Protein AF-0000000078789884 (afdb_homodimer)

pLDDT: mean 83.49, std 13.38, range [38.88, 98.5]

Structure (mmCIF, N/CA/C/O backbone):
data_AF-0000000078789884-model_v1
#
loop_
_entity.id
_entity.type
_entity.pdbx_description
1 polymer 'MutS domain V protein'
#
loop_
_atom_site.group_PDB
_atom_site.id
_atom_site.type_symbol
_atom_site.label_atom_id
_atom_site.label_alt_id
_atom_site.label_comp_id
_atom_site.label_asym_id
_atom_site.label_entity_id
_atom_site.label_seq_id
_atom_site.pdbx_PDB_ins_code
_atom_site.Cartn_x
_atom_site.Cartn_y
_atom_site.Cartn_z
_atom_site.occupancy
_atom_site.B_iso_or_equiv
_atom_site.auth_seq_id
_atom_site.auth_comp_id
_atom_site.auth_asym_id
_atom_site.auth_atom_id
_atom_site.pdbx_PDB_model_num
ATOM 1 N N . MET A 1 1 ? 71.875 -7.598 -0.68 1 41.53 1 MET A N 1
ATOM 2 C CA . MET A 1 1 ? 70.75 -7.723 -1.583 1 41.53 1 MET A CA 1
ATOM 3 C C . MET A 1 1 ? 70.438 -6.395 -2.271 1 41.53 1 MET A C 1
ATOM 5 O O . MET A 1 1 ? 70.312 -5.363 -1.61 1 41.53 1 MET A O 1
ATOM 9 N N . THR A 1 2 ? 70.688 -6.242 -3.562 1 53.31 2 THR A N 1
ATOM 10 C CA . THR A 1 2 ? 70.562 -5.004 -4.328 1 53.31 2 THR A CA 1
ATOM 11 C C . THR A 1 2 ? 69.188 -4.453 -4.301 1 53.31 2 THR A C 1
ATOM 13 O O . THR A 1 2 ? 68.188 -5.191 -4.035 1 53.31 2 THR A O 1
ATOM 16 N N . GLN A 1 3 ? 69 -3.162 -4.34 1 56.56 3 GLN A N 1
ATOM 17 C CA . GLN A 1 3 ? 67.812 -2.361 -4.281 1 56.56 3 GLN A CA 1
ATOM 18 C C . GLN A 1 3 ? 66.688 -2.953 -5.168 1 56.56 3 GLN A C 1
ATOM 20 O O . GLN A 1 3 ? 65.562 -3.074 -4.746 1 56.56 3 GLN A O 1
ATOM 25 N N . PRO A 1 4 ? 67.062 -3.336 -6.367 1 55.53 4 PRO A N 1
ATOM 26 C CA . PRO A 1 4 ? 66 -3.91 -7.191 1 55.53 4 PRO A CA 1
ATOM 27 C C . PRO A 1 4 ? 65.5 -5.234 -6.641 1 55.53 4 PRO A C 1
ATOM 29 O O . PRO A 1 4 ? 64.312 -5.512 -6.73 1 55.53 4 PRO A O 1
ATOM 32 N N . VAL A 1 5 ? 66.312 -5.926 -6.023 1 55.69 5 VAL A N 1
ATOM 33 C CA . VAL A 1 5 ? 65.938 -7.219 -5.48 1 55.69 5 VAL A CA 1
ATOM 34 C C . VAL A 1 5 ? 65 -7.012 -4.285 1 55.69 5 VAL A C 1
ATOM 36 O O . VAL A 1 5 ? 64 -7.746 -4.121 1 55.69 5 VAL A O 1
ATOM 39 N N . MET A 1 6 ? 65.25 -5.914 -3.57 1 57.28 6 MET A N 1
ATOM 40 C CA . MET A 1 6 ? 64.375 -5.633 -2.406 1 57.28 6 MET A CA 1
ATOM 41 C C . MET A 1 6 ? 63 -5.188 -2.832 1 57.28 6 MET A C 1
ATOM 43 O O . MET A 1 6 ? 62 -5.551 -2.199 1 57.28 6 MET A O 1
ATOM 47 N N . ILE A 1 7 ? 62.938 -4.504 -3.891 1 53.75 7 ILE A N 1
ATOM 48 C CA . ILE A 1 7 ? 61.656 -4.062 -4.426 1 53.75 7 ILE A CA 1
ATOM 49 C C . ILE A 1 7 ? 60.875 -5.262 -4.973 1 53.75 7 ILE A C 1
ATOM 51 O O . ILE A 1 7 ? 59.688 -5.391 -4.734 1 53.75 7 ILE A O 1
ATOM 55 N N . LEU A 1 8 ? 61.625 -6.047 -5.613 1 55.09 8 LEU A N 1
ATOM 56 C CA . LEU A 1 8 ? 61 -7.234 -6.176 1 55.09 8 LEU A CA 1
ATOM 57 C C . LEU A 1 8 ? 60.5 -8.164 -5.074 1 55.09 8 LEU A C 1
ATOM 59 O O . LEU A 1 8 ? 59.406 -8.719 -5.18 1 55.09 8 LEU A O 1
ATOM 63 N N . LEU A 1 9 ? 61.25 -8.273 -4.043 1 62.16 9 LEU A N 1
ATOM 64 C CA . LEU A 1 9 ? 60.812 -9.102 -2.914 1 62.16 9 LEU A CA 1
ATOM 65 C C . LEU A 1 9 ? 59.656 -8.469 -2.172 1 62.16 9 LEU A C 1
ATOM 67 O O . LEU A 1 9 ? 58.75 -9.172 -1.706 1 62.16 9 LEU A O 1
ATOM 71 N N . GLY A 1 10 ? 59.719 -7.227 -2.117 1 57.19 10 GLY A N 1
ATOM 72 C CA . GLY A 1 10 ? 58.625 -6.516 -1.476 1 57.19 10 GLY A CA 1
ATOM 73 C C . GLY A 1 10 ? 57.312 -6.605 -2.248 1 57.19 10 GLY A C 1
ATOM 74 O O . GLY A 1 10 ? 56.25 -6.898 -1.672 1 57.19 10 GLY A O 1
ATOM 75 N N . VAL A 1 11 ? 57.438 -6.375 -3.525 1 54.88 11 VAL A N 1
ATOM 76 C CA . VAL A 1 11 ? 56.25 -6.465 -4.371 1 54.88 11 VAL A CA 1
ATOM 77 C C . VAL A 1 11 ? 55.781 -7.914 -4.438 1 54.88 11 VAL A C 1
ATOM 79 O O . VAL A 1 11 ? 54.562 -8.18 -4.348 1 54.88 11 VAL A O 1
ATOM 82 N N . GLY A 1 12 ? 56.781 -8.719 -4.609 1 58.88 12 GLY A N 1
ATOM 83 C CA . GLY A 1 12 ? 56.438 -10.133 -4.621 1 58.88 12 GLY A CA 1
ATOM 84 C C . GLY A 1 12 ? 55.812 -10.602 -3.316 1 58.88 12 GLY A C 1
ATOM 85 O O . GLY A 1 12 ? 54.812 -11.336 -3.324 1 58.88 12 GLY A O 1
ATOM 86 N N . GLY A 1 13 ? 56.438 -10.188 -2.287 1 62.44 13 GLY A N 1
ATOM 87 C CA . GLY A 1 13 ? 55.844 -10.508 -0.987 1 62.44 13 GLY A CA 1
ATOM 88 C C . GLY A 1 13 ? 54.469 -9.938 -0.783 1 62.44 13 GLY A C 1
ATOM 89 O O . GLY A 1 13 ? 53.594 -10.602 -0.234 1 62.44 13 GLY A O 1
ATOM 90 N N . PHE A 1 14 ? 54.25 -8.805 -1.27 1 62.06 14 PHE A N 1
ATOM 91 C CA . PHE A 1 14 ? 52.969 -8.156 -1.167 1 62.06 14 PHE A CA 1
ATOM 92 C C . PHE A 1 14 ? 51.906 -8.914 -1.99 1 62.06 14 PHE A C 1
ATOM 94 O O . PHE A 1 14 ? 50.812 -9.148 -1.525 1 62.06 14 PHE A O 1
ATOM 101 N N . VAL A 1 15 ? 52.281 -9.258 -3.15 1 58.16 15 VAL A N 1
ATOM 102 C CA . VAL A 1 15 ? 51.375 -10.008 -4.012 1 58.16 15 VAL A CA 1
ATOM 103 C C . VAL A 1 15 ? 51.031 -11.344 -3.361 1 58.16 15 VAL A C 1
ATOM 105 O O . VAL A 1 15 ? 49.875 -11.75 -3.342 1 58.16 15 VAL A O 1
ATOM 108 N N . VAL A 1 16 ? 52.062 -11.953 -2.852 1 67.81 16 VAL A N 1
ATOM 109 C CA . VAL A 1 16 ? 51.844 -13.234 -2.199 1 67.81 16 VAL A CA 1
ATOM 110 C C . VAL A 1 16 ? 50.938 -13.039 -0.976 1 67.81 16 VAL A C 1
ATOM 112 O O . VAL A 1 16 ? 50.031 -13.836 -0.727 1 67.81 16 VAL A O 1
ATOM 115 N N . ALA A 1 17 ? 51.219 -12.031 -0.276 1 67.06 17 ALA A N 1
ATOM 116 C CA . ALA A 1 17 ? 50.406 -11.742 0.902 1 67.06 17 ALA A CA 1
ATOM 117 C C . ALA A 1 17 ? 48.938 -11.469 0.513 1 67.06 17 ALA A C 1
ATOM 119 O O . ALA A 1 17 ? 48.031 -11.922 1.186 1 67.06 17 ALA A O 1
ATOM 120 N N . VAL A 1 18 ? 48.719 -10.812 -0.501 1 61.5 18 VAL A N 1
ATOM 121 C CA . VAL A 1 18 ? 47.375 -10.5 -0.965 1 61.5 18 VAL A CA 1
ATOM 122 C C . VAL A 1 18 ? 46.656 -11.781 -1.422 1 61.5 18 VAL A C 1
ATOM 124 O O . VAL A 1 18 ? 45.5 -11.992 -1.126 1 61.5 18 VAL A O 1
ATOM 127 N N . VAL A 1 19 ? 47.438 -12.523 -2.076 1 65 19 VAL A N 1
ATOM 128 C CA . VAL A 1 19 ? 46.875 -13.781 -2.559 1 65 19 VAL A CA 1
ATOM 129 C C . VAL A 1 19 ? 46.531 -14.68 -1.372 1 65 19 VAL A C 1
ATOM 131 O O . VAL A 1 19 ? 45.469 -15.289 -1.343 1 65 19 VAL A O 1
ATOM 134 N N . LEU A 1 20 ? 47.469 -14.727 -0.455 1 72.62 20 LEU A N 1
ATOM 135 C CA . LEU A 1 20 ? 47.219 -15.539 0.725 1 72.62 20 LEU A CA 1
ATOM 136 C C . LEU A 1 20 ? 46.031 -15 1.509 1 72.62 20 LEU A C 1
ATOM 138 O O . LEU A 1 20 ? 45.188 -15.773 1.991 1 72.62 20 LEU A O 1
ATOM 142 N N . LEU A 1 21 ? 46 -13.812 1.631 1 70.69 21 LEU A N 1
ATOM 143 C CA . LEU A 1 21 ? 44.875 -13.195 2.322 1 70.69 21 LEU A CA 1
ATOM 144 C C . LEU A 1 21 ? 43.562 -13.492 1.602 1 70.69 21 LEU A C 1
ATOM 146 O O . LEU A 1 21 ? 42.531 -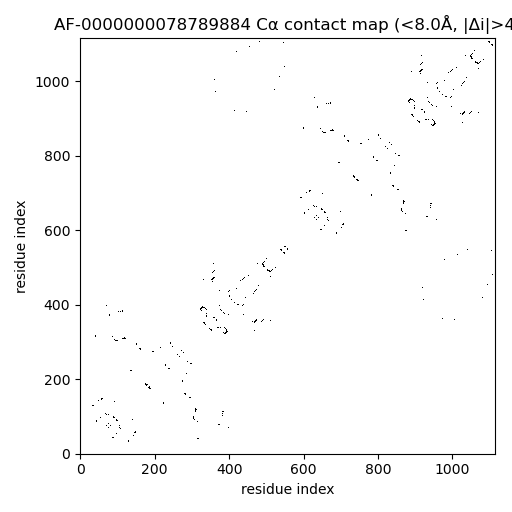13.773 2.242 1 70.69 21 LEU A O 1
ATOM 150 N N . ASN A 1 22 ? 43.562 -13.438 0.356 1 66.19 22 ASN A N 1
ATOM 151 C CA . ASN A 1 22 ? 42.344 -13.758 -0.411 1 66.19 22 ASN A CA 1
ATOM 152 C C . ASN A 1 22 ? 41.938 -15.219 -0.239 1 66.19 22 ASN A C 1
ATOM 154 O O . ASN A 1 22 ? 40.75 -15.531 -0.156 1 66.19 22 ASN A O 1
ATOM 158 N N . LEU A 1 23 ? 42.969 -15.969 -0.217 1 73.69 23 LEU A N 1
ATOM 159 C CA . LEU A 1 23 ? 42.688 -17.391 -0.029 1 73.69 23 LEU A CA 1
ATOM 160 C C . LEU A 1 23 ? 42.094 -17.656 1.349 1 73.69 23 LEU A C 1
ATOM 162 O O . LEU A 1 23 ? 41.156 -18.453 1.486 1 73.69 23 LEU A O 1
ATOM 166 N N . ILE A 1 24 ? 42.625 -16.953 2.246 1 75.94 24 ILE A N 1
ATOM 167 C CA . ILE A 1 24 ? 42.094 -17.109 3.602 1 75.94 24 ILE A CA 1
ATOM 168 C C . ILE A 1 24 ? 40.656 -16.578 3.672 1 75.94 24 ILE A C 1
ATOM 170 O O . ILE A 1 24 ? 39.781 -17.219 4.242 1 75.94 24 ILE A O 1
ATOM 174 N N . LEU A 1 25 ? 40.438 -15.547 3.049 1 74.19 25 LEU A N 1
ATOM 175 C CA . LEU A 1 25 ? 39.125 -14.938 3.07 1 74.19 25 LEU A CA 1
ATOM 176 C C . LEU A 1 25 ? 38.094 -15.805 2.326 1 74.19 25 LEU A C 1
ATOM 178 O O . LEU A 1 25 ? 36.969 -15.945 2.764 1 74.19 25 LEU A O 1
ATOM 182 N N . THR A 1 26 ? 38.562 -16.312 1.238 1 75.31 26 THR A N 1
ATOM 183 C CA . THR A 1 26 ? 37.688 -17.219 0.475 1 75.31 26 THR A CA 1
ATOM 184 C C . THR A 1 26 ? 37.375 -18.469 1.274 1 75.31 26 THR A C 1
ATOM 186 O O . THR A 1 26 ? 36.25 -18.953 1.259 1 75.31 26 THR A O 1
ATOM 189 N N . GLY A 1 27 ? 38.406 -18.906 1.925 1 79.25 27 GLY A N 1
ATOM 190 C CA . GLY A 1 27 ? 38.188 -20.062 2.781 1 79.25 27 GLY A CA 1
ATOM 191 C C . GLY A 1 27 ? 37.219 -19.781 3.916 1 79.25 27 GLY A C 1
ATOM 192 O O . GLY A 1 27 ? 36.344 -20.594 4.188 1 79.25 27 GLY A O 1
ATOM 193 N N . GLN A 1 28 ? 37.375 -18.734 4.453 1 83.94 28 GLN A N 1
ATOM 194 C CA . GLN A 1 28 ? 36.469 -18.344 5.539 1 83.94 28 GLN A CA 1
ATOM 195 C C . GLN A 1 28 ? 35.062 -18.156 5.023 1 83.94 28 GLN A C 1
ATOM 197 O O . GLN A 1 28 ? 34.094 -18.531 5.691 1 83.94 28 GLN A O 1
ATOM 202 N N . ARG A 1 29 ? 34.938 -17.609 3.934 1 81.56 29 ARG A N 1
ATOM 203 C CA . ARG A 1 29 ? 33.625 -17.406 3.336 1 81.56 29 ARG A CA 1
ATOM 204 C C . ARG A 1 29 ? 32.938 -18.734 3.035 1 81.56 29 ARG A C 1
ATOM 206 O O . ARG A 1 29 ? 31.734 -18.891 3.262 1 81.56 29 ARG A O 1
ATOM 213 N N . GLN A 1 30 ? 33.75 -19.609 2.539 1 85.81 30 GLN A N 1
ATOM 214 C CA . GLN A 1 30 ? 33.188 -20.938 2.229 1 85.81 30 GLN A CA 1
ATOM 215 C C . GLN A 1 30 ? 32.75 -21.656 3.494 1 85.81 30 GLN A C 1
ATOM 217 O O . GLN A 1 30 ? 31.719 -22.328 3.494 1 85.81 30 GLN A O 1
ATOM 222 N N . LEU A 1 31 ? 33.5 -21.453 4.492 1 88.38 31 LEU A N 1
ATOM 223 C CA . LEU A 1 31 ? 33.156 -22.094 5.754 1 88.38 31 LEU A CA 1
ATOM 224 C C . LEU A 1 31 ? 31.875 -21.469 6.332 1 88.38 31 LEU A C 1
ATOM 226 O O . LEU A 1 31 ? 31.016 -22.172 6.859 1 88.38 31 LEU A O 1
ATOM 230 N N . ARG A 1 32 ? 31.828 -20.281 6.238 1 89.88 32 ARG A N 1
ATOM 231 C CA . ARG A 1 32 ? 30.641 -19.594 6.711 1 89.88 32 ARG A CA 1
ATOM 232 C C . ARG A 1 32 ? 29.406 -20.031 5.91 1 89.88 32 ARG A C 1
ATOM 234 O O . ARG A 1 32 ? 28.328 -20.25 6.477 1 89.88 32 ARG A O 1
ATOM 241 N N . LEU A 1 33 ? 29.594 -20.156 4.68 1 89.94 33 LEU A N 1
ATOM 242 C CA . LEU A 1 33 ? 28.5 -20.578 3.812 1 89.94 33 LEU A CA 1
ATOM 243 C C . LEU A 1 33 ? 28.047 -21.984 4.172 1 89.94 33 LEU A C 1
ATOM 245 O O . LEU A 1 33 ? 26.844 -22.25 4.234 1 89.94 33 LEU A O 1
ATOM 249 N N . LYS A 1 34 ? 29 -22.781 4.387 1 92.75 34 LYS A N 1
ATOM 250 C CA . LYS A 1 34 ? 28.672 -24.156 4.785 1 92.75 34 LYS A CA 1
ATOM 251 C C . LYS A 1 34 ? 27.891 -24.172 6.09 1 92.75 34 LYS A C 1
ATOM 253 O O . LYS A 1 34 ? 26.875 -24.875 6.195 1 92.75 34 LYS A O 1
ATOM 258 N N . ARG A 1 35 ? 28.281 -23.406 6.969 1 93.19 35 ARG A N 1
ATOM 259 C CA . ARG A 1 35 ? 27.594 -23.328 8.258 1 93.19 35 ARG A CA 1
ATOM 260 C C . ARG A 1 35 ? 26.188 -22.781 8.102 1 93.19 35 ARG A C 1
ATOM 262 O O . ARG A 1 35 ? 25.25 -23.281 8.734 1 93.19 35 ARG A O 1
ATOM 269 N N . ASP A 1 36 ? 26.062 -21.859 7.324 1 92.94 36 ASP A N 1
ATOM 270 C CA . ASP A 1 36 ? 24.766 -21.25 7.102 1 92.94 36 ASP A CA 1
ATOM 271 C C . ASP A 1 36 ? 23.797 -22.234 6.445 1 92.94 36 ASP A C 1
ATOM 273 O O . ASP A 1 36 ? 22.625 -22.297 6.824 1 92.94 36 ASP A O 1
ATOM 277 N N . LEU A 1 37 ? 24.266 -22.953 5.48 1 94.19 37 LEU A N 1
ATOM 278 C CA . LEU A 1 37 ? 23.438 -23.922 4.777 1 94.19 37 LEU A CA 1
ATOM 279 C C . LEU A 1 37 ? 22.953 -25.016 5.715 1 94.19 37 LEU A C 1
ATOM 281 O O . LEU A 1 37 ? 21.797 -25.453 5.648 1 94.19 37 LEU A O 1
ATOM 285 N N . ILE A 1 38 ? 23.844 -25.406 6.559 1 94.75 38 ILE A N 1
ATOM 286 C CA . ILE A 1 38 ? 23.484 -26.438 7.527 1 94.75 38 ILE A CA 1
ATOM 287 C C . ILE A 1 38 ? 22.484 -25.875 8.531 1 94.75 38 ILE A C 1
ATOM 289 O O . ILE A 1 38 ? 21.469 -26.516 8.828 1 94.75 38 ILE A O 1
ATOM 293 N N . ALA A 1 39 ? 22.672 -24.719 8.93 1 93.75 39 ALA A N 1
ATOM 294 C CA . ALA A 1 39 ? 21.828 -24.094 9.945 1 93.75 39 ALA A CA 1
ATOM 295 C C . ALA A 1 39 ? 20.438 -23.781 9.383 1 93.75 39 ALA A C 1
ATOM 297 O O . ALA A 1 39 ? 19.453 -23.797 10.109 1 93.75 39 ALA A O 1
ATOM 298 N N . ASN A 1 40 ? 20.391 -23.547 8.164 1 93.88 40 ASN A N 1
ATOM 299 C CA . ASN A 1 40 ? 19.141 -23.062 7.574 1 93.88 40 ASN A CA 1
ATOM 300 C C . ASN A 1 40 ? 18.344 -24.203 6.961 1 93.88 40 ASN A C 1
ATOM 302 O O . ASN A 1 40 ? 17.219 -23.984 6.473 1 93.88 40 ASN A O 1
ATOM 306 N N . TRP A 1 41 ? 18.891 -25.375 6.965 1 94.5 41 TRP A N 1
ATOM 307 C CA . TRP A 1 41 ? 18.125 -26.516 6.445 1 94.5 41 TRP A CA 1
ATOM 308 C C . TRP A 1 41 ? 16.875 -26.766 7.293 1 94.5 41 TRP A C 1
ATOM 310 O O . TRP A 1 41 ? 16.953 -26.797 8.523 1 94.5 41 TRP A O 1
ATOM 320 N N . GLY A 1 42 ? 15.703 -26.906 6.656 1 94.06 42 GLY A N 1
ATOM 321 C CA . GLY A 1 42 ? 14.453 -27.141 7.359 1 94.06 42 GLY A CA 1
ATOM 322 C C . GLY A 1 42 ? 13.797 -25.859 7.848 1 94.06 42 GLY A C 1
ATOM 323 O O . GLY A 1 42 ? 12.875 -25.906 8.656 1 94.06 42 GLY A O 1
ATOM 324 N N . LYS A 1 43 ? 14.367 -24.859 7.453 1 94.5 43 LYS A N 1
ATOM 325 C CA . LYS A 1 43 ? 13.766 -23.562 7.742 1 94.5 43 LYS A CA 1
ATOM 326 C C . LYS A 1 43 ? 13.328 -22.859 6.457 1 94.5 43 LYS A C 1
ATOM 328 O O . LYS A 1 43 ? 13.922 -23.062 5.398 1 94.5 43 LYS A O 1
ATOM 333 N N . LEU A 1 44 ? 12.266 -22.109 6.539 1 92.88 44 LEU A N 1
ATOM 334 C CA . LEU A 1 44 ? 11.805 -21.359 5.379 1 92.88 44 LEU A CA 1
ATOM 335 C C . LEU A 1 44 ? 12.75 -20.203 5.066 1 92.88 44 LEU A C 1
ATOM 337 O O . LEU A 1 44 ? 13.164 -19.469 5.969 1 92.88 44 LEU A O 1
ATOM 341 N N . PRO A 1 45 ? 13.109 -20.094 3.859 1 90.56 45 PRO A N 1
ATOM 342 C CA . PRO A 1 45 ? 14.07 -19.047 3.494 1 90.56 45 PRO A CA 1
ATOM 343 C C . PRO A 1 45 ? 13.5 -17.641 3.682 1 90.56 45 PRO A C 1
ATOM 345 O O . PRO A 1 45 ? 12.305 -17.422 3.479 1 90.56 45 PRO A O 1
ATOM 348 N N . VAL A 1 46 ? 14.336 -16.75 4.234 1 80.75 46 VAL A N 1
ATOM 349 C CA . VAL A 1 46 ? 13.984 -15.344 4.359 1 80.75 46 VAL A CA 1
ATOM 350 C C . VAL A 1 46 ? 14.797 -14.523 3.355 1 80.75 46 VAL A C 1
ATOM 352 O O . VAL A 1 46 ? 15.938 -14.148 3.631 1 80.75 46 VAL A O 1
ATOM 355 N N . LYS A 1 47 ? 14.68 -14.672 2.176 1 66.69 47 LYS A N 1
ATOM 356 C CA . LYS A 1 47 ? 15.469 -13.945 1.186 1 66.69 47 LYS A CA 1
ATOM 357 C C . LYS A 1 47 ? 14.93 -12.539 0.968 1 66.69 47 LYS A C 1
ATOM 359 O O . LYS A 1 47 ? 13.719 -12.344 0.845 1 66.69 47 LYS A O 1
ATOM 364 N N . ARG A 1 48 ? 15.891 -11.672 1.344 1 54.84 48 ARG A N 1
ATOM 365 C CA . ARG A 1 48 ? 15.609 -10.258 1.122 1 54.84 48 ARG A CA 1
ATOM 366 C C . ARG A 1 48 ? 15.859 -9.867 -0.332 1 54.84 48 ARG A C 1
ATOM 368 O O . ARG A 1 48 ? 16.875 -10.258 -0.917 1 54.84 48 ARG A O 1
ATOM 375 N N . GLY A 1 49 ? 14.773 -9.656 -1.151 1 58.59 49 GLY A N 1
ATOM 376 C CA . GLY A 1 49 ? 15.07 -9.102 -2.463 1 58.59 49 GLY A CA 1
ATOM 377 C C . GLY A 1 49 ? 14.703 -10.039 -3.602 1 58.59 49 GLY A C 1
ATOM 378 O O . GLY A 1 49 ? 14.094 -11.086 -3.381 1 58.59 49 GLY A O 1
ATOM 379 N N . GLY A 1 50 ? 14.562 -9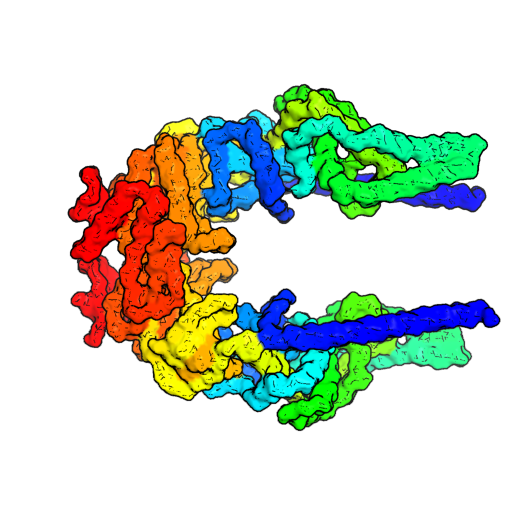.688 -4.773 1 62.59 50 GLY A N 1
ATOM 380 C CA . GLY A 1 50 ? 14.422 -10.297 -6.086 1 62.59 50 GLY A CA 1
ATOM 381 C C . GLY A 1 50 ? 13.266 -9.727 -6.887 1 62.59 50 GLY A C 1
ATOM 382 O O . GLY A 1 50 ? 12.234 -9.359 -6.32 1 62.59 50 GLY A O 1
ATOM 383 N N . SER A 1 51 ? 13.727 -9.305 -7.863 1 76.25 51 SER A N 1
ATOM 384 C CA . SER A 1 51 ? 12.703 -8.758 -8.75 1 76.25 51 SER A CA 1
ATOM 385 C C . SER A 1 51 ? 11.969 -9.875 -9.492 1 76.25 51 SER A C 1
ATOM 387 O O . SER A 1 51 ? 12.594 -10.727 -10.125 1 76.25 51 SER A O 1
ATOM 389 N N . GLU A 1 52 ? 10.734 -10.07 -9.164 1 90.75 52 GLU A N 1
ATOM 390 C CA . GLU A 1 52 ? 9.906 -11.047 -9.867 1 90.75 52 GLU A CA 1
ATOM 391 C C . GLU A 1 52 ? 9.969 -10.844 -11.383 1 90.75 52 GLU A C 1
ATOM 393 O O . GLU A 1 52 ? 9.703 -11.766 -12.148 1 90.75 52 GLU A O 1
ATOM 398 N N . ARG A 1 53 ? 10.43 -9.695 -11.703 1 88 53 ARG A N 1
ATOM 399 C CA . ARG A 1 53 ? 10.43 -9.336 -13.117 1 88 53 ARG A CA 1
ATOM 400 C C . ARG A 1 53 ? 11.367 -10.242 -13.914 1 88 53 ARG A C 1
ATOM 402 O O . ARG A 1 53 ? 11 -10.734 -14.984 1 88 53 ARG A O 1
ATOM 409 N N . TYR A 1 54 ? 12.531 -10.555 -13.453 1 86.38 54 TYR A N 1
ATOM 410 C CA . TYR A 1 54 ? 13.508 -11.375 -14.156 1 86.38 54 TYR A CA 1
ATOM 411 C C . TYR A 1 54 ? 13.078 -12.836 -14.188 1 86.38 54 TYR A C 1
ATOM 413 O O . TYR A 1 54 ? 13.258 -13.523 -15.203 1 86.38 54 TYR A O 1
ATOM 421 N N . LEU A 1 55 ? 12.531 -13.32 -13.141 1 92.44 55 LEU A N 1
ATOM 422 C CA . LEU A 1 55 ? 12.039 -14.695 -13.086 1 92.44 55 LEU A CA 1
ATOM 423 C C . LEU A 1 55 ? 10.891 -14.906 -14.062 1 92.44 55 LEU A C 1
ATOM 425 O O . LEU A 1 55 ? 10.836 -15.93 -14.75 1 92.44 55 LEU A O 1
ATOM 429 N N . LYS A 1 56 ? 10.008 -13.898 -14.086 1 93.56 56 LYS A N 1
ATOM 430 C CA . LYS A 1 56 ? 8.875 -13.977 -15.008 1 93.56 56 LYS A CA 1
ATOM 431 C C . LYS A 1 56 ? 9.352 -13.984 -16.469 1 93.56 56 LYS A C 1
ATOM 433 O O . LYS A 1 56 ? 8.82 -14.727 -17.281 1 93.56 56 LYS A O 1
ATOM 438 N N . ALA A 1 57 ? 10.344 -13.164 -16.766 1 89.69 57 ALA A N 1
ATOM 439 C CA . ALA A 1 57 ? 10.891 -13.133 -18.125 1 89.69 57 ALA A CA 1
ATOM 440 C C . ALA A 1 57 ? 11.461 -14.492 -18.516 1 89.69 57 ALA A C 1
ATOM 442 O O . ALA A 1 57 ? 11.227 -14.984 -19.625 1 89.69 57 ALA A O 1
ATOM 443 N N . ALA A 1 58 ? 12.203 -15 -17.641 1 89.25 58 ALA A N 1
ATOM 444 C CA . ALA A 1 58 ? 12.773 -16.328 -17.891 1 89.25 58 ALA A CA 1
ATOM 445 C C . ALA A 1 58 ? 11.68 -17.375 -18.062 1 89.25 58 ALA A C 1
ATOM 447 O O . ALA A 1 58 ? 11.797 -18.25 -18.922 1 89.25 58 ALA A O 1
ATOM 448 N N . TYR A 1 59 ? 10.633 -17.328 -17.281 1 92.12 59 TYR A N 1
ATOM 449 C CA . TYR A 1 59 ? 9.492 -18.234 -17.375 1 92.12 59 TYR A CA 1
ATOM 450 C C . TYR A 1 59 ? 8.812 -18.125 -18.734 1 92.12 59 TYR A C 1
ATOM 452 O O . TYR A 1 59 ? 8.484 -19.125 -19.359 1 92.12 59 TYR A O 1
ATOM 460 N N . LEU A 1 60 ? 8.617 -16.938 -19.156 1 90.69 60 LEU A N 1
ATOM 461 C CA . LEU A 1 60 ? 7.941 -16.734 -20.438 1 90.69 60 LEU A CA 1
ATOM 462 C C . LEU A 1 60 ? 8.766 -17.297 -21.578 1 90.69 60 LEU A C 1
ATOM 464 O O . LEU A 1 60 ? 8.211 -17.859 -22.531 1 90.69 60 LEU A O 1
ATOM 468 N N . ASP A 1 61 ? 10.031 -17.188 -21.469 1 86.31 61 ASP A N 1
ATOM 469 C CA . ASP A 1 61 ? 10.914 -17.797 -22.469 1 86.31 61 ASP A CA 1
ATOM 470 C C . ASP A 1 61 ? 10.789 -19.312 -22.453 1 86.31 61 ASP A C 1
ATOM 472 O O . ASP A 1 61 ? 10.773 -19.953 -23.516 1 86.31 61 ASP A O 1
ATOM 476 N N . HIS A 1 62 ? 10.758 -19.828 -21.312 1 86.38 62 HIS A N 1
ATOM 477 C CA . HIS A 1 62 ? 10.617 -21.266 -21.141 1 86.38 62 HIS A CA 1
ATOM 478 C C . HIS A 1 62 ? 9.281 -21.766 -21.672 1 86.38 62 HIS A C 1
ATOM 480 O O . HIS A 1 62 ? 9.219 -22.766 -22.391 1 86.38 62 HIS A O 1
ATOM 486 N N . GLU A 1 63 ? 8.203 -21.062 -21.344 1 87.88 63 GLU A N 1
ATOM 487 C CA . GLU A 1 63 ? 6.852 -21.484 -21.703 1 87.88 63 GLU A CA 1
ATOM 488 C C . GLU A 1 63 ? 6.621 -21.359 -23.203 1 87.88 63 GLU A C 1
ATOM 490 O O . GLU A 1 63 ? 5.777 -22.062 -23.766 1 87.88 63 GLU A O 1
ATOM 495 N N . ALA A 1 64 ? 7.355 -20.578 -23.844 1 84.81 64 ALA A N 1
ATOM 496 C CA . ALA A 1 64 ? 7.258 -20.438 -25.297 1 84.81 64 ALA A CA 1
ATOM 497 C C . ALA A 1 64 ? 7.684 -21.734 -26 1 84.81 64 ALA A C 1
ATOM 499 O O . ALA A 1 64 ? 7.242 -22.016 -27.109 1 84.81 64 ALA A O 1
ATOM 500 N N . GLN A 1 65 ? 8.406 -22.516 -25.312 1 81.44 65 GLN A N 1
ATOM 501 C CA . GLN A 1 65 ? 8.938 -23.719 -25.938 1 81.44 65 GLN A CA 1
ATOM 502 C C . GLN A 1 65 ? 8.258 -24.984 -25.391 1 81.44 65 GLN A C 1
ATOM 504 O O . GLN A 1 65 ? 8.266 -26.031 -26.031 1 81.44 65 GLN A O 1
ATOM 509 N N . VAL A 1 66 ? 7.77 -24.812 -24.188 1 82.19 66 VAL A N 1
ATOM 510 C CA . VAL A 1 66 ? 7.133 -25.953 -23.531 1 82.19 66 VAL A CA 1
ATOM 511 C C . VAL A 1 66 ? 5.637 -25.688 -23.391 1 82.19 66 VAL A C 1
ATOM 513 O O . VAL A 1 66 ? 5.227 -24.594 -23 1 82.19 66 VAL A O 1
ATOM 516 N N . ASN A 1 67 ? 4.805 -26.562 -23.859 1 83.31 67 ASN A N 1
ATOM 517 C CA . ASN A 1 67 ? 3.359 -26.391 -23.781 1 83.31 67 ASN A CA 1
ATOM 518 C C . ASN A 1 67 ? 2.779 -27.172 -22.594 1 83.31 67 ASN A C 1
ATOM 520 O O . ASN A 1 67 ? 2.756 -28.406 -22.609 1 83.31 67 ASN A O 1
ATOM 524 N N . HIS A 1 68 ? 2.352 -26.469 -21.609 1 91.5 68 HIS A N 1
ATOM 525 C CA . HIS A 1 68 ? 1.703 -27.062 -20.453 1 91.5 68 HIS A CA 1
ATOM 526 C C . HIS A 1 68 ? 0.185 -27.031 -20.578 1 91.5 68 HIS A C 1
ATOM 528 O O . HIS A 1 68 ? -0.359 -26.203 -21.312 1 91.5 68 HIS A O 1
ATOM 534 N N . ASP A 1 69 ? -0.493 -27.969 -19.891 1 92 69 ASP A N 1
ATOM 535 C CA . ASP A 1 69 ? -1.951 -28.016 -19.906 1 92 69 ASP A CA 1
ATOM 536 C C . ASP A 1 69 ? -2.551 -26.781 -19.25 1 92 69 ASP A C 1
ATOM 538 O O . ASP A 1 69 ? -3.551 -26.234 -19.719 1 92 69 ASP A O 1
ATOM 542 N N . CYS A 1 70 ? -1.881 -26.391 -18.156 1 94.81 70 CYS A N 1
ATOM 543 C CA . CYS A 1 70 ? -2.424 -25.281 -17.375 1 94.81 70 CYS A CA 1
ATOM 544 C C . CYS A 1 70 ? -1.336 -24.266 -17.047 1 94.81 70 CYS A C 1
ATOM 546 O O . CYS A 1 70 ? -0.204 -24.656 -16.734 1 94.81 70 CYS A O 1
ATOM 548 N N . GLN A 1 71 ? -1.724 -23.047 -17.125 1 95.38 71 GLN A N 1
ATOM 549 C CA . GLN A 1 71 ? -0.882 -21.922 -16.703 1 95.38 71 GLN A CA 1
ATOM 550 C C . GLN A 1 71 ? -1.592 -21.062 -15.672 1 95.38 71 GLN A C 1
ATOM 552 O O . GLN A 1 71 ? -2.795 -20.812 -15.773 1 95.38 71 GLN A O 1
ATOM 557 N N . ILE A 1 72 ? -0.886 -20.703 -14.68 1 96.75 72 ILE A N 1
ATOM 558 C CA . ILE A 1 72 ? -1.436 -19.781 -13.695 1 96.75 72 ILE A CA 1
ATOM 559 C C . ILE A 1 72 ? -1.308 -18.344 -14.211 1 96.75 72 ILE A C 1
ATOM 561 O O . ILE A 1 72 ? -0.2 -17.828 -14.328 1 96.75 72 ILE A O 1
ATOM 565 N N . ASP A 1 73 ? -2.396 -17.75 -14.492 1 94.88 73 ASP A N 1
ATOM 566 C CA . ASP A 1 73 ? -2.354 -16.406 -15.062 1 94.88 73 ASP A CA 1
ATOM 567 C C . ASP A 1 73 ? -1.933 -15.375 -14.008 1 94.88 73 ASP A C 1
ATOM 569 O O . ASP A 1 73 ? -1.927 -15.672 -12.812 1 94.88 73 ASP A O 1
ATOM 573 N N . ASP A 1 74 ? -1.602 -14.203 -14.414 1 93.81 74 ASP A N 1
ATOM 574 C CA . ASP A 1 74 ? -1.024 -13.172 -13.555 1 93.81 74 ASP A CA 1
ATOM 575 C C . ASP A 1 74 ? -2.01 -12.742 -12.469 1 93.81 74 ASP A C 1
ATOM 577 O O . ASP A 1 74 ? -1.614 -12.484 -11.336 1 93.81 74 ASP A O 1
ATOM 581 N N . LEU A 1 75 ? -3.258 -12.633 -12.805 1 92.88 75 LEU A N 1
ATOM 582 C CA . LEU A 1 75 ? -4.246 -12.195 -11.828 1 92.88 75 LEU A CA 1
ATOM 583 C C . LEU A 1 75 ? -4.375 -13.203 -10.695 1 92.88 75 LEU A C 1
ATOM 585 O O . LEU A 1 75 ? -4.371 -12.82 -9.516 1 92.88 75 LEU A O 1
ATOM 589 N N . THR A 1 76 ? -4.484 -14.461 -11.055 1 96.19 76 THR A N 1
ATOM 590 C CA . THR A 1 76 ? -4.559 -15.516 -10.047 1 96.19 76 THR A CA 1
ATOM 591 C C . THR A 1 76 ? -3.281 -15.555 -9.211 1 96.19 76 THR A C 1
ATOM 593 O O . THR A 1 76 ? -3.34 -15.695 -7.984 1 96.19 76 THR A O 1
ATOM 596 N N . TRP A 1 77 ? -2.119 -15.406 -9.906 1 96.75 77 TRP A N 1
ATOM 597 C CA . TRP A 1 77 ? -0.815 -15.398 -9.258 1 96.75 77 TRP A CA 1
ATOM 598 C C . TRP A 1 77 ? -0.729 -14.273 -8.227 1 96.75 77 TRP A C 1
ATOM 600 O O . TRP A 1 77 ? -0.271 -14.492 -7.098 1 96.75 77 TRP A O 1
ATOM 610 N N . GLN A 1 78 ? -1.285 -13.148 -8.523 1 92.88 78 GLN A N 1
ATOM 611 C CA . GLN A 1 78 ? -1.247 -11.984 -7.645 1 92.88 78 GLN A CA 1
ATOM 612 C C . GLN A 1 78 ? -2.275 -12.109 -6.523 1 92.88 78 GLN A C 1
ATOM 614 O O . GLN A 1 78 ? -1.969 -11.836 -5.363 1 92.88 78 GLN A O 1
ATOM 619 N N . ASP A 1 79 ? -3.428 -12.523 -6.875 1 92.88 79 ASP A N 1
ATOM 620 C CA . ASP A 1 79 ? -4.5 -12.664 -5.895 1 92.88 79 ASP A CA 1
ATOM 621 C C . ASP A 1 79 ? -4.078 -13.586 -4.75 1 92.88 79 ASP A C 1
ATOM 623 O O . ASP A 1 79 ? -4.418 -13.344 -3.592 1 92.88 79 ASP A O 1
ATOM 627 N N . LEU A 1 80 ? -3.311 -14.594 -5.074 1 95.44 80 LEU A N 1
ATOM 628 C CA . LEU A 1 80 ? -2.963 -15.633 -4.105 1 95.44 80 LEU A CA 1
ATOM 629 C C . LEU A 1 80 ? -1.604 -15.352 -3.477 1 95.44 80 LEU A C 1
ATOM 631 O O . LEU A 1 80 ? -1.083 -16.172 -2.723 1 95.44 80 LEU A O 1
ATOM 635 N N . ASP A 1 81 ? -0.977 -14.227 -3.836 1 93.81 81 ASP A N 1
ATOM 636 C CA . ASP A 1 81 ? 0.361 -13.898 -3.355 1 93.81 81 ASP A CA 1
ATOM 637 C C . ASP A 1 81 ? 1.335 -15.047 -3.605 1 93.81 81 ASP A C 1
ATOM 639 O O . ASP A 1 81 ? 2.076 -15.445 -2.705 1 93.81 81 ASP A O 1
ATOM 643 N N . MET A 1 82 ? 1.287 -15.508 -4.762 1 96.69 82 MET A N 1
ATOM 644 C CA . MET A 1 82 ? 2.074 -16.703 -5.086 1 96.69 82 MET A CA 1
ATOM 645 C C . MET A 1 82 ? 3.566 -16.375 -5.086 1 96.69 82 MET A C 1
ATOM 647 O O . MET A 1 82 ? 4.398 -17.266 -4.922 1 96.69 82 MET A O 1
ATOM 651 N N . PHE A 1 83 ? 3.932 -15.141 -5.289 1 95.5 83 PHE A N 1
ATOM 652 C CA . PHE A 1 83 ? 5.348 -14.797 -5.227 1 95.5 83 PHE A CA 1
ATOM 653 C C . PHE A 1 83 ? 5.887 -14.977 -3.812 1 95.5 83 PHE A C 1
ATOM 655 O O . PHE A 1 83 ? 7.043 -15.367 -3.627 1 95.5 83 PHE A O 1
ATOM 662 N N . ASP A 1 84 ? 5.113 -14.648 -2.855 1 94.12 84 ASP A N 1
ATOM 663 C CA . ASP A 1 84 ? 5.527 -14.898 -1.478 1 94.12 84 ASP A CA 1
ATOM 664 C C . ASP A 1 84 ? 5.648 -16.391 -1.202 1 94.12 84 ASP A C 1
ATOM 666 O O . ASP A 1 84 ? 6.52 -16.828 -0.445 1 94.12 84 ASP A O 1
ATOM 670 N N . VAL A 1 85 ? 4.75 -17.172 -1.78 1 95.69 85 VAL A N 1
ATOM 671 C CA . VAL A 1 85 ? 4.848 -18.625 -1.674 1 95.69 85 VAL A CA 1
ATOM 672 C C . VAL A 1 85 ? 6.137 -19.109 -2.332 1 95.69 85 VAL A C 1
ATOM 674 O O . VAL A 1 85 ? 6.84 -19.953 -1.782 1 95.69 85 VAL A O 1
ATOM 677 N N . PHE A 1 86 ? 6.422 -18.547 -3.502 1 96.56 86 PHE A N 1
ATOM 678 C CA . PHE A 1 86 ? 7.668 -18.828 -4.199 1 96.56 86 PHE A CA 1
ATOM 679 C C . PHE A 1 86 ? 8.867 -18.547 -3.305 1 96.56 86 PHE A C 1
ATOM 681 O O . PHE A 1 86 ? 9.797 -19.359 -3.221 1 96.56 86 PHE A O 1
ATOM 688 N N . LYS A 1 87 ? 8.875 -17.438 -2.664 1 95.19 87 LYS A N 1
ATOM 689 C CA . LYS A 1 87 ? 9.992 -17.062 -1.812 1 95.19 87 LYS A CA 1
ATOM 690 C C . LYS A 1 87 ? 10.203 -18.062 -0.686 1 95.19 87 LYS A C 1
ATOM 692 O O . LYS A 1 87 ? 11.336 -18.344 -0.293 1 95.19 87 LYS A O 1
ATOM 697 N N . GLN A 1 88 ? 9.148 -18.609 -0.213 1 94.38 88 GLN A N 1
ATOM 698 C CA . GLN A 1 88 ? 9.234 -19.609 0.855 1 94.38 88 GLN A CA 1
ATOM 699 C C . GLN A 1 88 ? 9.766 -20.938 0.331 1 94.38 88 GLN A C 1
ATOM 701 O O . GLN A 1 88 ? 10.438 -21.672 1.059 1 94.38 88 GLN A O 1
ATOM 706 N N . LEU A 1 89 ? 9.445 -21.156 -0.841 1 95.62 89 LEU A N 1
ATOM 707 C CA . LEU A 1 89 ? 9.875 -22.406 -1.46 1 95.62 89 LEU A CA 1
ATOM 708 C C . LEU A 1 89 ? 11.297 -22.297 -1.996 1 95.62 89 LEU A C 1
ATOM 710 O O . LEU A 1 89 ? 12.023 -23.297 -2.057 1 95.62 89 LEU A O 1
ATOM 714 N N . ASN A 1 90 ? 11.695 -21.156 -2.342 1 94.81 90 ASN A N 1
ATOM 715 C CA . ASN A 1 90 ? 12.93 -20.922 -3.08 1 94.81 90 ASN A CA 1
ATOM 716 C C . ASN A 1 90 ? 14.148 -21.016 -2.172 1 94.81 90 ASN A C 1
ATOM 718 O O . ASN A 1 90 ? 14.836 -20.016 -1.938 1 94.81 90 ASN A O 1
ATOM 722 N N . ALA A 1 91 ? 14.492 -22.156 -1.802 1 94.31 91 ALA A N 1
ATOM 723 C CA . ALA A 1 91 ? 15.703 -22.406 -1.033 1 94.31 91 ALA A CA 1
ATOM 724 C C . ALA A 1 91 ? 16.891 -22.641 -1.955 1 94.31 91 ALA A C 1
ATOM 726 O O . ALA A 1 91 ? 17.906 -23.219 -1.541 1 94.31 91 ALA A O 1
ATOM 727 N N . THR A 1 92 ? 16.766 -22.266 -3.137 1 94.62 92 THR A N 1
ATOM 728 C CA . THR A 1 92 ? 17.828 -22.453 -4.117 1 94.62 92 THR A CA 1
ATOM 729 C C . THR A 1 92 ? 18.969 -21.469 -3.873 1 94.62 92 THR A C 1
ATOM 731 O O . THR A 1 92 ? 18.797 -20.484 -3.146 1 94.62 92 THR A O 1
ATOM 734 N N . GLN A 1 93 ? 20.125 -21.812 -4.461 1 93.38 93 GLN A N 1
ATOM 735 C CA . GLN A 1 93 ? 21.312 -20.984 -4.27 1 93.38 93 GLN A CA 1
ATOM 736 C C . GLN A 1 93 ? 21.734 -20.312 -5.57 1 93.38 93 GLN A C 1
ATOM 738 O O . GLN A 1 93 ? 22.641 -19.469 -5.578 1 93.38 93 GLN A O 1
ATOM 743 N N . SER A 1 94 ? 21.094 -20.656 -6.605 1 93.06 94 SER A N 1
ATOM 744 C CA . SER A 1 94 ? 21.484 -20.125 -7.906 1 93.06 94 SER A CA 1
ATOM 745 C C . SER A 1 94 ? 20.281 -19.578 -8.664 1 93.06 94 SER A C 1
ATOM 747 O O . SER A 1 94 ? 19.141 -19.859 -8.305 1 93.06 94 SER A O 1
ATOM 749 N N . SER A 1 95 ? 20.578 -18.844 -9.766 1 92.19 95 SER A N 1
ATOM 750 C CA . SER A 1 95 ? 19.516 -18.328 -10.617 1 92.19 95 SER A CA 1
ATOM 751 C C . SER A 1 95 ? 18.859 -19.453 -11.422 1 92.19 95 SER A C 1
ATOM 753 O O . SER A 1 95 ? 17.672 -19.391 -11.719 1 92.19 95 SER A O 1
ATOM 755 N N . VAL A 1 96 ? 19.656 -20.438 -11.68 1 93.38 96 VAL A N 1
ATOM 756 C CA . VAL A 1 96 ? 19.141 -21.578 -12.43 1 93.38 96 VAL A CA 1
ATOM 757 C C . VAL A 1 96 ? 18.031 -22.266 -11.625 1 93.38 96 VAL A C 1
ATOM 759 O O . VAL A 1 96 ? 16.969 -22.547 -12.156 1 93.38 96 VAL A O 1
ATOM 762 N N . GLY A 1 97 ? 18.344 -22.406 -10.422 1 95.19 97 GLY A N 1
ATOM 763 C CA . GLY A 1 97 ? 17.359 -23.047 -9.547 1 95.19 97 GLY A CA 1
ATOM 764 C C . GLY A 1 97 ? 16.125 -22.172 -9.312 1 95.19 97 GLY A C 1
ATOM 765 O O . GLY A 1 97 ? 15 -22.672 -9.359 1 95.19 97 GLY A O 1
ATOM 766 N N . ALA A 1 98 ? 16.375 -20.969 -9.062 1 94.56 98 ALA A N 1
ATOM 767 C CA . ALA A 1 98 ? 15.273 -20.047 -8.789 1 94.56 98 ALA A CA 1
ATOM 768 C C . ALA A 1 98 ? 14.32 -19.969 -9.977 1 94.56 98 ALA A C 1
ATOM 770 O O . ALA A 1 98 ? 13.094 -19.969 -9.805 1 94.56 98 ALA A O 1
ATOM 771 N N . GLU A 1 99 ? 14.891 -19.875 -11.164 1 94 99 GLU A N 1
ATOM 772 C CA . GLU A 1 99 ? 14.078 -19.828 -12.375 1 94 99 GLU A CA 1
ATOM 773 C C . GLU A 1 99 ? 13.266 -21.094 -12.547 1 94 99 GLU A C 1
ATOM 775 O O . GLU A 1 99 ? 12.102 -21.047 -12.961 1 94 99 GLU A O 1
ATOM 780 N N . ARG A 1 100 ? 13.836 -22.156 -12.18 1 95.25 100 ARG A N 1
ATOM 781 C CA . ARG A 1 100 ? 13.156 -23.438 -12.305 1 95.25 100 ARG A CA 1
ATOM 782 C C . ARG A 1 100 ? 11.992 -23.547 -11.32 1 95.25 100 ARG A C 1
ATOM 784 O O . ARG A 1 100 ? 10.922 -24.031 -11.672 1 95.25 100 ARG A O 1
ATOM 791 N N . VAL A 1 101 ? 12.227 -23.172 -10.117 1 96.56 101 VAL A N 1
ATOM 792 C CA . VAL A 1 101 ? 11.188 -23.203 -9.094 1 96.56 101 VAL A CA 1
ATOM 793 C C . VAL A 1 101 ? 10.031 -22.297 -9.508 1 96.56 101 VAL A C 1
ATOM 795 O O . VAL A 1 101 ? 8.867 -22.688 -9.398 1 96.56 101 VAL A O 1
ATOM 798 N N . TYR A 1 102 ? 10.352 -21.094 -9.992 1 96.31 102 TYR A N 1
ATOM 799 C CA . TYR A 1 102 ? 9.328 -20.141 -10.414 1 96.31 102 TYR A CA 1
ATOM 800 C C . TYR A 1 102 ? 8.492 -20.719 -11.555 1 96.31 102 TYR A C 1
ATOM 802 O O . TYR A 1 102 ? 7.258 -20.672 -11.508 1 96.31 102 TYR A O 1
ATOM 810 N N . ALA A 1 103 ? 9.164 -21.297 -12.5 1 95 103 ALA A N 1
ATOM 811 C CA . ALA A 1 103 ? 8.477 -21.875 -13.648 1 95 103 ALA A CA 1
ATOM 812 C C . ALA A 1 103 ? 7.59 -23.047 -13.219 1 95 103 ALA A C 1
ATOM 814 O O . ALA A 1 103 ? 6.492 -23.234 -13.75 1 95 103 ALA A O 1
ATOM 815 N N . GLN A 1 104 ? 8.07 -23.781 -12.273 1 96.38 104 GLN A N 1
ATOM 816 C CA . GLN A 1 104 ? 7.344 -24.953 -11.789 1 96.38 104 GLN A CA 1
ATOM 817 C C . GLN A 1 104 ? 6.012 -24.547 -11.156 1 96.38 104 GLN A C 1
ATOM 819 O O . GLN A 1 104 ? 5.023 -25.281 -11.266 1 96.38 104 GLN A O 1
ATOM 824 N N . LEU A 1 105 ? 5.969 -23.453 -10.531 1 97.25 105 LEU A N 1
ATOM 825 C CA . LEU A 1 105 ? 4.777 -23 -9.82 1 97.25 105 LEU A CA 1
ATOM 826 C C . LEU A 1 105 ? 3.811 -22.312 -10.781 1 97.25 105 LEU A C 1
ATOM 828 O O . LEU A 1 105 ? 2.633 -22.141 -10.461 1 97.25 105 LEU A O 1
ATOM 832 N N . ARG A 1 106 ? 4.309 -21.891 -11.977 1 96.88 106 ARG A N 1
ATOM 833 C CA . ARG A 1 106 ? 3.527 -21.047 -12.875 1 96.88 106 ARG A CA 1
ATOM 834 C C . ARG A 1 106 ? 2.754 -21.891 -13.883 1 96.88 106 ARG A C 1
ATOM 836 O O . ARG A 1 106 ? 1.778 -21.422 -14.469 1 96.88 106 ARG A O 1
ATOM 843 N N . ALA A 1 107 ? 3.199 -23.141 -14.086 1 96.06 107 ALA A N 1
ATOM 844 C CA . ALA A 1 107 ? 2.557 -24 -15.078 1 96.06 107 ALA A CA 1
ATOM 845 C C . ALA A 1 107 ? 2.688 -25.469 -14.695 1 96.06 107 ALA A C 1
ATOM 847 O O . ALA A 1 107 ? 3.646 -25.859 -14.023 1 96.06 107 ALA A O 1
ATOM 848 N N . TYR A 1 108 ? 1.688 -26.234 -15.109 1 95.88 108 TYR A N 1
ATOM 849 C CA . TYR A 1 108 ? 1.722 -27.656 -14.766 1 95.88 108 TYR A CA 1
ATOM 850 C C . TYR A 1 108 ? 0.865 -28.469 -15.727 1 95.88 108 TYR A C 1
ATOM 852 O O . TYR A 1 108 ? 0.043 -27.906 -16.453 1 95.88 108 TYR A O 1
ATOM 860 N N . ASN A 1 109 ? 1.165 -29.703 -15.75 1 94.69 109 ASN A N 1
ATOM 861 C CA . ASN A 1 109 ? 0.363 -30.672 -16.484 1 94.69 109 ASN A CA 1
ATOM 862 C C . ASN A 1 109 ? -0.621 -31.391 -15.555 1 94.69 109 ASN A C 1
ATOM 864 O O . ASN A 1 109 ? -0.279 -31.734 -14.422 1 94.69 109 ASN A O 1
ATOM 868 N N . LEU A 1 110 ? -1.809 -31.562 -16.031 1 93.56 110 LEU A N 1
ATOM 869 C CA . LEU A 1 110 ? -2.898 -32.094 -15.211 1 93.56 110 LEU A CA 1
ATOM 870 C C . LEU A 1 110 ? -2.602 -33.5 -14.75 1 93.56 110 LEU A C 1
ATOM 872 O O . LEU A 1 110 ? -2.383 -34.406 -15.57 1 93.56 110 LEU A O 1
ATOM 876 N N . GLY A 1 111 ? -2.58 -33.688 -13.484 1 87.75 111 GLY A N 1
ATOM 877 C CA . GLY A 1 111 ? -2.479 -35 -12.875 1 87.75 111 GLY A CA 1
ATOM 878 C C . GLY A 1 111 ? -1.067 -35.562 -12.883 1 87.75 111 GLY A C 1
ATOM 879 O O . GLY A 1 111 ? -0.836 -36.688 -12.445 1 87.75 111 GLY A O 1
ATOM 880 N N . LYS A 1 112 ? -0.159 -34.75 -13.328 1 89.38 112 LYS A N 1
ATOM 881 C CA . LYS A 1 112 ? 1.22 -35.219 -13.422 1 89.38 112 LYS A CA 1
ATOM 882 C C . LYS A 1 112 ? 2.203 -34.125 -13.016 1 89.38 112 LYS A C 1
ATOM 884 O O . LYS A 1 112 ? 2.844 -33.5 -13.867 1 89.38 112 LYS A O 1
ATOM 889 N N . PRO A 1 113 ? 2.344 -34 -11.727 1 88.25 113 PRO A N 1
ATOM 890 C CA . PRO A 1 113 ? 3.365 -33.031 -11.344 1 88.25 113 PRO A CA 1
ATOM 891 C C . PRO A 1 113 ? 4.766 -33.406 -11.805 1 88.25 113 PRO A C 1
ATOM 893 O O . PRO A 1 113 ? 5.164 -34.594 -11.664 1 88.25 113 PRO A O 1
ATOM 896 N N . ASP A 1 114 ? 5.453 -32.5 -12.391 1 89.62 114 ASP A N 1
ATOM 897 C CA . ASP A 1 114 ? 6.77 -32.75 -12.969 1 89.62 114 ASP A CA 1
ATOM 898 C C . ASP A 1 114 ? 7.867 -32.625 -11.914 1 89.62 114 ASP A C 1
ATOM 900 O O . ASP A 1 114 ? 8.672 -31.672 -11.977 1 89.62 114 ASP A O 1
ATOM 904 N N . VAL A 1 115 ? 7.82 -33.469 -11 1 94.62 115 VAL A N 1
ATOM 905 C CA . VAL A 1 115 ? 8.844 -33.469 -9.961 1 94.62 115 VAL A CA 1
ATOM 906 C C . VAL A 1 115 ? 9.43 -34.875 -9.812 1 94.62 115 VAL A C 1
ATOM 908 O O . VAL A 1 115 ? 8.75 -35.875 -10.094 1 94.62 115 VAL A O 1
ATOM 911 N N . ASN A 1 116 ? 10.664 -34.969 -9.461 1 96.19 116 ASN A N 1
ATOM 912 C CA . ASN A 1 116 ? 11.375 -36.219 -9.234 1 96.19 116 ASN A CA 1
ATOM 913 C C . ASN A 1 116 ? 11.344 -36.625 -7.766 1 96.19 116 ASN A C 1
ATOM 915 O O . ASN A 1 116 ? 12.211 -36.219 -6.992 1 96.19 116 ASN A O 1
ATOM 919 N N . GLU A 1 117 ? 10.414 -37.531 -7.457 1 96.62 117 GLU A N 1
ATOM 920 C CA . GLU A 1 117 ? 10.211 -37.906 -6.062 1 96.62 117 GLU A CA 1
ATOM 921 C C . GLU A 1 117 ? 11.414 -38.656 -5.516 1 96.62 117 GLU A C 1
ATOM 923 O O . GLU A 1 117 ? 11.75 -38.531 -4.332 1 96.62 117 GLU A O 1
ATOM 928 N N . ALA A 1 118 ? 12.07 -39.406 -6.344 1 96.31 118 ALA A N 1
ATOM 929 C CA . ALA A 1 118 ? 13.266 -40.125 -5.918 1 96.31 118 ALA A CA 1
ATOM 930 C C . ALA A 1 118 ? 14.383 -39.188 -5.531 1 96.31 118 ALA A C 1
ATOM 932 O O . ALA A 1 118 ? 15.062 -39.375 -4.516 1 96.31 118 ALA A O 1
ATOM 933 N N . LEU A 1 119 ? 14.555 -38.25 -6.309 1 96.88 119 LEU A N 1
ATOM 934 C CA . LEU A 1 119 ? 15.586 -37.25 -6.062 1 96.88 119 LEU A CA 1
ATOM 935 C C . LEU A 1 119 ? 15.273 -36.438 -4.809 1 96.88 119 LEU A C 1
ATOM 937 O O . LEU A 1 119 ? 16.156 -36.156 -4.008 1 96.88 119 LEU A O 1
ATOM 941 N N . ILE A 1 120 ? 14.016 -36.031 -4.625 1 97.5 120 ILE A N 1
ATOM 942 C CA . ILE A 1 120 ? 13.586 -35.281 -3.455 1 97.5 120 ILE A CA 1
ATOM 943 C C . ILE A 1 120 ? 13.852 -36.094 -2.191 1 97.5 120 ILE A C 1
ATOM 945 O O . ILE A 1 120 ? 14.438 -35.594 -1.231 1 97.5 120 ILE A O 1
ATOM 949 N N . SER A 1 121 ? 13.469 -37.344 -2.205 1 96.69 121 SER A N 1
ATOM 950 C CA . SER A 1 121 ? 13.68 -38.25 -1.068 1 96.69 121 SER A CA 1
ATOM 951 C C . SER A 1 121 ? 15.164 -38.406 -0.775 1 96.69 121 SER A C 1
ATOM 953 O O . SER A 1 121 ? 15.578 -38.469 0.387 1 96.69 121 SER A O 1
ATOM 955 N N . PHE A 1 122 ? 15.922 -38.5 -1.803 1 97.38 122 PHE A N 1
ATOM 956 C CA . PHE A 1 122 ? 17.359 -38.625 -1.66 1 97.38 122 PHE A CA 1
ATOM 957 C C . PHE A 1 122 ? 17.938 -37.469 -0.893 1 97.38 122 PHE A C 1
ATOM 959 O O . PHE A 1 122 ? 18.703 -37.625 0.057 1 97.38 122 PHE A O 1
ATOM 966 N N . PHE A 1 123 ? 17.578 -36.281 -1.217 1 97.25 123 PHE A N 1
ATOM 967 C CA . PHE A 1 123 ? 18.156 -35.094 -0.608 1 97.25 123 PHE A CA 1
ATOM 968 C C . PHE A 1 123 ? 17.625 -34.906 0.811 1 97.25 123 PHE A C 1
ATOM 970 O O . PHE A 1 123 ? 18.234 -34.188 1.609 1 97.25 123 PHE A O 1
ATOM 977 N N . GLN A 1 124 ? 16.516 -35.469 1.077 1 95.62 124 GLN A N 1
ATOM 978 C CA . GLN A 1 124 ? 16 -35.406 2.443 1 95.62 124 GLN A CA 1
ATOM 979 C C . GLN A 1 124 ? 16.781 -36.375 3.354 1 95.62 124 GLN A C 1
ATOM 981 O O . GLN A 1 124 ? 16.938 -36.094 4.547 1 95.62 124 GLN A O 1
ATOM 986 N N . THR A 1 125 ? 17.312 -37.438 2.789 1 95.31 125 THR A N 1
ATOM 987 C CA . THR A 1 125 ? 17.906 -38.5 3.604 1 95.31 125 THR A CA 1
ATOM 988 C C . THR A 1 125 ? 19.438 -38.438 3.551 1 95.31 125 THR A C 1
ATOM 990 O O . THR A 1 125 ? 20.109 -38.906 4.457 1 95.31 125 THR A O 1
ATOM 993 N N . HIS A 1 126 ? 20.016 -37.875 2.512 1 96.69 126 HIS A N 1
ATOM 994 C CA . HIS A 1 126 ? 21.453 -37.812 2.336 1 96.69 126 HIS A CA 1
ATOM 995 C C . HIS A 1 126 ? 21.969 -36.406 2.525 1 96.69 126 HIS A C 1
ATOM 997 O O . HIS A 1 126 ? 22.266 -35.688 1.549 1 96.69 126 HIS A O 1
ATOM 1003 N N . ALA A 1 127 ? 22.25 -36.031 3.707 1 96.12 127 ALA A N 1
ATOM 1004 C CA . ALA A 1 127 ? 22.562 -34.688 4.09 1 96.12 127 ALA A CA 1
ATOM 1005 C C . ALA A 1 127 ? 23.922 -34.25 3.547 1 96.12 127 ALA A C 1
ATOM 1007 O O . ALA A 1 127 ? 24.125 -33.094 3.152 1 96.12 127 ALA A O 1
ATOM 1008 N N . GLU A 1 128 ? 24.844 -35.125 3.5 1 96 128 GLU A N 1
ATOM 1009 C CA . GLU A 1 128 ? 26.188 -34.781 3.055 1 96 128 GLU A CA 1
ATOM 1010 C C . GLU A 1 128 ? 26.219 -34.469 1.562 1 96 128 GLU A C 1
ATOM 1012 O O . GLU A 1 128 ? 26.781 -33.438 1.147 1 96 128 GLU A O 1
ATOM 1017 N N . GLU A 1 129 ? 25.625 -35.375 0.823 1 96.5 129 GLU A N 1
ATOM 1018 C CA . GLU A 1 129 ? 25.562 -35.156 -0.618 1 96.5 129 GLU A CA 1
ATOM 1019 C C . GLU A 1 129 ? 24.75 -33.906 -0.945 1 96.5 129 GLU A C 1
ATOM 1021 O O . GLU A 1 129 ? 25.109 -33.156 -1.846 1 96.5 129 GLU A O 1
ATOM 1026 N N . ARG A 1 130 ? 23.672 -33.75 -0.245 1 97.12 130 ARG A N 1
ATOM 1027 C CA . ARG A 1 130 ? 22.859 -32.562 -0.428 1 97.12 130 ARG A CA 1
ATOM 1028 C C . ARG A 1 130 ? 23.688 -31.297 -0.202 1 97.12 130 ARG A C 1
ATOM 1030 O O . ARG A 1 130 ? 23.625 -30.359 -1.004 1 97.12 130 ARG A O 1
ATOM 1037 N N . LEU A 1 131 ? 24.469 -31.297 0.875 1 96.44 131 LEU A N 1
ATOM 1038 C CA . LEU A 1 131 ? 25.281 -30.141 1.221 1 96.44 131 LEU A CA 1
ATOM 1039 C C . LEU A 1 131 ? 26.312 -29.859 0.126 1 96.44 131 LEU A C 1
ATOM 1041 O O . LEU A 1 131 ? 26.547 -28.703 -0.22 1 96.44 131 LEU A O 1
ATOM 1045 N N . LYS A 1 132 ? 26.906 -30.875 -0.404 1 95.81 132 LYS A N 1
ATOM 1046 C CA . LYS A 1 132 ? 27.891 -30.719 -1.48 1 95.81 132 LYS A CA 1
ATOM 1047 C C . LYS A 1 132 ? 27.234 -30.062 -2.705 1 95.81 132 LYS A C 1
ATOM 1049 O O . LYS A 1 132 ? 27.828 -29.188 -3.328 1 95.81 132 LYS A O 1
ATOM 1054 N N . VAL A 1 133 ? 26.062 -30.562 -3.018 1 96.88 133 VAL A N 1
ATOM 1055 C CA . VAL A 1 133 ? 25.344 -30.016 -4.164 1 96.88 133 VAL A CA 1
ATOM 1056 C C . VAL A 1 133 ? 24.984 -28.562 -3.906 1 96.88 133 VAL A C 1
ATOM 1058 O O . VAL A 1 133 ? 25.172 -27.703 -4.773 1 96.88 133 VAL A O 1
ATOM 1061 N N . GLN A 1 134 ? 24.531 -28.234 -2.703 1 96.88 134 GLN A N 1
ATOM 1062 C CA . GLN A 1 134 ? 24.156 -26.875 -2.342 1 96.88 134 GLN A CA 1
ATOM 1063 C C . GLN A 1 134 ? 25.359 -25.938 -2.41 1 96.88 134 GLN A C 1
ATOM 1065 O O . GLN A 1 134 ? 25.234 -24.797 -2.881 1 96.88 134 GLN A O 1
ATOM 1070 N N . LEU A 1 135 ? 26.469 -26.406 -1.957 1 94.69 135 LEU A N 1
ATOM 1071 C CA . LEU A 1 135 ? 27.688 -25.609 -1.979 1 94.69 135 LEU A CA 1
ATOM 1072 C C . LEU A 1 135 ? 28.109 -25.312 -3.412 1 94.69 135 LEU A C 1
ATOM 1074 O O . LEU A 1 135 ? 28.578 -24.219 -3.711 1 94.69 135 LEU A O 1
ATOM 1078 N N . ALA A 1 136 ? 27.984 -26.312 -4.23 1 93.31 136 ALA A N 1
ATOM 1079 C CA . ALA A 1 136 ? 28.328 -26.125 -5.637 1 93.31 136 ALA A CA 1
ATOM 1080 C C . ALA A 1 136 ? 27.469 -25.016 -6.262 1 93.31 136 ALA A C 1
ATOM 1082 O O . ALA A 1 136 ? 28 -24.125 -6.934 1 93.31 136 ALA A O 1
ATOM 1083 N N . PHE A 1 137 ? 26.188 -25.078 -6.008 1 95.06 137 PHE A N 1
ATOM 1084 C CA . PHE A 1 137 ? 25.297 -24.078 -6.57 1 95.06 137 PHE A CA 1
ATOM 1085 C C . PHE A 1 137 ? 25.516 -22.719 -5.902 1 95.06 137 PHE A C 1
ATOM 1087 O O . PHE A 1 137 ? 25.375 -21.688 -6.543 1 95.06 137 PHE A O 1
ATOM 1094 N N . ALA A 1 138 ? 25.844 -22.75 -4.617 1 92.31 138 ALA A N 1
ATOM 1095 C CA . ALA A 1 138 ? 26.125 -21.5 -3.914 1 92.31 138 ALA A CA 1
ATOM 1096 C C . ALA A 1 138 ? 27.312 -20.781 -4.539 1 92.31 138 ALA A C 1
ATOM 1098 O O . ALA A 1 138 ? 27.375 -19.547 -4.539 1 92.31 138 ALA A O 1
ATOM 1099 N N . GLY A 1 139 ? 28.234 -21.5 -5.016 1 86.69 139 GLY A N 1
ATOM 1100 C CA . GLY A 1 139 ? 29.344 -20.922 -5.742 1 86.69 139 GLY A CA 1
ATOM 1101 C C . GLY A 1 139 ? 28.922 -20.203 -7.016 1 86.69 139 GLY A C 1
ATOM 1102 O O . GLY A 1 139 ? 29.516 -19.188 -7.395 1 86.69 139 GLY A O 1
ATOM 1103 N N . LEU A 1 140 ? 27.953 -20.797 -7.625 1 86.88 140 LEU A N 1
ATOM 1104 C CA . LEU A 1 140 ? 27.391 -20.156 -8.812 1 86.88 140 LEU A CA 1
ATOM 1105 C C . LEU A 1 140 ? 26.672 -18.875 -8.445 1 86.88 140 LEU A C 1
ATOM 1107 O O . LEU A 1 140 ? 26.859 -17.844 -9.094 1 86.88 140 LEU A O 1
ATOM 1111 N N . GLY A 1 141 ? 25.875 -18.922 -7.457 1 88.06 141 GLY A N 1
ATOM 1112 C CA . GLY A 1 141 ? 25.219 -17.75 -6.914 1 88.06 141 GLY A CA 1
ATOM 1113 C C . GLY A 1 141 ? 24.047 -17.281 -7.762 1 88.06 141 GLY A C 1
ATOM 1114 O O . GLY A 1 141 ? 23.75 -17.875 -8.805 1 88.06 141 GLY A O 1
ATOM 1115 N N . GLU A 1 142 ? 23.359 -16.266 -7.301 1 86.62 142 GLU A N 1
ATOM 1116 C CA . GLU A 1 142 ? 22.219 -15.672 -7.996 1 86.62 142 GLU A CA 1
ATOM 1117 C C . GLU A 1 142 ? 22.609 -14.344 -8.656 1 86.62 142 GLU A C 1
ATOM 1119 O O . GLU A 1 142 ? 23.312 -13.531 -8.062 1 86.62 142 GLU A O 1
ATOM 1124 N N . ASP A 1 143 ? 22.25 -14.258 -9.844 1 80.38 143 ASP A N 1
ATOM 1125 C CA . ASP A 1 143 ? 22.422 -13.016 -10.594 1 80.38 143 ASP A CA 1
ATOM 1126 C C . ASP A 1 143 ? 21.125 -12.594 -11.281 1 80.38 143 ASP A C 1
ATOM 1128 O O . ASP A 1 143 ? 20.703 -13.211 -12.266 1 80.38 143 ASP A O 1
ATOM 1132 N N . VAL A 1 144 ? 20.453 -11.57 -10.781 1 72.5 144 VAL A N 1
ATOM 1133 C CA . VAL A 1 144 ? 19.125 -11.156 -11.188 1 72.5 144 VAL A CA 1
ATOM 1134 C C . VAL A 1 144 ? 19.125 -10.789 -12.672 1 72.5 144 VAL A C 1
ATOM 1136 O O . VAL A 1 144 ? 18.141 -11.031 -13.375 1 72.5 144 VAL A O 1
ATOM 1139 N N . ALA A 1 145 ? 20.141 -10.258 -13.258 1 68.12 145 ALA A N 1
ATOM 1140 C CA . ALA A 1 145 ? 20.125 -9.828 -14.656 1 68.12 145 ALA A CA 1
ATOM 1141 C C . ALA A 1 145 ? 21 -10.734 -15.516 1 68.12 145 ALA A C 1
ATOM 1143 O O . ALA A 1 145 ? 21.562 -10.289 -16.516 1 68.12 145 ALA A O 1
ATOM 1144 N N . ASN A 1 146 ? 21.047 -12.047 -15.164 1 73.62 146 ASN A N 1
ATOM 1145 C CA . ASN A 1 146 ? 21.922 -12.922 -15.93 1 73.62 146 ASN A CA 1
ATOM 1146 C C . ASN A 1 146 ? 21.375 -13.172 -17.344 1 73.62 146 ASN A C 1
ATOM 1148 O O . ASN A 1 146 ? 22.141 -13.242 -18.297 1 73.62 146 ASN A O 1
ATOM 1152 N N . ASN A 1 147 ? 20.125 -13.266 -17.547 1 76.38 147 ASN A N 1
ATOM 1153 C CA . ASN A 1 147 ? 19.438 -13.492 -18.828 1 76.38 147 ASN A CA 1
ATOM 1154 C C . ASN A 1 147 ? 20.062 -14.664 -19.578 1 76.38 147 ASN A C 1
ATOM 1156 O O . ASN A 1 147 ? 20.094 -14.656 -20.812 1 76.38 147 ASN A O 1
ATOM 1160 N N . SER A 1 148 ? 20.688 -15.586 -18.859 1 81.81 148 SER A N 1
ATOM 1161 C CA . SER A 1 148 ? 21.391 -16.703 -19.484 1 81.81 148 SER A CA 1
ATOM 1162 C C . SER A 1 148 ? 20.422 -17.625 -20.219 1 81.81 148 SER A C 1
ATOM 1164 O O . SER A 1 148 ? 20.719 -18.094 -21.328 1 81.81 148 SER A O 1
ATOM 1166 N N . GLN A 1 149 ? 19.328 -17.844 -19.641 1 81.88 149 GLN A N 1
ATOM 1167 C CA . GLN A 1 149 ? 18.359 -18.719 -20.281 1 81.88 149 GLN A CA 1
ATOM 1168 C C . GLN A 1 149 ? 17.844 -18.109 -21.594 1 81.88 149 GLN A C 1
ATOM 1170 O O . GLN A 1 149 ? 17.672 -18.828 -22.594 1 81.88 149 GLN A O 1
ATOM 1175 N N . HIS A 1 150 ? 17.625 -16.891 -21.484 1 80.31 150 HIS A N 1
ATOM 1176 C CA . HIS A 1 150 ? 17.203 -16.188 -22.703 1 80.31 150 HIS A CA 1
ATOM 1177 C C . HIS A 1 150 ? 18.266 -16.297 -23.797 1 80.31 150 HIS A C 1
ATOM 1179 O O . HIS A 1 150 ? 17.938 -16.547 -24.953 1 80.31 150 HIS A O 1
ATOM 1185 N N . TYR A 1 151 ? 19.406 -16.109 -23.344 1 77.25 151 TYR A N 1
ATOM 1186 C CA . TYR A 1 151 ? 20.516 -16.203 -24.281 1 77.25 151 TYR A CA 1
ATOM 1187 C C . TYR A 1 151 ? 20.625 -17.594 -24.875 1 77.25 151 TYR A C 1
ATOM 1189 O O . TYR A 1 151 ? 20.828 -17.75 -26.078 1 77.25 151 TYR A O 1
ATOM 1197 N N . LEU A 1 152 ? 20.453 -18.547 -24.109 1 79.75 152 LEU A N 1
ATOM 1198 C CA . LEU A 1 152 ? 20.531 -19.938 -24.547 1 79.75 152 LEU A CA 1
ATOM 1199 C C . LEU A 1 152 ? 19.422 -20.266 -25.531 1 79.75 152 LEU A C 1
ATOM 1201 O O . LEU A 1 152 ? 19.641 -21 -26.484 1 79.75 152 LEU A O 1
ATOM 1205 N N . ARG A 1 153 ? 18.344 -19.688 -25.344 1 78.31 153 ARG A N 1
ATOM 1206 C CA . ARG A 1 153 ? 17.172 -20.047 -26.156 1 78.31 153 ARG A CA 1
ATOM 1207 C C . ARG A 1 153 ? 17.125 -19.219 -27.438 1 78.31 153 ARG A C 1
ATOM 1209 O O . ARG A 1 153 ? 16.578 -19.672 -28.453 1 78.31 153 ARG A O 1
ATOM 1216 N N . THR A 1 154 ? 17.703 -18.047 -27.391 1 72.56 154 THR A N 1
ATOM 1217 C CA . THR A 1 154 ? 17.562 -17.156 -28.531 1 72.56 154 THR A CA 1
ATOM 1218 C C . THR A 1 154 ? 18.844 -17.156 -29.375 1 72.56 154 THR A C 1
ATOM 1220 O O . THR A 1 154 ? 18.859 -16.672 -30.5 1 72.56 154 THR A O 1
ATOM 1223 N N . THR A 1 155 ? 19.891 -17.453 -28.75 1 67.56 155 THR A N 1
ATOM 1224 C CA . THR A 1 155 ? 21.156 -17.344 -29.469 1 67.56 155 THR A CA 1
ATOM 1225 C C . THR A 1 155 ? 21.172 -18.281 -30.672 1 67.56 155 THR A C 1
ATOM 1227 O O . THR A 1 155 ? 21.172 -19.5 -30.516 1 67.56 155 THR A O 1
ATOM 1230 N N . THR A 1 156 ? 20.75 -17.656 -31.75 1 62.84 156 THR A N 1
ATOM 1231 C CA . THR A 1 156 ? 20.828 -18.406 -33 1 62.84 156 THR A CA 1
ATOM 1232 C C . THR A 1 156 ? 22.094 -18.047 -33.781 1 62.84 156 THR A C 1
ATOM 1234 O O . THR A 1 156 ? 22.391 -18.656 -34.781 1 62.84 156 THR A O 1
ATOM 1237 N N . GLN A 1 157 ? 22.891 -17.125 -33.125 1 63.31 157 GLN A N 1
ATOM 1238 C CA . GLN A 1 157 ? 24.047 -16.719 -33.938 1 63.31 157 GLN A CA 1
ATOM 1239 C C . GLN A 1 157 ? 25.281 -17.547 -33.562 1 63.31 157 GLN A C 1
ATOM 1241 O O . GLN A 1 157 ? 25.5 -17.859 -32.406 1 63.31 157 GLN A O 1
ATOM 1246 N N . SER A 1 158 ? 25.984 -17.969 -34.469 1 61.91 158 SER A N 1
ATOM 1247 C CA . SER A 1 158 ? 27.109 -18.891 -34.344 1 61.91 158 SER A CA 1
ATOM 1248 C C . SER A 1 158 ? 28.375 -18.172 -33.875 1 61.91 158 SER A C 1
ATOM 1250 O O . SER A 1 158 ? 29.234 -18.75 -33.219 1 61.91 158 SER A O 1
ATOM 1252 N N . ALA A 1 159 ? 28.594 -16.906 -34.281 1 62.44 159 ALA A N 1
ATOM 1253 C CA . ALA A 1 159 ? 29.844 -16.234 -33.938 1 62.44 159 ALA A CA 1
ATOM 1254 C C . ALA A 1 159 ? 29.688 -14.711 -33.969 1 62.44 159 ALA A C 1
ATOM 1256 O O . ALA A 1 159 ? 28.766 -14.195 -34.625 1 62.44 159 ALA A O 1
ATOM 1257 N N . LEU A 1 160 ? 30.484 -13.945 -33.094 1 65.12 160 LEU A N 1
ATOM 1258 C CA . LEU A 1 160 ? 30.578 -12.492 -33.219 1 65.12 160 LEU A CA 1
ATOM 1259 C C . LEU A 1 160 ? 31.094 -12.078 -34.562 1 65.12 160 LEU A C 1
ATOM 1261 O O . LEU A 1 160 ? 31.969 -12.75 -35.156 1 65.12 160 LEU A O 1
ATOM 1265 N N . PRO A 1 161 ? 30.422 -11.07 -35.094 1 63.84 161 PRO A N 1
ATOM 1266 C CA . PRO A 1 161 ? 30.984 -10.602 -36.375 1 63.84 161 PRO A CA 1
ATOM 1267 C C . PRO A 1 161 ? 32.469 -10.203 -36.25 1 63.84 161 PRO A C 1
ATOM 1269 O O . PRO A 1 161 ? 32.844 -9.539 -35.281 1 63.84 161 PRO A O 1
ATOM 1272 N N . HIS A 1 162 ? 33.375 -10.727 -37.062 1 66.75 162 HIS A N 1
ATOM 1273 C CA . HIS A 1 162 ? 34.781 -10.422 -37.156 1 66.75 162 HIS A CA 1
ATOM 1274 C C . HIS A 1 162 ? 35.562 -10.93 -35.938 1 66.75 162 HIS A C 1
ATOM 1276 O O . HIS A 1 162 ? 36.375 -10.211 -35.375 1 66.75 162 HIS A O 1
ATOM 1282 N N . ALA A 1 163 ? 35.281 -12.094 -35.438 1 69.5 163 ALA A N 1
ATOM 1283 C CA . ALA A 1 163 ? 35.906 -12.711 -34.25 1 69.5 163 ALA A CA 1
ATOM 1284 C C . ALA A 1 163 ? 37.438 -12.82 -34.438 1 69.5 163 ALA A C 1
ATOM 1286 O O . ALA A 1 163 ? 38.156 -12.805 -33.469 1 69.5 163 ALA A O 1
ATOM 1287 N N . TRP A 1 164 ? 37.812 -12.797 -35.688 1 74.69 164 TRP A N 1
ATOM 1288 C CA . TRP A 1 164 ? 39.25 -12.93 -35.969 1 74.69 164 TRP A CA 1
ATOM 1289 C C . TRP A 1 164 ? 40 -11.695 -35.5 1 74.69 164 TRP A C 1
ATOM 1291 O O . TRP A 1 164 ? 41.188 -11.781 -35.125 1 74.69 164 TRP A O 1
ATOM 1301 N N . ARG A 1 165 ? 39.312 -10.594 -35.344 1 75.38 165 ARG A N 1
ATOM 1302 C CA . ARG A 1 165 ? 39.969 -9.352 -34.938 1 75.38 165 ARG A CA 1
ATOM 1303 C C . ARG A 1 165 ? 40.375 -9.43 -33.469 1 75.38 165 ARG A C 1
ATOM 1305 O O . ARG A 1 165 ? 41.438 -8.93 -33.094 1 75.38 165 ARG A O 1
ATOM 1312 N N . PHE A 1 166 ? 39.656 -10.227 -32.812 1 76.25 166 PHE A N 1
ATOM 1313 C CA . PHE A 1 166 ? 39.969 -10.281 -31.391 1 76.25 166 PHE A CA 1
ATOM 1314 C C . PHE A 1 166 ? 41.156 -11.18 -31.125 1 76.25 166 PHE A C 1
ATOM 1316 O O . PHE A 1 166 ? 41.969 -10.891 -30.25 1 76.25 166 PHE A O 1
ATOM 1323 N N . LYS A 1 167 ? 41.25 -12.117 -31.859 1 78 167 LYS A N 1
ATOM 1324 C CA . LYS A 1 167 ? 42.406 -12.984 -31.719 1 78 167 LYS A CA 1
ATOM 1325 C C . LYS A 1 167 ? 43.688 -12.266 -32.125 1 78 167 LYS A C 1
ATOM 1327 O O . LYS A 1 167 ? 44.75 -12.414 -31.469 1 78 167 LYS A O 1
ATOM 1332 N N . VAL A 1 168 ? 43.562 -11.453 -33.125 1 78.81 168 VAL A N 1
ATOM 1333 C CA . VAL A 1 168 ? 44.719 -10.727 -33.625 1 78.81 168 VAL A CA 1
ATOM 1334 C C . VAL A 1 168 ? 45.125 -9.633 -32.625 1 78.81 168 VAL A C 1
ATOM 1336 O O . VAL A 1 168 ? 46.281 -9.516 -32.25 1 78.81 168 VAL A O 1
ATOM 1339 N N . LEU A 1 169 ? 44.156 -8.984 -32.156 1 77.88 169 LEU A N 1
ATOM 1340 C CA . LEU A 1 169 ? 44.406 -7.879 -31.25 1 77.88 169 LEU A CA 1
ATOM 1341 C C . LEU A 1 169 ? 44.938 -8.398 -29.906 1 77.88 169 LEU A C 1
ATOM 1343 O O . LEU A 1 169 ? 45.781 -7.77 -29.281 1 77.88 169 LEU A O 1
ATOM 1347 N N . GLY A 1 170 ? 44.406 -9.547 -29.531 1 75.19 170 GLY A N 1
ATOM 1348 C CA . GLY A 1 170 ? 44.812 -10.117 -28.25 1 75.19 170 GLY A CA 1
ATOM 1349 C C . GLY A 1 170 ? 46.219 -10.703 -28.297 1 75.19 170 GLY A C 1
ATOM 1350 O O . GLY A 1 170 ? 46.906 -10.75 -27.281 1 75.19 170 GLY A O 1
ATOM 1351 N N . SER A 1 171 ? 46.656 -11.023 -29.5 1 79.06 171 SER A N 1
ATOM 1352 C CA . SER A 1 171 ? 47.969 -11.664 -29.641 1 79.06 171 SER A CA 1
ATOM 1353 C C . SER A 1 171 ? 49.062 -10.625 -29.844 1 79.06 171 SER A C 1
ATOM 1355 O O . SER A 1 171 ? 50.25 -10.914 -29.641 1 79.06 171 SER A O 1
ATOM 1357 N N . LEU A 1 172 ? 48.656 -9.453 -30.094 1 77.25 172 LEU A N 1
ATOM 1358 C CA . LEU A 1 172 ? 49.625 -8.422 -30.453 1 77.25 172 LEU A CA 1
ATOM 1359 C C . LEU A 1 172 ? 50.531 -8.102 -29.281 1 77.25 172 LEU A C 1
ATOM 1361 O O . LEU A 1 172 ? 51.75 -7.969 -29.453 1 77.25 172 LEU A O 1
ATOM 1365 N N . PRO A 1 173 ? 50 -8.023 -28.094 1 76.69 173 PRO A N 1
ATOM 1366 C CA . PRO A 1 173 ? 50.906 -7.777 -26.969 1 76.69 173 PRO A CA 1
ATOM 1367 C C . PRO A 1 173 ? 51.906 -8.914 -26.781 1 76.69 173 PRO A C 1
ATOM 1369 O O . PRO A 1 173 ? 53.062 -8.664 -26.391 1 76.69 173 PRO A O 1
ATOM 1372 N N . LEU A 1 174 ? 51.594 -10.07 -27.109 1 77.25 174 LEU A N 1
ATOM 1373 C CA . LEU A 1 174 ? 52.5 -11.219 -26.969 1 77.25 174 LEU A CA 1
ATOM 1374 C C . LEU A 1 174 ? 53.594 -11.188 -28.047 1 77.25 174 LEU A C 1
ATOM 1376 O O . LEU A 1 174 ? 54.75 -11.516 -27.766 1 77.25 174 LEU A O 1
ATOM 1380 N N . VAL A 1 175 ? 53.156 -10.797 -29.172 1 78.44 175 VAL A N 1
ATOM 1381 C CA . VAL A 1 175 ? 54.125 -10.641 -30.25 1 78.44 175 VAL A CA 1
ATOM 1382 C C . VAL A 1 175 ? 55.094 -9.531 -29.891 1 78.44 175 VAL A C 1
ATOM 1384 O O . VAL A 1 175 ? 56.312 -9.664 -30.141 1 78.44 175 VAL A O 1
ATOM 1387 N N . GLY A 1 176 ? 54.594 -8.578 -29.266 1 72.38 176 GLY A N 1
ATOM 1388 C CA . GLY A 1 176 ? 55.469 -7.508 -28.812 1 72.38 176 GLY A CA 1
ATOM 1389 C C . GLY A 1 176 ? 56.469 -7.965 -27.766 1 72.38 176 GLY A C 1
ATOM 1390 O O . GLY A 1 176 ? 57.625 -7.547 -27.797 1 72.38 176 GLY A O 1
ATOM 1391 N N . LEU A 1 177 ? 56.062 -8.867 -26.969 1 76.5 177 LEU A N 1
ATOM 1392 C CA . LEU A 1 177 ? 56.938 -9.398 -25.938 1 76.5 177 LEU A CA 1
ATOM 1393 C C . LEU A 1 177 ? 58.094 -10.195 -26.547 1 76.5 177 LEU A C 1
ATOM 1395 O O . LEU A 1 177 ? 59.219 -10.094 -26.109 1 76.5 177 LEU A O 1
ATOM 1399 N N . VAL A 1 178 ? 57.75 -10.906 -27.578 1 79.5 178 VAL A N 1
ATOM 1400 C CA . VAL A 1 178 ? 58.75 -11.695 -28.266 1 79.5 178 VAL A CA 1
ATOM 1401 C C . VAL A 1 178 ? 59.719 -10.773 -29.031 1 79.5 178 VAL A C 1
ATOM 1403 O O . VAL A 1 178 ? 60.938 -10.953 -28.984 1 79.5 178 VAL A O 1
ATOM 1406 N N . LEU A 1 179 ? 59.125 -9.789 -29.562 1 74 179 LEU A N 1
ATOM 1407 C CA . LEU A 1 179 ? 59.938 -8.852 -30.328 1 74 179 LEU A CA 1
ATOM 1408 C C . LEU A 1 179 ? 60.812 -7.992 -29.422 1 74 179 LEU A C 1
ATOM 1410 O O . LEU A 1 179 ? 61.875 -7.539 -29.828 1 74 179 LEU A O 1
ATOM 1414 N N . ALA A 1 180 ? 60.312 -7.844 -28.25 1 74.88 180 ALA A N 1
ATOM 1415 C CA . ALA A 1 180 ? 61.062 -7.027 -27.297 1 74.88 180 ALA A CA 1
ATOM 1416 C C . ALA A 1 180 ? 62.406 -7.691 -26.922 1 74.88 180 ALA A C 1
ATOM 1418 O O . ALA A 1 180 ? 63.375 -7.012 -26.562 1 74.88 180 ALA A O 1
ATOM 1419 N N . LEU A 1 181 ? 62.438 -8.953 -27.078 1 74.88 181 LEU A N 1
ATOM 1420 C CA . LEU A 1 181 ? 63.656 -9.688 -26.781 1 74.88 181 LEU A CA 1
ATOM 1421 C C . LEU A 1 181 ? 64.688 -9.461 -27.859 1 74.88 181 LEU A C 1
ATOM 1423 O O . LEU A 1 181 ? 65.875 -9.5 -27.594 1 74.88 181 LEU A O 1
ATOM 1427 N N . VAL A 1 182 ? 64.25 -9.148 -29.078 1 77.31 182 VAL A N 1
ATOM 1428 C CA . VAL A 1 182 ? 65.188 -8.977 -30.203 1 77.31 182 VAL A CA 1
ATOM 1429 C C . VAL A 1 182 ? 65.375 -7.492 -30.484 1 77.31 182 VAL A C 1
ATOM 1431 O O . VAL A 1 182 ? 66.562 -7.035 -30.656 1 77.31 182 VAL A O 1
ATOM 1434 N N . LEU A 1 183 ? 64.25 -6.797 -30.516 1 76.81 183 LEU A N 1
ATOM 1435 C CA . LEU A 1 183 ? 64.25 -5.352 -30.734 1 76.81 183 LEU A CA 1
ATOM 1436 C C . LEU A 1 183 ? 63.469 -4.637 -29.641 1 76.81 183 LEU A C 1
ATOM 1438 O O . LEU A 1 183 ? 62.25 -4.348 -29.797 1 76.81 183 LEU A O 1
ATOM 1442 N N . PRO A 1 184 ? 64.062 -4.367 -28.547 1 72.19 184 PRO A N 1
ATOM 1443 C CA . PRO A 1 184 ? 63.406 -3.908 -27.328 1 72.19 184 PRO A CA 1
ATOM 1444 C C . PRO A 1 184 ? 62.531 -2.668 -27.562 1 72.19 184 PRO A C 1
ATOM 1446 O O . PRO A 1 184 ? 61.406 -2.592 -27.062 1 72.19 184 PRO A O 1
ATOM 1449 N N . ALA A 1 185 ? 63.062 -1.752 -28.328 1 71 185 ALA A N 1
ATOM 1450 C CA . ALA A 1 185 ? 62.312 -0.507 -28.516 1 71 185 ALA A CA 1
ATOM 1451 C C . ALA A 1 185 ? 61.031 -0.743 -29.312 1 71 185 ALA A C 1
ATOM 1453 O O . ALA A 1 185 ? 59.969 -0.237 -28.938 1 71 185 ALA A O 1
ATOM 1454 N N . VAL A 1 186 ? 61.156 -1.481 -30.312 1 71.06 186 VAL A N 1
ATOM 1455 C CA . VAL A 1 186 ? 60 -1.75 -31.156 1 71.06 186 VAL A CA 1
ATOM 1456 C C . VAL A 1 186 ? 59.031 -2.668 -30.438 1 71.06 186 VAL A C 1
ATOM 1458 O O . VAL A 1 186 ? 57.812 -2.463 -30.5 1 71.06 186 VAL A O 1
ATOM 1461 N N . GLY A 1 187 ? 59.531 -3.572 -29.688 1 70.19 187 GLY A N 1
ATOM 1462 C CA . GLY A 1 187 ? 58.688 -4.504 -28.953 1 70.19 187 GLY A CA 1
ATOM 1463 C C . GLY A 1 187 ? 57.875 -3.836 -27.859 1 70.19 187 GLY A C 1
ATOM 1464 O O . GLY A 1 187 ? 56.656 -4.066 -27.734 1 70.19 187 GLY A O 1
ATOM 1465 N N . VAL A 1 188 ? 58.5 -2.984 -27.203 1 72.75 188 VAL A N 1
ATOM 1466 C CA . VAL A 1 188 ? 57.844 -2.295 -26.109 1 72.75 188 VAL A CA 1
ATOM 1467 C C . VAL A 1 188 ? 56.781 -1.343 -26.672 1 72.75 188 VAL A C 1
ATOM 1469 O O . VAL A 1 188 ? 55.688 -1.215 -26.109 1 72.75 188 VAL A O 1
ATOM 1472 N N . SER A 1 189 ? 57.125 -0.746 -27.719 1 73.81 189 SER A N 1
ATOM 1473 C CA . SER A 1 189 ? 56.156 0.151 -28.359 1 73.81 189 SER A CA 1
ATOM 1474 C C . SER A 1 189 ? 54.938 -0.609 -28.828 1 73.81 189 SER A C 1
ATOM 1476 O O . SER A 1 189 ? 53.812 -0.13 -28.688 1 73.81 189 SER A O 1
ATOM 1478 N N . ILE A 1 190 ? 55.188 -1.733 -29.25 1 74.5 190 ILE A N 1
ATOM 1479 C CA . ILE A 1 190 ? 54.062 -2.551 -29.734 1 74.5 190 ILE A CA 1
ATOM 1480 C C . ILE A 1 190 ? 53.25 -3.035 -28.562 1 74.5 190 ILE A C 1
ATOM 1482 O O . ILE A 1 190 ? 52 -3.066 -28.641 1 74.5 190 ILE A O 1
ATOM 1486 N N . ILE A 1 191 ? 53.844 -3.326 -27.531 1 75.31 191 ILE A N 1
ATOM 1487 C CA . ILE A 1 191 ? 53.156 -3.768 -26.344 1 75.31 191 ILE A CA 1
ATOM 1488 C C . ILE A 1 191 ? 52.25 -2.639 -25.828 1 75.31 191 ILE A C 1
ATOM 1490 O O . ILE A 1 191 ? 51.062 -2.836 -25.609 1 75.31 191 ILE A O 1
ATOM 1494 N N . VAL A 1 192 ? 52.781 -1.479 -25.766 1 72.12 192 VAL A N 1
ATOM 1495 C CA . VAL A 1 192 ? 52.062 -0.347 -25.188 1 72.12 192 VAL A CA 1
ATOM 1496 C C . VAL A 1 192 ? 50.938 0.075 -26.125 1 72.12 192 VAL A C 1
ATOM 1498 O O . VAL A 1 192 ? 49.812 0.275 -25.688 1 72.12 192 VAL A O 1
ATOM 1501 N N . LEU A 1 193 ? 51.281 0.102 -27.328 1 72.62 193 LEU A N 1
ATOM 1502 C CA . LEU A 1 193 ? 50.281 0.52 -28.297 1 72.62 193 LEU A CA 1
ATOM 1503 C C . LEU A 1 193 ? 49.125 -0.501 -28.375 1 72.62 193 LEU A C 1
ATOM 1505 O O . LEU A 1 193 ? 47.969 -0.131 -28.453 1 72.62 193 LEU A O 1
ATOM 1509 N N . SER A 1 194 ? 49.562 -1.683 -28.391 1 77.62 194 SER A N 1
ATOM 1510 C CA . SER A 1 194 ? 48.562 -2.734 -28.484 1 77.62 194 SER A CA 1
ATOM 1511 C C . SER A 1 194 ? 47.688 -2.775 -27.234 1 77.62 194 SER A C 1
ATOM 1513 O O . SER A 1 194 ? 46.469 -2.951 -27.328 1 77.62 194 SER A O 1
ATOM 1515 N N . LEU A 1 195 ? 48.219 -2.568 -26.125 1 75.75 195 LEU A N 1
ATOM 1516 C CA . LEU A 1 195 ? 47.438 -2.574 -24.875 1 75.75 195 LEU A CA 1
ATOM 1517 C C . LEU A 1 195 ? 46.5 -1.384 -24.812 1 75.75 195 LEU A C 1
ATOM 1519 O O . LEU A 1 195 ? 45.344 -1.518 -24.359 1 75.75 195 LEU A O 1
ATOM 1523 N N . MET A 1 196 ? 46.906 -0.344 -25.328 1 69.38 196 MET A N 1
ATOM 1524 C CA . MET A 1 196 ? 46.062 0.856 -25.344 1 69.38 196 MET A CA 1
ATOM 1525 C C . MET A 1 196 ? 44.906 0.693 -26.312 1 69.38 196 MET A C 1
ATOM 1527 O O . MET A 1 196 ? 43.75 1.047 -25.984 1 69.38 196 MET A O 1
ATOM 1531 N N . VAL A 1 197 ? 45.25 0.125 -27.375 1 74.25 197 VAL A N 1
ATOM 1532 C CA . VAL A 1 197 ? 44.188 -0.08 -28.375 1 74.25 197 VAL A CA 1
ATOM 1533 C C . VAL A 1 197 ? 43.188 -1.091 -27.859 1 74.25 197 VAL A C 1
ATOM 1535 O O . VAL A 1 197 ? 41.969 -0.898 -28.016 1 74.25 197 VAL A O 1
ATOM 1538 N N . ASN A 1 198 ? 43.719 -2.119 -27.266 1 75.94 198 ASN A N 1
ATOM 1539 C CA . ASN A 1 198 ? 42.844 -3.141 -26.719 1 75.94 198 ASN A CA 1
ATOM 1540 C C . ASN A 1 198 ? 41.938 -2.582 -25.594 1 75.94 198 ASN A C 1
ATOM 1542 O O . ASN A 1 198 ? 40.75 -2.895 -25.516 1 75.94 198 ASN A O 1
ATOM 1546 N N . LEU A 1 199 ? 42.531 -1.745 -24.844 1 69.62 199 LEU A N 1
ATOM 1547 C CA . LEU A 1 199 ? 41.781 -1.129 -23.75 1 69.62 199 LEU A CA 1
ATOM 1548 C C . LEU A 1 199 ? 40.719 -0.166 -24.297 1 69.62 199 LEU A C 1
ATOM 1550 O O . LEU A 1 199 ? 39.594 -0.136 -23.812 1 69.62 199 LEU A O 1
ATOM 1554 N N . PHE A 1 200 ? 41.125 0.522 -25.219 1 67.75 200 PHE A N 1
ATOM 1555 C CA . PHE A 1 200 ? 40.188 1.473 -25.844 1 67.75 200 PHE A CA 1
ATOM 1556 C C . PHE A 1 200 ? 39.031 0.748 -26.516 1 67.75 200 PHE A C 1
ATOM 1558 O O . PHE A 1 200 ? 37.875 1.154 -26.375 1 67.75 200 PHE A O 1
ATOM 1565 N N . TYR A 1 201 ? 39.375 -0.278 -27.125 1 70.5 201 TYR A N 1
ATOM 1566 C CA . TYR A 1 201 ? 38.344 -1.08 -27.781 1 70.5 201 TYR A CA 1
ATOM 1567 C C . TYR A 1 201 ? 37.375 -1.688 -26.766 1 70.5 201 TYR A C 1
ATOM 1569 O O . TYR A 1 201 ? 36.188 -1.706 -26.984 1 70.5 201 TYR A O 1
ATOM 1577 N N . TYR A 1 202 ? 37.969 -2.17 -25.766 1 67.69 202 TYR A N 1
ATOM 1578 C CA . TYR A 1 202 ? 37.156 -2.754 -24.688 1 67.69 202 TYR A CA 1
ATOM 1579 C C . TYR A 1 202 ? 36.188 -1.73 -24.109 1 67.69 202 TYR A C 1
ATOM 1581 O O . TYR A 1 202 ? 35 -2.027 -23.906 1 67.69 202 TYR A O 1
ATOM 1589 N N . VAL A 1 203 ? 36.688 -0.553 -23.938 1 62.84 203 VAL A N 1
ATOM 1590 C CA . VAL A 1 203 ? 35.844 0.485 -23.328 1 62.84 203 VAL A CA 1
ATOM 1591 C C . VAL A 1 203 ? 34.719 0.883 -24.297 1 62.84 203 VAL A C 1
ATOM 1593 O O . VAL A 1 203 ? 33.594 1.133 -23.875 1 62.84 203 VAL A O 1
ATOM 1596 N N . LEU A 1 204 ? 35 0.87 -25.5 1 63.97 204 LEU A N 1
ATOM 1597 C CA . LEU A 1 204 ? 34 1.277 -26.5 1 63.97 204 LEU A CA 1
ATOM 1598 C C . LEU A 1 204 ? 32.906 0.223 -26.641 1 63.97 204 LEU A C 1
ATOM 1600 O O . LEU A 1 204 ? 31.734 0.558 -26.812 1 63.97 204 LEU A O 1
ATOM 1604 N N . LYS A 1 205 ? 33.312 -1.013 -26.531 1 64.44 205 LYS A N 1
ATOM 1605 C CA . LYS A 1 205 ? 32.375 -2.076 -26.828 1 64.44 205 LYS A CA 1
ATOM 1606 C C . LYS A 1 205 ? 31.734 -2.623 -25.547 1 64.44 205 LYS A C 1
ATOM 1608 O O . LYS A 1 205 ? 30.75 -3.363 -25.594 1 64.44 205 LYS A O 1
ATOM 1613 N N . ARG A 1 206 ? 32.344 -2.188 -24.5 1 62.66 206 ARG A N 1
ATOM 1614 C CA . ARG A 1 206 ? 31.922 -2.723 -23.219 1 62.66 206 ARG A CA 1
ATOM 1615 C C . ARG A 1 206 ? 30.453 -2.428 -22.969 1 62.66 206 ARG A C 1
ATOM 1617 O O . ARG A 1 206 ? 29.703 -3.297 -22.5 1 62.66 206 ARG A O 1
ATOM 1624 N N . GLU A 1 207 ? 30.062 -1.307 -23.281 1 62 207 GLU A N 1
ATOM 1625 C CA . GLU A 1 207 ? 28.688 -0.942 -22.969 1 62 207 GLU A CA 1
ATOM 1626 C C . GLU A 1 207 ? 27.703 -1.779 -23.781 1 62 207 GLU A C 1
ATOM 1628 O O . GLU A 1 207 ? 26.672 -2.207 -23.25 1 62 207 GLU A O 1
ATOM 1633 N N . ALA A 1 208 ? 28.047 -2.01 -25.016 1 58.34 208 ALA A N 1
ATOM 1634 C CA . ALA A 1 208 ? 27.141 -2.746 -25.891 1 58.34 208 ALA A CA 1
ATOM 1635 C C . ALA A 1 208 ? 27.141 -4.238 -25.562 1 58.34 208 ALA A C 1
ATOM 1637 O O . ALA A 1 208 ? 26.125 -4.914 -25.688 1 58.34 208 ALA A O 1
ATOM 1638 N N . LEU A 1 209 ? 28.219 -4.656 -25.094 1 61.75 209 LEU A N 1
ATOM 1639 C CA . LEU A 1 209 ? 28.375 -6.102 -24.969 1 61.75 209 LEU A CA 1
ATOM 1640 C C . LEU A 1 209 ? 28.25 -6.535 -23.5 1 61.75 209 LEU A C 1
ATOM 1642 O O . LEU A 1 209 ? 28.203 -7.73 -23.219 1 61.75 209 LEU A O 1
ATOM 1646 N N . ASP A 1 210 ? 28.109 -5.574 -22.703 1 65.38 210 ASP A N 1
ATOM 1647 C CA . ASP A 1 210 ? 28.141 -5.859 -21.266 1 65.38 210 ASP A CA 1
ATOM 1648 C C . ASP A 1 210 ? 27.031 -6.836 -20.875 1 65.38 210 ASP A C 1
ATOM 1650 O O . ASP A 1 210 ? 27.266 -7.777 -20.125 1 65.38 210 ASP A O 1
ATOM 1654 N N . ALA A 1 211 ? 25.859 -6.648 -21.484 1 66.19 211 ALA A N 1
ATOM 1655 C CA . ALA A 1 211 ? 24.75 -7.531 -21.125 1 66.19 211 ALA A CA 1
ATOM 1656 C C . ALA A 1 211 ? 25 -8.953 -21.625 1 66.19 211 ALA A C 1
ATOM 1658 O O . ALA A 1 211 ? 24.734 -9.922 -20.906 1 66.19 211 ALA A O 1
ATOM 1659 N N . GLU A 1 212 ? 25.578 -9.039 -22.766 1 70.12 212 GLU A N 1
ATOM 1660 C CA . GLU A 1 212 ? 25.844 -10.344 -23.375 1 70.12 212 GLU A CA 1
ATOM 1661 C C . GLU A 1 212 ? 27 -11.055 -22.672 1 70.12 212 GLU A C 1
ATOM 1663 O O . GLU A 1 212 ? 26.969 -12.266 -22.469 1 70.12 212 GLU A O 1
ATOM 1668 N N . VAL A 1 213 ? 27.875 -10.266 -22.266 1 68.31 213 VAL A N 1
ATOM 1669 C CA . VAL A 1 213 ? 29.031 -10.844 -21.609 1 68.31 213 VAL A CA 1
ATOM 1670 C C . VAL A 1 213 ? 28.641 -11.352 -20.219 1 68.31 213 VAL A C 1
ATOM 1672 O O . VAL A 1 213 ? 29.109 -12.414 -19.797 1 68.31 213 VAL A O 1
ATOM 1675 N N . THR A 1 214 ? 27.797 -10.656 -19.656 1 71 214 THR A N 1
ATOM 1676 C CA . THR A 1 214 ? 27.344 -11.086 -18.328 1 71 214 THR A CA 1
ATOM 1677 C C . THR A 1 214 ? 26.531 -12.375 -18.438 1 71 214 THR A C 1
ATOM 1679 O O . THR A 1 214 ? 26.719 -13.297 -17.641 1 71 214 THR A O 1
ATOM 1682 N N . ALA A 1 215 ? 25.672 -12.383 -19.422 1 76.19 215 ALA A N 1
ATOM 1683 C CA . ALA A 1 215 ? 24.875 -13.586 -19.625 1 76.19 215 ALA A CA 1
ATOM 1684 C C . ALA A 1 215 ? 25.75 -14.789 -19.938 1 76.19 215 ALA A C 1
ATOM 1686 O O . ALA A 1 215 ? 25.531 -15.883 -19.406 1 76.19 215 ALA A O 1
ATOM 1687 N N . MET A 1 216 ? 26.734 -14.555 -20.688 1 77.69 216 MET A N 1
ATOM 1688 C CA . MET A 1 216 ? 27.625 -15.633 -21.062 1 77.69 216 MET A CA 1
ATOM 1689 C C . MET A 1 216 ? 28.5 -16.062 -19.891 1 77.69 216 MET A C 1
ATOM 1691 O O . MET A 1 216 ? 28.766 -17.266 -19.719 1 77.69 216 MET A O 1
ATOM 1695 N N . GLY A 1 217 ? 28.859 -15.102 -19.141 1 78.5 217 GLY A N 1
ATOM 1696 C CA . GLY A 1 217 ? 29.656 -15.43 -17.969 1 78.5 217 GLY A CA 1
ATOM 1697 C C . GLY A 1 217 ? 28.938 -16.359 -17 1 78.5 217 GLY A C 1
ATOM 1698 O O . GLY A 1 217 ? 29.516 -17.344 -16.531 1 78.5 217 GLY A O 1
ATOM 1699 N N . TYR A 1 218 ? 27.734 -16.094 -16.812 1 85.38 218 TYR A N 1
ATOM 1700 C CA . TYR A 1 218 ? 26.969 -16.938 -15.906 1 85.38 218 TYR A CA 1
ATOM 1701 C C . TYR A 1 218 ? 26.734 -18.328 -16.516 1 85.38 218 TYR A C 1
ATOM 1703 O O . TYR A 1 218 ? 26.75 -19.328 -15.805 1 85.38 218 TYR A O 1
ATOM 1711 N N . LEU A 1 219 ? 26.531 -18.344 -17.75 1 85.12 219 LEU A N 1
ATOM 1712 C CA . LEU A 1 219 ? 26.328 -19.609 -18.422 1 85.12 219 LEU A CA 1
ATOM 1713 C C . LEU A 1 219 ? 27.562 -20.5 -18.312 1 85.12 219 LEU A C 1
ATOM 1715 O O . LEU A 1 219 ? 27.453 -21.688 -18.031 1 85.12 219 LEU A O 1
ATOM 1719 N N . VAL A 1 220 ? 28.656 -19.906 -18.531 1 83.5 220 VAL A N 1
ATOM 1720 C CA . VAL A 1 220 ? 29.906 -20.656 -18.438 1 83.5 220 VAL A CA 1
ATOM 1721 C C . VAL A 1 220 ? 30.109 -21.156 -17.016 1 83.5 220 VAL A C 1
ATOM 1723 O O . VAL A 1 220 ? 30.484 -22.312 -16.812 1 83.5 220 VAL A O 1
ATOM 1726 N N . ARG A 1 221 ? 29.859 -20.328 -16.125 1 86.25 221 ARG A N 1
ATOM 1727 C CA . ARG A 1 221 ? 29.984 -20.734 -14.727 1 86.25 221 ARG A CA 1
ATOM 1728 C C . ARG A 1 221 ? 29.016 -21.859 -14.398 1 86.25 221 ARG A C 1
ATOM 1730 O O . ARG A 1 221 ? 29.328 -22.734 -13.594 1 86.25 221 ARG A O 1
ATOM 1737 N N . THR A 1 222 ? 27.891 -21.828 -15.016 1 90.31 222 THR A N 1
ATOM 1738 C CA . THR A 1 222 ? 26.891 -22.875 -14.82 1 90.31 222 THR A CA 1
ATOM 1739 C C . THR A 1 222 ? 27.422 -24.219 -15.336 1 90.31 222 THR A C 1
ATOM 1741 O O . THR A 1 222 ? 27.234 -25.25 -14.688 1 90.31 222 THR A O 1
ATOM 1744 N N . ILE A 1 223 ? 28.062 -24.172 -16.406 1 88.25 223 ILE A N 1
ATOM 1745 C CA . ILE A 1 223 ? 28.609 -25.391 -17 1 88.25 223 ILE A CA 1
ATOM 1746 C C . ILE A 1 223 ? 29.75 -25.922 -16.125 1 88.25 223 ILE A C 1
ATOM 1748 O O . ILE A 1 223 ? 29.859 -27.125 -15.93 1 88.25 223 ILE A O 1
ATOM 1752 N N . VAL A 1 224 ? 30.531 -25.016 -15.609 1 87.12 224 VAL A N 1
ATOM 1753 C CA . VAL A 1 224 ? 31.594 -25.422 -14.711 1 87.12 224 VAL A CA 1
ATOM 1754 C C . VAL A 1 224 ? 31.016 -26.078 -13.461 1 87.12 224 VAL A C 1
ATOM 1756 O O . VAL A 1 224 ? 31.516 -27.094 -12.992 1 87.12 224 VAL A O 1
ATOM 1759 N N . THR A 1 225 ? 30 -25.516 -13.008 1 91.69 225 THR A N 1
ATOM 1760 C CA . THR A 1 225 ? 29.328 -26.062 -11.844 1 91.69 225 THR A CA 1
ATOM 1761 C C . THR A 1 225 ? 28.781 -27.453 -12.148 1 91.69 225 THR A C 1
ATOM 1763 O O . THR A 1 225 ? 28.844 -28.359 -11.305 1 91.69 225 THR A O 1
ATOM 1766 N N . ALA A 1 226 ? 28.297 -27.609 -13.336 1 93.5 226 ALA A N 1
ATOM 1767 C CA . ALA A 1 226 ? 27.781 -28.922 -13.75 1 93.5 226 ALA A CA 1
ATOM 1768 C C . ALA A 1 226 ? 28.875 -29.984 -13.719 1 93.5 226 ALA A C 1
ATOM 1770 O O . ALA A 1 226 ? 28.625 -31.125 -13.32 1 93.5 226 ALA A O 1
ATOM 1771 N N . GLU A 1 227 ? 30.031 -29.594 -14.055 1 90.25 227 GLU A N 1
ATOM 1772 C CA . GLU A 1 227 ? 31.156 -30.516 -14.047 1 90.25 227 GLU A CA 1
ATOM 1773 C C . GLU A 1 227 ? 31.5 -30.969 -12.625 1 90.25 227 GLU A C 1
ATOM 1775 O O . GLU A 1 227 ? 31.922 -32.094 -12.406 1 90.25 227 GLU A O 1
ATOM 1780 N N . HIS A 1 228 ? 31.328 -30.062 -11.773 1 91.38 228 HIS A N 1
ATOM 1781 C CA . HIS A 1 228 ? 31.547 -30.406 -10.375 1 91.38 228 HIS A CA 1
ATOM 1782 C C . HIS A 1 228 ? 30.453 -31.312 -9.844 1 91.38 228 HIS A C 1
ATOM 1784 O O . HIS A 1 228 ? 30.719 -32.25 -9.086 1 91.38 228 HIS A O 1
ATOM 1790 N N . LEU A 1 229 ? 29.25 -31.109 -10.266 1 95.25 229 LEU A N 1
ATOM 1791 C CA . LEU A 1 229 ? 28.094 -31.828 -9.75 1 95.25 229 LEU A CA 1
ATOM 1792 C C . LEU A 1 229 ? 28.062 -33.281 -10.234 1 95.25 229 LEU A C 1
ATOM 1794 O O . LEU A 1 229 ? 27.547 -34.156 -9.555 1 95.25 229 LEU A O 1
ATOM 1798 N N . VAL A 1 230 ? 28.656 -33.469 -11.367 1 93.56 230 VAL A N 1
ATOM 1799 C CA . VAL A 1 230 ? 28.688 -34.812 -11.938 1 93.56 230 VAL A CA 1
ATOM 1800 C C . VAL A 1 230 ? 29.5 -35.719 -11.039 1 93.56 230 VAL A C 1
ATOM 1802 O O . VAL A 1 230 ? 29.312 -36.938 -11.055 1 93.56 230 VAL A O 1
ATOM 1805 N N . LYS A 1 231 ? 30.328 -35.188 -10.172 1 93.5 231 LYS A N 1
ATOM 1806 C CA . LYS A 1 231 ? 31.203 -35.969 -9.312 1 93.5 231 LYS A CA 1
ATOM 1807 C C . LYS A 1 231 ? 30.5 -36.375 -8.016 1 93.5 231 LYS A C 1
ATOM 1809 O O . LYS A 1 231 ? 31 -37.219 -7.262 1 93.5 231 LYS A O 1
ATOM 1814 N N . ILE A 1 232 ? 29.391 -35.812 -7.836 1 95 232 ILE A N 1
ATOM 1815 C CA . ILE A 1 232 ? 28.641 -36.094 -6.617 1 95 232 ILE A CA 1
ATOM 1816 C C . ILE A 1 232 ? 27.641 -37.219 -6.871 1 95 232 ILE A C 1
ATOM 1818 O O . ILE A 1 232 ? 26.875 -37.156 -7.84 1 95 232 ILE A O 1
ATOM 1822 N N . GLN A 1 233 ? 27.578 -38.125 -5.988 1 93.5 233 GLN A N 1
ATOM 1823 C CA . GLN A 1 233 ? 26.688 -39.281 -6.152 1 93.5 233 GLN A CA 1
ATOM 1824 C C . GLN A 1 233 ? 25.234 -38.906 -5.84 1 93.5 233 GLN A C 1
ATOM 1826 O O . GLN A 1 233 ? 24.938 -38.469 -4.723 1 93.5 233 GLN A O 1
ATOM 1831 N N . GLN A 1 234 ? 24.406 -39.062 -6.836 1 92.19 234 GLN A N 1
ATOM 1832 C CA . GLN A 1 234 ? 22.969 -38.812 -6.707 1 92.19 234 GLN A CA 1
ATOM 1833 C C . GLN A 1 234 ? 22.188 -39.531 -7.816 1 92.19 234 GLN A C 1
ATOM 1835 O O . GLN A 1 234 ? 22.781 -40.031 -8.781 1 92.19 234 GLN A O 1
ATOM 1840 N N . PRO A 1 235 ? 20.922 -39.656 -7.688 1 93.44 235 PRO A N 1
ATOM 1841 C CA . PRO A 1 235 ? 20.109 -40.531 -8.562 1 93.44 235 PRO A CA 1
ATOM 1842 C C . PRO A 1 235 ? 20.188 -40.125 -10.031 1 93.44 235 PRO A C 1
ATOM 1844 O O . PRO A 1 235 ? 20.109 -40.969 -10.922 1 93.44 235 PRO A O 1
ATOM 1847 N N . THR A 1 236 ? 20.391 -38.844 -10.328 1 94 236 THR A N 1
ATOM 1848 C CA . THR A 1 236 ? 20.375 -38.375 -11.719 1 94 236 THR A CA 1
ATOM 1849 C C . THR A 1 236 ? 21.797 -38.125 -12.211 1 94 236 THR A C 1
ATOM 1851 O O . THR A 1 236 ? 21.984 -37.406 -13.195 1 94 236 THR A O 1
ATOM 1854 N N . GLN A 1 237 ? 22.734 -38.625 -11.617 1 94.25 237 GLN A N 1
ATOM 1855 C CA . GLN A 1 237 ? 24.125 -38.375 -11.914 1 94.25 237 GLN A CA 1
ATOM 1856 C C . GLN A 1 237 ? 24.469 -38.781 -13.344 1 94.25 237 GLN A C 1
ATOM 1858 O O . GLN A 1 237 ? 25.156 -38.062 -14.062 1 94.25 237 GLN A O 1
ATOM 1863 N N . ASP A 1 238 ? 24 -39.906 -13.789 1 92.75 238 ASP A N 1
ATOM 1864 C CA . ASP A 1 238 ? 24.312 -40.438 -15.117 1 92.75 238 ASP A CA 1
ATOM 1865 C C . ASP A 1 238 ? 23.719 -39.531 -16.203 1 92.75 238 ASP A C 1
ATOM 1867 O O . ASP A 1 238 ? 24.391 -39.25 -17.203 1 92.75 238 ASP A O 1
ATOM 1871 N N . ALA A 1 239 ? 22.547 -39.188 -15.93 1 91.06 239 ALA A N 1
ATOM 1872 C CA . ALA A 1 239 ? 21.906 -38.281 -16.891 1 91.06 239 ALA A CA 1
ATOM 1873 C C . ALA A 1 239 ? 22.641 -36.969 -16.969 1 91.06 239 ALA A C 1
ATOM 1875 O O . ALA A 1 239 ? 22.812 -36.406 -18.047 1 91.06 239 ALA A O 1
ATOM 1876 N N . LEU A 1 240 ? 23.094 -36.5 -15.867 1 92.69 240 LEU A N 1
ATOM 1877 C CA . LEU A 1 240 ? 23.844 -35.25 -15.812 1 92.69 240 LEU A CA 1
ATOM 1878 C C . LEU A 1 240 ? 25.188 -35.375 -16.531 1 92.69 240 LEU A C 1
ATOM 1880 O O . LEU A 1 240 ? 25.594 -34.469 -17.266 1 92.69 240 LEU A O 1
ATOM 1884 N N . ARG A 1 241 ? 25.781 -36.469 -16.375 1 92.31 241 ARG A N 1
ATOM 1885 C CA . ARG A 1 241 ? 27.047 -36.719 -17.031 1 92.31 241 ARG A CA 1
ATOM 1886 C C . ARG A 1 241 ? 26.891 -36.75 -18.547 1 92.31 241 ARG A C 1
ATOM 1888 O O . ARG A 1 241 ? 27.734 -36.188 -19.266 1 92.31 241 ARG A O 1
ATOM 1895 N N . ALA A 1 242 ? 25.891 -37.312 -18.953 1 91.06 242 ALA A N 1
ATOM 1896 C CA . ALA A 1 242 ? 25.609 -37.375 -20.391 1 91.06 242 ALA A CA 1
ATOM 1897 C C . ALA A 1 242 ? 25.344 -36 -20.969 1 91.06 242 ALA A C 1
ATOM 1899 O O . ALA A 1 242 ? 25.75 -35.688 -22.094 1 91.06 242 ALA A O 1
ATOM 1900 N N . ALA A 1 243 ? 24.797 -35.156 -20.219 1 88.88 243 ALA A N 1
ATOM 1901 C CA . ALA A 1 243 ? 24.438 -33.812 -20.688 1 88.88 243 ALA A CA 1
ATOM 1902 C C . ALA A 1 243 ? 25.641 -32.906 -20.688 1 88.88 243 ALA A C 1
ATOM 1904 O O . ALA A 1 243 ? 25.719 -31.969 -21.5 1 88.88 243 ALA A O 1
ATOM 1905 N N . VAL A 1 244 ? 26.594 -33.125 -19.812 1 90.44 244 VAL A N 1
ATOM 1906 C CA . VAL A 1 244 ? 27.75 -32.219 -19.641 1 90.44 244 VAL A CA 1
ATOM 1907 C C . VAL A 1 244 ? 28.828 -32.562 -20.656 1 90.44 244 VAL A C 1
ATOM 1909 O O . VAL A 1 244 ? 29.609 -31.719 -21.047 1 90.44 244 VAL A O 1
ATOM 1912 N N . ARG A 1 245 ? 28.891 -33.719 -21.172 1 88.44 245 ARG A N 1
ATOM 1913 C CA . ARG A 1 245 ? 29.969 -34.25 -22 1 88.44 245 ARG A CA 1
ATOM 1914 C C . ARG A 1 245 ? 30.188 -33.375 -23.234 1 88.44 245 ARG A C 1
ATOM 1916 O O . ARG A 1 245 ? 31.328 -32.969 -23.531 1 88.44 245 ARG A O 1
ATOM 1923 N N . PRO A 1 246 ? 29.141 -32.969 -23.844 1 85.44 246 PRO A N 1
ATOM 1924 C CA . PRO A 1 246 ? 29.359 -32.156 -25.047 1 85.44 246 PRO A CA 1
ATOM 1925 C C . PRO A 1 246 ? 29.859 -30.75 -24.719 1 85.44 246 PRO A C 1
ATOM 1927 O O . PRO A 1 246 ? 30.375 -30.062 -25.609 1 85.44 246 PRO A O 1
ATOM 1930 N N . MET A 1 247 ? 29.797 -30.359 -23.5 1 84.19 247 MET A N 1
ATOM 1931 C CA . MET A 1 247 ? 30.109 -28.984 -23.125 1 84.19 247 MET A CA 1
ATOM 1932 C C . MET A 1 247 ? 31.516 -28.891 -22.516 1 84.19 247 MET A C 1
ATOM 1934 O O . MET A 1 247 ? 31.953 -27.797 -22.141 1 84.19 247 MET A O 1
ATOM 1938 N N . ARG A 1 248 ? 32.25 -29.797 -22.344 1 80.69 248 ARG A N 1
ATOM 1939 C CA . ARG A 1 248 ? 33.531 -29.828 -21.641 1 80.69 248 ARG A CA 1
ATOM 1940 C C . ARG A 1 248 ? 34.531 -28.875 -22.281 1 80.69 248 ARG A C 1
ATOM 1942 O O . ARG A 1 248 ? 35.406 -28.312 -21.594 1 80.69 248 ARG A O 1
ATOM 1949 N N . GLY A 1 249 ? 34.438 -28.625 -23.5 1 75.25 249 GLY A N 1
ATOM 1950 C CA . GLY A 1 249 ? 35.375 -27.734 -24.188 1 75.25 249 GLY A CA 1
ATOM 1951 C C . GLY A 1 249 ? 35.219 -26.281 -23.734 1 75.25 249 GLY A C 1
ATOM 1952 O O . GLY A 1 249 ? 36.188 -25.5 -23.828 1 75.25 249 GLY A O 1
ATOM 1953 N N . ILE A 1 250 ? 34.125 -25.922 -23.141 1 77.25 250 ILE A N 1
ATOM 1954 C CA . ILE A 1 250 ? 33.812 -24.547 -22.75 1 77.25 250 ILE A CA 1
ATOM 1955 C C . ILE A 1 250 ? 34.531 -24.234 -21.438 1 77.25 250 ILE A C 1
ATOM 1957 O O . ILE A 1 250 ? 34.906 -23.078 -21.188 1 77.25 250 ILE A O 1
ATOM 1961 N N . THR A 1 251 ? 34.906 -25.109 -20.609 1 74.12 251 THR A N 1
ATOM 1962 C CA . THR A 1 251 ? 35.438 -24.891 -19.266 1 74.12 251 THR A CA 1
ATOM 1963 C C . THR A 1 251 ? 36.906 -24.469 -19.297 1 74.12 251 THR A C 1
ATOM 1965 O O . THR A 1 251 ? 37.406 -23.875 -18.344 1 74.12 251 THR A O 1
ATOM 1968 N N . ARG A 1 252 ? 37.531 -24.609 -20.344 1 69.44 252 ARG A N 1
ATOM 1969 C CA . ARG A 1 252 ? 38.938 -24.25 -20.453 1 69.44 252 ARG A CA 1
ATOM 1970 C C . ARG A 1 252 ? 39.125 -22.734 -20.406 1 69.44 252 ARG A C 1
ATOM 1972 O O . ARG A 1 252 ? 40.188 -22.266 -19.984 1 69.44 252 ARG A O 1
ATOM 1979 N N . LEU A 1 253 ? 38.156 -22.031 -20.766 1 64.62 253 LEU A N 1
ATOM 1980 C CA . LEU A 1 253 ? 38.25 -20.578 -20.781 1 64.62 253 LEU A CA 1
ATOM 1981 C C . LEU A 1 253 ? 37.406 -19.953 -19.672 1 64.62 253 LEU A C 1
ATOM 1983 O O . LEU A 1 253 ? 37.156 -18.75 -19.688 1 64.62 253 LEU A O 1
ATOM 1987 N N . ALA A 1 254 ? 37 -20.75 -18.734 1 65.94 254 ALA A N 1
ATOM 1988 C CA . ALA A 1 254 ? 36.062 -20.328 -17.688 1 65.94 254 ALA A CA 1
ATOM 1989 C C . ALA A 1 254 ? 36.719 -19.281 -16.781 1 65.94 254 ALA A C 1
ATOM 1991 O O . ALA A 1 254 ? 36 -18.438 -16.203 1 65.94 254 ALA A O 1
ATOM 1992 N N . PHE A 1 255 ? 38.031 -19.297 -16.672 1 64.31 255 PHE A N 1
ATOM 1993 C CA . PHE A 1 255 ? 38.719 -18.406 -15.766 1 64.31 255 PHE A CA 1
ATOM 1994 C C . PHE A 1 255 ? 38.531 -16.953 -16.172 1 64.31 255 PHE A C 1
ATOM 1996 O O . PHE A 1 255 ? 38.625 -16.047 -15.32 1 64.31 255 PHE A O 1
ATOM 2003 N N . VAL A 1 256 ? 38.188 -16.812 -17.391 1 63.66 256 VAL A N 1
ATOM 2004 C CA . VAL A 1 256 ? 38 -15.461 -17.906 1 63.66 256 VAL A CA 1
ATOM 2005 C C . VAL A 1 256 ? 36.688 -14.875 -17.375 1 63.66 256 VAL A C 1
ATOM 2007 O O . VAL A 1 256 ? 36.562 -13.656 -17.234 1 63.66 256 VAL A O 1
ATOM 2010 N N . PHE A 1 257 ? 35.844 -15.758 -17.109 1 61.91 257 PHE A N 1
ATOM 2011 C CA . PHE A 1 257 ? 34.531 -15.305 -16.719 1 61.91 257 PHE A CA 1
ATOM 2012 C C . PHE A 1 257 ? 34.344 -15.352 -15.211 1 61.91 257 PHE A C 1
ATOM 2014 O O . PHE A 1 257 ? 33.219 -15.273 -14.711 1 61.91 257 PHE A O 1
ATOM 2021 N N . ARG A 1 258 ? 35.375 -15.508 -14.453 1 55.44 258 ARG A N 1
ATOM 2022 C CA . ARG A 1 258 ? 35.281 -15.625 -13 1 55.44 258 ARG A CA 1
ATOM 2023 C C . ARG A 1 258 ? 34.469 -14.477 -12.414 1 55.44 258 ARG A C 1
ATOM 2025 O O . ARG A 1 258 ? 34.5 -13.359 -12.938 1 55.44 258 ARG A O 1
ATOM 2032 N N . SER A 1 259 ? 33.812 -14.711 -11.305 1 52.91 259 SER A N 1
ATOM 2033 C CA . SER A 1 259 ? 32.719 -14.07 -10.594 1 52.91 259 SER A CA 1
ATOM 2034 C C . SER A 1 259 ? 33.031 -12.609 -10.289 1 52.91 259 SER A C 1
ATOM 2036 O O . SER A 1 259 ? 34.156 -12.266 -9.953 1 52.91 259 SER A O 1
ATOM 2038 N N . ARG A 1 260 ? 32.25 -11.789 -10.852 1 49.59 260 ARG A N 1
ATOM 2039 C CA . ARG A 1 260 ? 32.156 -10.375 -10.508 1 49.59 260 ARG A CA 1
ATOM 2040 C C . ARG A 1 260 ? 31.688 -10.195 -9.07 1 49.59 260 ARG A C 1
ATOM 2042 O O . ARG A 1 260 ? 30.484 -10.164 -8.797 1 49.59 260 ARG A O 1
ATOM 2049 N N . ASP A 1 261 ? 32.469 -10.75 -8.156 1 45.34 261 ASP A N 1
ATOM 2050 C CA . ASP A 1 261 ? 32.062 -10.109 -6.906 1 45.34 261 ASP A CA 1
ATOM 2051 C C . ASP A 1 261 ? 32.469 -8.648 -6.871 1 45.34 261 ASP A C 1
ATOM 2053 O O . ASP A 1 261 ? 33.5 -8.273 -7.465 1 45.34 261 ASP A O 1
ATOM 2057 N N . ASN A 1 262 ? 31.734 -7.801 -7.023 1 44.53 262 ASN A N 1
ATOM 2058 C CA . ASN A 1 262 ? 32 -6.367 -6.926 1 44.53 262 ASN A CA 1
ATOM 2059 C C . ASN A 1 262 ? 33.25 -6.086 -6.086 1 44.53 262 ASN A C 1
ATOM 2061 O O . ASN A 1 262 ? 33.375 -5.016 -5.492 1 44.53 262 ASN A O 1
ATOM 2065 N N . SER A 1 263 ? 34.125 -7.062 -6.07 1 45.62 263 SER A N 1
ATOM 2066 C CA . SER A 1 263 ? 35.344 -6.812 -5.305 1 45.62 263 SER A CA 1
ATOM 2067 C C . SER A 1 263 ? 36.438 -6.195 -6.18 1 45.62 263 SER A C 1
ATOM 2069 O O . SER A 1 263 ? 36.375 -6.266 -7.406 1 45.62 263 SER A O 1
ATOM 2071 N N . SER A 1 264 ? 37.219 -5.406 -5.637 1 48.41 264 SER A N 1
ATOM 2072 C CA . SER A 1 264 ? 38.375 -4.742 -6.242 1 48.41 264 SER A CA 1
ATOM 2073 C C . SER A 1 264 ? 39.219 -5.727 -7.043 1 48.41 264 SER A C 1
ATOM 2075 O O . SER A 1 264 ? 39.781 -5.375 -8.086 1 48.41 264 SER A O 1
ATOM 2077 N N . SER A 1 265 ? 39.281 -6.867 -6.703 1 51.03 265 SER A N 1
ATOM 2078 C CA . SER A 1 265 ? 40.062 -7.875 -7.398 1 51.03 265 SER A CA 1
ATOM 2079 C C . SER A 1 265 ? 39.438 -8.219 -8.758 1 51.03 265 SER A C 1
ATOM 2081 O O . SER A 1 265 ? 40.156 -8.477 -9.719 1 51.03 265 SER A O 1
ATOM 2083 N N . ASP A 1 266 ? 38.188 -8.055 -8.859 1 58.16 266 ASP A N 1
ATOM 2084 C CA . ASP A 1 266 ? 37.5 -8.367 -10.102 1 58.16 266 ASP A CA 1
ATOM 2085 C C . ASP A 1 266 ? 37.781 -7.324 -11.172 1 58.16 266 ASP A C 1
ATOM 2087 O O . ASP A 1 266 ? 37.906 -7.66 -12.352 1 58.16 266 ASP A O 1
ATOM 2091 N N . MET A 1 267 ? 38.031 -6.281 -10.602 1 55.88 267 MET A N 1
ATOM 2092 C CA . MET A 1 267 ? 38.344 -5.211 -11.547 1 55.88 267 MET A CA 1
ATOM 2093 C C . MET A 1 267 ? 39.688 -5.426 -12.195 1 55.88 267 MET A C 1
ATOM 2095 O O . MET A 1 267 ? 39.875 -5.195 -13.391 1 55.88 267 MET A O 1
ATOM 2099 N N . ILE A 1 268 ? 40.625 -5.898 -11.438 1 54.78 268 ILE A N 1
ATOM 2100 C CA . ILE A 1 268 ? 41.969 -6.121 -11.938 1 54.78 268 ILE A CA 1
ATOM 2101 C C . ILE A 1 268 ? 41.969 -7.227 -12.992 1 54.78 268 ILE A C 1
ATOM 2103 O O . ILE A 1 268 ? 42.562 -7.09 -14.055 1 54.78 268 ILE A O 1
ATOM 2107 N N . THR A 1 269 ? 41.25 -8.156 -12.75 1 60.34 269 THR A N 1
ATOM 2108 C CA . THR A 1 269 ? 41.219 -9.281 -13.68 1 60.34 269 THR A CA 1
ATOM 2109 C C . THR A 1 269 ? 40.5 -8.883 -14.969 1 60.34 269 THR A C 1
ATOM 2111 O O . THR A 1 269 ? 40.906 -9.305 -16.062 1 60.34 269 THR A O 1
ATOM 2114 N N . GLU A 1 270 ? 39.562 -8.086 -14.75 1 63.38 270 GLU A N 1
ATOM 2115 C CA . GLU A 1 270 ? 38.812 -7.613 -15.922 1 63.38 270 GLU A CA 1
ATOM 2116 C C . GLU A 1 270 ? 39.719 -6.809 -16.844 1 63.38 270 GLU A C 1
ATOM 2118 O O . GLU A 1 270 ? 39.719 -6.992 -18.062 1 63.38 270 GLU A O 1
ATOM 2123 N N . TYR A 1 271 ? 40.5 -6 -16.203 1 60.28 271 TYR A N 1
ATOM 2124 C CA . TYR A 1 271 ? 41.375 -5.164 -17 1 60.28 271 TYR A CA 1
ATOM 2125 C C . TYR A 1 271 ? 42.469 -5.988 -17.641 1 60.28 271 TYR A C 1
ATOM 2127 O O . TYR A 1 271 ? 42.844 -5.766 -18.797 1 60.28 271 TYR A O 1
ATOM 2135 N N . PHE A 1 272 ? 42.938 -6.969 -16.938 1 62.47 272 PHE A N 1
ATOM 2136 C CA . PHE A 1 272 ? 43.938 -7.859 -17.484 1 62.47 272 PHE A CA 1
ATOM 2137 C C . PHE A 1 272 ? 43.406 -8.641 -18.672 1 62.47 272 PHE A C 1
ATOM 2139 O O . PHE A 1 272 ? 44.062 -8.742 -19.703 1 62.47 272 PHE A O 1
ATOM 2146 N N . SER A 1 273 ? 42.219 -9.07 -18.531 1 67.12 273 SER A N 1
ATOM 2147 C CA . SER A 1 273 ? 41.594 -9.852 -19.594 1 67.12 273 SER A CA 1
ATOM 2148 C C . SER A 1 273 ? 41.312 -8.977 -20.812 1 67.12 273 SER A C 1
ATOM 2150 O O . SER A 1 273 ? 41.438 -9.422 -21.953 1 67.12 273 SER A O 1
ATOM 2152 N N . SER A 1 274 ? 40.969 -7.789 -20.469 1 68.69 274 SER A N 1
ATOM 2153 C CA . SER A 1 274 ? 40.656 -6.875 -21.547 1 68.69 274 SER A CA 1
ATOM 2154 C C . SER A 1 274 ? 41.875 -6.512 -22.359 1 68.69 274 SER A C 1
ATOM 2156 O O . SER A 1 274 ? 41.781 -6.281 -23.578 1 68.69 274 SER A O 1
ATOM 2158 N N . MET A 1 275 ? 43.031 -6.551 -21.703 1 67.31 275 MET A N 1
ATOM 2159 C CA . MET A 1 275 ? 44.281 -6.207 -22.375 1 67.31 275 MET A CA 1
ATOM 2160 C C . MET A 1 275 ? 44.625 -7.258 -23.406 1 67.31 275 MET A C 1
ATOM 2162 O O . MET A 1 275 ? 45.281 -6.941 -24.422 1 67.31 275 MET A O 1
ATOM 2166 N N . PHE A 1 276 ? 44.125 -8.477 -23.219 1 72.94 276 PHE A N 1
ATOM 2167 C CA . PHE A 1 276 ? 44.406 -9.562 -24.141 1 72.94 276 PHE A CA 1
ATOM 2168 C C . PHE A 1 276 ? 43.156 -10.023 -24.859 1 72.94 276 PHE A C 1
ATOM 2170 O O . PHE A 1 276 ? 43.156 -11.062 -25.531 1 72.94 276 PHE A O 1
ATOM 2177 N N . MET A 1 277 ? 42.156 -9.281 -24.781 1 72.5 277 MET A N 1
ATOM 2178 C CA . MET A 1 277 ? 40.875 -9.555 -25.422 1 72.5 277 MET A CA 1
ATOM 2179 C C . MET A 1 277 ? 40.406 -10.961 -25.062 1 72.5 277 MET A C 1
ATOM 2181 O O . MET A 1 277 ? 39.75 -11.617 -25.891 1 72.5 277 MET A O 1
ATOM 2185 N N . LEU A 1 278 ? 40.812 -11.43 -23.984 1 71.94 278 LEU A N 1
ATOM 2186 C CA . LEU A 1 278 ? 40.469 -12.797 -23.594 1 71.94 278 LEU A CA 1
ATOM 2187 C C . LEU A 1 278 ? 38.969 -12.953 -23.422 1 71.94 278 LEU A C 1
ATOM 2189 O O . LEU A 1 278 ? 38.406 -13.992 -23.75 1 71.94 278 LEU A O 1
ATOM 2193 N N . GLY A 1 279 ? 38.375 -11.914 -22.984 1 69.56 279 GLY A N 1
ATOM 2194 C CA . GLY A 1 279 ? 36.938 -11.953 -22.797 1 69.56 279 GLY A CA 1
ATOM 2195 C C . GLY A 1 279 ? 36.188 -12.18 -24.094 1 69.56 279 GLY A C 1
ATOM 2196 O O . GLY A 1 279 ? 35.25 -12.992 -24.141 1 69.56 279 GLY A O 1
ATOM 2197 N N . PHE A 1 280 ? 36.719 -11.617 -25.141 1 71.44 280 PHE A N 1
ATOM 2198 C CA . PHE A 1 280 ? 36.031 -11.719 -26.438 1 71.44 280 PHE A CA 1
ATOM 2199 C C . PHE A 1 280 ? 36.344 -13.055 -27.094 1 71.44 280 PHE A C 1
ATOM 2201 O O . PHE A 1 280 ? 35.469 -13.648 -27.734 1 71.44 280 PHE A O 1
ATOM 2208 N N . ILE A 1 281 ? 37.531 -13.461 -26.906 1 73.31 281 ILE A N 1
ATOM 2209 C CA . ILE A 1 281 ? 37.906 -14.742 -27.469 1 73.31 281 ILE A CA 1
ATOM 2210 C C . ILE A 1 281 ? 37.125 -15.867 -26.781 1 73.31 281 ILE A C 1
ATOM 2212 O O . ILE A 1 281 ? 36.562 -16.75 -27.453 1 73.31 281 ILE A O 1
ATOM 2216 N N . ALA A 1 282 ? 37.188 -15.711 -25.531 1 73.81 282 ALA A N 1
ATOM 2217 C CA . ALA A 1 282 ? 36.438 -16.703 -24.75 1 73.81 282 ALA A CA 1
ATOM 2218 C C . ALA A 1 282 ? 34.938 -16.672 -25.109 1 73.81 282 ALA A C 1
ATOM 2220 O O . ALA A 1 282 ? 34.312 -17.734 -25.25 1 73.81 282 ALA A O 1
ATOM 2221 N N . TYR A 1 283 ? 34.469 -15.57 -25.344 1 74.75 283 TYR A N 1
ATOM 2222 C CA . TYR A 1 283 ? 33.062 -15.383 -25.703 1 74.75 283 TYR A CA 1
ATOM 2223 C C . TYR A 1 283 ? 32.75 -16.094 -27.016 1 74.75 283 TYR A C 1
ATOM 2225 O O . TYR A 1 283 ? 31.75 -16.812 -27.109 1 74.75 283 TYR A O 1
ATOM 2233 N N . ASN A 1 284 ? 33.562 -15.867 -27.906 1 74.75 284 ASN A N 1
ATOM 2234 C CA . ASN A 1 284 ? 33.344 -16.469 -29.219 1 74.75 284 ASN A CA 1
ATOM 2235 C C . ASN A 1 284 ? 33.438 -18 -29.156 1 74.75 284 ASN A C 1
ATOM 2237 O O . ASN A 1 284 ? 32.688 -18.688 -29.828 1 74.75 284 ASN A O 1
ATOM 2241 N N . ASN A 1 285 ? 34.344 -18.453 -28.453 1 76.31 285 ASN A N 1
ATOM 2242 C CA . ASN A 1 285 ? 34.5 -19.891 -28.297 1 76.31 285 ASN A CA 1
ATOM 2243 C C . ASN A 1 285 ? 33.25 -20.516 -27.656 1 76.31 285 ASN A C 1
ATOM 2245 O O . ASN A 1 285 ? 32.781 -21.562 -28.109 1 76.31 285 ASN A O 1
ATOM 2249 N N . VAL A 1 286 ? 32.781 -19.906 -26.688 1 78.31 286 VAL A N 1
ATOM 2250 C CA . VAL A 1 286 ? 31.609 -20.406 -25.984 1 78.31 286 VAL A CA 1
ATOM 2251 C C . VAL A 1 286 ? 30.391 -20.328 -26.906 1 78.31 286 VAL A C 1
ATOM 2253 O O . VAL A 1 286 ? 29.594 -21.281 -26.984 1 78.31 286 VAL A O 1
ATOM 2256 N N . LEU A 1 287 ? 30.312 -19.297 -27.641 1 77.94 287 LEU A N 1
ATOM 2257 C CA . LEU A 1 287 ? 29.188 -19.094 -28.547 1 77.94 287 LEU A CA 1
ATOM 2258 C C . LEU A 1 287 ? 29.141 -20.188 -29.609 1 77.94 287 LEU A C 1
ATOM 2260 O O . LEU A 1 287 ? 28.062 -20.719 -29.922 1 77.94 287 LEU A O 1
ATOM 2264 N N . THR A 1 288 ? 30.234 -20.453 -30.141 1 77.75 288 THR A N 1
ATOM 2265 C CA . THR A 1 288 ? 30.312 -21.469 -31.203 1 77.75 288 THR A CA 1
ATOM 2266 C C . THR A 1 288 ? 29.922 -22.844 -30.672 1 77.75 288 THR A C 1
ATOM 2268 O O . THR A 1 288 ? 29.188 -23.578 -31.312 1 77.75 288 THR A O 1
ATOM 2271 N N . ARG A 1 289 ? 30.344 -23.109 -29.578 1 79 289 ARG A N 1
ATOM 2272 C CA . ARG A 1 289 ? 30.062 -24.406 -28.984 1 79 289 ARG A CA 1
ATOM 2273 C C . ARG A 1 289 ? 28.578 -24.516 -28.594 1 79 289 ARG A C 1
ATOM 2275 O O . ARG A 1 289 ? 27.969 -25.578 -28.75 1 79 289 ARG A O 1
ATOM 2282 N N . LEU A 1 290 ? 28.047 -23.516 -28.094 1 79.62 290 LEU A N 1
ATOM 2283 C CA . LEU A 1 290 ? 26.641 -23.5 -27.734 1 79.62 290 LEU A CA 1
ATOM 2284 C C . LEU A 1 290 ? 25.75 -23.656 -28.953 1 79.62 290 LEU A C 1
ATOM 2286 O O . LEU A 1 290 ? 24.703 -24.312 -28.906 1 79.62 290 LEU A O 1
ATOM 2290 N N . TYR A 1 291 ? 26.25 -23.047 -29.938 1 78.12 291 TYR A N 1
ATOM 2291 C CA . TYR A 1 291 ? 25.5 -23.141 -31.188 1 78.12 291 TYR A CA 1
ATOM 2292 C C . TYR A 1 291 ? 25.438 -24.578 -31.688 1 78.12 291 TYR A C 1
ATOM 2294 O O . TYR A 1 291 ? 24.375 -25.031 -32.125 1 78.12 291 TYR A O 1
ATOM 2302 N N . HIS A 1 292 ? 26.453 -25.297 -31.562 1 81.81 292 HIS A N 1
ATOM 2303 C CA . HIS A 1 292 ? 26.516 -26.656 -32.094 1 81.81 292 HIS A CA 1
ATOM 2304 C C . HIS A 1 292 ? 25.875 -27.641 -31.125 1 81.81 292 HIS A C 1
ATOM 2306 O O . HIS A 1 292 ? 25.484 -28.734 -31.516 1 81.81 292 HIS A O 1
ATOM 2312 N N . ASN A 1 293 ? 25.766 -27.328 -29.875 1 85.38 293 ASN A N 1
ATOM 2313 C CA . ASN A 1 293 ? 25.203 -28.203 -28.844 1 85.38 293 ASN A CA 1
ATOM 2314 C C . ASN A 1 293 ? 24.062 -27.516 -28.094 1 85.38 293 ASN A C 1
ATOM 2316 O O . ASN A 1 293 ? 24.016 -27.562 -26.859 1 85.38 293 ASN A O 1
ATOM 2320 N N . HIS A 1 294 ? 23.25 -26.984 -28.859 1 84.62 294 HIS A N 1
ATOM 2321 C CA . HIS A 1 294 ? 22.203 -26.172 -28.281 1 84.62 294 HIS A CA 1
ATOM 2322 C C . HIS A 1 294 ? 21.25 -27 -27.438 1 84.62 294 HIS A C 1
ATOM 2324 O O . HIS A 1 294 ? 20.953 -26.656 -26.297 1 84.62 294 HIS A O 1
ATOM 2330 N N . ASP A 1 295 ? 20.766 -28.031 -27.953 1 85.12 295 ASP A N 1
ATOM 2331 C CA . ASP A 1 295 ? 19.797 -28.891 -27.266 1 85.12 295 ASP A CA 1
ATOM 2332 C C . ASP A 1 295 ? 20.391 -29.469 -25.984 1 85.12 295 ASP A C 1
ATOM 2334 O O . ASP A 1 295 ? 19.719 -29.562 -24.953 1 85.12 295 ASP A O 1
ATOM 2338 N N . GLU A 1 296 ? 21.594 -29.812 -26.125 1 86.62 296 GLU A N 1
ATOM 2339 C CA . GLU A 1 296 ? 22.281 -30.375 -24.969 1 86.62 296 GLU A CA 1
ATOM 2340 C C . GLU A 1 296 ? 22.469 -29.328 -23.875 1 86.62 296 GLU A C 1
ATOM 2342 O O . GLU A 1 296 ? 22.359 -29.641 -22.688 1 86.62 296 GLU A O 1
ATOM 2347 N N . ALA A 1 297 ? 22.688 -28.188 -24.297 1 87.31 297 ALA A N 1
ATOM 2348 C CA . ALA A 1 297 ? 22.859 -27.109 -23.328 1 87.31 297 ALA A CA 1
ATOM 2349 C C . ALA A 1 297 ? 21.547 -26.828 -22.594 1 87.31 297 ALA A C 1
ATOM 2351 O O . ALA A 1 297 ? 21.562 -26.594 -21.375 1 87.31 297 ALA A O 1
ATOM 2352 N N . LEU A 1 298 ? 20.531 -26.906 -23.328 1 87.69 298 LEU A N 1
ATOM 2353 C CA . LEU A 1 298 ? 19.219 -26.672 -22.719 1 87.69 298 LEU A CA 1
ATOM 2354 C C . LEU A 1 298 ? 18.875 -27.797 -21.75 1 87.69 298 LEU A C 1
ATOM 2356 O O . LEU A 1 298 ? 18.328 -27.547 -20.672 1 87.69 298 LEU A O 1
ATOM 2360 N N . THR A 1 299 ? 19.141 -28.938 -22.141 1 89.69 299 THR A N 1
ATOM 2361 C CA . THR A 1 299 ? 18.906 -30.094 -21.281 1 89.69 299 THR A CA 1
ATOM 2362 C C . THR A 1 299 ? 19.719 -29.984 -20 1 89.69 299 THR A C 1
ATOM 2364 O O . THR A 1 299 ? 19.219 -30.312 -18.922 1 89.69 299 THR A O 1
ATOM 2367 N N . LEU A 1 300 ? 20.906 -29.578 -20.188 1 91.44 300 LEU A N 1
ATOM 2368 C CA . LEU A 1 300 ? 21.766 -29.406 -19.031 1 91.44 300 LEU A CA 1
ATOM 2369 C C . LEU A 1 300 ? 21.188 -28.359 -18.078 1 91.44 300 LEU A C 1
ATOM 2371 O O . LEU A 1 300 ? 21.156 -28.562 -16.859 1 91.44 300 LEU A O 1
ATOM 2375 N N . TRP A 1 301 ? 20.797 -27.297 -18.672 1 91.56 301 TRP A N 1
ATOM 2376 C CA . TRP A 1 301 ? 20.203 -26.219 -17.891 1 91.56 301 TRP A CA 1
ATOM 2377 C C . TRP A 1 301 ? 19.016 -26.734 -17.094 1 91.56 301 TRP A C 1
ATOM 2379 O O . TRP A 1 301 ? 18.891 -26.469 -15.891 1 91.56 301 TRP A O 1
ATOM 2389 N N . GLN A 1 302 ? 18.203 -27.438 -17.688 1 92.19 302 GLN A N 1
ATOM 2390 C CA . GLN A 1 302 ? 17.016 -28 -17.047 1 92.19 302 GLN A CA 1
ATOM 2391 C C . GLN A 1 302 ? 17.391 -29 -15.953 1 92.19 302 GLN A C 1
ATOM 2393 O O . GLN A 1 302 ? 16.812 -28.984 -14.875 1 92.19 302 GLN A O 1
ATOM 2398 N N . ALA A 1 303 ? 18.328 -29.797 -16.25 1 94.5 303 ALA A N 1
ATOM 2399 C CA . ALA A 1 303 ? 18.781 -30.797 -15.297 1 94.5 303 ALA A CA 1
ATOM 2400 C C . ALA A 1 303 ? 19.312 -30.141 -14.023 1 94.5 303 ALA A C 1
ATOM 2402 O O . ALA A 1 303 ? 19.031 -30.609 -12.914 1 94.5 303 ALA A O 1
ATOM 2403 N N . LEU A 1 304 ? 20.047 -29.125 -14.227 1 96.12 304 LEU A N 1
ATOM 2404 C CA . LEU A 1 304 ? 20.578 -28.406 -13.078 1 96.12 304 LEU A CA 1
ATOM 2405 C C . LEU A 1 304 ? 19.469 -27.75 -12.273 1 96.12 304 LEU A C 1
ATOM 2407 O O . LEU A 1 304 ? 19.484 -27.797 -11.039 1 96.12 304 LEU A O 1
ATOM 2411 N N . GLY A 1 305 ? 18.578 -27.188 -12.992 1 96.12 305 GLY A N 1
ATOM 2412 C CA . GLY A 1 305 ? 17.406 -26.625 -12.328 1 96.12 305 GLY A CA 1
ATOM 2413 C C . GLY A 1 305 ? 16.625 -27.656 -11.539 1 96.12 305 GLY A C 1
ATOM 2414 O O . GLY A 1 305 ? 16.156 -27.375 -10.43 1 96.12 305 GLY A O 1
ATOM 2415 N N . ASP A 1 306 ? 16.547 -28.812 -12.094 1 96.81 306 ASP A N 1
ATOM 2416 C CA . ASP A 1 306 ? 15.805 -29.875 -11.453 1 96.81 306 ASP A CA 1
ATOM 2417 C C . ASP A 1 306 ? 16.469 -30.312 -10.148 1 96.81 306 ASP A C 1
ATOM 2419 O O . ASP A 1 306 ? 15.789 -30.688 -9.188 1 96.81 306 ASP A O 1
ATOM 2423 N N . LEU A 1 307 ? 17.719 -30.312 -10.125 1 97.19 307 LEU A N 1
ATOM 2424 C CA . LEU A 1 307 ? 18.453 -30.641 -8.898 1 97.19 307 LEU A CA 1
ATOM 2425 C C . LEU A 1 307 ? 18.094 -29.672 -7.773 1 97.19 307 LEU A C 1
ATOM 2427 O O . LEU A 1 307 ? 17.734 -30.109 -6.672 1 97.19 307 LEU A O 1
ATOM 2431 N N . GLU A 1 308 ? 18.094 -28.469 -8.094 1 97.62 308 GLU A N 1
ATOM 2432 C CA . GLU A 1 308 ? 17.812 -27.469 -7.062 1 97.62 308 GLU A CA 1
ATOM 2433 C C . GLU A 1 308 ? 16.328 -27.469 -6.715 1 97.62 308 GLU A C 1
ATOM 2435 O O . GLU A 1 308 ? 15.945 -27.203 -5.57 1 97.62 308 GLU A O 1
ATOM 2440 N N . LEU A 1 309 ? 15.531 -27.703 -7.711 1 97.94 309 LEU A N 1
ATOM 2441 C CA . LEU A 1 309 ? 14.109 -27.812 -7.426 1 97.94 309 LEU A CA 1
ATOM 2442 C C . LEU A 1 309 ? 13.844 -28.922 -6.41 1 97.94 309 LEU A C 1
ATOM 2444 O O . LEU A 1 309 ? 13.078 -28.734 -5.461 1 97.94 309 LEU A O 1
ATOM 2448 N N . ALA A 1 310 ? 14.469 -30.031 -6.617 1 98.31 310 ALA A N 1
ATOM 2449 C CA . ALA A 1 310 ? 14.305 -31.156 -5.699 1 98.31 310 ALA A CA 1
ATOM 2450 C C . ALA A 1 310 ? 14.742 -30.781 -4.285 1 98.31 310 ALA A C 1
ATOM 2452 O O . ALA A 1 310 ? 14.078 -31.141 -3.309 1 98.31 310 ALA A O 1
ATOM 2453 N N . ILE A 1 311 ? 15.805 -30.109 -4.195 1 98.12 311 ILE A N 1
ATOM 2454 C CA . ILE A 1 311 ? 16.297 -29.672 -2.895 1 98.12 311 ILE A CA 1
ATOM 2455 C C . ILE A 1 311 ? 15.328 -28.688 -2.268 1 98.12 311 ILE A C 1
ATOM 2457 O O . ILE A 1 311 ? 15.062 -28.75 -1.065 1 98.12 311 ILE A O 1
ATOM 2461 N N . ALA A 1 312 ? 14.852 -27.781 -3.078 1 97.81 312 ALA A N 1
ATOM 2462 C CA . ALA A 1 312 ? 13.898 -26.781 -2.602 1 97.81 312 ALA A CA 1
ATOM 2463 C C . ALA A 1 312 ? 12.641 -27.438 -2.041 1 97.81 312 ALA A C 1
ATOM 2465 O O . ALA A 1 312 ? 12.172 -27.078 -0.962 1 97.81 312 ALA A O 1
ATOM 2466 N N . ILE A 1 313 ? 12.086 -28.406 -2.789 1 98.19 313 ILE A N 1
ATOM 2467 C CA . ILE A 1 313 ? 10.891 -29.109 -2.346 1 98.19 313 ILE A CA 1
ATOM 2468 C C . ILE A 1 313 ? 11.203 -29.891 -1.071 1 98.19 313 ILE A C 1
ATOM 2470 O O . ILE A 1 313 ? 10.398 -29.906 -0.132 1 98.19 313 ILE A O 1
ATOM 2474 N N . ALA A 1 314 ? 12.352 -30.547 -1.046 1 97.81 314 ALA A N 1
ATOM 2475 C CA . ALA A 1 314 ? 12.766 -31.281 0.14 1 97.81 314 ALA A CA 1
ATOM 2476 C C . ALA A 1 314 ? 12.828 -30.375 1.364 1 97.81 314 ALA A C 1
ATOM 2478 O O . ALA A 1 314 ? 12.352 -30.75 2.441 1 97.81 314 ALA A O 1
ATOM 2479 N N . ASN A 1 315 ? 13.414 -29.281 1.178 1 97.69 315 ASN A N 1
ATOM 2480 C CA . ASN A 1 315 ? 13.5 -28.312 2.273 1 97.69 315 ASN A CA 1
ATOM 2481 C C . ASN A 1 315 ? 12.117 -27.844 2.719 1 97.69 315 ASN A C 1
ATOM 2483 O O . ASN A 1 315 ? 11.859 -27.719 3.916 1 97.69 315 ASN A O 1
ATOM 2487 N N . PHE A 1 316 ? 11.281 -27.562 1.758 1 97.12 316 PHE A N 1
ATOM 2488 C CA . PHE A 1 316 ? 9.922 -27.109 2.029 1 97.12 316 PHE A CA 1
ATOM 2489 C C . PHE A 1 316 ? 9.164 -28.156 2.854 1 97.12 316 PHE A C 1
ATOM 2491 O O . PHE A 1 316 ? 8.508 -27.797 3.838 1 97.12 316 PHE A O 1
ATOM 2498 N N . ARG A 1 317 ? 9.289 -29.391 2.439 1 96.88 317 ARG A N 1
ATOM 2499 C CA . ARG A 1 317 ? 8.648 -30.5 3.15 1 96.88 317 ARG A CA 1
ATOM 2500 C C . ARG A 1 317 ? 9.188 -30.625 4.57 1 96.88 317 ARG A C 1
ATOM 2502 O O . ARG A 1 317 ? 8.438 -30.891 5.508 1 96.88 317 ARG A O 1
ATOM 2509 N N . THR A 1 318 ? 10.43 -30.391 4.695 1 95.56 318 THR A N 1
ATOM 2510 C CA . THR A 1 318 ? 11.086 -30.516 5.992 1 95.56 318 THR A CA 1
ATOM 2511 C C . THR A 1 318 ? 10.719 -29.344 6.895 1 95.56 318 THR A C 1
ATOM 2513 O O . THR A 1 318 ? 10.57 -29.516 8.109 1 95.56 318 THR A O 1
ATOM 2516 N N . ALA A 1 319 ? 10.602 -28.219 6.34 1 94.94 319 ALA A N 1
ATOM 2517 C CA . ALA A 1 319 ? 10.336 -26.984 7.09 1 94.94 319 ALA A CA 1
ATOM 2518 C C . ALA A 1 319 ? 8.922 -26.984 7.66 1 94.94 319 ALA A C 1
ATOM 2520 O O . ALA A 1 319 ? 8.656 -26.359 8.68 1 94.94 319 ALA A O 1
ATOM 2521 N N . HIS A 1 320 ? 8.031 -27.594 6.953 1 93.25 320 HIS A N 1
ATOM 2522 C CA . HIS A 1 320 ? 6.652 -27.656 7.418 1 93.25 320 HIS A CA 1
ATOM 2523 C C . HIS A 1 320 ? 6.383 -28.938 8.188 1 93.25 320 HIS A C 1
ATOM 2525 O O . HIS A 1 320 ? 6.73 -30.031 7.727 1 93.25 320 HIS A O 1
ATOM 2531 N N . SER A 1 321 ? 5.855 -28.812 9.359 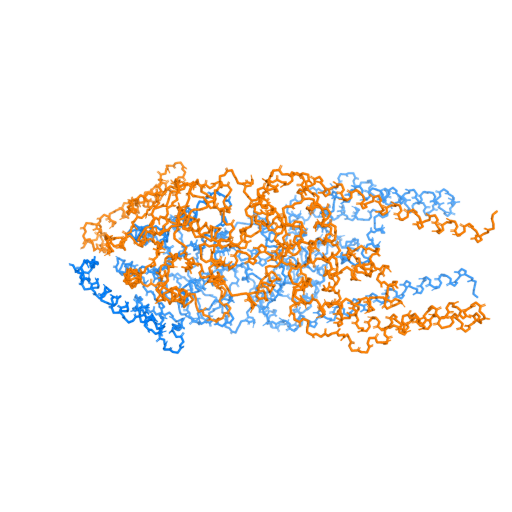1 83.56 321 SER A N 1
ATOM 2532 C CA . SER A 1 321 ? 5.598 -29.969 10.219 1 83.56 321 SER A CA 1
ATOM 2533 C C . SER A 1 321 ? 4.543 -30.875 9.617 1 83.56 321 SER A C 1
ATOM 2535 O O . SER A 1 321 ? 4.578 -32.094 9.82 1 83.56 321 SER A O 1
ATOM 2537 N N . GLN A 1 322 ? 3.648 -30.219 8.938 1 89.31 322 GLN A N 1
ATOM 2538 C CA . GLN A 1 322 ? 2.58 -31 8.336 1 89.31 322 GLN A CA 1
ATOM 2539 C C . GLN A 1 322 ? 2.537 -30.812 6.82 1 89.31 322 GLN A C 1
ATOM 2541 O O . GLN A 1 322 ? 2.045 -29.797 6.336 1 89.31 322 GLN A O 1
ATOM 2546 N N . SER A 1 323 ? 3.102 -31.703 6.078 1 95.12 323 SER A N 1
ATOM 2547 C CA . SER A 1 323 ? 3.053 -31.75 4.621 1 95.12 323 SER A CA 1
ATOM 2548 C C . SER A 1 323 ? 2.805 -33.188 4.129 1 95.12 323 SER A C 1
ATOM 2550 O O . SER A 1 323 ? 3.143 -34.156 4.812 1 95.12 323 SER A O 1
ATOM 2552 N N . SER A 1 324 ? 2.141 -33.281 3.035 1 97.44 324 SER A N 1
ATOM 2553 C CA . SER A 1 324 ? 1.863 -34.594 2.451 1 97.44 324 SER A CA 1
ATOM 2554 C C . SER A 1 324 ? 1.818 -34.5 0.929 1 97.44 324 SER A C 1
ATOM 2556 O O . SER A 1 324 ? 1.819 -33.438 0.353 1 97.44 324 SER A O 1
ATOM 2558 N N . GLN A 1 325 ? 1.92 -35.625 0.312 1 97.44 325 GLN A N 1
ATOM 2559 C CA . GLN A 1 325 ? 1.729 -35.719 -1.132 1 97.44 325 GLN A CA 1
ATOM 2560 C C . GLN A 1 325 ? 0.253 -35.875 -1.481 1 97.44 325 GLN A C 1
ATOM 2562 O O . GLN A 1 325 ? -0.458 -36.656 -0.84 1 97.44 325 GLN A O 1
ATOM 2567 N N . PRO A 1 326 ? -0.226 -35.188 -2.402 1 97.88 326 PRO A N 1
ATOM 2568 C CA . PRO A 1 326 ? -1.639 -35.281 -2.779 1 97.88 326 PRO A CA 1
ATOM 2569 C C . PRO A 1 326 ? -1.965 -36.562 -3.535 1 97.88 326 PRO A C 1
ATOM 2571 O O . PRO A 1 326 ? -1.065 -37.219 -4.078 1 97.88 326 PRO A O 1
ATOM 2574 N N . ALA A 1 327 ? -3.186 -36.906 -3.492 1 97.5 327 ALA A N 1
ATOM 2575 C CA . ALA A 1 327 ? -3.734 -37.969 -4.355 1 97.5 327 ALA A CA 1
ATOM 2576 C C . ALA A 1 327 ? -4.652 -37.375 -5.422 1 97.5 327 ALA A C 1
ATOM 2578 O O . ALA A 1 327 ? -5.414 -36.438 -5.141 1 97.5 327 ALA A O 1
ATOM 2579 N N . PHE A 1 328 ? -4.547 -37.875 -6.652 1 97.38 328 PHE A N 1
ATOM 2580 C CA . PHE A 1 328 ? -5.387 -37.375 -7.73 1 97.38 328 PHE A CA 1
ATOM 2581 C C . PHE A 1 328 ? -6.473 -38.375 -8.086 1 97.38 328 PHE A C 1
ATOM 2583 O O . PHE A 1 328 ? -6.184 -39.562 -8.32 1 97.38 328 PHE A O 1
ATOM 2590 N N . ALA A 1 329 ? -7.621 -37.906 -7.965 1 95.88 329 ALA A N 1
ATOM 2591 C CA . ALA A 1 329 ? -8.781 -38.719 -8.273 1 95.88 329 ALA A CA 1
ATOM 2592 C C . ALA A 1 329 ? -9.945 -37.875 -8.773 1 95.88 329 ALA A C 1
ATOM 2594 O O . ALA A 1 329 ? -9.945 -36.656 -8.594 1 95.88 329 ALA A O 1
ATOM 2595 N N . ALA A 1 330 ? -10.93 -38.5 -9.344 1 93.31 330 ALA A N 1
ATOM 2596 C CA . ALA A 1 330 ? -12.102 -37.781 -9.836 1 93.31 330 ALA A CA 1
ATOM 2597 C C . ALA A 1 330 ? -13.016 -37.375 -8.688 1 93.31 330 ALA A C 1
ATOM 2599 O O . ALA A 1 330 ? -13.008 -38 -7.625 1 93.31 330 ALA A O 1
ATOM 2600 N N . GLY A 1 331 ? -13.891 -36.25 -8.828 1 90.31 331 GLY A N 1
ATOM 2601 C CA . GLY A 1 331 ? -14.945 -35.969 -7.871 1 90.31 331 GLY A CA 1
ATOM 2602 C C . GLY A 1 331 ? -14.766 -34.656 -7.164 1 90.31 331 GLY A C 1
ATOM 2603 O O . GLY A 1 331 ? -15.516 -34.344 -6.234 1 90.31 331 GLY A O 1
ATOM 2604 N N . GLY A 1 332 ? -13.781 -33.969 -7.34 1 95.06 332 GLY A N 1
ATOM 2605 C CA . GLY A 1 332 ? -13.609 -32.688 -6.691 1 95.06 332 GLY A CA 1
ATOM 2606 C C . GLY A 1 332 ? -12.367 -32.625 -5.816 1 95.06 332 GLY A C 1
ATOM 2607 O O . GLY A 1 332 ? -11.273 -33 -6.25 1 95.06 332 GLY A O 1
ATOM 2608 N N . MET A 1 333 ? -12.609 -32.062 -4.52 1 97.31 333 MET A N 1
ATOM 2609 C CA . MET A 1 333 ? -11.469 -31.906 -3.623 1 97.31 333 MET A CA 1
ATOM 2610 C C . MET A 1 333 ? -11.859 -32.219 -2.184 1 97.31 333 MET A C 1
ATOM 2612 O O . MET A 1 333 ? -12.898 -31.766 -1.703 1 97.31 333 MET A O 1
ATOM 2616 N N . THR A 1 334 ? -11.102 -33.031 -1.545 1 97.69 334 THR A N 1
ATOM 2617 C CA . THR A 1 334 ? -11.242 -33.312 -0.121 1 97.69 334 THR A CA 1
ATOM 2618 C C . THR A 1 334 ? -9.898 -33.156 0.59 1 97.69 334 THR A C 1
ATOM 2620 O O . THR A 1 334 ? -8.852 -33.531 0.053 1 97.69 334 THR A O 1
ATOM 2623 N N . ALA A 1 335 ? -9.898 -32.531 1.712 1 97.5 335 ALA A N 1
ATOM 2624 C CA . ALA A 1 335 ? -8.664 -32.344 2.482 1 97.5 335 ALA A CA 1
ATOM 2625 C C . ALA A 1 335 ? -8.953 -32.344 3.98 1 97.5 335 ALA A C 1
ATOM 2627 O O . ALA A 1 335 ? -10.031 -31.938 4.414 1 97.5 335 ALA A O 1
ATOM 2628 N N . THR A 1 336 ? -8.016 -32.875 4.68 1 97.12 336 THR A N 1
ATOM 2629 C CA . THR A 1 336 ? -8.055 -32.844 6.137 1 97.12 336 THR A CA 1
ATOM 2630 C C . THR A 1 336 ? -6.961 -31.922 6.676 1 97.12 336 THR A C 1
ATOM 2632 O O . THR A 1 336 ? -5.793 -32.062 6.316 1 97.12 336 THR A O 1
ATOM 2635 N N . LYS A 1 337 ? -7.277 -30.969 7.473 1 96.31 337 LYS A N 1
ATOM 2636 C CA . LYS A 1 337 ? -6.375 -30.062 8.172 1 96.31 337 LYS A CA 1
ATOM 2637 C C . LYS A 1 337 ? -5.512 -29.281 7.184 1 96.31 337 LYS A C 1
ATOM 2639 O O . LYS A 1 337 ? -4.285 -29.25 7.309 1 96.31 337 LYS A O 1
ATOM 2644 N N . ILE A 1 338 ? -6.152 -28.594 6.277 1 96.56 338 ILE A N 1
ATOM 2645 C CA . ILE A 1 338 ? -5.438 -27.781 5.309 1 96.56 338 ILE A CA 1
ATOM 2646 C C . ILE A 1 338 ? -5.023 -26.453 5.957 1 96.56 338 ILE A C 1
ATOM 2648 O O . ILE A 1 338 ? -5.773 -25.891 6.754 1 96.56 338 ILE A O 1
ATOM 2652 N N . VAL A 1 339 ? -3.871 -26 5.691 1 95.56 339 VAL A N 1
ATOM 2653 C CA . VAL A 1 339 ? -3.402 -24.734 6.258 1 95.56 339 VAL A CA 1
ATOM 2654 C C . VAL A 1 339 ? -2.83 -23.859 5.152 1 95.56 339 VAL A C 1
ATOM 2656 O O . VAL A 1 339 ? -2.459 -24.344 4.086 1 95.56 339 VAL A O 1
ATOM 2659 N N . HIS A 1 340 ? -2.848 -22.562 5.359 1 94.31 340 HIS A N 1
ATOM 2660 C CA . HIS A 1 340 ? -2.254 -21.609 4.434 1 94.31 340 HIS A CA 1
ATOM 2661 C C . HIS A 1 340 ? -0.75 -21.484 4.652 1 94.31 340 HIS A C 1
ATOM 2663 O O . HIS A 1 340 ? -0.302 -21.234 5.773 1 94.31 340 HIS A O 1
ATOM 2669 N N . PRO A 1 341 ? 0.06 -21.578 3.66 1 93.38 341 PRO A N 1
ATOM 2670 C CA . PRO A 1 341 ? 1.514 -21.625 3.834 1 93.38 341 PRO A CA 1
ATOM 2671 C C . PRO A 1 341 ? 2.094 -20.312 4.332 1 93.38 341 PRO A C 1
ATOM 2673 O O . PRO A 1 341 ? 3.143 -20.297 4.984 1 93.38 341 PRO A O 1
ATOM 2676 N N . LEU A 1 342 ? 1.486 -19.203 4.062 1 92.31 342 LEU A N 1
ATOM 2677 C CA . LEU A 1 342 ? 2.072 -17.906 4.355 1 92.31 342 LEU A CA 1
ATOM 2678 C C . LEU A 1 342 ? 1.729 -17.453 5.773 1 92.31 342 LEU A C 1
ATOM 2680 O O . LEU A 1 342 ? 2.191 -16.406 6.227 1 92.31 342 LEU A O 1
ATOM 2684 N N . LEU A 1 343 ? 0.92 -18.219 6.477 1 89.44 343 LEU A N 1
ATOM 2685 C CA . LEU A 1 343 ? 0.553 -17.844 7.84 1 89.44 343 LEU A CA 1
ATOM 2686 C C . LEU A 1 343 ? 1.507 -18.469 8.852 1 89.44 343 LEU A C 1
ATOM 2688 O O . LEU A 1 343 ? 1.871 -19.641 8.727 1 89.44 343 LEU A O 1
ATOM 2692 N N . LYS A 1 344 ? 1.984 -17.766 9.844 1 84.69 344 LYS A N 1
ATOM 2693 C CA . LYS A 1 344 ? 2.889 -18.25 10.883 1 84.69 344 LYS A CA 1
ATOM 2694 C C . LYS A 1 344 ? 2.18 -19.234 11.812 1 84.69 344 LYS A C 1
ATOM 2696 O O . LYS A 1 344 ? 2.744 -20.266 12.18 1 84.69 344 LYS A O 1
ATOM 2701 N N . HIS A 1 345 ? 0.915 -18.891 12.164 1 86.06 345 HIS A N 1
ATOM 2702 C CA . HIS A 1 345 ? 0.103 -19.734 13.023 1 86.06 345 HIS A CA 1
ATOM 2703 C C . HIS A 1 345 ? -1.241 -20.047 12.375 1 86.06 345 HIS A C 1
ATOM 2705 O O . HIS A 1 345 ? -2.287 -19.609 12.859 1 86.06 345 HIS A O 1
ATOM 2711 N N . PRO A 1 346 ? -1.129 -20.859 11.414 1 88.25 346 PRO A N 1
ATOM 2712 C CA . PRO A 1 346 ? -2.363 -21.141 10.68 1 88.25 346 PRO A CA 1
ATOM 2713 C C . PRO A 1 346 ? -3.299 -22.078 11.43 1 88.25 346 PRO A C 1
ATOM 2715 O O . PRO A 1 346 ? -2.838 -22.984 12.133 1 88.25 346 PRO A O 1
ATOM 2718 N N . VAL A 1 347 ? -4.578 -21.828 11.352 1 90.19 347 VAL A N 1
ATOM 2719 C CA . VAL A 1 347 ? -5.605 -22.734 11.859 1 90.19 347 VAL A CA 1
ATOM 2720 C C . VAL A 1 347 ? -6.016 -23.719 10.773 1 90.19 347 VAL A C 1
ATOM 2722 O O . VAL A 1 347 ? -6.336 -23.312 9.648 1 90.19 347 VAL A O 1
ATOM 2725 N N . ALA A 1 348 ? -5.941 -25.016 11.078 1 94.56 348 ALA A N 1
ATOM 2726 C CA . ALA A 1 348 ? -6.242 -26.062 10.109 1 94.56 348 ALA A CA 1
ATOM 2727 C C . ALA A 1 348 ? -7.746 -26.234 9.938 1 94.56 348 ALA A C 1
ATOM 2729 O O . ALA A 1 348 ? -8.5 -26.172 10.906 1 94.56 348 ALA A O 1
ATOM 2730 N N . ASN A 1 349 ? -8.211 -26.344 8.711 1 96.12 349 ASN A N 1
ATOM 2731 C CA . ASN A 1 349 ? -9.625 -26.562 8.398 1 96.12 349 ASN A CA 1
ATOM 2732 C C . ASN A 1 349 ? -9.812 -27.688 7.387 1 96.12 349 ASN A C 1
ATOM 2734 O O . ASN A 1 349 ? -8.898 -27.984 6.617 1 96.12 349 ASN A O 1
ATOM 2738 N N . PRO A 1 350 ? -10.914 -28.344 7.34 1 96.44 350 PRO A N 1
ATOM 2739 C CA . PRO A 1 350 ? -11.203 -29.391 6.355 1 96.44 350 PRO A CA 1
ATOM 2740 C C . PRO A 1 350 ? -11.75 -28.828 5.043 1 96.44 350 PRO A C 1
ATOM 2742 O O . PRO A 1 350 ? -12.102 -27.641 4.969 1 96.44 350 PRO A O 1
ATOM 2745 N N . VAL A 1 351 ? -11.727 -29.594 4.07 1 96.38 351 VAL A N 1
ATOM 2746 C CA . VAL A 1 351 ? -12.336 -29.266 2.787 1 96.38 351 VAL A CA 1
ATOM 2747 C C . VAL A 1 351 ? -13.156 -30.453 2.289 1 96.38 351 VAL A C 1
ATOM 2749 O O . VAL A 1 351 ? -12.664 -31.578 2.236 1 96.38 351 VAL A O 1
ATOM 2752 N N . ALA A 1 352 ? -14.336 -30.312 2.072 1 94.81 352 ALA A N 1
ATOM 2753 C CA . ALA A 1 352 ? -15.234 -31.219 1.365 1 94.81 352 ALA A CA 1
ATOM 2754 C C . ALA A 1 352 ? -15.992 -30.5 0.261 1 94.81 352 ALA A C 1
ATOM 2756 O O . ALA A 1 352 ? -17.062 -29.922 0.505 1 94.81 352 ALA A O 1
ATOM 2757 N N . TRP A 1 353 ? -15.469 -30.531 -0.935 1 95 353 TRP A N 1
ATOM 2758 C CA . TRP A 1 353 ? -15.891 -29.656 -2.021 1 95 353 TRP A CA 1
ATOM 2759 C C . TRP A 1 353 ? -16.25 -30.453 -3.264 1 95 353 TRP A C 1
ATOM 2761 O O . TRP A 1 353 ? -15.375 -30.859 -4.027 1 95 353 TRP A O 1
ATOM 2771 N N . ASN A 1 354 ? -17.516 -30.703 -3.506 1 93.06 354 ASN A N 1
ATOM 2772 C CA . ASN A 1 354 ? -17.938 -31.5 -4.648 1 93.06 354 ASN A CA 1
ATOM 2773 C C . ASN A 1 354 ? -18.969 -30.75 -5.492 1 93.06 354 ASN A C 1
ATOM 2775 O O . ASN A 1 354 ? -19.406 -31.25 -6.535 1 93.06 354 ASN A O 1
ATOM 2779 N N . LYS A 1 355 ? -19.453 -29.641 -5.02 1 93.06 355 LYS A N 1
ATOM 2780 C CA . LYS A 1 355 ? -20.281 -28.703 -5.762 1 93.06 355 LYS A CA 1
ATOM 2781 C C . LYS A 1 355 ? -19.938 -27.266 -5.422 1 93.06 355 LYS A C 1
ATOM 2783 O O . LYS A 1 355 ? -19.156 -27.016 -4.504 1 93.06 355 LYS A O 1
ATOM 2788 N N . ASN A 1 356 ? -20.469 -26.359 -6.191 1 95.31 356 ASN A N 1
ATOM 2789 C CA . ASN A 1 356 ? -20.188 -24.953 -5.895 1 95.31 356 ASN A CA 1
ATOM 2790 C C . ASN A 1 356 ? -20.5 -24.609 -4.445 1 95.31 356 ASN A C 1
ATOM 2792 O O . ASN A 1 356 ? -21.438 -25.156 -3.863 1 95.31 356 ASN A O 1
ATOM 2796 N N . ALA A 1 357 ? -19.719 -23.766 -3.895 1 95.62 357 ALA A N 1
ATOM 2797 C CA . ALA A 1 357 ? -19.844 -23.484 -2.469 1 95.62 357 ALA A CA 1
ATOM 2798 C C . ALA A 1 357 ? -19.969 -21.984 -2.223 1 95.62 357 ALA A C 1
ATOM 2800 O O . ALA A 1 357 ? -19.422 -21.172 -2.979 1 95.62 357 ALA A O 1
ATOM 2801 N N . LEU A 1 358 ? -20.75 -21.672 -1.198 1 95 358 LEU A N 1
ATOM 2802 C CA . LEU A 1 358 ? -20.844 -20.312 -0.668 1 95 358 LEU A CA 1
ATOM 2803 C C . LEU A 1 358 ? -20.25 -20.234 0.729 1 95 358 LEU A C 1
ATOM 2805 O O . LEU A 1 358 ? -20.547 -21.062 1.589 1 95 358 LEU A O 1
ATOM 2809 N N . ILE A 1 359 ? -19.359 -19.328 0.852 1 92.88 359 ILE A N 1
ATOM 2810 C CA . ILE A 1 359 ? -18.766 -19.109 2.164 1 92.88 359 ILE A CA 1
ATOM 2811 C C . ILE A 1 359 ? -19.188 -17.75 2.705 1 92.88 359 ILE A C 1
ATOM 2813 O O . ILE A 1 359 ? -18.969 -16.719 2.062 1 92.88 359 ILE A O 1
ATOM 2817 N N . THR A 1 360 ? -19.844 -17.75 3.871 1 88.19 360 THR A N 1
ATOM 2818 C CA . THR A 1 360 ? -20.344 -16.516 4.48 1 88.19 360 THR A CA 1
ATOM 2819 C C . THR A 1 360 ? -19.641 -16.266 5.816 1 88.19 360 THR A C 1
ATOM 2821 O O . THR A 1 360 ? -19 -17.156 6.375 1 88.19 360 THR A O 1
ATOM 2824 N N . GLY A 1 361 ? -19.719 -15.07 6.246 1 79.38 361 GLY A N 1
ATOM 2825 C CA . GLY A 1 361 ? -19.078 -14.648 7.484 1 79.38 361 GLY A CA 1
ATOM 2826 C C . GLY A 1 361 ? -18.656 -13.195 7.473 1 79.38 361 GLY A C 1
ATOM 2827 O O . GLY A 1 361 ? -18.672 -12.547 6.426 1 79.38 361 GLY A O 1
ATOM 2828 N N . ALA A 1 362 ? -18.266 -12.789 8.648 1 73.81 362 ALA A N 1
ATOM 2829 C CA . ALA A 1 362 ? -17.844 -11.398 8.805 1 73.81 362 ALA A CA 1
ATOM 2830 C C . ALA A 1 362 ? -16.469 -11.172 8.188 1 73.81 362 ALA A C 1
ATOM 2832 O O . ALA A 1 362 ? -15.758 -12.125 7.863 1 73.81 362 ALA A O 1
ATOM 2833 N N . ASN A 1 363 ? -16.125 -9.883 7.984 1 68.81 363 ASN A N 1
ATOM 2834 C CA . ASN A 1 363 ? -14.781 -9.562 7.527 1 68.81 363 ASN A CA 1
ATOM 2835 C C . ASN A 1 363 ? -13.727 -9.945 8.562 1 68.81 363 ASN A C 1
ATOM 2837 O O . ASN A 1 363 ? -13.977 -9.844 9.766 1 68.81 363 ASN A O 1
ATOM 2841 N N . ALA A 1 364 ? -12.641 -10.398 8.172 1 69.44 364 ALA A N 1
ATOM 2842 C CA . ALA A 1 364 ? -11.492 -10.773 8.992 1 69.44 364 ALA A CA 1
ATOM 2843 C C . ALA A 1 364 ? -11.758 -12.062 9.758 1 69.44 364 ALA A C 1
ATOM 2845 O O . ALA A 1 364 ? -11.016 -12.414 10.672 1 69.44 364 ALA A O 1
ATOM 2846 N N . SER A 1 365 ? -12.867 -12.68 9.406 1 76.31 365 SER A N 1
ATOM 2847 C CA . SER A 1 365 ? -13.203 -13.922 10.094 1 76.31 365 SER A CA 1
ATOM 2848 C C . SER A 1 365 ? -12.312 -15.07 9.625 1 76.31 365 SER A C 1
ATOM 2850 O O . SER A 1 365 ? -12.266 -16.125 10.258 1 76.31 365 SER A O 1
ATOM 2852 N N . GLY A 1 366 ? -11.617 -14.852 8.508 1 80.25 366 GLY A N 1
ATOM 2853 C CA . GLY A 1 366 ? -10.758 -15.883 7.973 1 80.25 366 GLY A CA 1
ATOM 2854 C C . GLY A 1 366 ? -11.25 -16.453 6.652 1 80.25 366 GLY A C 1
ATOM 2855 O O . GLY A 1 366 ? -10.625 -17.344 6.074 1 80.25 366 GLY A O 1
ATOM 2856 N N . LYS A 1 367 ? -12.336 -15.883 6.129 1 85.38 367 LYS A N 1
ATOM 2857 C CA . LYS A 1 367 ? -12.93 -16.375 4.887 1 85.38 367 LYS A CA 1
ATOM 2858 C C . LYS A 1 367 ? -11.914 -16.344 3.746 1 85.38 367 LYS A C 1
ATOM 2860 O O . LYS A 1 367 ? -11.688 -17.359 3.086 1 85.38 367 LYS A O 1
ATOM 2865 N N . SER A 1 368 ? -11.352 -15.219 3.559 1 85.25 368 SER A N 1
ATOM 2866 C CA . SER A 1 368 ? -10.414 -15.055 2.453 1 85.25 368 SER A CA 1
ATOM 2867 C C . SER A 1 368 ? -9.172 -15.93 2.641 1 85.25 368 SER A C 1
ATOM 2869 O O . SER A 1 368 ? -8.664 -16.5 1.681 1 85.25 368 SER A O 1
ATOM 2871 N N . THR A 1 369 ? -8.672 -16.062 3.848 1 88.25 369 THR A N 1
ATOM 2872 C CA . THR A 1 369 ? -7.504 -16.875 4.145 1 88.25 369 THR A CA 1
ATOM 2873 C C . THR A 1 369 ? -7.793 -18.344 3.844 1 88.25 369 THR A C 1
ATOM 2875 O O . THR A 1 369 ? -6.949 -19.047 3.275 1 88.25 369 THR A O 1
ATOM 2878 N N . TYR A 1 370 ? -8.977 -18.781 4.25 1 92.25 370 TYR A N 1
ATOM 2879 C CA . TYR A 1 370 ? -9.359 -20.172 4.012 1 92.25 370 TYR A CA 1
ATOM 2880 C C . TYR A 1 370 ? -9.469 -20.453 2.52 1 92.25 370 TYR A C 1
ATOM 2882 O O . TYR A 1 370 ? -8.922 -21.453 2.029 1 92.25 370 TYR A O 1
ATOM 2890 N N . VAL A 1 371 ? -10.156 -19.609 1.847 1 94 371 VAL A N 1
ATOM 2891 C CA . VAL A 1 371 ? -10.328 -19.781 0.408 1 94 371 VAL A CA 1
ATOM 2892 C C . VAL A 1 371 ? -8.969 -19.797 -0.281 1 94 371 VAL A C 1
ATOM 2894 O O . VAL A 1 371 ? -8.711 -20.641 -1.14 1 94 371 VAL A O 1
ATOM 2897 N N . LYS A 1 372 ? -8.102 -18.922 0.099 1 95.44 372 LYS A N 1
ATOM 2898 C CA . LYS A 1 372 ? -6.762 -18.875 -0.477 1 95.44 372 LYS A CA 1
ATOM 2899 C C . LYS A 1 372 ? -5.969 -20.141 -0.14 1 95.44 372 LYS A C 1
ATOM 2901 O O . LYS A 1 372 ? -5.164 -20.609 -0.948 1 95.44 372 LYS A O 1
ATOM 2906 N N . SER A 1 373 ? -6.164 -20.625 1.074 1 96.56 373 SER A N 1
ATOM 2907 C CA . SER A 1 373 ? -5.465 -21.859 1.458 1 96.56 373 SER A CA 1
ATOM 2908 C C . SER A 1 373 ? -5.824 -23.016 0.532 1 96.56 373 SER A C 1
ATOM 2910 O O . SER A 1 373 ? -4.957 -23.812 0.159 1 96.56 373 SER A O 1
ATOM 2912 N N . ILE A 1 374 ? -7.094 -23.094 0.174 1 97.62 374 ILE A N 1
ATOM 2913 C CA . ILE A 1 374 ? -7.531 -24.141 -0.741 1 97.62 374 ILE A CA 1
ATOM 2914 C C . ILE A 1 374 ? -6.895 -23.922 -2.113 1 97.62 374 ILE A C 1
ATOM 2916 O O . ILE A 1 374 ? -6.348 -24.859 -2.703 1 97.62 374 ILE A O 1
ATOM 2920 N N . ALA A 1 375 ? -6.953 -22.719 -2.578 1 98.06 375 ALA A N 1
ATOM 2921 C CA . ALA A 1 375 ? -6.445 -22.375 -3.906 1 98.06 375 ALA A CA 1
ATOM 2922 C C . ALA A 1 375 ? -4.945 -22.656 -4.004 1 98.06 375 ALA A C 1
ATOM 2924 O O . ALA A 1 375 ? -4.492 -23.312 -4.945 1 98.06 375 ALA A O 1
ATOM 2925 N N . VAL A 1 376 ? -4.176 -22.172 -3.047 1 98.25 376 VAL A N 1
ATOM 2926 C CA . VAL A 1 376 ? -2.725 -22.312 -3.057 1 98.25 376 VAL A CA 1
ATOM 2927 C C . VAL A 1 376 ? -2.348 -23.797 -2.982 1 98.25 376 VAL A C 1
ATOM 2929 O O . VAL A 1 376 ? -1.48 -24.266 -3.727 1 98.25 376 VAL A O 1
ATOM 2932 N N . ASN A 1 377 ? -2.975 -24.562 -2.143 1 98.44 377 ASN A N 1
ATOM 2933 C CA . ASN A 1 377 ? -2.662 -25.984 -2.023 1 98.44 377 ASN A CA 1
ATOM 2934 C C . ASN A 1 377 ? -3.068 -26.75 -3.279 1 98.44 377 ASN A C 1
ATOM 2936 O O . ASN A 1 377 ? -2.426 -27.734 -3.643 1 98.44 377 ASN A O 1
ATOM 2940 N N . ALA A 1 378 ? -4.152 -26.297 -3.883 1 98.31 378 ALA A N 1
ATOM 2941 C CA . ALA A 1 378 ? -4.508 -26.906 -5.164 1 98.31 378 ALA A CA 1
ATOM 2942 C C . ALA A 1 378 ? -3.391 -26.734 -6.184 1 98.31 378 ALA A C 1
ATOM 2944 O O . ALA A 1 378 ? -3.082 -27.656 -6.945 1 98.31 378 ALA A O 1
ATOM 2945 N N . ILE A 1 379 ? -2.797 -25.547 -6.199 1 98.44 379 ILE A N 1
ATOM 2946 C CA . ILE A 1 379 ? -1.688 -25.266 -7.105 1 98.44 379 ILE A CA 1
ATOM 2947 C C . ILE A 1 379 ? -0.468 -26.094 -6.695 1 98.44 379 ILE A C 1
ATOM 2949 O O . ILE A 1 379 ? 0.152 -26.75 -7.535 1 98.44 379 ILE A O 1
ATOM 2953 N N . LEU A 1 380 ? -0.13 -26.078 -5.43 1 98.44 380 LEU A N 1
ATOM 2954 C CA . LEU A 1 380 ? 1.021 -26.812 -4.934 1 98.44 380 LEU A CA 1
ATOM 2955 C C . LEU A 1 380 ? 0.886 -28.312 -5.242 1 98.44 380 LEU A C 1
ATOM 2957 O O . LEU A 1 380 ? 1.86 -28.953 -5.629 1 98.44 380 LEU A O 1
ATOM 2961 N N . ALA A 1 381 ? -0.293 -28.875 -5.078 1 98.38 381 ALA A N 1
ATOM 2962 C CA . ALA A 1 381 ? -0.553 -30.281 -5.367 1 98.38 381 ALA A CA 1
ATOM 2963 C C . ALA A 1 381 ? -0.172 -30.625 -6.801 1 98.38 381 ALA A C 1
ATOM 2965 O O . ALA A 1 381 ? 0.452 -31.656 -7.051 1 98.38 381 ALA A O 1
ATOM 2966 N N . GLN A 1 382 ? -0.521 -29.734 -7.641 1 98 382 GLN A N 1
ATOM 2967 C CA . GLN A 1 382 ? -0.409 -30.047 -9.062 1 98 382 GLN A CA 1
ATOM 2968 C C . GLN A 1 382 ? 0.935 -29.594 -9.625 1 98 382 GLN A C 1
ATOM 2970 O O . GLN A 1 382 ? 1.277 -29.906 -10.766 1 98 382 GLN A O 1
ATOM 2975 N N . THR A 1 383 ? 1.753 -28.844 -8.844 1 97.94 383 THR A N 1
ATOM 2976 C CA . THR A 1 383 ? 3.023 -28.328 -9.336 1 97.94 383 THR A CA 1
ATOM 2977 C C . THR A 1 383 ? 4.195 -29.031 -8.664 1 97.94 383 THR A C 1
ATOM 2979 O O . THR A 1 383 ? 5.035 -29.625 -9.336 1 97.94 383 THR A O 1
ATOM 2982 N N . ILE A 1 384 ? 4.195 -29.062 -7.32 1 98.06 384 ILE A N 1
ATOM 2983 C CA . ILE A 1 384 ? 5.371 -29.594 -6.648 1 98.06 384 ILE A CA 1
ATOM 2984 C C . ILE A 1 384 ? 5 -30.875 -5.91 1 98.06 384 ILE A C 1
ATOM 2986 O O . ILE A 1 384 ? 5.793 -31.406 -5.129 1 98.06 384 ILE A O 1
ATOM 2990 N N . ASN A 1 385 ? 3.797 -31.375 -6.086 1 98 385 ASN A N 1
ATOM 2991 C CA . ASN A 1 385 ? 3.332 -32.625 -5.52 1 98 385 ASN A CA 1
ATOM 2992 C C . ASN A 1 385 ? 3.455 -32.656 -3.998 1 98 385 ASN A C 1
ATOM 2994 O O . ASN A 1 385 ? 3.895 -33.625 -3.412 1 98 385 ASN A O 1
ATOM 2998 N N . THR A 1 386 ? 3.219 -31.578 -3.418 1 98.25 386 THR A N 1
ATOM 2999 C CA . THR A 1 386 ? 3.285 -31.391 -1.976 1 98.25 386 THR A CA 1
ATOM 3000 C C . THR A 1 386 ? 2.211 -30.406 -1.516 1 98.25 386 THR A C 1
ATOM 3002 O O . THR A 1 386 ? 2.014 -29.359 -2.135 1 98.25 386 THR A O 1
ATOM 3005 N N . VAL A 1 387 ? 1.457 -30.781 -0.533 1 98.19 387 VAL A N 1
ATOM 3006 C CA . VAL A 1 387 ? 0.429 -29.906 0.011 1 98.19 387 VAL A CA 1
ATOM 3007 C C . VAL A 1 387 ? 0.622 -29.75 1.519 1 98.19 387 VAL A C 1
ATOM 3009 O O . VAL A 1 387 ? 1.271 -30.594 2.154 1 98.19 387 VAL A O 1
ATOM 3012 N N . LEU A 1 388 ? 0.209 -28.703 2.031 1 97.88 388 LEU A N 1
ATOM 3013 C CA . LEU A 1 388 ? 0.211 -28.469 3.473 1 97.88 388 LEU A CA 1
ATOM 3014 C C . LEU A 1 388 ? -1.131 -28.859 4.086 1 97.88 388 LEU A C 1
ATOM 3016 O O . LEU A 1 388 ? -1.921 -27.984 4.461 1 97.88 388 LEU A O 1
ATOM 3020 N N . ALA A 1 389 ? -1.373 -30.062 4.172 1 97.88 389 ALA A N 1
ATOM 3021 C CA . ALA A 1 389 ? -2.535 -30.734 4.738 1 97.88 389 ALA A CA 1
ATOM 3022 C C . ALA A 1 389 ? -2.17 -32.125 5.215 1 97.88 389 ALA A C 1
ATOM 3024 O O . ALA A 1 389 ? -1.128 -32.688 4.836 1 97.88 389 ALA A O 1
ATOM 3025 N N . GLU A 1 390 ? -2.918 -32.625 6.117 1 97.5 390 GLU A N 1
ATOM 3026 C CA . GLU A 1 390 ? -2.713 -34.031 6.516 1 97.5 390 GLU A CA 1
ATOM 3027 C C . GLU A 1 390 ? -2.975 -34.969 5.352 1 97.5 390 GLU A C 1
ATOM 3029 O O . GLU A 1 390 ? -2.213 -35.906 5.129 1 97.5 390 GLU A O 1
ATOM 3034 N N . LYS A 1 391 ? -4 -34.688 4.707 1 97.62 391 LYS A N 1
ATOM 3035 C CA . LYS A 1 391 ? -4.371 -35.406 3.494 1 97.62 391 LYS A CA 1
ATOM 3036 C C . LYS A 1 391 ? -5.133 -34.531 2.525 1 97.62 391 LYS A C 1
ATOM 3038 O O . LYS A 1 391 ? -5.953 -33.688 2.945 1 97.62 391 LYS A O 1
ATOM 3043 N N . LEU A 1 392 ? -4.906 -34.719 1.218 1 98.19 392 LEU A N 1
ATOM 3044 C CA . LEU A 1 392 ? -5.633 -33.969 0.195 1 98.19 392 LEU A CA 1
ATOM 3045 C C . LEU A 1 392 ? -5.828 -34.812 -1.059 1 98.19 392 LEU A C 1
ATOM 3047 O O . LEU A 1 392 ? -4.875 -35.406 -1.566 1 98.19 392 LEU A O 1
ATOM 3051 N N . THR A 1 393 ? -6.984 -35.031 -1.467 1 98.38 393 THR A N 1
ATOM 3052 C CA . THR A 1 393 ? -7.348 -35.688 -2.721 1 98.38 393 THR A CA 1
ATOM 3053 C C . THR A 1 393 ? -8.102 -34.719 -3.629 1 98.38 393 THR A C 1
ATOM 3055 O O . THR A 1 393 ? -9.031 -34.031 -3.186 1 98.38 393 THR A O 1
ATOM 3058 N N . MET A 1 394 ? -7.719 -34.625 -4.832 1 97.81 394 MET A N 1
ATOM 3059 C CA . MET A 1 394 ? -8.406 -33.688 -5.723 1 97.81 394 MET A CA 1
ATOM 3060 C C . MET A 1 394 ? -8.383 -34.188 -7.16 1 97.81 394 MET A C 1
ATOM 3062 O O . MET A 1 394 ? -7.496 -34.969 -7.539 1 97.81 394 MET A O 1
ATOM 3066 N N . GLN A 1 395 ? -9.328 -33.844 -7.934 1 97.75 395 GLN A N 1
ATOM 3067 C CA . GLN A 1 395 ? -9.273 -33.969 -9.383 1 97.75 395 GLN A CA 1
ATOM 3068 C C . GLN A 1 395 ? -8.43 -32.875 -10.008 1 97.75 395 GLN A C 1
ATOM 3070 O O . GLN A 1 395 ? -8.609 -31.688 -9.688 1 97.75 395 GLN A O 1
ATOM 3075 N N . PRO A 1 396 ? -7.5 -33.188 -10.859 1 97.38 396 PRO A N 1
ATOM 3076 C CA . PRO A 1 396 ? -6.684 -32.156 -11.469 1 97.38 396 PRO A CA 1
ATOM 3077 C C . PRO A 1 396 ? -7.516 -31.141 -12.258 1 97.38 396 PRO A C 1
ATOM 3079 O O . PRO A 1 396 ? -8.5 -31.516 -12.898 1 97.38 396 PRO A O 1
ATOM 3082 N N . GLY A 1 397 ? -7.215 -29.906 -12.18 1 97 397 GLY A N 1
ATOM 3083 C CA . GLY A 1 397 ? -7.934 -28.859 -12.875 1 97 397 GLY A CA 1
ATOM 3084 C C . GLY A 1 397 ? -7.215 -27.516 -12.836 1 97 397 GLY A C 1
ATOM 3085 O O . GLY A 1 397 ? -6.16 -27.391 -12.211 1 97 397 GLY A O 1
ATOM 3086 N N . LEU A 1 398 ? -7.789 -26.609 -13.547 1 97.19 398 LEU A N 1
ATOM 3087 C CA . LEU A 1 398 ? -7.246 -25.266 -13.594 1 97.19 398 LEU A CA 1
ATOM 3088 C C . LEU A 1 398 ? -7.699 -24.453 -12.383 1 97.19 398 LEU A C 1
ATOM 3090 O O . LEU A 1 398 ? -8.859 -24.516 -11.984 1 97.19 398 LEU A O 1
ATOM 3094 N N . VAL A 1 399 ? -6.82 -23.766 -11.75 1 98 399 VAL A N 1
ATOM 3095 C CA . VAL A 1 399 ? -7.137 -22.906 -10.617 1 98 399 VAL A CA 1
ATOM 3096 C C . VAL A 1 399 ? -7.207 -21.453 -11.07 1 98 399 VAL A C 1
ATOM 3098 O O . VAL A 1 399 ? -6.277 -20.938 -11.703 1 98 399 VAL A O 1
ATOM 3101 N N . MET A 1 400 ? -8.297 -20.797 -10.82 1 97.38 400 MET A N 1
ATOM 3102 C CA . MET A 1 400 ? -8.492 -19.406 -11.227 1 97.38 400 MET A CA 1
ATOM 3103 C C . MET A 1 400 ? -9.18 -18.609 -10.125 1 97.38 400 MET A C 1
ATOM 3105 O O . MET A 1 400 ? -10.023 -19.141 -9.398 1 97.38 400 MET A O 1
ATOM 3109 N N . THR A 1 401 ? -8.812 -17.344 -10.016 1 96.19 401 THR A N 1
ATOM 3110 C CA . THR A 1 401 ? -9.375 -16.5 -8.961 1 96.19 401 THR A CA 1
ATOM 3111 C C . THR A 1 401 ? -9.977 -15.227 -9.547 1 96.19 401 THR A C 1
ATOM 3113 O O . THR A 1 401 ? -9.641 -14.836 -10.664 1 96.19 401 THR A O 1
ATOM 3116 N N . ALA A 1 402 ? -10.922 -14.633 -8.906 1 93.25 402 ALA A N 1
ATOM 3117 C CA . ALA A 1 402 ? -11.461 -13.289 -9.078 1 93.25 402 ALA A CA 1
ATOM 3118 C C . ALA A 1 402 ? -11.664 -12.594 -7.738 1 93.25 402 ALA A C 1
ATOM 3120 O O . ALA A 1 402 ? -12.781 -12.539 -7.223 1 93.25 402 ALA A O 1
ATOM 3121 N N . MET A 1 403 ? -10.609 -12.125 -7.043 1 86.06 403 MET A N 1
ATOM 3122 C CA . MET A 1 403 ? -10.656 -11.609 -5.68 1 86.06 403 MET A CA 1
ATOM 3123 C C . MET A 1 403 ? -10.258 -10.141 -5.641 1 86.06 403 MET A C 1
ATOM 3125 O O . MET A 1 403 ? -11 -9.297 -5.133 1 86.06 403 MET A O 1
ATOM 3129 N N . ALA A 1 404 ? -8.891 -9.797 -5.613 1 62.5 404 ALA A N 1
ATOM 3130 C CA . ALA A 1 404 ? -8.375 -8.445 -5.375 1 62.5 404 ALA A CA 1
ATOM 3131 C C . ALA A 1 404 ? -8.242 -7.676 -6.688 1 62.5 404 ALA A C 1
ATOM 3133 O O . ALA A 1 404 ? -7.707 -8.203 -7.668 1 62.5 404 ALA A O 1
ATOM 3134 N N . VAL A 1 405 ? -9.227 -6.871 -6.977 1 54.25 405 VAL A N 1
ATOM 3135 C CA . VAL A 1 405 ? -8.891 -6.039 -8.125 1 54.25 405 VAL A CA 1
ATOM 3136 C C . VAL A 1 405 ? -8.156 -4.781 -7.656 1 54.25 405 VAL A C 1
ATOM 3138 O O . VAL A 1 405 ? -8.68 -4.023 -6.832 1 54.25 405 VAL A O 1
ATOM 3141 N N . ARG A 1 406 ? -6.789 -4.941 -7.316 1 48.78 406 ARG A N 1
ATOM 3142 C CA . ARG A 1 406 ? -5.977 -3.787 -6.938 1 48.78 406 ARG A CA 1
ATOM 3143 C C . ARG A 1 406 ? -6.09 -2.674 -7.977 1 48.78 406 ARG A C 1
ATOM 3145 O O . ARG A 1 406 ? -6.344 -2.938 -9.148 1 48.78 406 ARG A O 1
ATOM 3152 N N . ASP A 1 407 ? -6.32 -1.565 -7.57 1 45.69 407 ASP A N 1
ATOM 3153 C CA . ASP A 1 407 ? -6.352 -0.313 -8.32 1 45.69 407 ASP A CA 1
ATOM 3154 C C . ASP A 1 407 ? -5.203 -0.245 -9.32 1 45.69 407 ASP A C 1
ATOM 3156 O O . ASP A 1 407 ? -4.824 0.84 -9.766 1 45.69 407 ASP A O 1
ATOM 3160 N N . ASP A 1 408 ? -4.363 -1.238 -9.445 1 43.16 408 ASP A N 1
ATOM 3161 C CA . ASP A 1 408 ? -3.408 -0.827 -10.469 1 43.16 408 ASP A CA 1
ATOM 3162 C C . ASP A 1 408 ? -4.125 -0.279 -11.703 1 43.16 408 ASP A C 1
ATOM 3164 O O . ASP A 1 408 ? -4.355 -1.009 -12.664 1 43.16 408 ASP A O 1
ATOM 3168 N N . LEU A 1 409 ? -4.973 0.58 -11.398 1 43.19 409 LEU A N 1
ATOM 3169 C CA . LEU A 1 409 ? -5.699 1.317 -12.43 1 43.19 409 LEU A CA 1
ATOM 3170 C C . LEU A 1 409 ? -4.742 1.88 -13.477 1 43.19 409 LEU A C 1
ATOM 3172 O O . LEU A 1 409 ? -4.582 3.098 -13.586 1 43.19 409 LEU A O 1
ATOM 3176 N N . SER A 1 410 ? -3.664 1.235 -13.562 1 39.25 410 SER A N 1
ATOM 3177 C CA . SER A 1 410 ? -2.857 1.811 -14.633 1 39.25 410 SER A CA 1
ATOM 3178 C C . SER A 1 410 ? -3.643 1.881 -15.938 1 39.25 410 SER A C 1
ATOM 3180 O O . SER A 1 410 ? -3.432 2.787 -16.75 1 39.25 410 SER A O 1
ATOM 3182 N N . GLU A 1 411 ? -4.25 0.712 -16.344 1 44.84 411 GLU A N 1
ATOM 3183 C CA . GLU A 1 411 ? -4.75 0.69 -17.703 1 44.84 411 GLU A CA 1
ATOM 3184 C C . GLU A 1 411 ? -6.082 1.43 -17.828 1 44.84 411 GLU A C 1
ATOM 3186 O O . GLU A 1 411 ? -6.852 1.189 -18.75 1 44.84 411 GLU A O 1
ATOM 3191 N N . GLY A 1 412 ? -6.316 2.246 -17.062 1 52.91 412 GLY A N 1
ATOM 3192 C CA . GLY A 1 412 ? -7.445 3.113 -17.359 1 52.91 412 GLY A CA 1
ATOM 3193 C C . GLY A 1 412 ? -8.766 2.555 -16.875 1 52.91 412 GLY A C 1
ATOM 3194 O O . GLY A 1 412 ? -9.781 3.258 -16.875 1 52.91 412 GLY A O 1
ATOM 3195 N N . ASP A 1 413 ? -8.828 1.166 -16.625 1 59.22 413 ASP A N 1
ATOM 3196 C CA . ASP A 1 413 ? -10.141 0.667 -16.219 1 59.22 413 ASP A CA 1
ATOM 3197 C C . ASP A 1 413 ? -10.477 1.076 -14.789 1 59.22 413 ASP A C 1
ATOM 3199 O O . ASP A 1 413 ? -9.586 1.181 -13.945 1 59.22 413 ASP A O 1
ATOM 3203 N N . SER A 1 414 ? -11.734 1.374 -14.688 1 63.5 414 SER A N 1
ATOM 3204 C CA . SER A 1 414 ? -12.227 1.583 -13.328 1 63.5 414 SER A CA 1
ATOM 3205 C C . SER A 1 414 ? -12.195 0.289 -12.523 1 63.5 414 SER A C 1
ATOM 3207 O O . SER A 1 414 ? -12.062 -0.798 -13.086 1 63.5 414 SER A O 1
ATOM 3209 N N . TYR A 1 415 ? -12.109 0.274 -11.25 1 66.19 415 TYR A N 1
ATOM 3210 C CA . TYR A 1 415 ? -12.148 -0.863 -10.336 1 66.19 415 TYR A CA 1
ATOM 3211 C C . TYR A 1 415 ? -13.32 -1.781 -10.656 1 66.19 415 TYR A C 1
ATOM 3213 O O . TYR A 1 415 ? -13.172 -3.006 -10.672 1 66.19 415 TYR A O 1
ATOM 3221 N N . PHE A 1 416 ? -14.383 -1.288 -10.984 1 71 416 PHE A N 1
ATOM 3222 C CA . PHE A 1 416 ? -15.602 -2.051 -11.242 1 71 416 PHE A CA 1
ATOM 3223 C C . PHE A 1 416 ? -15.477 -2.859 -12.523 1 71 416 PHE A C 1
ATOM 3225 O O . PHE A 1 416 ? -15.812 -4.043 -12.555 1 71 416 PHE A O 1
ATOM 3232 N N . VAL A 1 417 ? -14.961 -2.219 -13.508 1 75.19 417 VAL A N 1
ATOM 3233 C CA . VAL A 1 417 ? -14.797 -2.904 -14.789 1 75.19 417 VAL A CA 1
ATOM 3234 C C . VAL A 1 417 ? -13.773 -4.027 -14.641 1 75.19 417 VAL A C 1
ATOM 3236 O O . VAL A 1 417 ? -13.938 -5.109 -15.211 1 75.19 417 VAL A O 1
ATOM 3239 N N . ALA A 1 418 ? -12.742 -3.703 -13.898 1 80.12 418 ALA A N 1
ATOM 3240 C CA . ALA A 1 418 ? -11.711 -4.719 -13.672 1 80.12 418 ALA A CA 1
ATOM 3241 C C . ALA A 1 418 ? -12.289 -5.938 -12.969 1 80.12 418 ALA A C 1
ATOM 3243 O O . ALA A 1 418 ? -11.938 -7.074 -13.289 1 80.12 418 ALA A O 1
ATOM 3244 N N . GLU A 1 419 ? -13.164 -5.715 -12.055 1 83.31 419 GLU A N 1
ATOM 3245 C CA . GLU A 1 419 ? -13.812 -6.805 -11.336 1 83.31 419 GLU A CA 1
ATOM 3246 C C . GLU A 1 419 ? -14.672 -7.648 -12.273 1 83.31 419 GLU A C 1
ATOM 3248 O O . GLU A 1 419 ? -14.617 -8.875 -12.234 1 83.31 419 GLU A O 1
ATOM 3253 N N . ILE A 1 420 ? -15.398 -6.98 -13.117 1 85.56 420 ILE A N 1
ATOM 3254 C CA . ILE A 1 420 ? -16.297 -7.656 -14.047 1 85.56 420 ILE A CA 1
ATOM 3255 C C . ILE A 1 420 ? -15.477 -8.469 -15.047 1 85.56 420 ILE A C 1
ATOM 3257 O O . ILE A 1 420 ? -15.844 -9.602 -15.383 1 85.56 420 ILE A O 1
ATOM 3261 N N . LYS A 1 421 ? -14.43 -7.855 -15.422 1 87.5 421 LYS A N 1
ATOM 3262 C CA . LYS A 1 421 ? -13.555 -8.562 -16.359 1 87.5 421 LYS A CA 1
ATOM 3263 C C . LYS A 1 421 ? -12.945 -9.797 -15.711 1 87.5 421 LYS A C 1
ATOM 3265 O O . LYS A 1 421 ? -12.773 -10.828 -16.375 1 87.5 421 LYS A O 1
ATOM 3270 N N . ALA A 1 422 ? -12.555 -9.68 -14.469 1 91.19 422 ALA A N 1
ATOM 3271 C CA . ALA A 1 422 ? -11.977 -10.812 -13.75 1 91.19 422 ALA A CA 1
ATOM 3272 C C . ALA A 1 422 ? -12.969 -11.977 -13.672 1 91.19 422 ALA A C 1
ATOM 3274 O O . ALA A 1 422 ? -12.594 -13.125 -13.906 1 91.19 422 ALA A O 1
ATOM 3275 N N . ILE A 1 423 ? -14.18 -11.711 -13.391 1 93 423 ILE A N 1
ATOM 3276 C CA . ILE A 1 423 ? -15.203 -12.742 -13.305 1 93 423 ILE A CA 1
ATOM 3277 C C . ILE A 1 423 ? -15.492 -13.305 -14.688 1 93 423 ILE A C 1
ATOM 3279 O O . ILE A 1 423 ? -15.648 -14.523 -14.852 1 93 423 ILE A O 1
ATOM 3283 N N . HIS A 1 424 ? -15.562 -12.438 -15.68 1 93.25 424 HIS A N 1
ATOM 3284 C CA . HIS A 1 424 ? -15.797 -12.867 -17.047 1 93.25 424 HIS A CA 1
ATOM 3285 C C . HIS A 1 424 ? -14.719 -13.844 -17.516 1 93.25 424 HIS A C 1
ATOM 3287 O O . HIS A 1 424 ? -15.016 -14.836 -18.188 1 93.25 424 HIS A O 1
ATOM 3293 N N . ARG A 1 425 ? -13.523 -13.5 -17.172 1 93.69 425 ARG A N 1
ATOM 3294 C CA . ARG A 1 425 ? -12.398 -14.375 -17.484 1 93.69 425 ARG A CA 1
ATOM 3295 C C . ARG A 1 425 ? -12.609 -15.773 -16.906 1 93.69 425 ARG A C 1
ATOM 3297 O O . ARG A 1 425 ? -12.336 -16.766 -17.578 1 93.69 425 ARG A O 1
ATOM 3304 N N . LEU A 1 426 ? -13.031 -15.859 -15.734 1 95 426 LEU A N 1
ATOM 3305 C CA . LEU A 1 426 ? -13.312 -17.141 -15.086 1 95 426 LEU A CA 1
ATOM 3306 C C . LEU A 1 426 ? -14.445 -17.875 -15.789 1 95 426 LEU A C 1
ATOM 3308 O O . LEU A 1 426 ? -14.352 -19.078 -16.031 1 95 426 LEU A O 1
ATOM 3312 N N . LEU A 1 427 ? -15.516 -17.141 -16.156 1 95.81 427 LEU A N 1
ATOM 3313 C CA . LEU A 1 427 ? -16.656 -17.75 -16.844 1 95.81 427 LEU A CA 1
ATOM 3314 C C . LEU A 1 427 ? -16.234 -18.328 -18.188 1 95.81 427 LEU A C 1
ATOM 3316 O O . LEU A 1 427 ? -16.688 -19.406 -18.578 1 95.81 427 LEU A O 1
ATOM 3320 N N . ARG A 1 428 ? -15.391 -17.625 -18.828 1 94.94 428 ARG A N 1
ATOM 3321 C CA . ARG A 1 428 ? -14.906 -18.094 -20.125 1 94.94 428 ARG A CA 1
ATOM 3322 C C . ARG A 1 428 ? -14.125 -19.406 -19.969 1 94.94 428 ARG A C 1
ATOM 3324 O O . ARG A 1 428 ? -14.266 -20.312 -20.781 1 94.94 428 ARG A O 1
ATOM 3331 N N . ALA A 1 429 ? -13.32 -19.453 -18.984 1 95.5 429 ALA A N 1
ATOM 3332 C CA . ALA A 1 429 ? -12.555 -20.672 -18.734 1 95.5 429 ALA A CA 1
ATOM 3333 C C . ALA A 1 429 ? -13.477 -21.844 -18.406 1 95.5 429 ALA A C 1
ATOM 3335 O O . ALA A 1 429 ? -13.273 -22.953 -18.906 1 95.5 429 ALA A O 1
ATOM 3336 N N . VAL A 1 430 ? -14.445 -21.625 -17.625 1 95.56 430 VAL A N 1
ATOM 3337 C CA . VAL A 1 430 ? -15.391 -22.656 -17.219 1 95.56 430 VAL A CA 1
ATOM 3338 C C . VAL A 1 430 ? -16.172 -23.141 -18.438 1 95.56 430 VAL A C 1
ATOM 3340 O O . VAL A 1 430 ? -16.453 -24.344 -18.547 1 95.56 430 VAL A O 1
ATOM 3343 N N . ALA A 1 431 ? -16.469 -22.234 -19.312 1 94.69 431 ALA A N 1
ATOM 3344 C CA . ALA A 1 431 ? -17.25 -22.547 -20.5 1 94.69 431 ALA A CA 1
ATOM 3345 C C . ALA A 1 431 ? -16.516 -23.547 -21.406 1 94.69 431 ALA A C 1
ATOM 3347 O O . ALA A 1 431 ? -17.125 -24.188 -22.266 1 94.69 431 ALA A O 1
ATOM 3348 N N . SER A 1 432 ? -15.25 -23.703 -21.219 1 92.5 432 SER A N 1
ATOM 3349 C CA . SER A 1 432 ? -14.477 -24.656 -22.016 1 92.5 432 SER A CA 1
ATOM 3350 C C . SER A 1 432 ? -14.766 -26.094 -21.594 1 92.5 432 SER A C 1
ATOM 3352 O O . SER A 1 432 ? -14.305 -27.031 -22.234 1 92.5 432 SER A O 1
ATOM 3354 N N . ASN A 1 433 ? -15.484 -26.312 -20.484 1 92 433 ASN A N 1
ATOM 3355 C CA . ASN A 1 433 ? -15.961 -27.594 -20 1 92 433 ASN A CA 1
ATOM 3356 C C . ASN A 1 433 ? -14.82 -28.422 -19.391 1 92 433 ASN A C 1
ATOM 3358 O O . ASN A 1 433 ? -14.883 -29.656 -19.375 1 92 433 ASN A O 1
ATOM 3362 N N . LYS A 1 434 ? -13.766 -27.734 -19.016 1 90.94 434 LYS A N 1
ATOM 3363 C CA . LYS A 1 434 ? -12.688 -28.344 -18.25 1 90.94 434 LYS A CA 1
ATOM 3364 C C . LYS A 1 434 ? -12.875 -28.109 -16.75 1 90.94 434 LYS A C 1
ATOM 3366 O O . LYS A 1 434 ? -13.656 -27.25 -16.344 1 90.94 434 LYS A O 1
ATOM 3371 N N . ARG A 1 435 ? -12.242 -29.016 -15.961 1 94.5 435 ARG A N 1
ATOM 3372 C CA . ARG A 1 435 ? -12.312 -28.812 -14.516 1 94.5 435 ARG A CA 1
ATOM 3373 C C . ARG A 1 435 ? -11.594 -27.531 -14.102 1 94.5 435 ARG A C 1
ATOM 3375 O O . ARG A 1 435 ? -10.383 -27.406 -14.305 1 94.5 435 ARG A O 1
ATOM 3382 N N . VAL A 1 436 ? -12.406 -26.641 -13.617 1 96.94 436 VAL A N 1
ATOM 3383 C CA . VAL A 1 436 ? -11.867 -25.375 -13.148 1 96.94 436 VAL A CA 1
ATOM 3384 C C . VAL A 1 436 ? -12.203 -25.172 -11.672 1 96.94 436 VAL A C 1
ATOM 3386 O O . VAL A 1 436 ? -13.352 -25.359 -11.258 1 96.94 436 VAL A O 1
ATOM 3389 N N . TYR A 1 437 ? -11.227 -25 -10.891 1 98.06 437 TYR A N 1
ATOM 3390 C CA . TYR A 1 437 ? -11.406 -24.562 -9.516 1 98.06 437 TYR A CA 1
ATOM 3391 C C . TYR A 1 437 ? -11.391 -23.031 -9.43 1 98.06 437 TYR A C 1
ATOM 3393 O O . TYR A 1 437 ? -10.344 -22.406 -9.594 1 98.06 437 TYR A O 1
ATOM 3401 N N . GLY A 1 438 ? -12.586 -22.484 -9.211 1 97.38 438 GLY A N 1
ATOM 3402 C CA . GLY A 1 438 ? -12.719 -21.031 -9.18 1 97.38 438 GLY A CA 1
ATOM 3403 C C . GLY A 1 438 ? -12.914 -20.484 -7.781 1 97.38 438 GLY A C 1
ATOM 3404 O O . GLY A 1 438 ? -13.602 -21.094 -6.957 1 97.38 438 GLY A O 1
ATOM 3405 N N . PHE A 1 439 ? -12.336 -19.391 -7.566 1 97.31 439 PHE A N 1
ATOM 3406 C CA . PHE A 1 439 ? -12.453 -18.703 -6.285 1 97.31 439 PHE A CA 1
ATOM 3407 C C . PHE A 1 439 ? -12.836 -17.234 -6.492 1 97.31 439 PHE A C 1
ATOM 3409 O O . PHE A 1 439 ? -12.086 -16.469 -7.105 1 97.31 439 PHE A O 1
ATOM 3416 N N . ILE A 1 440 ? -13.984 -16.828 -6.016 1 94.88 440 ILE A N 1
ATOM 3417 C CA . ILE A 1 440 ? -14.477 -15.469 -6.18 1 94.88 440 ILE A CA 1
ATOM 3418 C C . ILE A 1 440 ? -14.68 -14.82 -4.809 1 94.88 440 ILE A C 1
ATOM 3420 O O . ILE A 1 440 ? -15.305 -15.414 -3.926 1 94.88 440 ILE A O 1
ATOM 3424 N N . ASP A 1 441 ? -14.031 -13.703 -4.617 1 89.31 441 ASP A N 1
ATOM 3425 C CA . ASP A 1 441 ? -14.258 -12.93 -3.402 1 89.31 441 ASP A CA 1
ATOM 3426 C C . ASP A 1 441 ? -15.234 -11.781 -3.65 1 89.31 441 ASP A C 1
ATOM 3428 O O . ASP A 1 441 ? -14.844 -10.727 -4.16 1 89.31 441 ASP A O 1
ATOM 3432 N N . GLU A 1 442 ? -16.469 -11.977 -3.258 1 83.06 442 GLU A N 1
ATOM 3433 C CA . GLU A 1 442 ? -17.562 -11.031 -3.455 1 83.06 442 GLU A CA 1
ATOM 3434 C C . GLU A 1 442 ? -17.75 -10.703 -4.934 1 83.06 442 GLU A C 1
ATOM 3436 O O . GLU A 1 442 ? -16.766 -10.547 -5.668 1 83.06 442 GLU A O 1
ATOM 3441 N N . ILE A 1 443 ? -18.922 -10.773 -5.324 1 85.5 443 ILE A N 1
ATOM 3442 C CA . ILE A 1 443 ? -19.281 -10.445 -6.703 1 85.5 443 ILE A CA 1
ATOM 3443 C C . ILE A 1 443 ? -19.922 -9.062 -6.754 1 85.5 443 ILE A C 1
ATOM 3445 O O . ILE A 1 443 ? -20.906 -8.797 -6.055 1 85.5 443 ILE A O 1
ATOM 3449 N N . LEU A 1 444 ? -19.359 -8.156 -7.496 1 80.31 444 LEU A N 1
ATOM 3450 C CA . LEU A 1 444 ? -19.891 -6.828 -7.777 1 80.31 444 LEU A CA 1
ATOM 3451 C C . LEU A 1 444 ? -20.094 -6.039 -6.484 1 80.31 444 LEU A C 1
ATOM 3453 O O . LEU A 1 444 ? -21.172 -5.516 -6.234 1 80.31 444 LEU A O 1
ATOM 3457 N N . LYS A 1 445 ? -19.125 -5.895 -5.57 1 69.94 445 LYS A N 1
ATOM 3458 C CA . LYS A 1 445 ? -19.156 -5.285 -4.246 1 69.94 445 LYS A CA 1
ATOM 3459 C C . LYS A 1 445 ? -19.484 -3.797 -4.336 1 69.94 445 LYS A C 1
ATOM 3461 O O . LYS A 1 445 ? -20.078 -3.229 -3.406 1 69.94 445 LYS A O 1
ATOM 3466 N N . GLY A 1 446 ? -19.234 -3.156 -5.352 1 66.44 446 GLY A N 1
ATOM 3467 C CA . GLY A 1 446 ? -19.359 -1.708 -5.41 1 66.44 446 GLY A CA 1
ATOM 3468 C C . GLY A 1 446 ? -20.609 -1.242 -6.121 1 66.44 446 GLY A C 1
ATOM 3469 O O . GLY A 1 446 ? -20.703 -0.086 -6.539 1 66.44 446 GLY A O 1
ATOM 3470 N N . THR A 1 447 ? -21.719 -2.146 -6.121 1 73.81 447 THR A N 1
ATOM 3471 C CA . THR A 1 447 ? -22.953 -1.808 -6.836 1 73.81 447 THR A CA 1
ATOM 3472 C C . THR A 1 447 ? -24.156 -1.894 -5.91 1 73.81 447 THR A C 1
ATOM 3474 O O . THR A 1 447 ? -24.016 -2.156 -4.715 1 73.81 447 THR A O 1
ATOM 3477 N N . ASN A 1 448 ? -25.312 -1.556 -6.484 1 72.69 448 ASN A N 1
ATOM 3478 C CA . ASN A 1 448 ? -26.562 -1.646 -5.742 1 72.69 448 ASN A CA 1
ATOM 3479 C C . ASN A 1 448 ? -26.812 -3.064 -5.238 1 72.69 448 ASN A C 1
ATOM 3481 O O . ASN A 1 448 ? -26.562 -4.035 -5.953 1 72.69 448 ASN A O 1
ATOM 3485 N N . THR A 1 449 ? -27.312 -3.166 -4.004 1 74.88 449 THR A N 1
ATOM 3486 C CA . THR A 1 449 ? -27.453 -4.441 -3.305 1 74.88 449 THR A CA 1
ATOM 3487 C C . THR A 1 449 ? -28.328 -5.398 -4.102 1 74.88 449 THR A C 1
ATOM 3489 O O . THR A 1 449 ? -28 -6.574 -4.254 1 74.88 449 THR A O 1
ATOM 3492 N N . VAL A 1 450 ? -29.422 -4.902 -4.582 1 79.25 450 VAL A N 1
ATOM 3493 C CA . VAL A 1 450 ? -30.375 -5.758 -5.273 1 79.25 450 VAL A CA 1
ATOM 3494 C C . VAL A 1 450 ? -29.734 -6.328 -6.539 1 79.25 450 VAL A C 1
ATOM 3496 O O . VAL A 1 450 ? -29.812 -7.531 -6.793 1 79.25 450 VAL A O 1
ATOM 3499 N N . GLU A 1 451 ? -29.156 -5.523 -7.277 1 83.62 451 GLU A N 1
ATOM 3500 C CA . GLU A 1 451 ? -28.5 -5.969 -8.5 1 83.62 451 GLU A CA 1
ATOM 3501 C C . GLU A 1 451 ? -27.328 -6.887 -8.188 1 83.62 451 GLU A C 1
ATOM 3503 O O . GLU A 1 451 ? -27.062 -7.844 -8.922 1 83.62 451 GLU A O 1
ATOM 3508 N N . ARG A 1 452 ? -26.656 -6.539 -7.168 1 83.94 452 ARG A N 1
ATOM 3509 C CA . ARG A 1 452 ? -25.516 -7.352 -6.754 1 83.94 452 ARG A CA 1
ATOM 3510 C C . ARG A 1 452 ? -25.953 -8.773 -6.43 1 83.94 452 ARG A C 1
ATOM 3512 O O . ARG A 1 452 ? -25.359 -9.734 -6.934 1 83.94 452 ARG A O 1
ATOM 3519 N N . ILE A 1 453 ? -26.922 -8.891 -5.59 1 87.88 453 ILE A N 1
ATOM 3520 C CA . ILE A 1 453 ? -27.391 -10.211 -5.168 1 87.88 453 ILE A CA 1
ATOM 3521 C C . ILE A 1 453 ? -27.969 -10.961 -6.363 1 87.88 453 ILE A C 1
ATOM 3523 O O . ILE A 1 453 ? -27.688 -12.148 -6.547 1 87.88 453 ILE A O 1
ATOM 3527 N N . ALA A 1 454 ? -28.75 -10.227 -7.184 1 90.12 454 ALA A N 1
ATOM 3528 C CA . ALA A 1 454 ? -29.344 -10.844 -8.375 1 90.12 454 ALA A CA 1
ATOM 3529 C C . ALA A 1 454 ? -28.25 -11.344 -9.32 1 90.12 454 ALA A C 1
ATOM 3531 O O . ALA A 1 454 ? -28.312 -12.492 -9.781 1 90.12 454 ALA A O 1
ATOM 3532 N N . ALA A 1 455 ? -27.359 -10.516 -9.578 1 91.19 455 ALA A N 1
ATOM 3533 C CA . ALA A 1 455 ? -26.266 -10.867 -10.477 1 91.19 455 ALA A CA 1
ATOM 3534 C C . ALA A 1 455 ? -25.438 -12.008 -9.898 1 91.19 455 ALA A C 1
ATOM 3536 O O . ALA A 1 455 ? -25.047 -12.93 -10.625 1 91.19 455 ALA A O 1
ATOM 3537 N N . SER A 1 456 ? -25.141 -11.938 -8.633 1 92.88 456 SER A N 1
ATOM 3538 C CA . SER A 1 456 ? -24.359 -12.977 -7.977 1 92.88 456 SER A CA 1
ATOM 3539 C C . SER A 1 456 ? -25.047 -14.336 -8.078 1 92.88 456 SER A C 1
ATOM 3541 O O . SER A 1 456 ? -24.422 -15.328 -8.438 1 92.88 456 SER A O 1
ATOM 3543 N N . ALA A 1 457 ? -26.328 -14.32 -7.777 1 93.75 457 ALA A N 1
ATOM 3544 C CA . ALA A 1 457 ? -27.094 -15.555 -7.848 1 93.75 457 ALA A CA 1
ATOM 3545 C C . ALA A 1 457 ? -27.094 -16.125 -9.266 1 93.75 457 ALA A C 1
ATOM 3547 O O . ALA A 1 457 ? -26.953 -17.344 -9.453 1 93.75 457 ALA A O 1
ATOM 3548 N N . SER A 1 458 ? -27.25 -15.242 -10.18 1 94.62 458 SER A N 1
ATOM 3549 C CA . SER A 1 458 ? -27.281 -15.672 -11.578 1 94.62 458 SER A CA 1
ATOM 3550 C C . SER A 1 458 ? -25.938 -16.266 -12.008 1 94.62 458 SER A C 1
ATOM 3552 O O . SER A 1 458 ? -25.891 -17.266 -12.727 1 94.62 458 SER A O 1
ATOM 3554 N N . VAL A 1 459 ? -24.891 -15.664 -11.609 1 94.5 459 VAL A N 1
ATOM 3555 C CA . VAL A 1 459 ? -23.547 -16.156 -11.914 1 94.5 459 VAL A CA 1
ATOM 3556 C C . VAL A 1 459 ? -23.359 -17.547 -11.32 1 94.5 459 VAL A C 1
ATOM 3558 O O . VAL A 1 459 ? -22.891 -18.453 -12 1 94.5 459 VAL A O 1
ATOM 3561 N N . ILE A 1 460 ? -23.703 -17.688 -10.109 1 94.38 460 ILE A N 1
ATOM 3562 C CA . ILE A 1 460 ? -23.531 -18.953 -9.398 1 94.38 460 ILE A CA 1
ATOM 3563 C C . ILE A 1 460 ? -24.359 -20.047 -10.078 1 94.38 460 ILE A C 1
ATOM 3565 O O . ILE A 1 460 ? -23.891 -21.172 -10.266 1 94.38 460 ILE A O 1
ATOM 3569 N N . ASN A 1 461 ? -25.562 -19.703 -10.422 1 94 461 ASN A N 1
ATOM 3570 C CA . ASN A 1 461 ? -26.422 -20.672 -11.125 1 94 461 ASN A CA 1
ATOM 3571 C C . ASN A 1 461 ? -25.812 -21.078 -12.461 1 94 461 ASN A C 1
ATOM 3573 O O . ASN A 1 461 ? -25.812 -22.266 -12.812 1 94 461 ASN A O 1
ATOM 3577 N N . TRP A 1 462 ? -25.359 -20.109 -13.172 1 94.19 462 TRP A N 1
ATOM 3578 C CA . TRP A 1 462 ? -24.719 -20.391 -14.453 1 94.19 462 TRP A CA 1
ATOM 3579 C C . TRP A 1 462 ? -23.547 -21.344 -14.281 1 94.19 462 TRP A C 1
ATOM 3581 O O . TRP A 1 462 ? -23.391 -22.297 -15.062 1 94.19 462 TRP A O 1
ATOM 3591 N N . LEU A 1 463 ? -22.766 -21.188 -13.32 1 94.38 463 LEU A N 1
ATOM 3592 C CA . LEU A 1 463 ? -21.594 -22 -13.047 1 94.38 463 LEU A CA 1
ATOM 3593 C C . LEU A 1 463 ? -21.984 -23.438 -12.711 1 94.38 463 LEU A C 1
ATOM 3595 O O . LEU A 1 463 ? -21.219 -24.375 -12.969 1 94.38 463 LEU A O 1
ATOM 3599 N N . SER A 1 464 ? -23.109 -23.625 -12.148 1 92.06 464 SER A N 1
ATOM 3600 C CA . SER A 1 464 ? -23.547 -24.953 -11.695 1 92.06 464 SER A CA 1
ATOM 3601 C C . SER A 1 464 ? -23.797 -25.891 -12.875 1 92.06 464 SER A C 1
ATOM 3603 O O . SER A 1 464 ? -23.891 -27.109 -12.695 1 92.06 464 SER A O 1
ATOM 3605 N N . HIS A 1 465 ? -23.875 -25.312 -14.062 1 91.94 465 HIS A N 1
ATOM 3606 C CA . HIS A 1 465 ? -24.141 -26.125 -15.25 1 91.94 465 HIS A CA 1
ATOM 3607 C C . HIS A 1 465 ? -22.859 -26.688 -15.828 1 91.94 465 HIS A C 1
ATOM 3609 O O . HIS A 1 465 ? -22.891 -27.453 -16.797 1 91.94 465 HIS A O 1
ATOM 3615 N N . TYR A 1 466 ? -21.797 -26.406 -15.32 1 93.75 466 TYR A N 1
ATOM 3616 C CA . TYR A 1 466 ? -20.5 -26.859 -15.789 1 93.75 466 TYR A CA 1
ATOM 3617 C C . TYR A 1 466 ? -19.766 -27.656 -14.711 1 93.75 466 TYR A C 1
ATOM 3619 O O . TYR A 1 466 ? -20.156 -27.625 -13.547 1 93.75 466 TYR A O 1
ATOM 3627 N N . PRO A 1 467 ? -18.812 -28.422 -15.086 1 92.25 467 PRO A N 1
ATOM 3628 C CA . PRO A 1 467 ? -18.109 -29.25 -14.102 1 92.25 467 PRO A CA 1
ATOM 3629 C C . PRO A 1 467 ? -17.156 -28.453 -13.227 1 92.25 467 PRO A C 1
ATOM 3631 O O . PRO A 1 467 ? -16.281 -29.031 -12.578 1 92.25 467 PRO A O 1
ATOM 3634 N N . SER A 1 468 ? -17.328 -27.203 -13.164 1 93.69 468 SER A N 1
ATOM 3635 C CA . SER A 1 468 ? -16.484 -26.344 -12.352 1 93.69 468 SER A CA 1
ATOM 3636 C C . SER A 1 468 ? -16.859 -26.422 -10.875 1 93.69 468 SER A C 1
ATOM 3638 O O . SER A 1 468 ? -17.984 -26.812 -10.539 1 93.69 468 SER A O 1
ATOM 3640 N N . LEU A 1 469 ? -15.898 -26.266 -10.023 1 96.69 469 LEU A N 1
ATOM 3641 C CA . LEU A 1 469 ? -16.109 -26.062 -8.594 1 96.69 469 LEU A CA 1
ATOM 3642 C C . LEU A 1 469 ? -15.688 -24.656 -8.18 1 96.69 469 LEU A C 1
ATOM 3644 O O . LEU A 1 469 ? -14.492 -24.359 -8.109 1 96.69 469 LEU A O 1
ATOM 3648 N N . VAL A 1 470 ? -16.656 -23.875 -7.922 1 97.06 470 VAL A N 1
ATOM 3649 C CA . VAL A 1 470 ? -16.375 -22.484 -7.609 1 97.06 470 VAL A CA 1
ATOM 3650 C C . VAL A 1 470 ? -16.828 -22.172 -6.184 1 97.06 470 VAL A C 1
ATOM 3652 O O . VAL A 1 470 ? -17.906 -22.578 -5.758 1 97.06 470 VAL A O 1
ATOM 3655 N N . VAL A 1 471 ? -15.969 -21.562 -5.449 1 96.31 471 VAL A N 1
ATOM 3656 C CA . VAL A 1 471 ? -16.297 -21.047 -4.129 1 96.31 471 VAL A CA 1
ATOM 3657 C C . VAL A 1 471 ? -16.484 -19.531 -4.203 1 96.31 471 VAL A C 1
ATOM 3659 O O . VAL A 1 471 ? -15.633 -18.828 -4.738 1 96.31 471 VAL A O 1
ATOM 3662 N N . VAL A 1 472 ? -17.609 -19.078 -3.695 1 94.56 472 VAL A N 1
ATOM 3663 C CA . VAL A 1 472 ? -17.906 -17.656 -3.645 1 94.56 472 VAL A CA 1
ATOM 3664 C C . VAL A 1 472 ? -17.969 -17.188 -2.191 1 94.56 472 VAL A C 1
ATOM 3666 O O . VAL A 1 472 ? -18.812 -17.641 -1.425 1 94.56 472 VAL A O 1
ATOM 3669 N N . ALA A 1 473 ? -17 -16.391 -1.86 1 91.06 473 ALA A N 1
ATOM 3670 C CA . ALA A 1 473 ? -17.062 -15.727 -0.559 1 91.06 473 ALA A CA 1
ATOM 3671 C C . ALA A 1 473 ? -17.938 -14.484 -0.619 1 91.06 473 ALA A C 1
ATOM 3673 O O . ALA A 1 473 ? -17.781 -13.648 -1.514 1 91.06 473 ALA A O 1
ATOM 3674 N N . THR A 1 474 ? -18.859 -14.375 0.294 1 86.56 474 THR A N 1
ATOM 3675 C CA . THR A 1 474 ? -19.797 -13.258 0.248 1 86.56 474 THR A CA 1
ATOM 3676 C C . THR A 1 474 ? -20.281 -12.898 1.65 1 86.56 474 THR A C 1
ATOM 3678 O O . THR A 1 474 ? -20.219 -13.727 2.566 1 86.56 474 THR A O 1
ATOM 3681 N N . HIS A 1 475 ? -20.75 -11.719 1.766 1 78.5 475 HIS A N 1
ATOM 3682 C CA . HIS A 1 475 ? -21.406 -11.273 2.99 1 78.5 475 HIS A CA 1
ATOM 3683 C C . HIS A 1 475 ? -22.922 -11.297 2.844 1 78.5 475 HIS A C 1
ATOM 3685 O O . HIS A 1 475 ? -23.656 -11.039 3.807 1 78.5 475 HIS A O 1
ATOM 3691 N N . ASP A 1 476 ? -23.391 -11.625 1.683 1 80.94 476 ASP A N 1
ATOM 3692 C CA . ASP A 1 476 ? -24.828 -11.625 1.395 1 80.94 476 ASP A CA 1
ATOM 3693 C C . ASP A 1 476 ? -25.453 -12.977 1.745 1 80.94 476 ASP A C 1
ATOM 3695 O O . ASP A 1 476 ? -25.5 -13.883 0.91 1 80.94 476 ASP A O 1
ATOM 3699 N N . ASN A 1 477 ? -25.984 -13.055 2.871 1 82.38 477 ASN A N 1
ATOM 3700 C CA . ASN A 1 477 ? -26.594 -14.305 3.324 1 82.38 477 ASN A CA 1
ATOM 3701 C C . ASN A 1 477 ? -27.797 -14.688 2.465 1 82.38 477 ASN A C 1
ATOM 3703 O O . ASN A 1 477 ? -28.203 -15.852 2.455 1 82.38 477 ASN A O 1
ATOM 3707 N N . GLU A 1 478 ? -28.391 -13.734 1.779 1 83.25 478 GLU A N 1
ATOM 3708 C CA . GLU A 1 478 ? -29.531 -13.977 0.898 1 83.25 478 GLU A CA 1
ATOM 3709 C C . GLU A 1 478 ? -29.188 -14.992 -0.188 1 83.25 478 GLU A C 1
ATOM 3711 O O . GLU A 1 478 ? -30.047 -15.734 -0.643 1 83.25 478 GLU A O 1
ATOM 3716 N N . LEU A 1 479 ? -27.969 -14.992 -0.538 1 89.56 479 LEU A N 1
ATOM 3717 C CA . LEU A 1 479 ? -27.531 -15.891 -1.598 1 89.56 479 LEU A CA 1
ATOM 3718 C C . LEU A 1 479 ? -27.688 -17.344 -1.175 1 89.56 479 LEU A C 1
ATOM 3720 O O . LEU A 1 479 ? -27.984 -18.203 -2.004 1 89.56 479 LEU A O 1
ATOM 3724 N N . THR A 1 480 ? -27.438 -17.594 0.137 1 89 480 THR A N 1
ATOM 3725 C CA . THR A 1 480 ? -27.578 -18.969 0.626 1 89 480 THR A CA 1
ATOM 3726 C C . THR A 1 480 ? -29.016 -19.438 0.503 1 89 480 THR A C 1
ATOM 3728 O O . THR A 1 480 ? -29.266 -20.609 0.193 1 89 480 THR A O 1
ATOM 3731 N N . ASP A 1 481 ? -29.875 -18.516 0.687 1 86.12 481 ASP A N 1
ATOM 3732 C CA . ASP A 1 481 ? -31.297 -18.844 0.583 1 86.12 481 ASP A CA 1
ATOM 3733 C C . ASP A 1 481 ? -31.719 -19.016 -0.876 1 86.12 481 ASP A C 1
ATOM 3735 O O . ASP A 1 481 ? -32.438 -19.953 -1.212 1 86.12 481 ASP A O 1
ATOM 3739 N N . ILE A 1 482 ? -31.297 -18.125 -1.688 1 90.56 482 ILE A N 1
ATOM 3740 C CA . ILE A 1 482 ? -31.656 -18.125 -3.102 1 90.56 482 ILE A CA 1
ATOM 3741 C C . ILE A 1 482 ? -31.172 -19.422 -3.762 1 90.56 482 ILE A C 1
ATOM 3743 O O . ILE A 1 482 ? -31.906 -20.047 -4.527 1 90.56 482 ILE A O 1
ATOM 3747 N N . MET A 1 483 ? -29.953 -19.859 -3.43 1 91.75 483 MET A N 1
ATOM 3748 C CA . MET A 1 483 ? -29.344 -21 -4.098 1 91.75 483 MET A CA 1
ATOM 3749 C C . MET A 1 483 ? -29.797 -22.312 -3.471 1 91.75 483 MET A C 1
ATOM 3751 O O . MET A 1 483 ? -29.797 -23.344 -4.137 1 91.75 483 MET A O 1
ATOM 3755 N N . GLY A 1 484 ? -30.109 -22.297 -2.24 1 85.81 484 GLY A N 1
ATOM 3756 C CA . GLY A 1 484 ? -30.594 -23.469 -1.55 1 85.81 484 GLY A CA 1
ATOM 3757 C C . GLY A 1 484 ? -29.625 -24.641 -1.602 1 85.81 484 GLY A C 1
ATOM 3758 O O . GLY A 1 484 ? -28.453 -24.484 -1.265 1 85.81 484 GLY A O 1
ATOM 3759 N N . ASP A 1 485 ? -30.047 -25.75 -2.178 1 86.5 485 ASP A N 1
ATOM 3760 C CA . ASP A 1 485 ? -29.266 -26.984 -2.156 1 86.5 485 ASP A CA 1
ATOM 3761 C C . ASP A 1 485 ? -28.312 -27.047 -3.352 1 86.5 485 ASP A C 1
ATOM 3763 O O . ASP A 1 485 ? -27.531 -27.984 -3.473 1 86.5 485 ASP A O 1
ATOM 3767 N N . GLN A 1 486 ? -28.359 -26.062 -4.145 1 89.38 486 GLN A N 1
ATOM 3768 C CA . GLN A 1 486 ? -27.484 -26.062 -5.312 1 89.38 486 GLN A CA 1
ATOM 3769 C C . GLN A 1 486 ? -26.031 -25.828 -4.902 1 89.38 486 GLN A C 1
ATOM 3771 O O . GLN A 1 486 ? -25.109 -26.172 -5.648 1 89.38 486 GLN A O 1
ATOM 3776 N N . CYS A 1 487 ? -25.906 -25.266 -3.754 1 92.88 487 CYS A N 1
ATOM 3777 C CA . CYS A 1 487 ? -24.562 -24.969 -3.271 1 92.88 487 CYS A CA 1
ATOM 3778 C C . CYS A 1 487 ? -24.344 -25.531 -1.871 1 92.88 487 CYS A C 1
ATOM 3780 O O . CYS A 1 487 ? -25.312 -25.75 -1.133 1 92.88 487 CYS A O 1
ATOM 3782 N N . ILE A 1 488 ? -23.094 -25.812 -1.611 1 93.69 488 ILE A N 1
ATOM 3783 C CA . ILE A 1 488 ? -22.703 -26.078 -0.23 1 93.69 488 ILE A CA 1
ATOM 3784 C C . ILE A 1 488 ? -22.438 -24.766 0.5 1 93.69 488 ILE A C 1
ATOM 3786 O O . ILE A 1 488 ? -21.828 -23.844 -0.057 1 93.69 488 ILE A O 1
ATOM 3790 N N . ASN A 1 489 ? -22.969 -24.719 1.738 1 93.62 489 ASN A N 1
ATOM 3791 C CA . ASN A 1 489 ? -22.781 -23.5 2.525 1 93.62 489 ASN A CA 1
ATOM 3792 C C . ASN A 1 489 ? -21.766 -23.703 3.648 1 93.62 489 ASN A C 1
ATOM 3794 O O . ASN A 1 489 ? -21.875 -24.672 4.41 1 93.62 489 ASN A O 1
ATOM 3798 N N . TRP A 1 490 ? -20.797 -22.906 3.619 1 93.25 490 TRP A N 1
ATOM 3799 C CA . TRP A 1 490 ? -19.812 -22.812 4.68 1 93.25 490 TRP A CA 1
ATOM 3800 C C . TRP A 1 490 ? -19.875 -21.453 5.363 1 93.25 490 TRP A C 1
ATOM 3802 O O . TRP A 1 490 ? -20.344 -20.469 4.77 1 93.25 490 TRP A O 1
ATOM 3812 N N . HIS A 1 491 ? -19.562 -21.406 6.66 1 90.38 491 HIS A N 1
ATOM 3813 C CA . HIS A 1 491 ? -19.484 -20.078 7.281 1 90.38 491 HIS A CA 1
ATOM 3814 C C . HIS A 1 491 ? -18.453 -20.047 8.398 1 90.38 491 HIS A C 1
ATOM 3816 O O . HIS A 1 491 ? -18.047 -21.094 8.898 1 90.38 491 HIS A O 1
ATOM 3822 N N . PHE A 1 492 ? -17.891 -18.922 8.594 1 86.81 492 PHE A N 1
ATOM 3823 C CA . PHE A 1 492 ? -17.062 -18.609 9.758 1 86.81 492 PHE A CA 1
ATOM 3824 C C . PHE A 1 492 ? -17.859 -17.828 10.789 1 86.81 492 PHE A C 1
ATOM 3826 O O . PHE A 1 492 ? -18.781 -17.078 10.445 1 86.81 492 PHE A O 1
ATOM 3833 N N . GLN A 1 493 ? -17.469 -18.062 12 1 81.31 493 GLN A N 1
ATOM 3834 C CA . GLN A 1 493 ? -18.25 -17.453 13.062 1 81.31 493 GLN A CA 1
ATOM 3835 C C . GLN A 1 493 ? -17.359 -16.578 13.953 1 81.31 493 GLN A C 1
ATOM 3837 O O . GLN A 1 493 ? -16.156 -16.766 14.016 1 81.31 493 GLN A O 1
ATOM 3842 N N . GLU A 1 494 ? -17.984 -15.555 14.422 1 76.12 494 GLU A N 1
ATOM 3843 C CA . GLU A 1 494 ? -17.344 -14.688 15.398 1 76.12 494 GLU A CA 1
ATOM 3844 C C . GLU A 1 494 ? -18.062 -14.758 16.75 1 76.12 494 GLU A C 1
ATOM 3846 O O . GLU A 1 494 ? -19.25 -15.086 16.812 1 76.12 494 GLU A O 1
ATOM 3851 N N . LYS A 1 495 ? -17.25 -14.711 17.781 1 74.31 495 LYS A N 1
ATOM 3852 C CA . LYS A 1 495 ? -17.812 -14.602 19.125 1 74.31 495 LYS A CA 1
ATOM 3853 C C . LYS A 1 495 ? -17.531 -13.227 19.734 1 74.31 495 LYS A C 1
ATOM 3855 O O . LYS A 1 495 ? -16.469 -12.648 19.516 1 74.31 495 LYS A O 1
ATOM 3860 N N . VAL A 1 496 ? -18.547 -12.656 20.219 1 72.75 496 VAL A N 1
ATOM 3861 C CA . VAL A 1 496 ? -18.391 -11.367 20.875 1 72.75 496 VAL A CA 1
ATOM 3862 C C . VAL A 1 496 ? -18.156 -11.57 22.359 1 72.75 496 VAL A C 1
ATOM 3864 O O . VAL A 1 496 ? -18.906 -12.281 23.031 1 72.75 496 VAL A O 1
ATOM 3867 N N . THR A 1 497 ? -16.969 -11.141 22.734 1 71.44 497 THR A N 1
ATOM 3868 C CA . THR A 1 497 ? -16.672 -11.203 24.156 1 71.44 497 THR A CA 1
ATOM 3869 C C . THR A 1 497 ? -16.594 -9.805 24.766 1 71.44 497 THR A C 1
ATOM 3871 O O . THR A 1 497 ? -16.328 -8.828 24.047 1 71.44 497 THR A O 1
ATOM 3874 N N . GLN A 1 498 ? -16.953 -9.594 26.016 1 63.97 498 GLN A N 1
ATOM 3875 C CA . GLN A 1 498 ? -16.922 -8.305 26.703 1 63.97 498 GLN A CA 1
ATOM 3876 C C . GLN A 1 498 ? -15.5 -7.742 26.75 1 63.97 498 GLN A C 1
ATOM 3878 O O . GLN A 1 498 ? -15.305 -6.535 26.625 1 63.97 498 GLN A O 1
ATOM 3883 N N . LYS A 1 499 ? -14.609 -8.672 26.969 1 61.94 499 LYS A N 1
ATOM 3884 C CA . LYS A 1 499 ? -13.234 -8.25 27.203 1 61.94 499 LYS A CA 1
ATOM 3885 C C . LYS A 1 499 ? -12.539 -7.883 25.891 1 61.94 499 LYS A C 1
ATOM 3887 O O . LYS A 1 499 ? -11.906 -6.824 25.797 1 61.94 499 LYS A O 1
ATOM 3892 N N . ASP A 1 500 ? -12.719 -8.773 24.828 1 63.66 500 ASP A N 1
ATOM 3893 C CA . ASP A 1 500 ? -11.898 -8.664 23.625 1 63.66 500 ASP A CA 1
ATOM 3894 C C . ASP A 1 500 ? -12.711 -8.102 22.453 1 63.66 500 ASP A C 1
ATOM 3896 O O . ASP A 1 500 ? -12.156 -7.805 21.391 1 63.66 500 ASP A O 1
ATOM 3900 N N . GLY A 1 501 ? -14.016 -7.922 22.781 1 66.81 501 GLY A N 1
ATOM 3901 C CA . GLY A 1 501 ? -14.859 -7.516 21.672 1 66.81 501 GLY A CA 1
ATOM 3902 C C . GLY A 1 501 ? -15.242 -8.664 20.75 1 66.81 501 GLY A C 1
ATOM 3903 O O . GLY A 1 501 ? -15.859 -9.633 21.188 1 66.81 501 GLY A O 1
ATOM 3904 N N . VAL A 1 502 ? -14.828 -8.594 19.531 1 69 502 VAL A N 1
ATOM 3905 C CA . VAL A 1 502 ? -15.133 -9.641 18.562 1 69 502 VAL A CA 1
ATOM 3906 C C . VAL A 1 502 ? -13.938 -10.586 18.438 1 69 502 VAL A C 1
ATOM 3908 O O . VAL A 1 502 ? -12.812 -10.141 18.188 1 69 502 VAL A O 1
ATOM 3911 N N . VAL A 1 503 ? -14.172 -11.82 18.859 1 74.25 503 VAL A N 1
ATOM 3912 C CA . VAL A 1 503 ? -13.141 -12.844 18.719 1 74.25 503 VAL A CA 1
ATOM 3913 C C . VAL A 1 503 ? -13.555 -13.852 17.656 1 74.25 503 VAL A C 1
ATOM 3915 O O . VAL A 1 503 ? -14.711 -14.281 17.609 1 74.25 503 VAL A O 1
ATOM 3918 N N . PHE A 1 504 ? -12.625 -14.164 16.797 1 75.75 504 PHE A N 1
ATOM 3919 C CA . PHE A 1 504 ? -12.859 -15.141 15.734 1 75.75 504 PHE A CA 1
ATOM 3920 C C . PHE A 1 504 ? -12.148 -16.453 16.047 1 75.75 504 PHE A C 1
ATOM 3922 O O . PHE A 1 504 ? -11.008 -16.453 16.5 1 75.75 504 PHE A O 1
ATOM 3929 N N . ASP A 1 505 ? -12.781 -17.578 15.938 1 79.06 505 ASP A N 1
ATOM 3930 C CA . ASP A 1 505 ? -12.141 -18.875 16.141 1 79.06 505 ASP A CA 1
ATOM 3931 C C . ASP A 1 505 ? -11.43 -19.328 14.875 1 79.06 505 ASP A C 1
ATOM 3933 O O . ASP A 1 505 ? -10.625 -20.266 14.914 1 79.06 505 ASP A O 1
ATOM 3937 N N . TYR A 1 506 ? -11.75 -18.781 13.773 1 84.94 506 TYR A N 1
ATOM 3938 C CA . TYR A 1 506 ? -11.164 -19.062 12.469 1 84.94 506 TYR A CA 1
ATOM 3939 C C . TYR A 1 506 ? -11.43 -20.5 12.039 1 84.94 506 TYR A C 1
ATOM 3941 O O . TYR A 1 506 ? -10.664 -21.078 11.266 1 84.94 506 TYR A O 1
ATOM 3949 N N . LEU A 1 507 ? -12.492 -21.109 12.547 1 89.25 507 LEU A N 1
ATOM 3950 C CA . LEU A 1 507 ? -12.891 -22.469 12.188 1 89.25 507 LEU A CA 1
ATOM 3951 C C . LEU A 1 507 ? -14.047 -22.438 11.195 1 89.25 507 LEU A C 1
ATOM 3953 O O . LEU A 1 507 ? -14.969 -21.625 11.32 1 89.25 507 LEU A O 1
ATOM 3957 N N . LEU A 1 508 ? -13.883 -23.359 10.25 1 91.5 508 LEU A N 1
ATOM 3958 C CA . LEU A 1 508 ? -14.938 -23.5 9.25 1 91.5 508 LEU A CA 1
ATOM 3959 C C . LEU A 1 508 ? -16.125 -24.25 9.828 1 91.5 508 LEU A C 1
ATOM 3961 O O . LEU A 1 508 ? -15.961 -25.281 10.5 1 91.5 508 LEU A O 1
ATOM 3965 N N . HIS A 1 509 ? -17.328 -23.719 9.602 1 90.31 509 HIS A N 1
ATOM 3966 C CA . HIS A 1 509 ? -18.562 -24.375 10 1 90.31 509 HIS A CA 1
ATOM 3967 C C . HIS A 1 509 ? -19.453 -24.641 8.789 1 90.31 509 HIS A C 1
ATOM 3969 O O . HIS A 1 509 ? -19.391 -23.922 7.797 1 90.31 509 HIS A O 1
ATOM 3975 N N . GLN A 1 510 ? -20.266 -25.641 8.953 1 90.06 510 GLN A N 1
ATOM 3976 C CA . GLN A 1 510 ? -21.188 -25.984 7.875 1 90.06 510 GLN A CA 1
ATOM 3977 C C . GLN A 1 510 ? -22.484 -25.203 8.008 1 90.06 510 GLN A C 1
ATOM 3979 O O . GLN A 1 510 ? -22.938 -24.922 9.117 1 90.06 510 GLN A O 1
ATOM 3984 N N . GLY A 1 511 ? -23.062 -24.891 6.867 1 85.88 511 GLY A N 1
ATOM 3985 C CA . GLY A 1 511 ? -24.312 -24.141 6.859 1 85.88 511 GLY A CA 1
ATOM 3986 C C . GLY A 1 511 ? -24.125 -22.641 6.73 1 85.88 511 GLY A C 1
ATOM 3987 O O . GLY A 1 511 ? -23 -22.172 6.637 1 85.88 511 GLY A O 1
ATOM 3988 N N . PRO A 1 512 ? -25.219 -21.938 6.562 1 80.75 512 PRO A N 1
ATOM 3989 C CA . PRO A 1 512 ? -25.125 -20.484 6.477 1 80.75 512 PRO A CA 1
ATOM 3990 C C . PRO A 1 512 ? -24.719 -19.828 7.801 1 80.75 512 PRO A C 1
ATOM 3992 O O . PRO A 1 512 ? -24.859 -20.453 8.859 1 80.75 512 PRO A O 1
ATOM 3995 N N . ALA A 1 513 ? -24.031 -18.656 7.676 1 78.25 513 ALA A N 1
ATOM 3996 C CA . ALA A 1 513 ? -23.656 -17.938 8.883 1 78.25 513 ALA A CA 1
ATOM 3997 C C . ALA A 1 513 ? -24.875 -17.609 9.734 1 78.25 513 ALA A C 1
ATOM 3999 O O . ALA A 1 513 ? -25.938 -17.25 9.211 1 78.25 513 ALA A O 1
ATOM 4000 N N . THR A 1 514 ? -24.719 -17.875 11.039 1 67.06 514 THR A N 1
ATOM 4001 C CA . THR A 1 514 ? -25.828 -17.625 11.945 1 67.06 514 THR A CA 1
ATOM 4002 C C . THR A 1 514 ? -25.547 -16.438 12.859 1 67.06 514 THR A C 1
ATOM 4004 O O . THR A 1 514 ? -26.453 -15.945 13.539 1 67.06 514 THR A O 1
ATOM 4007 N N . SER A 1 515 ? -24.312 -16.094 12.867 1 62.47 515 SER A N 1
ATOM 4008 C CA . SER A 1 515 ? -23.969 -15.102 13.883 1 62.47 515 SER A CA 1
ATOM 4009 C C . SER A 1 515 ? -24.156 -13.68 13.367 1 62.47 515 SER A C 1
ATOM 4011 O O . SER A 1 515 ? -23.734 -13.359 12.258 1 62.47 515 SER A O 1
ATOM 4013 N N . HIS A 1 516 ? -25.156 -12.914 13.953 1 66.62 516 HIS A N 1
ATOM 4014 C CA . HIS A 1 516 ? -25.5 -11.508 13.781 1 66.62 516 HIS A CA 1
ATOM 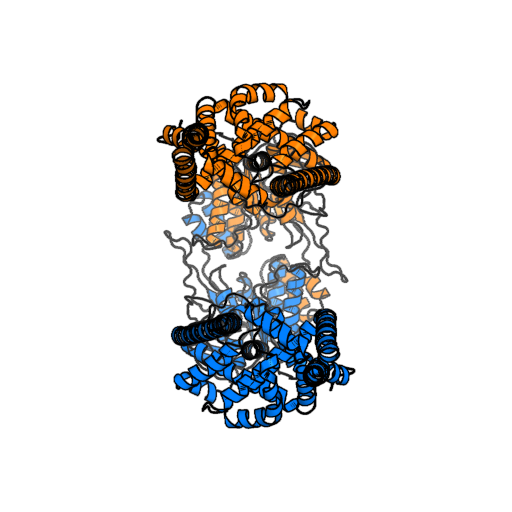4015 C C . HIS A 1 516 ? -25.031 -10.68 14.969 1 66.62 516 HIS A C 1
ATOM 4017 O O . HIS A 1 516 ? -25.828 -10.344 15.852 1 66.62 516 HIS A O 1
ATOM 4023 N N . ASN A 1 517 ? -23.672 -10.438 15.023 1 73.69 517 ASN A N 1
ATOM 4024 C CA . ASN A 1 517 ? -23.203 -9.914 16.297 1 73.69 517 ASN A CA 1
ATOM 4025 C C . ASN A 1 517 ? -22.734 -8.469 16.172 1 73.69 517 ASN A C 1
ATOM 4027 O O . ASN A 1 517 ? -22.094 -7.941 17.078 1 73.69 517 ASN A O 1
ATOM 4031 N N . ALA A 1 518 ? -23.062 -7.887 15.102 1 78.81 518 ALA A N 1
ATOM 4032 C CA . ALA A 1 518 ? -22.562 -6.531 14.93 1 78.81 518 ALA A CA 1
ATOM 4033 C C . ALA A 1 518 ? -23.188 -5.578 15.945 1 78.81 518 ALA A C 1
ATOM 4035 O O . ALA A 1 518 ? -22.484 -4.773 16.562 1 78.81 518 ALA A O 1
ATOM 4036 N N . ILE A 1 519 ? -24.484 -5.688 16.172 1 86.5 519 ILE A N 1
ATOM 4037 C CA . ILE A 1 519 ? -25.188 -4.801 17.094 1 86.5 519 ILE A CA 1
ATOM 4038 C C . ILE A 1 519 ? -24.781 -5.117 18.531 1 86.5 519 ILE A C 1
ATOM 4040 O O . ILE A 1 519 ? -24.625 -4.211 19.344 1 86.5 519 ILE A O 1
ATOM 4044 N N . ALA A 1 520 ? -24.594 -6.395 18.766 1 82.5 520 ALA A N 1
ATOM 4045 C CA . ALA A 1 520 ? -24.109 -6.797 20.078 1 82.5 520 ALA A CA 1
ATOM 4046 C C . ALA A 1 520 ? -22.734 -6.223 20.375 1 82.5 520 ALA A C 1
ATOM 4048 O O . ALA A 1 520 ? -22.453 -5.816 21.5 1 82.5 520 ALA A O 1
ATOM 4049 N N . LEU A 1 521 ? -21.969 -6.203 19.469 1 81.19 521 LEU A N 1
ATOM 4050 C CA . LEU A 1 521 ? -20.641 -5.645 19.609 1 81.19 521 LEU A CA 1
ATOM 4051 C C . LEU A 1 521 ? -20.703 -4.148 19.906 1 81.19 521 LEU A C 1
ATOM 4053 O O . LEU A 1 521 ? -19.938 -3.643 20.734 1 81.19 521 LEU A O 1
ATOM 4057 N N . LEU A 1 522 ? -21.531 -3.436 19.188 1 87.94 522 LEU A N 1
ATOM 4058 C CA . LEU A 1 522 ? -21.719 -2.016 19.469 1 87.94 522 LEU A CA 1
ATOM 4059 C C . LEU A 1 522 ? -22.094 -1.794 20.922 1 87.94 522 LEU A C 1
ATOM 4061 O O . LEU A 1 522 ? -21.594 -0.862 21.562 1 87.94 522 LEU A O 1
ATOM 4065 N N . ALA A 1 523 ? -22.922 -2.693 21.375 1 87.12 523 ALA A N 1
ATOM 4066 C CA . ALA A 1 523 ? -23.359 -2.59 22.766 1 87.12 523 ALA A CA 1
ATOM 4067 C C . ALA A 1 523 ? -22.203 -2.773 23.734 1 87.12 523 ALA A C 1
ATOM 4069 O O . ALA A 1 523 ? -22.125 -2.098 24.766 1 87.12 523 ALA A O 1
ATOM 4070 N N . THR A 1 524 ? -21.297 -3.592 23.422 1 83.31 524 THR A N 1
ATOM 4071 C CA . THR A 1 524 ? -20.156 -3.877 24.281 1 83.31 524 THR A CA 1
ATOM 4072 C C . THR A 1 524 ? -19.156 -2.732 24.25 1 83.31 524 THR A C 1
ATOM 4074 O O . THR A 1 524 ? -18.359 -2.561 25.172 1 83.31 524 THR A O 1
ATOM 4077 N N . MET A 1 525 ? -19.219 -1.94 23.281 1 83.81 525 MET A N 1
ATOM 4078 C CA . MET A 1 525 ? -18.234 -0.875 23.094 1 83.81 525 MET A CA 1
ATOM 4079 C C . MET A 1 525 ? -18.781 0.463 23.578 1 83.81 525 MET A C 1
ATOM 4081 O O . MET A 1 525 ? -18.297 1.521 23.172 1 83.81 525 MET A O 1
ATOM 4085 N N . ALA A 1 526 ? -19.75 0.48 24.344 1 83.62 526 ALA A N 1
ATOM 4086 C CA . ALA A 1 526 ? -20.297 1.643 25.047 1 83.62 526 ALA A CA 1
ATOM 4087 C C . ALA A 1 526 ? -20.953 2.609 24.062 1 83.62 526 ALA A C 1
ATOM 4089 O O . ALA A 1 526 ? -20.781 3.826 24.172 1 83.62 526 ALA A O 1
ATOM 4090 N N . TYR A 1 527 ? -21.5 2.068 23.047 1 92.56 527 TYR A N 1
ATOM 4091 C CA . TYR A 1 527 ? -22.375 2.898 22.219 1 92.56 527 TYR A CA 1
ATOM 4092 C C . TYR A 1 527 ? -23.609 3.35 23 1 92.56 527 TYR A C 1
ATOM 4094 O O . TYR A 1 527 ? -24 2.705 23.969 1 92.56 527 TYR A O 1
ATOM 4102 N N . PRO A 1 528 ? -24.156 4.492 22.625 1 93.31 528 PRO A N 1
ATOM 4103 C CA . PRO A 1 528 ? -25.328 4.973 23.344 1 93.31 528 PRO A CA 1
ATOM 4104 C C . PRO A 1 528 ? -26.469 3.955 23.375 1 93.31 528 PRO A C 1
ATOM 4106 O O . PRO A 1 528 ? -26.812 3.375 22.344 1 93.31 528 PRO A O 1
ATOM 4109 N N . GLU A 1 529 ? -27.078 3.789 24.469 1 93.25 529 GLU A N 1
ATOM 4110 C CA . GLU A 1 529 ? -28.094 2.764 24.688 1 93.25 529 GLU A CA 1
ATOM 4111 C C . GLU A 1 529 ? -29.281 2.957 23.75 1 93.25 529 GLU A C 1
ATOM 4113 O O . GLU A 1 529 ? -29.781 1.992 23.172 1 93.25 529 GLU A O 1
ATOM 4118 N N . PRO A 1 530 ? -29.734 4.211 23.609 1 93.06 530 PRO A N 1
ATOM 4119 C CA . PRO A 1 530 ? -30.859 4.398 22.703 1 93.06 530 PRO A CA 1
ATOM 4120 C C . PRO A 1 530 ? -30.547 3.949 21.266 1 93.06 530 PRO A C 1
ATOM 4122 O O . PRO A 1 530 ? -31.422 3.426 20.578 1 93.06 530 PRO A O 1
ATOM 4125 N N . LEU A 1 531 ? -29.359 4.188 20.859 1 94.31 531 LEU A N 1
ATOM 4126 C CA . LEU A 1 531 ? -28.922 3.775 19.547 1 94.31 531 LEU A CA 1
ATOM 4127 C C . LEU A 1 531 ? -28.984 2.258 19.391 1 94.31 531 LEU A C 1
ATOM 4129 O O . LEU A 1 531 ? -29.469 1.746 18.391 1 94.31 531 LEU A O 1
ATOM 4133 N N . ILE A 1 532 ? -28.547 1.561 20.391 1 94.06 532 ILE A N 1
ATOM 4134 C CA . ILE A 1 532 ? -28.516 0.102 20.375 1 94.06 532 ILE A CA 1
ATOM 4135 C C . ILE A 1 532 ? -29.953 -0.431 20.344 1 94.06 532 ILE A C 1
ATOM 4137 O O . ILE A 1 532 ? -30.25 -1.366 19.594 1 94.06 532 ILE A O 1
ATOM 4141 N N . LYS A 1 533 ? -30.734 0.144 21.125 1 93.88 533 LYS A N 1
ATOM 4142 C CA . LYS A 1 533 ? -32.125 -0.262 21.188 1 93.88 533 LYS A CA 1
ATOM 4143 C C . LYS A 1 533 ? -32.812 -0.099 19.828 1 93.88 533 LYS A C 1
ATOM 4145 O O . LYS A 1 533 ? -33.5 -1.004 19.359 1 93.88 533 LYS A O 1
ATOM 4150 N N . ASP A 1 534 ? -32.594 1.025 19.203 1 93.94 534 ASP A N 1
ATOM 4151 C CA . ASP A 1 534 ? -33.156 1.285 17.891 1 93.94 534 ASP A CA 1
ATOM 4152 C C . ASP A 1 534 ? -32.656 0.274 16.859 1 93.94 534 ASP A C 1
ATOM 4154 O O . ASP A 1 534 ? -33.438 -0.253 16.062 1 93.94 534 ASP A O 1
ATOM 4158 N N . ALA A 1 535 ? -31.391 0.076 16.891 1 93.12 535 ALA A N 1
ATOM 4159 C CA . ALA A 1 535 ? -30.781 -0.849 15.93 1 93.12 535 ALA A CA 1
ATOM 4160 C C . ALA A 1 535 ? -31.375 -2.248 16.062 1 93.12 535 ALA A C 1
ATOM 4162 O O . ALA A 1 535 ? -31.688 -2.896 15.07 1 93.12 535 ALA A O 1
ATOM 4163 N N . ARG A 1 536 ? -31.5 -2.68 17.312 1 92.38 536 ARG A N 1
ATOM 4164 C CA . ARG A 1 536 ? -32.094 -3.99 17.578 1 92.38 536 ARG A CA 1
ATOM 4165 C C . ARG A 1 536 ? -33.531 -4.059 17.078 1 92.38 536 ARG A C 1
ATOM 4167 O O . ARG A 1 536 ? -33.938 -5.055 16.469 1 92.38 536 ARG A O 1
ATOM 4174 N N . GLN A 1 537 ? -34.219 -3.061 17.312 1 92.81 537 GLN A N 1
ATOM 4175 C CA . GLN A 1 537 ? -35.625 -3.004 16.891 1 92.81 537 GLN A CA 1
ATOM 4176 C C . GLN A 1 537 ? -35.75 -3.033 15.367 1 92.81 537 GLN A C 1
ATOM 4178 O O . GLN A 1 537 ? -36.562 -3.77 14.812 1 92.81 537 GLN A O 1
ATOM 4183 N N . LEU A 1 538 ? -35 -2.225 14.719 1 91.38 538 LEU A N 1
ATOM 4184 C CA . LEU A 1 538 ? -35 -2.176 13.266 1 91.38 538 LEU A CA 1
ATOM 4185 C C . LEU A 1 538 ? -34.688 -3.543 12.672 1 91.38 538 LEU A C 1
ATOM 4187 O O . LEU A 1 538 ? -35.375 -4.004 11.758 1 91.38 538 LEU A O 1
ATOM 4191 N N . ALA A 1 539 ? -33.625 -4.164 13.156 1 88.44 539 ALA A N 1
ATOM 4192 C CA . ALA A 1 539 ? -33.219 -5.477 12.664 1 88.44 539 ALA A CA 1
ATOM 4193 C C . ALA A 1 539 ? -34.312 -6.516 12.891 1 88.44 539 ALA A C 1
ATOM 4195 O O . ALA A 1 539 ? -34.625 -7.309 12 1 88.44 539 ALA A O 1
ATOM 4196 N N . ALA A 1 540 ? -34.844 -6.492 14.094 1 88.19 540 ALA A N 1
ATOM 4197 C CA . ALA A 1 540 ? -35.906 -7.438 14.453 1 88.19 540 ALA A CA 1
ATOM 4198 C C . ALA A 1 540 ? -37.125 -7.254 13.562 1 88.19 540 ALA A C 1
ATOM 4200 O O . ALA A 1 540 ? -37.75 -8.227 13.125 1 88.19 540 ALA A O 1
ATOM 4201 N N . ASP A 1 541 ? -37.5 -6.043 13.344 1 88.19 541 ASP A N 1
ATOM 4202 C CA . ASP A 1 541 ? -38.656 -5.73 12.516 1 88.19 541 ASP A CA 1
ATOM 4203 C C . ASP A 1 541 ? -38.438 -6.219 11.078 1 88.19 541 ASP A C 1
ATOM 4205 O O . ASP A 1 541 ? -39.375 -6.746 10.461 1 88.19 541 ASP A O 1
ATOM 4209 N N . PHE A 1 542 ? -37.312 -5.969 10.609 1 84.12 542 PHE A N 1
ATOM 4210 C CA . PHE A 1 542 ? -37.031 -6.441 9.258 1 84.12 542 PHE A CA 1
ATOM 4211 C C . PHE A 1 542 ? -37.125 -7.961 9.188 1 84.12 542 PHE A C 1
ATOM 4213 O O . PHE A 1 542 ? -37.656 -8.508 8.219 1 84.12 542 PHE A O 1
ATOM 4220 N N . GLU A 1 543 ? -36.562 -8.586 10.195 1 79.25 543 GLU A N 1
ATOM 4221 C CA . GLU A 1 543 ? -36.562 -10.047 10.211 1 79.25 543 GLU A CA 1
ATOM 4222 C C . GLU A 1 543 ? -38 -10.586 10.258 1 79.25 543 GLU A C 1
ATOM 4224 O O . GLU A 1 543 ? -38.312 -11.617 9.648 1 79.25 543 GLU A O 1
ATOM 4229 N N . ARG A 1 544 ? -38.781 -9.906 10.93 1 81.06 544 ARG A N 1
ATOM 4230 C CA . ARG A 1 544 ? -40.156 -10.336 11.109 1 81.06 544 ARG A CA 1
ATOM 4231 C C . ARG A 1 544 ? -41 -10.039 9.867 1 81.06 544 ARG A C 1
ATOM 4233 O O . ARG A 1 544 ? -41.781 -10.891 9.406 1 81.06 544 ARG A O 1
ATOM 4240 N N . ASN A 1 545 ? -40.875 -8.836 9.289 1 77.88 545 ASN A N 1
ATOM 4241 C CA . ASN A 1 545 ? -41.75 -8.352 8.25 1 77.88 545 ASN A CA 1
ATOM 4242 C C . ASN A 1 545 ? -41.094 -8.391 6.871 1 77.88 545 ASN A C 1
ATOM 4244 O O . ASN A 1 545 ? -41.781 -8.203 5.855 1 77.88 545 ASN A O 1
ATOM 4248 N N . LYS A 1 546 ? -39.75 -8.57 6.863 1 74.06 546 LYS A N 1
ATOM 4249 C CA . LYS A 1 546 ? -38.969 -8.562 5.645 1 74.06 546 LYS A CA 1
ATOM 4250 C C . LYS A 1 546 ? -39.062 -7.223 4.918 1 74.06 546 LYS A C 1
ATOM 4252 O O . LYS A 1 546 ? -39.094 -7.18 3.686 1 74.06 546 LYS A O 1
ATOM 4257 N N . ALA A 1 547 ? -39.469 -6.211 5.645 1 78.5 547 ALA A N 1
ATOM 4258 C CA . ALA A 1 547 ? -39.531 -4.824 5.191 1 78.5 547 ALA A CA 1
ATOM 4259 C C . ALA A 1 547 ? -38.969 -3.879 6.258 1 78.5 547 ALA A C 1
ATOM 4261 O O . ALA A 1 547 ? -39.219 -4.066 7.449 1 78.5 547 ALA A O 1
ATOM 4262 N N . TRP A 1 548 ? -38.281 -2.926 5.77 1 84.56 548 TRP A N 1
ATOM 4263 C CA . TRP A 1 548 ? -37.688 -1.994 6.715 1 84.56 548 TRP A CA 1
ATOM 4264 C C . TRP A 1 548 ? -38.719 -0.986 7.219 1 84.56 548 TRP A C 1
ATOM 4266 O O . TRP A 1 548 ? -39.5 -0.427 6.43 1 84.56 548 TRP A O 1
ATOM 4276 N N . PRO A 1 549 ? -38.688 -0.704 8.523 1 87.19 549 PRO A N 1
ATOM 4277 C CA . PRO A 1 549 ? -39.469 0.415 9.039 1 87.19 549 PRO A CA 1
ATOM 4278 C C . PRO A 1 549 ? -38.875 1.774 8.711 1 87.19 549 PRO A C 1
ATOM 4280 O O . PRO A 1 549 ? -37.75 1.843 8.195 1 87.19 549 PRO A O 1
ATOM 4283 N N . LYS A 1 550 ? -39.688 2.814 8.836 1 88.56 550 LYS A N 1
ATOM 4284 C CA . LYS A 1 550 ? -39.219 4.164 8.547 1 88.56 550 LYS A CA 1
ATOM 4285 C C . LYS A 1 550 ? -39.188 5.023 9.812 1 88.56 550 LYS A C 1
ATOM 4287 O O . LYS A 1 550 ? -40 4.824 10.711 1 88.56 550 LYS A O 1
ATOM 4292 N N . TYR A 1 551 ? -38.156 5.824 9.883 1 88.25 551 TYR A N 1
ATOM 4293 C CA . TYR A 1 551 ? -38.156 6.832 10.938 1 88.25 551 TYR A CA 1
ATOM 4294 C C . TYR A 1 551 ? -39.156 7.957 10.617 1 88.25 551 TYR A C 1
ATOM 4296 O O . TYR A 1 551 ? -39.156 8.484 9.508 1 88.25 551 TYR A O 1
ATOM 4304 N N . ARG A 1 552 ? -40.125 8.227 11.391 1 79.31 552 ARG A N 1
ATOM 4305 C CA . ARG A 1 552 ? -41.062 9.336 11.289 1 79.31 552 ARG A CA 1
ATOM 4306 C C . ARG A 1 552 ? -41.094 10.148 12.57 1 79.31 552 ARG A C 1
ATOM 4308 O O . ARG A 1 552 ? -40.438 9.789 13.562 1 79.31 552 ARG A O 1
ATOM 4315 N N . GLN A 1 553 ? -41.812 11.359 12.312 1 72.75 553 GLN A N 1
ATOM 4316 C CA . GLN A 1 553 ? -41.969 12.172 13.516 1 72.75 553 GLN A CA 1
ATOM 4317 C C . GLN A 1 553 ? -42.562 11.344 14.648 1 72.75 553 GLN A C 1
ATOM 4319 O O . GLN A 1 553 ? -43.656 10.75 14.5 1 72.75 553 GLN A O 1
ATOM 4324 N N . GLY A 1 554 ? -41.844 10.891 15.602 1 65.56 554 GLY A N 1
ATOM 4325 C CA . GLY A 1 554 ? -42.344 10.133 16.734 1 65.56 554 GLY A CA 1
ATOM 4326 C C . GLY A 1 554 ? -41.625 8.805 16.922 1 65.56 554 GLY A C 1
ATOM 4327 O O . GLY A 1 554 ? -41.969 8.023 17.812 1 65.56 554 GLY A O 1
ATOM 4328 N N . GLY A 1 555 ? -40.688 8.477 16.062 1 75.94 555 GLY A N 1
ATOM 4329 C CA . GLY A 1 555 ? -39.906 7.27 16.281 1 75.94 555 GLY A CA 1
ATOM 4330 C C . GLY A 1 555 ? -39.938 6.316 15.102 1 75.94 555 GLY A C 1
ATOM 4331 O O . GLY A 1 555 ? -40.062 6.742 13.953 1 75.94 555 GLY A O 1
ATOM 4332 N N . ILE A 1 556 ? -39.75 5 15.25 1 82.12 556 ILE A N 1
ATOM 4333 C CA . ILE A 1 556 ? -39.688 3.957 14.227 1 82.12 556 ILE A CA 1
ATOM 4334 C C . ILE A 1 556 ? -41.094 3.443 13.938 1 82.12 556 ILE A C 1
ATOM 4336 O O . ILE A 1 556 ? -41.812 3.01 14.844 1 82.12 556 ILE A O 1
ATOM 4340 N N . GLN A 1 557 ? -41.562 3.66 12.773 1 74.69 557 GLN A N 1
ATOM 4341 C CA . GLN A 1 557 ? -42.875 3.193 12.391 1 74.69 557 GLN A CA 1
ATOM 4342 C C . GLN A 1 557 ? -42.781 2.154 11.273 1 74.69 557 GLN A C 1
ATOM 4344 O O . GLN A 1 557 ? -42.094 2.355 10.281 1 74.69 557 GLN A O 1
ATOM 4349 N N . ALA A 1 558 ? -43.438 1.122 11.352 1 69.62 558 ALA A N 1
ATOM 4350 C CA . ALA A 1 558 ? -43.469 0.035 10.383 1 69.62 558 ALA A CA 1
ATOM 4351 C C . ALA A 1 558 ? -44.344 0.389 9.188 1 69.62 558 ALA A C 1
ATOM 4353 O O . ALA A 1 558 ? -45.375 1.068 9.344 1 69.62 558 ALA A O 1
ATOM 4354 N N . MET B 1 1 ? 63.562 33.312 -6.996 1 40.41 1 MET B N 1
ATOM 4355 C CA . MET B 1 1 ? 62.531 33.062 -5.996 1 40.41 1 MET B CA 1
ATOM 4356 C C . MET B 1 1 ? 62.781 31.719 -5.297 1 40.41 1 MET B C 1
ATOM 4358 O O . MET B 1 1 ? 62.938 30.688 -5.953 1 40.41 1 MET B O 1
ATOM 4362 N N . THR B 1 2 ? 63.156 31.688 -4.039 1 52.78 2 THR B N 1
ATOM 4363 C CA . THR B 1 2 ? 63.594 30.516 -3.291 1 52.78 2 THR B CA 1
ATOM 4364 C C . THR B 1 2 ? 62.469 29.5 -3.176 1 52.78 2 THR B C 1
ATOM 4366 O O . THR B 1 2 ? 61.312 29.844 -3.32 1 52.78 2 THR B O 1
ATOM 4369 N N . GLN B 1 3 ? 62.844 28.266 -3.158 1 56.53 3 GLN B N 1
ATOM 4370 C CA . GLN B 1 3 ? 62 27.062 -3.109 1 56.53 3 GLN B CA 1
ATOM 4371 C C . GLN B 1 3 ? 60.875 27.234 -2.104 1 56.53 3 GLN B C 1
ATOM 4373 O O . GLN B 1 3 ? 59.719 26.922 -2.402 1 56.53 3 GLN B O 1
ATOM 4378 N N . PRO B 1 4 ? 61.188 27.781 -0.963 1 55.31 4 PRO B N 1
ATOM 4379 C CA . PRO B 1 4 ? 60.062 27.938 -0.015 1 55.31 4 PRO B CA 1
ATOM 4380 C C . PRO B 1 4 ? 59.031 28.969 -0.481 1 55.31 4 PRO B C 1
ATOM 4382 O O . PRO B 1 4 ? 57.844 28.781 -0.256 1 55.31 4 PRO B O 1
ATOM 4385 N N . VAL B 1 5 ? 59.5 29.906 -1.164 1 55.66 5 VAL B N 1
ATOM 4386 C CA . VAL B 1 5 ? 58.594 30.953 -1.633 1 55.66 5 VAL B CA 1
ATOM 4387 C C . VAL B 1 5 ? 57.688 30.391 -2.729 1 55.66 5 VAL B C 1
ATOM 4389 O O . VAL B 1 5 ? 56.5 30.719 -2.775 1 55.66 5 VAL B O 1
ATOM 4392 N N . MET B 1 6 ? 58.219 29.469 -3.498 1 57.28 6 MET B N 1
ATOM 4393 C CA . MET B 1 6 ? 57.406 28.875 -4.578 1 57.28 6 MET B CA 1
ATOM 4394 C C . MET B 1 6 ? 56.344 27.953 -4.023 1 57.28 6 MET B C 1
ATOM 4396 O O . MET B 1 6 ? 55.219 27.906 -4.539 1 57.28 6 MET B O 1
ATOM 4400 N N . ILE B 1 7 ? 56.656 27.328 -2.957 1 53.72 7 ILE B N 1
ATOM 4401 C CA . ILE B 1 7 ? 55.688 26.453 -2.305 1 53.72 7 ILE B CA 1
ATOM 4402 C C . ILE B 1 7 ? 54.562 27.281 -1.656 1 53.72 7 ILE B C 1
ATOM 4404 O O . ILE B 1 7 ? 53.406 26.953 -1.767 1 53.72 7 ILE B O 1
ATOM 4408 N N . LEU B 1 8 ? 55.031 28.312 -1.092 1 55.03 8 LEU B N 1
ATOM 4409 C CA . LEU B 1 8 ? 54.094 29.188 -0.437 1 55.03 8 LEU B CA 1
ATOM 4410 C C . LEU B 1 8 ? 53.156 29.844 -1.459 1 55.03 8 LEU B C 1
ATOM 4412 O O . LEU B 1 8 ? 51.938 29.953 -1.225 1 55.03 8 LEU B O 1
ATOM 4416 N N . LEU B 1 9 ? 53.688 30.188 -2.555 1 61.88 9 LEU B N 1
ATOM 4417 C CA . LEU B 1 9 ? 52.875 30.781 -3.615 1 61.88 9 LEU B CA 1
ATOM 4418 C C . LEU B 1 9 ? 51.969 29.75 -4.246 1 61.88 9 LEU B C 1
ATOM 4420 O O . LEU B 1 9 ? 50.812 30.062 -4.602 1 61.88 9 LEU B O 1
ATOM 4424 N N . GLY B 1 10 ? 52.469 28.609 -4.332 1 56.88 10 GLY B N 1
ATOM 4425 C CA . GLY B 1 10 ? 51.656 27.531 -4.871 1 56.88 10 GLY B CA 1
ATOM 4426 C C . GLY B 1 10 ? 50.5 27.141 -3.967 1 56.88 10 GLY B C 1
ATOM 4427 O O . GLY B 1 10 ? 49.375 27.016 -4.426 1 56.88 10 GLY B O 1
ATOM 4428 N N . VAL B 1 11 ? 50.812 27.016 -2.709 1 54.5 11 VAL B N 1
ATOM 4429 C CA . VAL B 1 11 ? 49.781 26.672 -1.74 1 54.5 11 VAL B CA 1
ATOM 4430 C C . VAL B 1 11 ? 48.812 27.844 -1.596 1 54.5 11 VAL B C 1
ATOM 4432 O O . VAL B 1 11 ? 47.594 27.625 -1.556 1 54.5 11 VAL B O 1
ATOM 4435 N N . GLY B 1 12 ? 49.438 28.969 -1.512 1 58.81 12 GLY B N 1
ATOM 4436 C CA . GLY B 1 12 ? 48.594 30.141 -1.435 1 58.81 12 GLY B CA 1
ATOM 4437 C C . GLY B 1 12 ? 47.719 30.328 -2.656 1 58.81 12 GLY B C 1
ATOM 4438 O O . GLY B 1 12 ? 46.531 30.641 -2.533 1 58.81 12 GLY B O 1
ATOM 4439 N N . GLY B 1 13 ? 48.344 30.156 -3.756 1 62.16 13 GLY B N 1
ATOM 4440 C CA . GLY B 1 13 ? 47.562 30.219 -4.984 1 62.16 13 GLY B CA 1
ATOM 4441 C C . GLY B 1 13 ? 46.469 29.172 -5.055 1 62.16 13 GLY B C 1
ATOM 4442 O O . GLY B 1 13 ? 45.344 29.438 -5.504 1 62.16 13 GLY B O 1
ATOM 4443 N N . PHE B 1 14 ? 46.75 28.047 -4.578 1 62.38 14 PHE B N 1
ATOM 4444 C CA . PHE B 1 14 ? 45.781 26.953 -4.559 1 62.38 14 PHE B CA 1
ATOM 4445 C C . PHE B 1 14 ? 44.625 27.281 -3.617 1 62.38 14 PHE B C 1
ATOM 4447 O O . PHE B 1 14 ? 43.469 27.062 -3.959 1 62.38 14 PHE B O 1
ATOM 4454 N N . VAL B 1 15 ? 44.969 27.781 -2.504 1 58 15 VAL B N 1
ATOM 4455 C CA . VAL B 1 15 ? 43.938 28.156 -1.537 1 58 15 VAL B CA 1
ATOM 4456 C C . VAL B 1 15 ? 43.031 29.25 -2.121 1 58 15 VAL B C 1
ATOM 4458 O O . VAL B 1 15 ? 41.812 29.188 -2.012 1 58 15 VAL B O 1
ATOM 4461 N N . VAL B 1 16 ? 43.688 30.188 -2.721 1 67.88 16 VAL B N 1
ATOM 4462 C CA . VAL B 1 16 ? 42.938 31.281 -3.318 1 67.88 16 VAL B CA 1
ATOM 4463 C C . VAL B 1 16 ? 42.062 30.75 -4.445 1 67.88 16 VAL B C 1
ATOM 4465 O O . VAL B 1 16 ? 40.906 31.141 -4.586 1 67.88 16 VAL B O 1
ATOM 4468 N N . ALA B 1 17 ? 42.625 29.891 -5.184 1 67 17 ALA B N 1
ATOM 4469 C CA . ALA B 1 17 ? 41.844 29.297 -6.277 1 67 17 ALA B CA 1
ATOM 4470 C C . ALA B 1 17 ? 40.656 28.5 -5.746 1 67 17 ALA B C 1
ATOM 4472 O O . ALA B 1 17 ? 39.562 28.562 -6.309 1 67 17 ALA B O 1
ATOM 4473 N N . VAL B 1 18 ? 40.781 27.844 -4.719 1 61.38 18 VAL B N 1
ATOM 4474 C CA . VAL B 1 18 ? 39.719 27.062 -4.121 1 61.38 18 VAL B CA 1
ATOM 4475 C C . VAL B 1 18 ? 38.625 28 -3.57 1 61.38 18 VAL B C 1
ATOM 4477 O O . VAL B 1 18 ? 37.438 27.75 -3.74 1 61.38 18 VAL B O 1
ATOM 4480 N N . VAL B 1 19 ? 39.156 28.984 -2.977 1 65 19 VAL B N 1
ATOM 4481 C CA . VAL B 1 19 ? 38.219 29.953 -2.416 1 65 19 VAL B CA 1
ATOM 4482 C C . VAL B 1 19 ? 37.406 30.625 -3.541 1 65 19 VAL B C 1
ATOM 4484 O O . VAL B 1 19 ? 36.188 30.797 -3.445 1 65 19 VAL B O 1
ATOM 4487 N N . LEU B 1 20 ? 38.156 31.016 -4.559 1 72.69 20 LEU B N 1
ATOM 4488 C CA . LEU B 1 20 ? 37.5 31.641 -5.688 1 72.69 20 LEU B CA 1
ATOM 4489 C C . LEU B 1 20 ? 36.531 30.688 -6.355 1 72.69 20 LEU B C 1
ATOM 4491 O O . LEU B 1 20 ? 35.406 31.078 -6.734 1 72.69 20 LEU B O 1
ATOM 4495 N N . LEU B 1 21 ? 36.938 29.562 -6.5 1 70.25 21 LEU B N 1
ATOM 4496 C CA . LEU B 1 21 ? 36.062 28.547 -7.082 1 70.25 21 LEU B CA 1
ATOM 4497 C C . LEU B 1 21 ? 34.812 28.344 -6.223 1 70.25 21 LEU B C 1
ATOM 4499 O O . LEU B 1 21 ? 33.719 28.219 -6.75 1 70.25 21 LEU B O 1
ATOM 4503 N N . ASN B 1 22 ? 34.969 28.328 -4.98 1 66.38 22 ASN B N 1
ATOM 4504 C CA . ASN B 1 22 ? 33.812 28.188 -4.086 1 66.38 22 ASN B CA 1
ATOM 4505 C C . ASN B 1 22 ? 32.875 29.391 -4.191 1 66.38 22 ASN B C 1
ATOM 4507 O O . ASN B 1 22 ? 31.656 29.234 -4.145 1 66.38 22 ASN B O 1
ATOM 4511 N N . LEU B 1 23 ? 33.531 30.469 -4.293 1 73.69 23 LEU B N 1
ATOM 4512 C CA . LEU B 1 23 ? 32.719 31.672 -4.426 1 73.69 23 LEU B CA 1
ATOM 4513 C C . LEU B 1 23 ? 31.922 31.656 -5.73 1 73.69 23 LEU B C 1
ATOM 4515 O O . LEU B 1 23 ? 30.75 32.062 -5.754 1 73.69 23 LEU B O 1
ATOM 4519 N N . ILE B 1 24 ? 32.562 31.203 -6.691 1 75.69 24 ILE B N 1
ATOM 4520 C CA . ILE B 1 24 ? 31.906 31.125 -7.984 1 75.69 24 ILE B CA 1
ATOM 4521 C C . ILE B 1 24 ? 30.781 30.094 -7.918 1 75.69 24 ILE B C 1
ATOM 4523 O O . ILE B 1 24 ? 29.672 30.328 -8.383 1 75.69 24 ILE B O 1
ATOM 4527 N N . LEU B 1 25 ? 31.016 29.062 -7.301 1 74.25 25 LEU B N 1
ATOM 4528 C CA . LEU B 1 25 ? 30.031 27.984 -7.199 1 74.25 25 LEU B CA 1
ATOM 4529 C C . LEU B 1 25 ? 28.844 28.438 -6.336 1 74.25 25 LEU B C 1
ATOM 4531 O O . LEU B 1 25 ? 27.703 28.125 -6.648 1 74.25 25 LEU B O 1
ATOM 4535 N N . THR B 1 26 ? 29.203 29.109 -5.285 1 75.25 26 THR B N 1
ATOM 4536 C CA . THR B 1 26 ? 28.141 29.625 -4.418 1 75.25 26 THR B CA 1
ATOM 4537 C C . THR B 1 26 ? 27.297 30.656 -5.156 1 75.25 26 THR B C 1
ATOM 4539 O O . THR B 1 26 ? 26.078 30.672 -5.008 1 75.25 26 THR B O 1
ATOM 4542 N N . GLY B 1 27 ? 28.016 31.438 -5.902 1 79.25 27 GLY B N 1
ATOM 4543 C CA . GLY B 1 27 ? 27.297 32.406 -6.711 1 79.25 27 GLY B CA 1
ATOM 4544 C C . GLY B 1 27 ? 26.391 31.766 -7.742 1 79.25 27 GLY B C 1
ATOM 4545 O O . GLY B 1 27 ? 25.25 32.188 -7.91 1 79.25 27 GLY B O 1
ATOM 4546 N N . GLN B 1 28 ? 26.875 30.828 -8.32 1 83.94 28 GLN B N 1
ATOM 4547 C CA . GLN B 1 28 ? 26.078 30.109 -9.312 1 83.94 28 GLN B CA 1
ATOM 4548 C C . GLN B 1 28 ? 24.891 29.406 -8.656 1 83.94 28 GLN B C 1
ATOM 4550 O O . GLN B 1 28 ? 23.797 29.375 -9.211 1 83.94 28 GLN B O 1
ATOM 4555 N N . ARG B 1 29 ? 25.094 28.891 -7.562 1 81.56 29 ARG B N 1
ATOM 4556 C CA . ARG B 1 29 ? 24.031 28.219 -6.836 1 81.56 29 ARG B CA 1
ATOM 4557 C C . ARG B 1 29 ? 22.938 29.188 -6.441 1 81.56 29 ARG B C 1
ATOM 4559 O O . ARG B 1 29 ? 21.75 28.875 -6.539 1 81.56 29 ARG B O 1
ATOM 4566 N N . GLN B 1 30 ? 23.391 30.328 -6.012 1 85.69 30 GLN B N 1
ATOM 4567 C CA . GLN B 1 30 ? 22.422 31.344 -5.621 1 85.69 30 GLN B CA 1
ATOM 4568 C C . GLN B 1 30 ? 21.609 31.812 -6.816 1 85.69 30 GLN B C 1
ATOM 4570 O O . GLN B 1 30 ? 20.406 32.062 -6.699 1 85.69 30 GLN B O 1
ATOM 4575 N N . LEU B 1 31 ? 22.281 31.891 -7.902 1 88.25 31 LEU B N 1
ATOM 4576 C CA . LEU B 1 31 ? 21.578 32.312 -9.109 1 88.25 31 LEU B CA 1
ATOM 4577 C C . LEU B 1 31 ? 20.594 31.25 -9.562 1 88.25 31 LEU B C 1
ATOM 4579 O O . LEU B 1 31 ? 19.484 31.578 -10 1 88.25 31 LEU B O 1
ATOM 4583 N N . ARG B 1 32 ? 21 30.141 -9.5 1 89.75 32 ARG B N 1
ATOM 4584 C CA . ARG B 1 32 ? 20.109 29.047 -9.867 1 89.75 32 ARG B CA 1
ATOM 4585 C C . ARG B 1 32 ? 18.906 28.984 -8.93 1 89.75 32 ARG B C 1
ATOM 4587 O O . ARG B 1 32 ? 17.781 28.781 -9.375 1 89.75 32 ARG B O 1
ATOM 4594 N N . LEU B 1 33 ? 19.156 29.219 -7.715 1 89.88 33 LEU B N 1
ATOM 4595 C CA . LEU B 1 33 ? 18.078 29.219 -6.727 1 89.88 33 LEU B CA 1
ATOM 4596 C C . LEU B 1 33 ? 17.094 30.344 -7.008 1 89.88 33 LEU B C 1
ATOM 4598 O O . LEU B 1 33 ? 15.875 30.141 -6.938 1 89.88 33 LEU B O 1
ATOM 4602 N N . LYS B 1 34 ? 17.641 31.438 -7.305 1 92.69 34 LYS B N 1
ATOM 4603 C CA . LYS B 1 34 ? 16.797 32.562 -7.641 1 92.69 34 LYS B CA 1
ATOM 4604 C C . LYS B 1 34 ? 15.922 32.281 -8.859 1 92.69 34 LYS B C 1
ATOM 4606 O O . LYS B 1 34 ? 14.719 32.531 -8.844 1 92.69 34 LYS B O 1
ATOM 4611 N N . ARG B 1 35 ? 16.5 31.688 -9.797 1 93.12 35 ARG B N 1
ATOM 4612 C CA . ARG B 1 35 ? 15.766 31.328 -11.008 1 93.12 35 ARG B CA 1
ATOM 4613 C C . ARG B 1 35 ? 14.688 30.297 -10.719 1 93.12 35 ARG B C 1
ATOM 4615 O O . ARG B 1 35 ? 13.578 30.375 -11.25 1 93.12 35 ARG B O 1
ATOM 4622 N N . ASP B 1 36 ? 15 29.406 -9.938 1 92.88 36 ASP B N 1
ATOM 4623 C CA . ASP B 1 36 ? 14.055 28.359 -9.594 1 92.88 36 ASP B CA 1
ATOM 4624 C C . ASP B 1 36 ? 12.859 28.906 -8.828 1 92.88 36 ASP B C 1
ATOM 4626 O O . ASP B 1 36 ? 11.719 28.531 -9.078 1 92.88 36 ASP B O 1
ATOM 4630 N N . LEU B 1 37 ? 13.125 29.797 -7.91 1 94.12 37 LEU B N 1
ATOM 4631 C CA . LEU B 1 37 ? 12.062 30.375 -7.102 1 94.12 37 LEU B CA 1
ATOM 4632 C C . LEU B 1 37 ? 11.109 31.203 -7.965 1 94.12 37 LEU B C 1
ATOM 4634 O O . LEU B 1 37 ? 9.898 31.156 -7.77 1 94.12 37 LEU B O 1
ATOM 4638 N N . ILE B 1 38 ? 11.703 31.875 -8.891 1 94.69 38 ILE B N 1
ATOM 4639 C CA . ILE B 1 38 ? 10.883 32.656 -9.797 1 94.69 38 ILE B CA 1
ATOM 4640 C C . ILE B 1 38 ? 10.07 31.75 -10.703 1 94.69 38 ILE B C 1
ATOM 4642 O O . ILE B 1 38 ? 8.867 31.953 -10.883 1 94.69 38 ILE B O 1
ATOM 4646 N N . ALA B 1 39 ? 10.656 30.734 -11.133 1 93.69 39 ALA B N 1
ATOM 4647 C CA . ALA B 1 39 ? 10.008 29.812 -12.07 1 93.69 39 ALA B CA 1
ATOM 4648 C C . ALA B 1 39 ? 8.914 29.016 -11.375 1 93.69 39 ALA B C 1
ATOM 4650 O O . ALA B 1 39 ? 7.914 28.641 -12 1 93.69 39 ALA B O 1
ATOM 4651 N N . ASN B 1 40 ? 9.07 28.812 -10.156 1 93.81 40 ASN B N 1
ATOM 4652 C CA . ASN B 1 40 ? 8.164 27.906 -9.453 1 93.81 40 ASN B CA 1
ATOM 4653 C C . ASN B 1 40 ? 7.055 28.672 -8.742 1 93.81 40 ASN B C 1
ATOM 4655 O O . ASN B 1 40 ? 6.164 28.062 -8.141 1 93.81 40 ASN B O 1
ATOM 4659 N N . TRP B 1 41 ? 7.121 29.969 -8.773 1 94.44 41 TRP B N 1
ATOM 4660 C CA . TRP B 1 41 ? 6.043 30.734 -8.164 1 94.44 41 TRP B CA 1
ATOM 4661 C C . TRP B 1 41 ? 4.719 30.484 -8.867 1 94.44 41 TRP B C 1
ATOM 4663 O O . TRP B 1 41 ? 4.645 30.516 -10.102 1 94.44 41 TRP B O 1
ATOM 4673 N N . GLY B 1 42 ? 3.639 30.203 -8.109 1 94 42 GLY B N 1
ATOM 4674 C CA . GLY B 1 42 ? 2.328 29.922 -8.68 1 94 42 GLY B CA 1
ATOM 4675 C C . GLY B 1 42 ? 2.162 28.484 -9.125 1 94 42 GLY B C 1
ATOM 4676 O O . GLY B 1 42 ? 1.211 28.156 -9.836 1 94 42 GLY B O 1
ATOM 4677 N N . LYS B 1 43 ? 3.109 27.766 -8.805 1 94.5 43 LYS B N 1
ATOM 4678 C CA . LYS B 1 43 ? 3.018 26.344 -9.055 1 94.5 43 LYS B CA 1
ATOM 4679 C C . LYS B 1 43 ? 3.008 25.547 -7.746 1 94.5 43 LYS B C 1
ATOM 4681 O O . LYS B 1 43 ? 3.598 25.984 -6.75 1 94.5 43 LYS B O 1
ATOM 4686 N N . LEU B 1 44 ? 2.307 24.453 -7.738 1 93 44 LEU B N 1
ATOM 4687 C CA . LEU B 1 44 ? 2.287 23.594 -6.551 1 93 44 LEU B CA 1
ATOM 4688 C C . LEU B 1 44 ? 3.629 22.891 -6.363 1 93 44 LEU B C 1
ATOM 4690 O O . LEU B 1 44 ? 4.188 22.359 -7.316 1 93 44 LEU B O 1
ATOM 4694 N N . PRO B 1 45 ? 4.129 22.953 -5.199 1 90.56 45 PRO B N 1
ATOM 4695 C CA . PRO B 1 45 ? 5.441 22.359 -4.957 1 90.56 45 PRO B CA 1
ATOM 4696 C C . PRO B 1 45 ? 5.43 20.828 -5.109 1 90.56 45 PRO B C 1
ATOM 4698 O O . PRO B 1 45 ? 4.43 20.188 -4.789 1 90.56 45 PRO B O 1
ATOM 4701 N N . VAL B 1 46 ? 6.477 20.312 -5.742 1 80.81 46 VAL B N 1
ATOM 4702 C CA . VAL B 1 46 ? 6.672 18.875 -5.848 1 80.81 46 VAL B CA 1
ATOM 4703 C C . VAL B 1 46 ? 7.82 18.438 -4.941 1 80.81 46 VAL B C 1
ATOM 4705 O O . VAL B 1 46 ? 8.984 18.5 -5.34 1 80.81 46 VAL B O 1
ATOM 4708 N N . LYS B 1 47 ? 7.777 18.625 -3.756 1 67.5 47 LYS B N 1
ATOM 4709 C CA . LYS B 1 47 ? 8.875 18.281 -2.861 1 67.5 47 LYS B CA 1
ATOM 4710 C C . LYS B 1 47 ? 8.922 16.781 -2.602 1 67.5 47 LYS B C 1
ATOM 4712 O O . LYS B 1 47 ? 7.887 16.156 -2.346 1 67.5 47 LYS B O 1
ATOM 4717 N N . ARG B 1 48 ? 10.078 16.297 -3.088 1 54.34 48 ARG B N 1
ATOM 4718 C CA . ARG B 1 48 ? 10.375 14.883 -2.865 1 54.34 48 ARG B CA 1
ATOM 4719 C C . ARG B 1 48 ? 10.914 14.656 -1.459 1 54.34 48 ARG B C 1
ATOM 4721 O O . ARG B 1 48 ? 11.766 15.414 -0.983 1 54.34 48 ARG B O 1
ATOM 4728 N N . GLY B 1 49 ? 10.109 14.055 -0.548 1 58.56 49 GLY B N 1
ATOM 4729 C CA . GLY B 1 49 ? 10.727 13.68 0.715 1 58.56 49 GLY B CA 1
ATOM 4730 C C . GLY B 1 49 ? 10.148 14.43 1.903 1 58.56 49 GLY B C 1
ATOM 4731 O O . GLY B 1 49 ? 9.172 15.172 1.765 1 58.56 49 GLY B O 1
ATOM 4732 N N . GLY B 1 50 ? 10.25 14.094 3.066 1 62.69 50 GLY B N 1
ATOM 4733 C CA . GLY B 1 50 ? 10.023 14.625 4.398 1 62.69 50 GLY B CA 1
ATOM 4734 C C . GLY B 1 50 ? 9.258 13.672 5.301 1 62.69 50 GLY B C 1
ATOM 4735 O O . GLY B 1 50 ? 8.383 12.945 4.836 1 62.69 50 GLY B O 1
ATOM 4736 N N . SER B 1 51 ? 9.945 13.469 6.211 1 76.44 51 SER B N 1
ATOM 4737 C CA . SER B 1 51 ? 9.305 12.602 7.191 1 76.44 51 SER B CA 1
ATOM 4738 C C . SER B 1 51 ? 8.273 13.359 8.016 1 76.44 51 SER B C 1
ATOM 4740 O O . SER B 1 51 ? 8.578 14.406 8.594 1 76.44 51 SER B O 1
ATOM 4742 N N . GLU B 1 52 ? 7.031 13.062 7.82 1 90.81 52 GLU B N 1
ATOM 4743 C CA . GLU B 1 52 ? 5.969 13.672 8.617 1 90.81 52 GLU B CA 1
ATOM 4744 C C . GLU B 1 52 ? 6.262 13.539 10.109 1 90.81 52 GLU B C 1
ATOM 4746 O O . GLU B 1 52 ? 5.746 14.312 10.922 1 90.81 52 GLU B O 1
ATOM 4751 N N . ARG B 1 53 ? 7.145 12.648 10.375 1 88 53 ARG B N 1
ATOM 4752 C CA . ARG B 1 53 ? 7.422 12.359 11.781 1 88 53 ARG B CA 1
ATOM 4753 C C . ARG B 1 53 ? 8.023 13.57 12.484 1 88 53 ARG B C 1
ATOM 4755 O O . ARG B 1 53 ? 7.613 13.914 13.594 1 88 53 ARG B O 1
ATOM 4762 N N . TYR B 1 54 ? 8.938 14.273 11.883 1 86.44 54 TYR B N 1
ATOM 4763 C CA . TYR B 1 54 ? 9.602 15.422 12.484 1 86.44 54 TYR B CA 1
ATOM 4764 C C . TYR B 1 54 ? 8.648 16.609 12.609 1 86.44 54 TYR B C 1
ATOM 4766 O O . TYR B 1 54 ? 8.648 17.312 13.617 1 86.44 54 TYR B O 1
ATOM 4774 N N . LEU B 1 55 ? 7.855 16.844 11.656 1 92.5 55 LEU B N 1
ATOM 4775 C CA . LEU B 1 55 ? 6.879 17.922 11.672 1 92.5 55 LEU B CA 1
ATOM 4776 C C . LEU B 1 55 ? 5.844 17.703 12.766 1 92.5 55 LEU B C 1
ATOM 4778 O O . LEU B 1 55 ? 5.473 18.656 13.477 1 92.5 55 LEU B O 1
ATOM 4782 N N . LYS B 1 56 ? 5.414 16.453 12.859 1 93.56 56 LYS B N 1
ATOM 4783 C CA . LYS B 1 56 ? 4.441 16.109 13.898 1 93.56 56 LYS B CA 1
ATOM 4784 C C . LYS B 1 56 ? 5.023 16.328 15.289 1 93.56 56 LYS B C 1
ATOM 4786 O O . LYS B 1 56 ? 4.336 16.844 16.188 1 93.56 56 LYS B O 1
ATOM 4791 N N . ALA B 1 57 ? 6.277 15.953 15.484 1 89.75 57 ALA B N 1
ATOM 4792 C CA . ALA B 1 57 ? 6.93 16.156 16.781 1 89.75 57 ALA B CA 1
ATOM 4793 C C . ALA B 1 57 ? 6.988 17.641 17.125 1 89.75 57 ALA B C 1
ATOM 4795 O O . ALA B 1 57 ? 6.699 18.031 18.266 1 89.75 57 ALA B O 1
ATOM 4796 N N . ALA B 1 58 ? 7.383 18.375 16.188 1 89.44 58 ALA B N 1
ATOM 4797 C CA . ALA B 1 58 ? 7.438 19.812 16.391 1 89.44 58 ALA B CA 1
ATOM 4798 C C . ALA B 1 58 ? 6.055 20.375 16.703 1 89.44 58 ALA B C 1
ATOM 4800 O O . ALA B 1 58 ? 5.91 21.266 17.547 1 89.44 58 ALA B O 1
ATOM 4801 N N . TYR B 1 59 ? 5.02 19.938 16.031 1 92.31 59 TYR B N 1
ATOM 4802 C CA . TYR B 1 59 ? 3.639 20.344 16.266 1 92.31 59 TYR B CA 1
ATOM 4803 C C . TYR B 1 59 ? 3.195 20.016 17.688 1 92.31 59 TYR B C 1
ATOM 4805 O O . TYR B 1 59 ? 2.58 20.844 18.359 1 92.31 59 TYR B O 1
ATOM 4813 N N . LEU B 1 60 ? 3.51 18.859 18.094 1 90.75 60 LEU B N 1
ATOM 4814 C CA . LEU B 1 60 ? 3.104 18.438 19.438 1 90.75 60 LEU B CA 1
ATOM 4815 C C . LEU B 1 60 ? 3.764 19.297 20.5 1 90.75 60 LEU B C 1
ATOM 4817 O O . LEU B 1 60 ? 3.139 19.625 21.516 1 90.75 60 LEU B O 1
ATOM 4821 N N . ASP B 1 61 ? 4.953 19.672 20.266 1 86.31 61 ASP B N 1
ATOM 4822 C CA . ASP B 1 61 ? 5.645 20.578 21.172 1 86.31 61 ASP B CA 1
ATOM 4823 C C . ASP B 1 61 ? 4.953 21.953 21.203 1 86.31 61 ASP B C 1
ATOM 4825 O O . ASP B 1 61 ? 4.805 22.547 22.266 1 86.31 61 ASP B O 1
ATOM 4829 N N . HIS B 1 62 ? 4.609 22.375 20.062 1 86.44 62 HIS B N 1
ATOM 4830 C CA . HIS B 1 62 ? 3.924 23.656 19.953 1 86.44 62 HIS B CA 1
ATOM 4831 C C . HIS B 1 62 ? 2.559 23.625 20.625 1 86.44 62 HIS B C 1
ATOM 4833 O O . HIS B 1 62 ? 2.197 24.547 21.359 1 86.44 62 HIS B O 1
ATOM 4839 N N . GLU B 1 63 ? 1.787 22.562 20.391 1 87.94 63 GLU B N 1
ATOM 4840 C CA . GLU B 1 63 ? 0.422 22.438 20.891 1 87.94 63 GLU B CA 1
ATOM 4841 C C . GLU B 1 63 ? 0.405 22.281 22.406 1 87.94 63 GLU B C 1
ATOM 4843 O O . GLU B 1 63 ? -0.581 22.625 23.062 1 87.94 63 GLU B O 1
ATOM 4848 N N . ALA B 1 64 ? 1.434 21.828 22.953 1 85 64 ALA B N 1
ATOM 4849 C CA . ALA B 1 64 ? 1.541 21.703 24.406 1 85 64 ALA B CA 1
ATOM 4850 C C . ALA B 1 64 ? 1.511 23.078 25.078 1 85 64 ALA B C 1
ATOM 4852 O O . ALA B 1 64 ? 1.105 23.188 26.25 1 85 64 ALA B O 1
ATOM 4853 N N . GLN B 1 65 ? 1.813 24.062 24.344 1 81.44 65 GLN B N 1
ATOM 4854 C CA . GLN B 1 65 ? 1.909 25.391 24.938 1 81.44 65 GLN B CA 1
ATOM 4855 C C . GLN B 1 65 ? 0.756 26.281 24.484 1 81.44 65 GLN B C 1
ATOM 4857 O O . GLN B 1 65 ? 0.426 27.266 25.141 1 81.44 65 GLN B O 1
ATOM 4862 N N . VAL B 1 66 ? 0.246 25.922 23.328 1 82.44 66 VAL B N 1
ATOM 4863 C CA . VAL B 1 66 ? -0.834 26.719 22.75 1 82.44 66 VAL B CA 1
ATOM 4864 C C . VAL B 1 66 ? -2.133 25.922 22.766 1 82.44 66 VAL B C 1
ATOM 4866 O O . VAL B 1 66 ? -2.141 24.734 22.406 1 82.44 66 VAL B O 1
ATOM 4869 N N . ASN B 1 67 ? -3.17 26.391 23.359 1 83.25 67 ASN B N 1
ATOM 4870 C CA . ASN B 1 67 ? -4.449 25.703 23.406 1 83.25 67 ASN B CA 1
ATOM 4871 C C . ASN B 1 67 ? -5.395 26.172 22.312 1 83.25 67 ASN B C 1
ATOM 4873 O O . ASN B 1 67 ? -5.891 27.297 22.344 1 83.25 67 ASN B O 1
ATOM 4877 N N . HIS B 1 68 ? -5.617 25.344 21.359 1 91.5 68 HIS B N 1
ATOM 4878 C CA . HIS B 1 68 ? -6.559 25.625 20.281 1 91.5 68 HIS B CA 1
ATOM 4879 C C . HIS B 1 68 ? -7.93 25.031 20.562 1 91.5 68 HIS B C 1
ATOM 4881 O O . HIS B 1 68 ? -8.039 24.062 21.328 1 91.5 68 HIS B O 1
ATOM 4887 N N . ASP B 1 69 ? -8.977 25.609 19.969 1 92 69 ASP B N 1
ATOM 4888 C CA . ASP B 1 69 ? -10.336 25.109 20.125 1 92 69 ASP B CA 1
ATOM 4889 C C . ASP B 1 69 ? -10.484 23.719 19.516 1 92 69 ASP B C 1
ATOM 4891 O O . ASP B 1 69 ? -11.148 22.844 20.078 1 92 69 ASP B O 1
ATOM 4895 N N . CYS B 1 70 ? -9.836 23.594 18.344 1 94.81 70 CYS B N 1
ATOM 4896 C CA . CYS B 1 70 ? -9.992 22.344 17.609 1 94.81 70 CYS B CA 1
ATOM 4897 C C . CYS B 1 70 ? -8.641 21.812 17.141 1 94.81 70 CYS B C 1
ATOM 4899 O O . CYS B 1 70 ? -7.773 22.578 16.734 1 94.81 70 CYS B O 1
ATOM 4901 N N . GLN B 1 71 ? -8.523 20.531 17.25 1 95.44 71 GLN B N 1
ATOM 4902 C CA . GLN B 1 71 ? -7.367 19.797 16.719 1 95.44 71 GLN B CA 1
ATOM 4903 C C . GLN B 1 71 ? -7.797 18.703 15.742 1 95.44 71 GLN B C 1
ATOM 4905 O O . GLN B 1 71 ? -8.797 18.031 15.969 1 95.44 71 GLN B O 1
ATOM 4910 N N . ILE B 1 72 ? -7.117 18.641 14.68 1 96.75 72 ILE B N 1
ATOM 4911 C CA . ILE B 1 72 ? -7.371 17.547 13.734 1 96.75 72 ILE B CA 1
ATOM 4912 C C . ILE B 1 72 ? -6.66 16.281 14.203 1 96.75 72 ILE B C 1
ATOM 4914 O O . ILE B 1 72 ? -5.43 16.219 14.195 1 96.75 72 ILE B O 1
ATOM 4918 N N . ASP B 1 73 ? -7.406 15.32 14.586 1 94.81 73 ASP B N 1
ATOM 4919 C CA . ASP B 1 73 ? -6.801 14.102 15.117 1 94.81 73 ASP B CA 1
ATOM 4920 C C . ASP B 1 73 ? -6.133 13.289 14.008 1 94.81 73 ASP B C 1
ATOM 4922 O O . ASP B 1 73 ? -6.355 13.547 12.828 1 94.81 73 ASP B O 1
ATOM 4926 N N . ASP B 1 74 ? -5.336 12.336 14.352 1 93.88 74 ASP B N 1
ATOM 4927 C CA . ASP B 1 74 ? -4.504 11.586 13.422 1 93.88 74 ASP B CA 1
ATOM 4928 C C . ASP B 1 74 ? -5.355 10.797 12.438 1 93.88 74 ASP B C 1
ATOM 4930 O O . ASP B 1 74 ? -5.008 10.68 11.258 1 93.88 74 ASP B O 1
ATOM 4934 N N . LEU B 1 75 ? -6.426 10.219 12.898 1 92.81 75 LEU B N 1
ATOM 4935 C CA . LEU B 1 75 ? -7.266 9.414 12.016 1 92.81 75 LEU B CA 1
ATOM 4936 C C . LEU B 1 75 ? -7.887 10.273 10.922 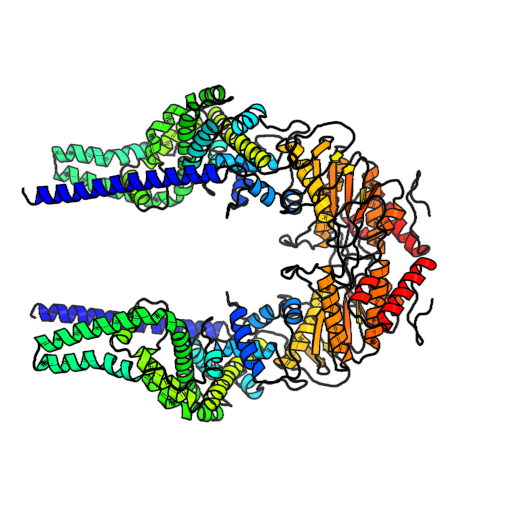1 92.81 75 LEU B C 1
ATOM 4938 O O . LEU B 1 75 ? -7.859 9.898 9.75 1 92.81 75 LEU B O 1
ATOM 4942 N N . THR B 1 76 ? -8.43 11.414 11.312 1 96.19 76 THR B N 1
ATOM 4943 C CA . THR B 1 76 ? -9 12.336 10.336 1 96.19 76 THR B CA 1
ATOM 4944 C C . THR B 1 76 ? -7.922 12.844 9.375 1 96.19 76 THR B C 1
ATOM 4946 O O . THR B 1 76 ? -8.156 12.922 8.172 1 96.19 76 THR B O 1
ATOM 4949 N N . TRP B 1 77 ? -6.723 13.156 9.953 1 96.81 77 TRP B N 1
ATOM 4950 C CA . TRP B 1 77 ? -5.59 13.633 9.172 1 96.81 77 TRP B CA 1
ATOM 4951 C C . TRP B 1 77 ? -5.188 12.609 8.117 1 96.81 77 TRP B C 1
ATOM 4953 O O . TRP B 1 77 ? -4.957 12.961 6.957 1 96.81 77 TRP B O 1
ATOM 4963 N N . GLN B 1 78 ? -5.242 11.359 8.445 1 92.94 78 GLN B N 1
ATOM 4964 C CA . GLN B 1 78 ? -4.855 10.273 7.547 1 92.94 78 GLN B CA 1
ATOM 4965 C C . GLN B 1 78 ? -5.957 9.977 6.535 1 92.94 78 GLN B C 1
ATOM 4967 O O . GLN B 1 78 ? -5.691 9.812 5.344 1 92.94 78 GLN B O 1
ATOM 4972 N N . ASP B 1 79 ? -7.133 9.93 7.008 1 92.94 79 ASP B N 1
ATOM 4973 C CA . ASP B 1 79 ? -8.273 9.641 6.148 1 92.94 79 ASP B CA 1
ATOM 4974 C C . ASP B 1 79 ? -8.352 10.633 4.984 1 92.94 79 ASP B C 1
ATOM 4976 O O . ASP B 1 79 ? -8.695 10.25 3.863 1 92.94 79 ASP B O 1
ATOM 4980 N N . LEU B 1 80 ? -8 11.867 5.246 1 95.44 80 LEU B N 1
ATOM 4981 C CA . LEU B 1 80 ? -8.172 12.938 4.27 1 95.44 80 LEU B CA 1
ATOM 4982 C C . LEU B 1 80 ? -6.875 13.18 3.5 1 95.44 80 LEU B C 1
ATOM 4984 O O . LEU B 1 80 ? -6.785 14.125 2.715 1 95.44 80 LEU B O 1
ATOM 4988 N N . ASP B 1 81 ? -5.836 12.391 3.766 1 93.81 81 ASP B N 1
ATOM 4989 C CA . ASP B 1 81 ? -4.531 12.578 3.145 1 93.81 81 ASP B CA 1
ATOM 4990 C C . ASP B 1 81 ? -4.043 14.016 3.32 1 93.81 81 ASP B C 1
ATOM 4992 O O . ASP B 1 81 ? -3.604 14.648 2.357 1 93.81 81 ASP B O 1
ATOM 4996 N N . MET B 1 82 ? -4.152 14.445 4.492 1 96.69 82 MET B N 1
ATOM 4997 C CA . MET B 1 82 ? -3.842 15.844 4.758 1 96.69 82 MET B CA 1
ATOM 4998 C C . MET B 1 82 ? -2.35 16.109 4.602 1 96.69 82 MET B C 1
ATOM 5000 O O . MET B 1 82 ? -1.938 17.25 4.375 1 96.69 82 MET B O 1
ATOM 5004 N N . PHE B 1 83 ? -1.53 15.117 4.734 1 95.5 83 PHE B N 1
ATOM 5005 C CA . PHE B 1 83 ? -0.103 15.336 4.523 1 95.5 83 PHE B CA 1
ATOM 5006 C C . PHE B 1 83 ? 0.185 15.672 3.066 1 95.5 83 PHE B C 1
ATOM 5008 O O . PHE B 1 83 ? 1.081 16.469 2.773 1 95.5 83 PHE B O 1
ATOM 5015 N N . ASP B 1 84 ? -0.503 15.055 2.191 1 94.19 84 ASP B N 1
ATOM 5016 C CA . ASP B 1 84 ? -0.355 15.414 0.783 1 94.19 84 ASP B CA 1
ATOM 5017 C C . ASP B 1 84 ? -0.836 16.844 0.525 1 94.19 84 ASP B C 1
ATOM 5019 O O . ASP B 1 84 ? -0.275 17.547 -0.314 1 94.19 84 ASP B O 1
ATOM 5023 N N . VAL B 1 85 ? -1.896 17.234 1.207 1 95.69 85 VAL B N 1
ATOM 5024 C CA . VAL B 1 85 ? -2.367 18.609 1.118 1 95.69 85 VAL B CA 1
ATOM 5025 C C . VAL B 1 85 ? -1.295 19.562 1.651 1 95.69 85 VAL B C 1
ATOM 5027 O O . VAL B 1 85 ? -1.027 20.609 1.051 1 95.69 85 VAL B O 1
ATOM 5030 N N . PHE B 1 86 ? -0.703 19.172 2.768 1 96.56 86 PHE B N 1
ATOM 5031 C CA . PHE B 1 86 ? 0.405 19.938 3.34 1 96.56 86 PHE B CA 1
ATOM 5032 C C . PHE B 1 86 ? 1.53 20.094 2.326 1 96.56 86 PHE B C 1
ATOM 5034 O O . PHE B 1 86 ? 2.074 21.188 2.166 1 96.56 86 PHE B O 1
ATOM 5041 N N . LYS B 1 87 ? 1.893 19.062 1.67 1 95.19 87 LYS B N 1
ATOM 5042 C CA . LYS B 1 87 ? 2.984 19.109 0.702 1 95.19 87 LYS B CA 1
ATOM 5043 C C . LYS B 1 87 ? 2.682 20.094 -0.421 1 95.19 87 LYS B C 1
ATOM 5045 O O . LYS B 1 87 ? 3.586 20.766 -0.919 1 95.19 87 LYS B O 1
ATOM 5050 N N . GLN B 1 88 ? 1.454 20.188 -0.78 1 94.38 88 GLN B N 1
ATOM 5051 C CA . GLN B 1 88 ? 1.053 21.109 -1.834 1 94.38 88 GLN B CA 1
ATOM 5052 C C . GLN B 1 88 ? 1.098 22.562 -1.345 1 94.38 88 GLN B C 1
ATOM 5054 O O . GLN B 1 88 ? 1.366 23.469 -2.123 1 94.38 88 GLN B O 1
ATOM 5059 N N . LEU B 1 89 ? 0.824 22.672 -0.134 1 95.62 89 LEU B N 1
ATOM 5060 C CA . LEU B 1 89 ? 0.801 24 0.462 1 95.62 89 LEU B CA 1
ATOM 5061 C C . LEU B 1 89 ? 2.207 24.453 0.849 1 95.62 89 LEU B C 1
ATOM 5063 O O . LEU B 1 89 ? 2.502 25.656 0.857 1 95.62 89 LEU B O 1
ATOM 5067 N N . ASN B 1 90 ? 3.039 23.547 1.127 1 94.88 90 ASN B N 1
ATOM 5068 C CA . ASN B 1 90 ? 4.34 23.812 1.733 1 94.88 90 ASN B CA 1
ATOM 5069 C C . ASN B 1 90 ? 5.336 24.344 0.708 1 94.88 90 ASN B C 1
ATOM 5071 O O . ASN B 1 90 ? 6.324 23.688 0.395 1 94.88 90 ASN B O 1
ATOM 5075 N N . ALA B 1 91 ? 5.184 25.516 0.323 1 94.31 91 ALA B N 1
ATOM 5076 C CA . ALA B 1 91 ? 6.129 26.203 -0.56 1 94.31 91 ALA B CA 1
ATOM 5077 C C . ALA B 1 91 ? 7.23 26.891 0.241 1 94.31 91 ALA B C 1
ATOM 5079 O O . ALA B 1 91 ? 7.895 27.797 -0.26 1 94.31 91 ALA B O 1
ATOM 5080 N N . THR B 1 92 ? 7.371 26.516 1.425 1 94.62 92 THR B N 1
ATOM 5081 C CA . THR B 1 92 ? 8.375 27.109 2.299 1 94.62 92 THR B CA 1
ATOM 5082 C C . THR B 1 92 ? 9.773 26.625 1.921 1 94.62 92 THR B C 1
ATOM 5084 O O . THR B 1 92 ? 9.922 25.625 1.201 1 94.62 92 THR B O 1
ATOM 5087 N N . GLN B 1 93 ? 10.773 27.391 2.387 1 93.38 93 GLN B N 1
ATOM 5088 C CA . GLN B 1 93 ? 12.164 27.078 2.062 1 93.38 93 GLN B CA 1
ATOM 5089 C C . GLN B 1 93 ? 12.93 26.625 3.303 1 93.38 93 GLN B C 1
ATOM 5091 O O . GLN B 1 93 ? 14.086 26.203 3.207 1 93.38 93 GLN B O 1
ATOM 5096 N N . SER B 1 94 ? 12.305 26.734 4.402 1 93.12 94 SER B N 1
ATOM 5097 C CA . SER B 1 94 ? 13 26.406 5.648 1 93.12 94 SER B CA 1
ATOM 5098 C C . SER B 1 94 ? 12.18 25.469 6.516 1 93.12 94 SER B C 1
ATOM 5100 O O . SER B 1 94 ? 10.984 25.281 6.281 1 93.12 94 SER B O 1
ATOM 5102 N N . SER B 1 95 ? 12.852 24.938 7.574 1 92.31 95 SER B N 1
ATOM 5103 C CA . SER B 1 95 ? 12.156 24.078 8.523 1 92.31 95 SER B CA 1
ATOM 5104 C C . SER B 1 95 ? 11.211 24.875 9.414 1 92.31 95 SER B C 1
ATOM 5106 O O . SER B 1 95 ? 10.164 24.375 9.828 1 92.31 95 SER B O 1
ATOM 5108 N N . VAL B 1 96 ? 11.594 26.094 9.609 1 93.5 96 VAL B N 1
ATOM 5109 C CA . VAL B 1 96 ? 10.75 26.984 10.422 1 93.5 96 VAL B CA 1
ATOM 5110 C C . VAL B 1 96 ? 9.398 27.172 9.742 1 93.5 96 VAL B C 1
ATOM 5112 O O . VAL B 1 96 ? 8.352 27.047 10.391 1 93.5 96 VAL B O 1
ATOM 5115 N N . GLY B 1 97 ? 9.5 27.391 8.516 1 95.25 97 GLY B N 1
ATOM 5116 C CA . GLY B 1 97 ? 8.273 27.578 7.758 1 95.25 97 GLY B CA 1
ATOM 5117 C C . GLY B 1 97 ? 7.445 26.312 7.629 1 95.25 97 GLY B C 1
ATOM 5118 O O . GLY B 1 97 ? 6.227 26.344 7.805 1 95.25 97 GLY B O 1
ATOM 5119 N N . ALA B 1 98 ? 8.094 25.281 7.34 1 94.69 98 ALA B N 1
ATOM 5120 C CA . ALA B 1 98 ? 7.402 24 7.164 1 94.69 98 ALA B CA 1
ATOM 5121 C C . ALA B 1 98 ? 6.68 23.594 8.445 1 94.69 98 ALA B C 1
ATOM 5123 O O . ALA B 1 98 ? 5.539 23.125 8.398 1 94.69 98 ALA B O 1
ATOM 5124 N N . GLU B 1 99 ? 7.371 23.75 9.555 1 94.12 99 GLU B N 1
ATOM 5125 C CA . GLU B 1 99 ? 6.77 23.422 10.852 1 94.12 99 GLU B CA 1
ATOM 5126 C C . GLU B 1 99 ? 5.551 24.297 11.125 1 94.12 99 GLU B C 1
ATOM 5128 O O . GLU B 1 99 ? 4.547 23.828 11.656 1 94.12 99 GLU B O 1
ATOM 5133 N N . ARG B 1 100 ? 5.633 25.5 10.727 1 95.38 100 ARG B N 1
ATOM 5134 C CA . ARG B 1 100 ? 4.535 26.422 10.945 1 95.38 100 ARG B CA 1
ATOM 5135 C C . ARG B 1 100 ? 3.33 26.062 10.086 1 95.38 100 ARG B C 1
ATOM 5137 O O . ARG B 1 100 ? 2.189 26.125 10.555 1 95.38 100 ARG B O 1
ATOM 5144 N N . VAL B 1 101 ? 3.57 25.781 8.844 1 96.62 101 VAL B N 1
ATOM 5145 C CA . VAL B 1 101 ? 2.496 25.391 7.938 1 96.62 101 VAL B CA 1
ATOM 5146 C C . VAL B 1 101 ? 1.814 24.125 8.445 1 96.62 101 VAL B C 1
ATOM 5148 O O . VAL B 1 101 ? 0.584 24.047 8.469 1 96.62 101 VAL B O 1
ATOM 5151 N N . TYR B 1 102 ? 2.613 23.156 8.875 1 96.38 102 TYR B N 1
ATOM 5152 C CA . TYR B 1 102 ? 2.072 21.891 9.391 1 96.38 102 TYR B CA 1
ATOM 5153 C C . TYR B 1 102 ? 1.197 22.141 10.617 1 96.38 102 TYR B C 1
ATOM 5155 O O . TYR B 1 102 ? 0.075 21.641 10.695 1 96.38 102 TYR B O 1
ATOM 5163 N N . ALA B 1 103 ? 1.698 22.938 11.508 1 95.06 103 ALA B N 1
ATOM 5164 C CA . ALA B 1 103 ? 0.96 23.25 12.727 1 95.06 103 ALA B CA 1
ATOM 5165 C C . ALA B 1 103 ? -0.338 23.984 12.414 1 95.06 103 ALA B C 1
ATOM 5167 O O . ALA B 1 103 ? -1.365 23.75 13.047 1 95.06 103 ALA B O 1
ATOM 5168 N N . GLN B 1 104 ? -0.279 24.828 11.43 1 96.5 104 GLN B N 1
ATOM 5169 C CA . GLN B 1 104 ? -1.44 25.625 11.039 1 96.5 104 GLN B CA 1
ATOM 5170 C C . GLN B 1 104 ? -2.576 24.734 10.539 1 96.5 104 GLN B C 1
ATOM 5172 O O . GLN B 1 104 ? -3.75 25.031 10.766 1 96.5 104 GLN B O 1
ATOM 5177 N N . LEU B 1 105 ? -2.26 23.688 9.906 1 97.31 105 LEU B N 1
ATOM 5178 C CA . LEU B 1 105 ? -3.258 22.797 9.312 1 97.31 105 LEU B CA 1
ATOM 5179 C C . LEU B 1 105 ? -3.787 21.812 10.352 1 97.31 105 LEU B C 1
ATOM 5181 O O . LEU B 1 105 ? -4.836 21.203 10.148 1 97.31 105 LEU B O 1
ATOM 5185 N N . ARG B 1 106 ? -3.047 21.641 11.484 1 96.94 106 ARG B N 1
ATOM 5186 C CA . ARG B 1 106 ? -3.355 20.578 12.438 1 96.94 106 ARG B CA 1
ATOM 5187 C C . ARG B 1 106 ? -4.285 21.078 13.539 1 96.94 106 ARG B C 1
ATOM 5189 O O . ARG B 1 106 ? -4.949 20.297 14.211 1 96.94 106 ARG B O 1
ATOM 5196 N N . ALA B 1 107 ? -4.328 22.422 13.727 1 96.06 107 ALA B N 1
ATOM 5197 C CA . ALA B 1 107 ? -5.145 22.984 14.789 1 96.06 107 ALA B CA 1
ATOM 5198 C C . ALA B 1 107 ? -5.621 24.391 14.422 1 96.06 107 ALA B C 1
ATOM 5200 O O . ALA B 1 107 ? -4.957 25.109 13.672 1 96.06 107 ALA B O 1
ATOM 5201 N N . TYR B 1 108 ? -6.793 24.734 14.938 1 95.88 108 TYR B N 1
ATOM 5202 C CA . TYR B 1 108 ? -7.336 26.062 14.625 1 95.88 108 TYR B CA 1
ATOM 5203 C C . TYR B 1 108 ? -8.336 26.5 15.688 1 95.88 108 TYR B C 1
ATOM 5205 O O . TYR B 1 108 ? -8.797 25.688 16.484 1 95.88 108 TYR B O 1
ATOM 5213 N N . ASN B 1 109 ? -8.531 27.75 15.695 1 94.69 109 ASN B N 1
ATOM 5214 C CA . ASN B 1 109 ? -9.57 28.359 16.516 1 94.69 109 ASN B CA 1
ATOM 5215 C C . ASN B 1 109 ? -10.836 28.641 15.711 1 94.69 109 ASN B C 1
ATOM 5217 O O . ASN B 1 109 ? -10.766 29.047 14.555 1 94.69 109 ASN B O 1
ATOM 5221 N N . LEU B 1 110 ? -11.953 28.359 16.297 1 93.62 110 LEU B N 1
ATOM 5222 C CA . LEU B 1 110 ? -13.234 28.406 15.602 1 93.62 110 LEU B CA 1
ATOM 5223 C C . LEU B 1 110 ? -13.547 29.828 15.141 1 93.62 110 LEU B C 1
ATOM 5225 O O . LEU B 1 110 ? -13.594 30.75 15.953 1 93.62 110 LEU B O 1
ATOM 5229 N N . GLY B 1 111 ? -13.711 29.984 13.883 1 87.81 111 GLY B N 1
ATOM 5230 C CA . GLY B 1 111 ? -14.18 31.219 13.289 1 87.81 111 GLY B CA 1
ATOM 5231 C C . GLY B 1 111 ? -13.086 32.281 13.172 1 87.81 111 GLY B C 1
ATOM 5232 O O . GLY B 1 111 ? -13.352 33.406 12.742 1 87.81 111 GLY B O 1
ATOM 5233 N N . LYS B 1 112 ? -11.906 31.875 13.508 1 89.56 112 LYS B N 1
ATOM 5234 C CA . LYS B 1 112 ? -10.805 32.844 13.477 1 89.56 112 LYS B CA 1
ATOM 5235 C C . LYS B 1 112 ? -9.523 32.188 12.953 1 89.56 112 LYS B C 1
ATOM 5237 O O . LYS B 1 112 ? -8.617 31.875 13.727 1 89.56 112 LYS B O 1
ATOM 5242 N N . PRO B 1 113 ? -9.477 32.094 11.656 1 88.75 113 PRO B N 1
ATOM 5243 C CA . PRO B 1 113 ? -8.211 31.562 11.148 1 88.75 113 PRO B CA 1
ATOM 5244 C C . PRO B 1 113 ? -7.023 32.469 11.469 1 88.75 113 PRO B C 1
ATOM 5246 O O . PRO B 1 113 ? -7.113 33.688 11.305 1 88.75 113 PRO B O 1
ATOM 5249 N N . ASP B 1 114 ? -5.98 31.906 11.969 1 90 114 ASP B N 1
ATOM 5250 C CA . ASP B 1 114 ? -4.805 32.656 12.414 1 90 114 ASP B CA 1
ATOM 5251 C C . ASP B 1 114 ? -3.846 32.906 11.25 1 90 114 ASP B C 1
ATOM 5253 O O . ASP B 1 114 ? -2.744 32.344 11.211 1 90 114 ASP B O 1
ATOM 5257 N N . VAL B 1 115 ? -4.301 33.688 10.359 1 94.75 115 VAL B N 1
ATOM 5258 C CA . VAL B 1 115 ? -3.465 34.031 9.219 1 94.75 115 VAL B CA 1
ATOM 5259 C C . VAL B 1 115 ? -3.477 35.562 9.031 1 94.75 115 VAL B C 1
ATOM 5261 O O . VAL B 1 115 ? -4.449 36.219 9.391 1 94.75 115 VAL B O 1
ATOM 5264 N N . ASN B 1 116 ? -2.406 36.094 8.555 1 96.25 116 ASN B N 1
ATOM 5265 C CA . ASN B 1 116 ? -2.258 37.531 8.289 1 96.25 116 ASN B CA 1
ATOM 5266 C C . ASN B 1 116 ? -2.582 37.844 6.832 1 96.25 116 ASN B C 1
ATOM 5268 O O . ASN B 1 116 ? -1.707 37.781 5.969 1 96.25 116 ASN B O 1
ATOM 5272 N N . GLU B 1 117 ? -3.811 38.312 6.629 1 96.62 117 GLU B N 1
ATOM 5273 C CA . GLU B 1 117 ? -4.285 38.562 5.273 1 96.62 117 GLU B CA 1
ATOM 5274 C C . GLU B 1 117 ? -3.518 39.719 4.617 1 96.62 117 GLU B C 1
ATOM 5276 O O . GLU B 1 117 ? -3.287 39.688 3.408 1 96.62 117 GLU B O 1
ATOM 5281 N N . ALA B 1 118 ? -3.117 40.688 5.391 1 96.38 118 ALA B N 1
ATOM 5282 C CA . ALA B 1 118 ? -2.34 41.781 4.859 1 96.38 118 ALA B CA 1
ATOM 5283 C C . ALA B 1 118 ? -0.983 41.312 4.344 1 96.38 118 ALA B C 1
ATOM 5285 O O . ALA B 1 118 ? -0.541 41.719 3.27 1 96.38 118 ALA B O 1
ATOM 5286 N N . LEU B 1 119 ? -0.392 40.531 5.086 1 96.94 119 LEU B N 1
ATOM 5287 C CA . LEU B 1 119 ? 0.911 40 4.719 1 96.94 119 LEU B CA 1
ATOM 5288 C C . LEU B 1 119 ? 0.799 39.094 3.488 1 96.94 119 LEU B C 1
ATOM 5290 O O . LEU B 1 119 ? 1.646 39.156 2.594 1 96.94 119 LEU B O 1
ATOM 5294 N N . ILE B 1 120 ? -0.229 38.25 3.428 1 97.56 120 ILE B N 1
ATOM 5295 C CA . ILE B 1 120 ? -0.462 37.375 2.291 1 97.56 120 ILE B CA 1
ATOM 5296 C C . ILE B 1 120 ? -0.655 38.188 1.022 1 97.56 120 ILE B C 1
ATOM 5298 O O . ILE B 1 120 ? -0.02 37.938 -0.001 1 97.56 120 ILE B O 1
ATOM 5302 N N . SER B 1 121 ? -1.473 39.219 1.097 1 96.75 121 SER B N 1
ATOM 5303 C CA . SER B 1 121 ? -1.725 40.094 -0.039 1 96.75 121 SER B CA 1
ATOM 5304 C C . SER B 1 121 ? -0.451 40.812 -0.477 1 96.75 121 SER B C 1
ATOM 5306 O O . SER B 1 121 ? -0.215 40.969 -1.673 1 96.75 121 SER B O 1
ATOM 5308 N N . PHE B 1 122 ? 0.318 41.188 0.472 1 97.38 122 PHE B N 1
ATOM 5309 C CA . PHE B 1 122 ? 1.585 41.844 0.186 1 97.38 122 PHE B CA 1
ATOM 5310 C C . PHE B 1 122 ? 2.486 40.938 -0.657 1 97.38 122 PHE B C 1
ATOM 5312 O O . PHE B 1 122 ? 3.039 41.406 -1.667 1 97.38 122 PHE B O 1
ATOM 5319 N N . PHE B 1 123 ? 2.613 39.75 -0.324 1 97.31 123 PHE B N 1
ATOM 5320 C CA . PHE B 1 123 ? 3.529 38.844 -1.01 1 97.31 123 PHE B CA 1
ATOM 5321 C C . PHE B 1 123 ? 2.977 38.438 -2.371 1 97.31 123 PHE B C 1
ATOM 5323 O O . PHE B 1 123 ? 3.723 37.969 -3.24 1 97.31 123 PHE B O 1
ATOM 5330 N N . GLN B 1 124 ? 1.709 38.531 -2.514 1 95.62 124 GLN B N 1
ATOM 5331 C CA . GLN B 1 124 ? 1.114 38.25 -3.822 1 95.62 124 GLN B CA 1
ATOM 5332 C C . GLN B 1 124 ? 1.39 39.406 -4.789 1 95.62 124 GLN B C 1
ATOM 5334 O O . GLN B 1 124 ? 1.512 39.188 -5.996 1 95.62 124 GLN B O 1
ATOM 5339 N N . THR B 1 125 ? 1.523 40.625 -4.262 1 95.31 125 THR B N 1
ATOM 5340 C CA . THR B 1 125 ? 1.588 41.812 -5.113 1 95.31 125 THR B CA 1
ATOM 5341 C C . THR B 1 125 ? 3.021 42.344 -5.219 1 95.31 125 THR B C 1
ATOM 5343 O O . THR B 1 125 ? 3.371 43.031 -6.18 1 95.31 125 THR B O 1
ATOM 5346 N N . HIS B 1 126 ? 3.879 42.062 -4.254 1 96.69 126 HIS B N 1
ATOM 5347 C CA . HIS B 1 126 ? 5.254 42.562 -4.227 1 96.69 126 HIS B CA 1
ATOM 5348 C C . HIS B 1 126 ? 6.242 41.406 -4.488 1 96.69 126 HIS B C 1
ATOM 5350 O O . HIS B 1 126 ? 6.871 40.906 -3.561 1 96.69 126 HIS B O 1
ATOM 5356 N N . ALA B 1 127 ? 6.504 41.188 -5.699 1 96.12 127 ALA B N 1
ATOM 5357 C CA . ALA B 1 127 ? 7.281 40.031 -6.141 1 96.12 127 ALA B CA 1
ATOM 5358 C C . ALA B 1 127 ? 8.75 40.156 -5.746 1 96.12 127 ALA B C 1
ATOM 5360 O O . ALA B 1 127 ? 9.398 39.188 -5.398 1 96.12 127 ALA B O 1
ATOM 5361 N N . GLU B 1 128 ? 9.273 41.312 -5.777 1 95.94 128 GLU B N 1
ATOM 5362 C CA . GLU B 1 128 ? 10.688 41.531 -5.477 1 95.94 128 GLU B CA 1
ATOM 5363 C C . GLU B 1 128 ? 10.977 41.281 -4 1 95.94 128 GLU B C 1
ATOM 5365 O O . GLU B 1 128 ? 11.93 40.562 -3.664 1 95.94 128 GLU B O 1
ATOM 5370 N N . GLU B 1 129 ? 10.148 41.906 -3.182 1 96.5 129 GLU B N 1
ATOM 5371 C CA . GLU B 1 129 ? 10.32 41.719 -1.747 1 96.5 129 GLU B CA 1
ATOM 5372 C C . GLU B 1 129 ? 10.086 40.25 -1.363 1 96.5 129 GLU B C 1
ATOM 5374 O O . GLU B 1 129 ? 10.797 39.719 -0.52 1 96.5 129 GLU B O 1
ATOM 5379 N N . ARG B 1 130 ? 9.078 39.688 -1.954 1 97.12 130 ARG B N 1
ATOM 5380 C CA . ARG B 1 130 ? 8.797 38.281 -1.711 1 97.12 130 ARG B CA 1
ATOM 5381 C C . ARG B 1 130 ? 10.016 37.406 -2.041 1 97.12 130 ARG B C 1
ATOM 5383 O O . ARG B 1 130 ? 10.391 36.531 -1.257 1 97.12 130 ARG B O 1
ATOM 5390 N N . LEU B 1 131 ? 10.625 37.688 -3.191 1 96.44 131 LEU B N 1
ATOM 5391 C CA . LEU B 1 131 ? 11.781 36.906 -3.639 1 96.44 131 LEU B CA 1
ATOM 5392 C C . LEU B 1 131 ? 12.938 37.062 -2.658 1 96.44 131 LEU B C 1
ATOM 5394 O O . LEU B 1 131 ? 13.633 36.094 -2.367 1 96.44 131 LEU B O 1
ATOM 5398 N N . LYS B 1 132 ? 13.156 38.25 -2.166 1 95.81 132 LYS B N 1
ATOM 5399 C CA . LYS B 1 132 ? 14.227 38.469 -1.194 1 95.81 132 LYS B CA 1
ATOM 5400 C C . LYS B 1 132 ? 14 37.656 0.076 1 95.81 132 LYS B C 1
ATOM 5402 O O . LYS B 1 132 ? 14.938 37.094 0.618 1 95.81 132 LYS B O 1
ATOM 5407 N N . VAL B 1 133 ? 12.766 37.688 0.511 1 96.88 133 VAL B N 1
ATOM 5408 C CA . VAL B 1 133 ? 12.422 36.938 1.716 1 96.88 133 VAL B CA 1
ATOM 5409 C C . VAL B 1 133 ? 12.617 35.438 1.467 1 96.88 133 VAL B C 1
ATOM 5411 O O . VAL B 1 133 ? 13.203 34.75 2.293 1 96.88 133 VAL B O 1
ATOM 5414 N N . GLN B 1 134 ? 12.195 34.938 0.314 1 96.81 134 GLN B N 1
ATOM 5415 C CA . GLN B 1 134 ? 12.328 33.531 -0.033 1 96.81 134 GLN B CA 1
ATOM 5416 C C . GLN B 1 134 ? 13.797 33.125 -0.105 1 96.81 134 GLN B C 1
ATOM 5418 O O . GLN B 1 134 ? 14.164 32.031 0.354 1 96.81 134 GLN B O 1
ATOM 5423 N N . LEU B 1 135 ? 14.594 34 -0.662 1 94.62 135 LEU B N 1
ATOM 5424 C CA . LEU B 1 135 ? 16.016 33.688 -0.778 1 94.62 135 LEU B CA 1
ATOM 5425 C C . LEU B 1 135 ? 16.672 33.625 0.598 1 94.62 135 LEU B C 1
ATOM 5427 O O . LEU B 1 135 ? 17.547 32.781 0.829 1 94.62 135 LEU B O 1
ATOM 5431 N N . ALA B 1 136 ? 16.266 34.5 1.449 1 93.25 136 ALA B N 1
ATOM 5432 C CA . ALA B 1 136 ? 16.797 34.5 2.811 1 93.25 136 ALA B CA 1
ATOM 5433 C C . ALA B 1 136 ? 16.484 33.156 3.498 1 93.25 136 ALA B C 1
ATOM 5435 O O . ALA B 1 136 ? 17.375 32.562 4.098 1 93.25 136 ALA B O 1
ATOM 5436 N N . PHE B 1 137 ? 15.25 32.75 3.381 1 95 137 PHE B N 1
ATOM 5437 C CA . PHE B 1 137 ? 14.867 31.484 4.012 1 95 137 PHE B CA 1
ATOM 5438 C C . PHE B 1 137 ? 15.516 30.297 3.303 1 95 137 PHE B C 1
ATOM 5440 O O . PHE B 1 137 ? 15.836 29.297 3.936 1 95 137 PHE B O 1
ATOM 5447 N N . ALA B 1 138 ? 15.672 30.422 1.989 1 92.25 138 ALA B N 1
ATOM 5448 C CA . ALA B 1 138 ? 16.328 29.359 1.237 1 92.25 138 ALA B CA 1
ATOM 5449 C C . ALA B 1 138 ? 17.766 29.141 1.728 1 92.25 138 ALA B C 1
ATOM 5451 O O . ALA B 1 138 ? 18.281 28.031 1.696 1 92.25 138 ALA B O 1
ATOM 5452 N N . GLY B 1 139 ? 18.391 30.172 2.125 1 86.75 139 GLY B N 1
ATOM 5453 C CA . GLY B 1 139 ? 19.703 30.062 2.727 1 86.75 139 GLY B CA 1
ATOM 5454 C C . GLY B 1 139 ? 19.719 29.281 4.023 1 86.75 139 GLY B C 1
ATOM 5455 O O . GLY B 1 139 ? 20.688 28.578 4.324 1 86.75 139 GLY B O 1
ATOM 5456 N N . LEU B 1 140 ? 18.656 29.484 4.734 1 86.88 140 LEU B N 1
ATOM 5457 C CA . LEU B 1 140 ? 18.5 28.703 5.961 1 86.88 140 LEU B CA 1
ATOM 5458 C C . LEU B 1 140 ? 18.281 27.219 5.645 1 86.88 140 LEU B C 1
ATOM 5460 O O . LEU B 1 140 ? 18.906 26.359 6.258 1 86.88 140 LEU B O 1
ATOM 5464 N N . GLY B 1 141 ? 17.453 26.953 4.742 1 88.06 141 GLY B N 1
ATOM 5465 C CA . GLY B 1 141 ? 17.219 25.609 4.25 1 88.06 141 GLY B CA 1
ATOM 5466 C C . GLY B 1 141 ? 16.406 24.75 5.207 1 88.06 141 GLY B C 1
ATOM 5467 O O . GLY B 1 141 ? 16.031 25.203 6.285 1 88.06 141 GLY B O 1
ATOM 5468 N N . GLU B 1 142 ? 16.125 23.531 4.809 1 86.88 142 GLU B N 1
ATOM 5469 C CA . GLU B 1 142 ? 15.375 22.562 5.605 1 86.88 142 GLU B CA 1
ATOM 5470 C C . GLU B 1 142 ? 16.297 21.5 6.203 1 86.88 142 GLU B C 1
ATOM 5472 O O . GLU B 1 142 ? 17.203 21.016 5.535 1 86.88 142 GLU B O 1
ATOM 5477 N N . ASP B 1 143 ? 16.109 21.297 7.43 1 80.69 143 ASP B N 1
ATOM 5478 C CA . ASP B 1 143 ? 16.812 20.234 8.141 1 80.69 143 ASP B CA 1
ATOM 5479 C C . ASP B 1 143 ? 15.852 19.375 8.953 1 80.69 143 ASP B C 1
ATOM 5481 O O . ASP B 1 143 ? 15.32 19.828 9.977 1 80.69 143 ASP B O 1
ATOM 5485 N N . VAL B 1 144 ? 15.625 18.141 8.516 1 73.5 144 VAL B N 1
ATOM 5486 C CA . VAL B 1 144 ? 14.617 17.25 9.078 1 73.5 144 VAL B CA 1
ATOM 5487 C C . VAL B 1 144 ? 14.961 16.938 10.531 1 73.5 144 VAL B C 1
ATOM 5489 O O . VAL B 1 144 ? 14.07 16.734 11.359 1 73.5 144 VAL B O 1
ATOM 5492 N N . ALA B 1 145 ? 16.156 16.953 10.977 1 68 145 ALA B N 1
ATOM 5493 C CA . ALA B 1 145 ? 16.547 16.578 12.336 1 68 145 ALA B CA 1
ATOM 5494 C C . ALA B 1 145 ? 16.984 17.797 13.133 1 68 145 ALA B C 1
ATOM 5496 O O . ALA B 1 145 ? 17.734 17.672 14.102 1 68 145 ALA B O 1
ATOM 5497 N N . ASN B 1 146 ? 16.469 18.984 12.781 1 73.88 146 ASN B N 1
ATOM 5498 C CA . ASN B 1 146 ? 16.969 20.172 13.477 1 73.88 146 ASN B CA 1
ATOM 5499 C C . ASN B 1 146 ? 16.5 20.219 14.922 1 73.88 146 ASN B C 1
ATOM 5501 O O . ASN B 1 146 ? 17.25 20.625 15.812 1 73.88 146 ASN B O 1
ATOM 5505 N N . ASN B 1 147 ? 15.352 19.797 15.258 1 77.31 147 ASN B N 1
ATOM 5506 C CA . ASN B 1 147 ? 14.75 19.781 16.594 1 77.31 147 ASN B CA 1
ATOM 5507 C C . ASN B 1 147 ? 14.938 21.109 17.312 1 77.31 147 ASN B C 1
ATOM 5509 O O . ASN B 1 147 ? 15.094 21.141 18.531 1 77.31 147 ASN B O 1
ATOM 5513 N N . SER B 1 148 ? 15.102 22.188 16.547 1 82.06 148 SER B N 1
ATOM 5514 C CA . SER B 1 148 ? 15.383 23.5 17.125 1 82.06 148 SER B CA 1
ATOM 5515 C C . SER B 1 148 ? 14.219 24 17.969 1 82.06 148 SER B C 1
ATOM 5517 O O . SER B 1 148 ? 14.422 24.562 19.047 1 82.06 148 SER B O 1
ATOM 5519 N N . GLN B 1 149 ? 13.07 23.766 17.516 1 82.25 149 GLN B N 1
ATOM 5520 C CA . GLN B 1 149 ? 11.898 24.219 18.266 1 82.25 149 GLN B CA 1
ATOM 5521 C C . GLN B 1 149 ? 11.797 23.5 19.609 1 82.25 149 GLN B C 1
ATOM 5523 O O . GLN B 1 149 ? 11.469 24.109 20.625 1 82.25 149 GLN B O 1
ATOM 5528 N N . HIS B 1 150 ? 12.047 22.266 19.5 1 80.94 150 HIS B N 1
ATOM 5529 C CA . HIS B 1 150 ? 12.047 21.484 20.734 1 80.94 150 HIS B CA 1
ATOM 5530 C C . HIS B 1 150 ? 13.094 22.016 21.719 1 80.94 150 HIS B C 1
ATOM 5532 O O . HIS B 1 150 ? 12.812 22.141 22.906 1 80.94 150 HIS B O 1
ATOM 5538 N N . TYR B 1 151 ? 14.18 22.25 21.156 1 77.69 151 TYR B N 1
ATOM 5539 C CA . TYR B 1 151 ? 15.258 22.781 21.984 1 77.69 151 TYR B CA 1
ATOM 5540 C C . TYR B 1 151 ? 14.891 24.125 22.578 1 77.69 151 TYR B C 1
ATOM 5542 O O . TYR B 1 151 ? 15.133 24.359 23.766 1 77.69 151 TYR B O 1
ATOM 5550 N N . LEU B 1 152 ? 14.297 24.922 21.859 1 80.06 152 LEU B N 1
ATOM 5551 C CA . LEU B 1 152 ? 13.883 26.25 22.297 1 80.06 152 LEU B CA 1
ATOM 5552 C C . LEU B 1 152 ? 12.836 26.156 23.391 1 80.06 152 LEU B C 1
ATOM 5554 O O . LEU B 1 152 ? 12.852 26.938 24.344 1 80.06 152 LEU B O 1
ATOM 5558 N N . ARG B 1 153 ? 12.039 25.203 23.328 1 78.62 153 ARG B N 1
ATOM 5559 C CA . ARG B 1 153 ? 10.914 25.109 24.25 1 78.62 153 ARG B CA 1
ATOM 5560 C C . ARG B 1 153 ? 11.312 24.359 25.516 1 78.62 153 ARG B C 1
ATOM 5562 O O . ARG B 1 153 ? 10.742 24.594 26.594 1 78.62 153 ARG B O 1
ATOM 5569 N N . THR B 1 154 ? 12.281 23.469 25.375 1 72.69 154 THR B N 1
ATOM 5570 C CA . THR B 1 154 ? 12.617 22.625 26.516 1 72.69 154 THR B CA 1
ATOM 5571 C C . THR B 1 154 ? 13.875 23.141 27.219 1 72.69 154 THR B C 1
ATOM 5573 O O . THR B 1 154 ? 14.188 22.703 28.344 1 72.69 154 THR B O 1
ATOM 5576 N N . THR B 1 155 ? 14.656 23.781 26.5 1 67.56 155 THR B N 1
ATOM 5577 C CA . THR B 1 155 ? 15.938 24.188 27.094 1 67.56 155 THR B CA 1
ATOM 5578 C C . THR B 1 155 ? 15.711 25.078 28.297 1 67.56 155 THR B C 1
ATOM 5580 O O . THR B 1 155 ? 15.219 26.203 28.172 1 67.56 155 THR B O 1
ATOM 5583 N N . THR B 1 156 ? 15.656 24.375 29.406 1 62.66 156 THR B N 1
ATOM 5584 C CA . THR B 1 156 ? 15.57 25.109 30.656 1 62.66 156 THR B CA 1
ATOM 5585 C C . THR B 1 156 ? 16.953 25.281 31.281 1 62.66 156 THR B C 1
ATOM 5587 O O . THR B 1 156 ? 17.109 25.984 32.281 1 62.66 156 THR B O 1
ATOM 5590 N N . GLN B 1 157 ? 17.969 24.688 30.562 1 63.22 157 GLN B N 1
ATOM 5591 C CA . GLN B 1 157 ? 19.266 24.766 31.219 1 63.22 157 GLN B CA 1
ATOM 5592 C C . GLN B 1 157 ? 20.047 26 30.75 1 63.22 157 GLN B C 1
ATOM 5594 O O . GLN B 1 157 ? 20.016 26.344 29.562 1 63.22 157 GLN B O 1
ATOM 5599 N N . SER B 1 158 ? 20.625 26.688 31.578 1 61.66 158 SER B N 1
ATOM 5600 C CA . SER B 1 158 ? 21.297 27.953 31.344 1 61.66 158 SER B CA 1
ATOM 5601 C C . SER B 1 158 ? 22.688 27.75 30.766 1 61.66 158 SER B C 1
ATOM 5603 O O . SER B 1 158 ? 23.203 28.625 30.031 1 61.66 158 SER B O 1
ATOM 5605 N N . ALA B 1 159 ? 23.391 26.656 31.094 1 62.53 159 ALA B N 1
ATOM 5606 C CA . ALA B 1 159 ? 24.766 26.5 30.625 1 62.53 159 ALA B CA 1
ATOM 5607 C C . ALA B 1 159 ? 25.188 25.031 30.625 1 62.53 159 ALA B C 1
ATOM 5609 O O . ALA B 1 159 ? 24.594 24.219 31.344 1 62.53 159 ALA B O 1
ATOM 5610 N N . LEU B 1 160 ? 26.141 24.609 29.656 1 65 160 LEU B N 1
ATOM 5611 C CA . LEU B 1 160 ? 26.781 23.297 29.703 1 65 160 LEU B CA 1
ATOM 5612 C C . LEU B 1 160 ? 27.547 23.125 31.016 1 65 160 LEU B C 1
ATOM 5614 O O . LEU B 1 160 ? 28.156 24.078 31.516 1 65 160 LEU B O 1
ATOM 5618 N N . PRO B 1 161 ? 27.359 21.938 31.562 1 63.69 161 PRO B N 1
ATOM 5619 C CA . PRO B 1 161 ? 28.172 21.734 32.75 1 63.69 161 PRO B CA 1
ATOM 5620 C C . PRO B 1 161 ? 29.672 21.906 32.5 1 63.69 161 PRO B C 1
ATOM 5622 O O . PRO B 1 161 ? 30.172 21.422 31.469 1 63.69 161 PRO B O 1
ATOM 5625 N N . HIS B 1 162 ? 30.391 22.734 33.219 1 66.69 162 HIS B N 1
ATOM 5626 C CA . HIS B 1 162 ? 31.828 22.984 33.188 1 66.69 162 HIS B CA 1
ATOM 5627 C C . HIS B 1 162 ? 32.219 23.719 31.891 1 66.69 162 HIS B C 1
ATOM 5629 O O . HIS B 1 162 ? 33.188 23.359 31.234 1 66.69 162 HIS B O 1
ATOM 5635 N N . ALA B 1 163 ? 31.484 24.703 31.438 1 69.38 163 ALA B N 1
ATOM 5636 C CA . ALA B 1 163 ? 31.719 25.484 30.234 1 69.38 163 ALA B CA 1
ATOM 5637 C C . ALA B 1 163 ? 33.094 26.156 30.266 1 69.38 163 ALA B C 1
ATOM 5639 O O . ALA B 1 163 ? 33.688 26.406 29.219 1 69.38 163 ALA B O 1
ATOM 5640 N N . TRP B 1 164 ? 33.562 26.297 31.469 1 74.62 164 TRP B N 1
ATOM 5641 C CA . TRP B 1 164 ? 34.875 26.953 31.609 1 74.62 164 TRP B CA 1
ATOM 5642 C C . TRP B 1 164 ? 36 26.094 31.047 1 74.62 164 TRP B C 1
ATOM 5644 O O . TRP B 1 164 ? 37 26.594 30.547 1 74.62 164 TRP B O 1
ATOM 5654 N N . ARG B 1 165 ? 35.75 24.797 30.938 1 75.25 165 ARG B N 1
ATOM 5655 C CA . ARG B 1 165 ? 36.75 23.875 30.422 1 75.25 165 ARG B CA 1
ATOM 5656 C C . ARG B 1 165 ? 36.969 24.078 28.938 1 75.25 165 ARG B C 1
ATOM 5658 O O . ARG B 1 165 ? 38.094 24 28.453 1 75.25 165 ARG B O 1
ATOM 5665 N N . PHE B 1 166 ? 35.938 24.547 28.375 1 76.31 166 PHE B N 1
ATOM 5666 C CA . PHE B 1 166 ? 36.062 24.672 26.922 1 76.31 166 PHE B CA 1
ATOM 5667 C C . PHE B 1 166 ? 36.812 25.953 26.562 1 76.31 166 PHE B C 1
ATOM 5669 O O . PHE B 1 166 ? 37.594 25.969 25.594 1 76.31 166 PHE B O 1
ATOM 5676 N N . LYS B 1 167 ? 36.625 26.875 27.312 1 78.06 167 LYS B N 1
ATOM 5677 C CA . LYS B 1 167 ? 37.375 28.109 27.062 1 78.06 167 LYS B CA 1
ATOM 5678 C C . LYS B 1 167 ? 38.844 27.922 27.328 1 78.06 167 LYS B C 1
ATOM 5680 O O . LYS B 1 167 ? 39.688 28.438 26.578 1 78.06 167 LYS B O 1
ATOM 5685 N N . VAL B 1 168 ? 39.125 27.125 28.297 1 78.75 168 VAL B N 1
ATOM 5686 C CA . VAL B 1 168 ? 40.531 26.891 28.656 1 78.75 168 VAL B CA 1
ATOM 5687 C C . VAL B 1 168 ? 41.188 26 27.609 1 78.75 168 VAL B C 1
ATOM 5689 O O . VAL B 1 168 ? 42.281 26.328 27.125 1 78.75 168 VAL B O 1
ATOM 5692 N N . LEU B 1 169 ? 40.5 25.031 27.234 1 77.88 169 LEU B N 1
ATOM 5693 C CA . LEU B 1 169 ? 41.062 24.094 26.266 1 77.88 169 LEU B CA 1
ATOM 5694 C C . LEU B 1 169 ? 41.219 24.734 24.891 1 77.88 169 LEU B C 1
ATOM 5696 O O . LEU B 1 169 ? 42.156 24.469 24.172 1 77.88 169 LEU B O 1
ATOM 5700 N N . GLY B 1 170 ? 40.25 25.609 24.594 1 75.31 170 GLY B N 1
ATOM 5701 C CA . GLY B 1 170 ? 40.312 26.266 23.297 1 75.31 170 GLY B CA 1
ATOM 5702 C C . GLY B 1 170 ? 41.375 27.328 23.219 1 75.31 170 GLY B C 1
ATOM 5703 O O . GLY B 1 170 ? 41.906 27.609 22.141 1 75.31 170 GLY B O 1
ATOM 5704 N N . SER B 1 171 ? 41.781 27.812 24.391 1 79.19 171 SER B N 1
ATOM 5705 C CA . SER B 1 171 ? 42.781 28.891 24.406 1 79.19 171 SER B CA 1
ATOM 5706 C C . SER B 1 171 ? 44.188 28.344 24.484 1 79.19 171 SER B C 1
ATOM 5708 O O . SER B 1 171 ? 45.156 29.047 24.172 1 79.19 171 SER B O 1
ATOM 5710 N N . LEU B 1 172 ? 44.281 27.094 24.734 1 77.25 172 LEU B N 1
ATOM 5711 C CA . LEU B 1 172 ? 45.594 26.516 24.984 1 77.25 172 LEU B CA 1
ATOM 5712 C C . LEU B 1 172 ? 46.438 26.531 23.703 1 77.25 172 LEU B C 1
ATOM 5714 O O . LEU B 1 172 ? 47.625 26.859 23.75 1 77.25 172 LEU B O 1
ATOM 5718 N N . PRO B 1 173 ? 45.844 26.219 22.562 1 76.62 173 PRO B N 1
ATOM 5719 C CA . PRO B 1 173 ? 46.688 26.312 21.359 1 76.62 173 PRO B CA 1
ATOM 5720 C C . PRO B 1 173 ? 47.156 27.734 21.078 1 76.62 173 PRO B C 1
ATOM 5722 O O . PRO B 1 173 ? 48.281 27.922 20.578 1 76.62 173 PRO B O 1
ATOM 5725 N N . LEU B 1 174 ? 46.438 28.703 21.469 1 77 174 LEU B N 1
ATOM 5726 C CA . LEU B 1 174 ? 46.844 30.094 21.25 1 77 174 LEU B CA 1
ATOM 5727 C C . LEU B 1 174 ? 47.969 30.5 22.203 1 77 174 LEU B C 1
ATOM 5729 O O . LEU B 1 174 ? 48.875 31.219 21.812 1 77 174 LEU B O 1
ATOM 5733 N N . VAL B 1 175 ? 47.812 30 23.391 1 78.62 175 VAL B N 1
ATOM 5734 C CA . VAL B 1 175 ? 48.906 30.234 24.344 1 78.62 175 VAL B CA 1
ATOM 5735 C C . VAL B 1 175 ? 50.188 29.578 23.875 1 78.62 175 VAL B C 1
ATOM 5737 O O . VAL B 1 175 ? 51.281 30.141 24 1 78.62 175 VAL B O 1
ATOM 5740 N N . GLY B 1 176 ? 50 28.469 23.281 1 72.5 176 GLY B N 1
ATOM 5741 C CA . GLY B 1 176 ? 51.156 27.781 22.719 1 72.5 176 GLY B CA 1
ATOM 5742 C C . GLY B 1 176 ? 51.812 28.562 21.594 1 72.5 176 GLY B C 1
ATOM 5743 O O . GLY B 1 176 ? 53.031 28.594 21.484 1 72.5 176 GLY B O 1
ATOM 5744 N N . LEU B 1 177 ? 51 29.25 20.859 1 76.56 177 LEU B N 1
ATOM 5745 C CA . LEU B 1 177 ? 51.531 30.031 19.75 1 76.56 177 LEU B CA 1
ATOM 5746 C C . LEU B 1 177 ? 52.344 31.219 20.25 1 76.56 177 LEU B C 1
ATOM 5748 O O . LEU B 1 177 ? 53.406 31.531 19.688 1 76.56 177 LEU B O 1
ATOM 5752 N N . VAL B 1 178 ? 51.875 31.766 21.328 1 79.44 178 VAL B N 1
ATOM 5753 C CA . VAL B 1 178 ? 52.594 32.906 21.922 1 79.44 178 VAL B CA 1
ATOM 5754 C C . VAL B 1 178 ? 53.875 32.406 22.562 1 79.44 178 VAL B C 1
ATOM 5756 O O . VAL B 1 178 ? 54.938 33.031 22.406 1 79.44 178 VAL B O 1
ATOM 5759 N N . LEU B 1 179 ? 53.781 31.281 23.125 1 74.12 179 LEU B N 1
ATOM 5760 C CA . LEU B 1 179 ? 54.938 30.734 23.797 1 74.12 179 LEU B CA 1
ATOM 5761 C C . LEU B 1 179 ? 55.969 30.234 22.781 1 74.12 179 LEU B C 1
ATOM 5763 O O . LEU B 1 179 ? 57.156 30.219 23.078 1 74.12 179 LEU B O 1
ATOM 5767 N N . ALA B 1 180 ? 55.469 29.875 21.672 1 74.94 180 ALA B N 1
ATOM 5768 C CA . ALA B 1 180 ? 56.375 29.375 20.641 1 74.94 180 ALA B CA 1
ATOM 5769 C C . ALA B 1 180 ? 57.312 30.469 20.141 1 74.94 180 ALA B C 1
ATOM 5771 O O . ALA B 1 180 ? 58.406 30.188 19.672 1 74.94 180 ALA B O 1
ATOM 5772 N N . LEU B 1 181 ? 56.875 31.656 20.312 1 74.94 181 LEU B N 1
ATOM 5773 C CA . LEU B 1 181 ? 57.719 32.781 19.906 1 74.94 181 LEU B CA 1
ATOM 5774 C C . LEU B 1 181 ? 58.875 33 20.875 1 74.94 181 LEU B C 1
ATOM 5776 O O . LEU B 1 181 ? 59.938 33.469 20.484 1 74.94 181 LEU B O 1
ATOM 5780 N N . VAL B 1 182 ? 58.719 32.594 22.125 1 77.25 182 VAL B N 1
ATOM 5781 C CA . VAL B 1 182 ? 59.75 32.812 23.141 1 77.25 182 VAL B CA 1
ATOM 5782 C C . VAL B 1 182 ? 60.5 31.5 23.375 1 77.25 182 VAL B C 1
ATOM 5784 O O . VAL B 1 182 ? 61.75 31.5 23.422 1 77.25 182 VAL B O 1
ATOM 5787 N N . LEU B 1 183 ? 59.688 30.422 23.531 1 76.94 183 LEU B N 1
ATOM 5788 C CA . LEU B 1 183 ? 60.25 29.094 23.734 1 76.94 183 LEU B CA 1
ATOM 5789 C C . LEU B 1 183 ? 59.688 28.109 22.703 1 76.94 183 LEU B C 1
ATOM 5791 O O . LEU B 1 183 ? 58.719 27.406 22.969 1 76.94 183 LEU B O 1
ATOM 5795 N N . PRO B 1 184 ? 60.281 28.047 21.547 1 72.06 184 PRO B N 1
ATOM 5796 C CA . PRO B 1 184 ? 59.688 27.344 20.391 1 72.06 184 PRO B CA 1
ATOM 5797 C C . PRO B 1 184 ? 59.375 25.891 20.688 1 72.06 184 PRO B C 1
ATOM 5799 O O . PRO B 1 184 ? 58.312 25.391 20.312 1 72.06 184 PRO B O 1
ATOM 5802 N N . ALA B 1 185 ? 60.281 25.234 21.375 1 71.06 185 ALA B N 1
ATOM 5803 C CA . ALA B 1 185 ? 60.062 23.812 21.609 1 71.06 185 ALA B CA 1
ATOM 5804 C C . ALA B 1 185 ? 58.875 23.562 22.531 1 71.06 185 ALA B C 1
ATOM 5806 O O . ALA B 1 185 ? 58.031 22.703 22.25 1 71.06 185 ALA B O 1
ATOM 5807 N N . VAL B 1 186 ? 58.812 24.328 23.531 1 71.19 186 VAL B N 1
ATOM 5808 C CA . VAL B 1 186 ? 57.75 24.172 24.5 1 71.19 186 VAL B CA 1
ATOM 5809 C C . VAL B 1 186 ? 56.438 24.641 23.891 1 71.19 186 VAL B C 1
ATOM 5811 O O . VAL B 1 186 ? 55.375 24 24.078 1 71.19 186 VAL B O 1
ATOM 5814 N N . GLY B 1 187 ? 56.469 25.656 23.109 1 70.38 187 GLY B N 1
ATOM 5815 C CA . GLY B 1 187 ? 55.281 26.203 22.484 1 70.38 187 GLY B CA 1
ATOM 5816 C C . GLY B 1 187 ? 54.656 25.25 21.453 1 70.38 187 GLY B C 1
ATOM 5817 O O . GLY B 1 187 ? 53.469 25.031 21.469 1 70.38 187 GLY B O 1
ATOM 5818 N N . VAL B 1 188 ? 55.5 24.688 20.75 1 72.5 188 VAL B N 1
ATOM 5819 C CA . VAL B 1 188 ? 55.031 23.781 19.719 1 72.5 188 VAL B CA 1
ATOM 5820 C C . VAL B 1 188 ? 54.438 22.516 20.359 1 72.5 188 VAL B C 1
ATOM 5822 O O . VAL B 1 188 ? 53.438 21.984 19.906 1 72.5 188 VAL B O 1
ATOM 5825 N N . SER B 1 189 ? 55.094 22.125 21.344 1 74 189 SER B N 1
ATOM 5826 C CA . SER B 1 189 ? 54.594 20.938 22.047 1 74 189 SER B CA 1
ATOM 5827 C C . SER B 1 189 ? 53.25 21.203 22.672 1 74 189 SER B C 1
ATOM 5829 O O . SER B 1 189 ? 52.344 20.328 22.625 1 74 189 SER B O 1
ATOM 5831 N N . ILE B 1 190 ? 53.094 22.344 23.094 1 74.62 190 ILE B N 1
ATOM 5832 C CA . ILE B 1 190 ? 51.812 22.703 23.703 1 74.62 190 ILE B CA 1
ATOM 5833 C C . ILE B 1 190 ? 50.75 22.812 22.625 1 74.62 190 ILE B C 1
ATOM 5835 O O . ILE B 1 190 ? 49.594 22.391 22.828 1 74.62 190 ILE B O 1
ATOM 5839 N N . ILE B 1 191 ? 51.094 23.297 21.531 1 75.19 191 ILE B N 1
ATOM 5840 C CA . ILE B 1 191 ? 50.156 23.422 20.422 1 75.19 191 ILE B CA 1
ATOM 5841 C C . ILE B 1 191 ? 49.719 22.031 19.984 1 75.19 191 ILE B C 1
ATOM 5843 O O . ILE B 1 191 ? 48.5 21.766 19.891 1 75.19 191 ILE B O 1
ATOM 5847 N N . VAL B 1 192 ? 50.625 21.156 19.859 1 71.81 192 VAL B N 1
ATOM 5848 C CA . VAL B 1 192 ? 50.344 19.812 19.344 1 71.81 192 VAL B CA 1
ATOM 5849 C C . VAL B 1 192 ? 49.531 19.031 20.375 1 71.81 192 VAL B C 1
ATOM 5851 O O . VAL B 1 192 ? 48.531 18.406 20.047 1 71.81 192 VAL B O 1
ATOM 5854 N N . LEU B 1 193 ? 49.969 19.156 21.531 1 72.69 193 LEU B N 1
ATOM 5855 C CA . LEU B 1 193 ? 49.312 18.406 22.578 1 72.69 193 LEU B CA 1
ATOM 5856 C C . LEU B 1 193 ? 47.906 18.938 22.797 1 72.69 193 LEU B C 1
ATOM 5858 O O . LEU B 1 193 ? 46.938 18.156 22.984 1 72.69 193 LEU B O 1
ATOM 5862 N N . SER B 1 194 ? 47.844 20.203 22.797 1 77.62 194 SER B N 1
ATOM 5863 C CA . SER B 1 194 ? 46.531 20.797 23 1 77.62 194 SER B CA 1
ATOM 5864 C C . SER B 1 194 ? 45.594 20.484 21.844 1 77.62 194 SER B C 1
ATOM 5866 O O . SER B 1 194 ? 44.406 20.203 22.062 1 77.62 194 SER B O 1
ATOM 5868 N N . LEU B 1 195 ? 46.031 20.469 20.688 1 75.88 195 LEU B N 1
ATOM 5869 C CA . LEU B 1 195 ? 45.219 20.172 19.516 1 75.88 195 LEU B CA 1
ATOM 5870 C C . LEU B 1 195 ? 44.75 18.703 19.531 1 75.88 195 LEU B C 1
ATOM 5872 O O . LEU B 1 195 ? 43.625 18.391 19.203 1 75.88 195 LEU B O 1
ATOM 5876 N N . MET B 1 196 ? 45.562 17.906 20 1 69.38 196 MET B N 1
ATOM 5877 C CA . MET B 1 196 ? 45.25 16.484 20.078 1 69.38 196 MET B CA 1
ATOM 5878 C C . MET B 1 196 ? 44.219 16.219 21.156 1 69.38 196 MET B C 1
ATOM 5880 O O . MET B 1 196 ? 43.25 15.461 20.938 1 69.38 196 MET B O 1
ATOM 5884 N N . VAL B 1 197 ? 44.406 16.891 22.203 1 74.31 197 VAL B N 1
ATOM 5885 C CA . VAL B 1 197 ? 43.469 16.719 23.297 1 74.31 197 VAL B CA 1
ATOM 5886 C C . VAL B 1 197 ? 42.094 17.266 22.906 1 74.31 197 VAL B C 1
ATOM 5888 O O . VAL B 1 197 ? 41.094 16.641 23.172 1 74.31 197 VAL B O 1
ATOM 5891 N N . ASN B 1 198 ? 42.188 18.422 22.266 1 76.12 198 ASN B N 1
ATOM 5892 C CA . ASN B 1 198 ? 40.906 19.016 21.828 1 76.12 198 ASN B CA 1
ATOM 5893 C C . ASN B 1 198 ? 40.219 18.141 20.797 1 76.12 198 ASN B C 1
ATOM 5895 O O . ASN B 1 198 ? 39 17.984 20.844 1 76.12 198 ASN B O 1
ATOM 5899 N N . LEU B 1 199 ? 40.969 17.562 19.969 1 69.06 199 LEU B N 1
ATOM 5900 C CA . LEU B 1 199 ? 40.406 16.688 18.953 1 69.06 199 LEU B CA 1
ATOM 5901 C C . LEU B 1 199 ? 39.844 15.414 19.594 1 69.06 199 LEU B C 1
ATOM 5903 O O . LEU B 1 199 ? 38.75 14.953 19.219 1 69.06 199 LEU B O 1
ATOM 5907 N N . PHE B 1 200 ? 40.562 14.945 20.453 1 67.44 200 PHE B N 1
ATOM 5908 C CA . PHE B 1 200 ? 40.125 13.734 21.141 1 67.44 200 PHE B CA 1
ATOM 5909 C C . PHE B 1 200 ? 38.875 13.984 21.938 1 67.44 200 PHE B C 1
ATOM 5911 O O . PHE B 1 200 ? 37.938 13.172 21.922 1 67.44 200 PHE B O 1
ATOM 5918 N N . TYR B 1 201 ? 38.844 15.07 22.547 1 70.5 201 TYR B N 1
ATOM 5919 C CA . TYR B 1 201 ? 37.656 15.445 23.312 1 70.5 201 TYR B CA 1
ATOM 5920 C C . TYR B 1 201 ? 36.469 15.625 22.406 1 70.5 201 TYR B C 1
ATOM 5922 O O . TYR B 1 201 ? 35.344 15.195 22.75 1 70.5 201 TYR B O 1
ATOM 5930 N N . TYR B 1 202 ? 36.688 16.266 21.359 1 67.62 202 TYR B N 1
ATOM 5931 C CA . TYR B 1 202 ? 35.625 16.484 20.391 1 67.62 202 TYR B CA 1
ATOM 5932 C C . TYR B 1 202 ? 35.062 15.164 19.891 1 67.62 202 TYR B C 1
ATOM 5934 O O . TYR B 1 202 ? 33.844 14.992 19.812 1 67.62 202 TYR B O 1
ATOM 5942 N N . VAL B 1 203 ? 35.938 14.25 19.641 1 62.75 203 VAL B N 1
ATOM 5943 C CA . VAL B 1 203 ? 35.531 12.969 19.094 1 62.75 203 VAL B CA 1
ATOM 5944 C C . VAL B 1 203 ? 34.719 12.195 20.156 1 62.75 203 VAL B C 1
ATOM 5946 O O . VAL B 1 203 ? 33.75 11.531 19.844 1 62.75 203 VAL B O 1
ATOM 5949 N N . LEU B 1 204 ? 35.094 12.328 21.344 1 63.88 204 LEU B N 1
ATOM 5950 C CA . LEU B 1 204 ? 34.438 11.602 22.422 1 63.88 204 LEU B CA 1
ATOM 5951 C C . LEU B 1 204 ? 33.031 12.172 22.688 1 63.88 204 LEU B C 1
ATOM 5953 O O . LEU B 1 204 ? 32.094 11.422 22.984 1 63.88 204 LEU B O 1
ATOM 5957 N N . LYS B 1 205 ? 32.969 13.469 22.578 1 64.38 205 LYS B N 1
ATOM 5958 C CA . LYS B 1 205 ? 31.703 14.102 22.984 1 64.38 205 LYS B CA 1
ATOM 5959 C C . LYS B 1 205 ? 30.797 14.352 21.781 1 64.38 205 LYS B C 1
ATOM 5961 O O . LYS B 1 205 ? 29.625 14.688 21.938 1 64.38 205 LYS B O 1
ATOM 5966 N N . ARG B 1 206 ? 31.406 14.148 20.672 1 62.59 206 ARG B N 1
ATOM 5967 C CA . ARG B 1 206 ? 30.703 14.461 19.438 1 62.59 206 ARG B CA 1
ATOM 5968 C C . ARG B 1 206 ? 29.406 13.664 19.328 1 62.59 206 ARG B C 1
ATOM 5970 O O . ARG B 1 206 ? 28.375 14.203 18.953 1 62.59 206 ARG B O 1
ATOM 5977 N N . GLU B 1 207 ? 29.484 12.5 19.703 1 61.56 207 GLU B N 1
ATOM 5978 C CA . GLU B 1 207 ? 28.297 11.664 19.516 1 61.56 207 GLU B CA 1
ATOM 5979 C C . GLU B 1 207 ? 27.156 12.125 20.422 1 61.56 207 GLU B C 1
ATOM 5981 O O . GLU B 1 207 ? 26 12.164 20 1 61.56 207 GLU B O 1
ATOM 5986 N N . ALA B 1 208 ? 27.5 12.477 21.609 1 58.16 208 ALA B N 1
ATOM 5987 C CA . ALA B 1 208 ? 26.484 12.875 22.578 1 58.16 208 ALA B CA 1
ATOM 5988 C C . ALA B 1 208 ? 25.938 14.273 22.281 1 58.16 208 ALA B C 1
ATOM 5990 O O . ALA B 1 208 ? 24.75 14.547 22.469 1 58.16 208 ALA B O 1
ATOM 5991 N N . LEU B 1 209 ? 26.766 15.023 21.734 1 61.5 209 LEU B N 1
ATOM 5992 C CA . LEU B 1 209 ? 26.406 16.438 21.609 1 61.5 209 LEU B CA 1
ATOM 5993 C C . LEU B 1 209 ? 25.984 16.75 20.188 1 61.5 209 LEU B C 1
ATOM 5995 O O . LEU B 1 209 ? 25.469 17.844 19.922 1 61.5 209 LEU B O 1
ATOM 5999 N N . ASP B 1 210 ? 26.125 15.789 19.391 1 65.31 210 ASP B N 1
ATOM 6000 C CA . ASP B 1 210 ? 25.891 16.031 17.969 1 65.31 210 ASP B CA 1
ATOM 6001 C C . ASP B 1 210 ? 24.469 16.516 17.719 1 65.31 210 ASP B C 1
ATOM 6003 O O . ASP B 1 210 ? 24.234 17.453 16.953 1 65.31 210 ASP B O 1
ATOM 6007 N N . ALA B 1 211 ? 23.516 15.906 18.438 1 66.25 211 ALA B N 1
ATOM 6008 C CA . ALA B 1 211 ? 22.125 16.297 18.219 1 66.25 211 ALA B CA 1
ATOM 6009 C C . ALA B 1 211 ? 21.859 17.719 18.719 1 66.25 211 ALA B C 1
ATOM 6011 O O . ALA B 1 211 ? 21.188 18.5 18.047 1 66.25 211 ALA B O 1
ATOM 6012 N N . GLU B 1 212 ? 22.5 18.047 19.797 1 70.06 212 GLU B N 1
ATOM 6013 C CA . GLU B 1 212 ? 22.297 19.375 20.391 1 70.06 212 GLU B CA 1
ATOM 6014 C C . GLU B 1 212 ? 23.031 20.438 19.578 1 70.06 212 GLU B C 1
ATOM 6016 O O . GLU B 1 212 ? 22.516 21.547 19.422 1 70.06 212 GLU B O 1
ATOM 6021 N N . VAL B 1 213 ? 24.078 20.031 19.078 1 68.19 213 VAL B N 1
ATOM 6022 C CA . VAL B 1 213 ? 24.875 20.984 18.312 1 68.19 213 VAL B CA 1
ATOM 6023 C C . VAL B 1 213 ? 24.172 21.281 16.984 1 68.19 213 VAL B C 1
ATOM 6025 O O . VAL B 1 213 ? 24.156 22.438 16.531 1 68.19 213 VAL B O 1
ATOM 6028 N N . THR B 1 214 ? 23.594 20.297 16.484 1 70.88 214 THR B N 1
ATOM 6029 C CA . THR B 1 214 ? 22.875 20.5 15.234 1 70.88 214 THR B CA 1
ATOM 6030 C C . THR B 1 214 ? 21.656 21.391 15.453 1 70.88 214 THR B C 1
ATOM 6032 O O . THR B 1 214 ? 21.391 22.297 14.656 1 70.88 214 THR B O 1
ATOM 6035 N N . ALA B 1 215 ? 20.969 21.094 16.531 1 75.94 215 ALA B N 1
ATOM 6036 C CA . ALA B 1 215 ? 19.797 21.906 16.828 1 75.94 215 ALA B CA 1
ATOM 6037 C C . ALA B 1 215 ? 20.172 23.359 17.078 1 75.94 215 ALA B C 1
ATOM 6039 O O . ALA B 1 215 ? 19.516 24.281 16.594 1 75.94 215 ALA B O 1
ATOM 6040 N N . MET B 1 216 ? 21.234 23.531 17.719 1 77.75 216 MET B N 1
ATOM 6041 C CA . MET B 1 216 ? 21.703 24.875 18.031 1 77.75 216 MET B CA 1
ATOM 6042 C C . MET B 1 216 ? 22.219 25.578 16.781 1 77.75 216 MET B C 1
ATOM 6044 O O . MET B 1 216 ? 21.984 26.781 16.609 1 77.75 216 MET B O 1
ATOM 6048 N N . GLY B 1 217 ? 22.844 24.812 15.977 1 78.56 217 GLY B N 1
ATOM 6049 C CA . GLY B 1 217 ? 23.328 25.391 14.734 1 78.56 217 GLY B CA 1
ATOM 6050 C C . GLY B 1 217 ? 22.219 25.953 13.867 1 78.56 217 GLY B C 1
ATOM 6051 O O . GLY B 1 217 ? 22.328 27.078 13.359 1 78.56 217 GLY B O 1
ATOM 6052 N N . TYR B 1 218 ? 21.172 25.25 13.797 1 85.38 218 TYR B N 1
ATOM 6053 C CA . TYR B 1 218 ? 20.047 25.719 12.992 1 85.38 218 TYR B CA 1
ATOM 6054 C C . TYR B 1 218 ? 19.375 26.922 13.641 1 85.38 218 TYR B C 1
ATOM 6056 O O . TYR B 1 218 ? 18.938 27.844 12.953 1 85.38 218 TYR B O 1
ATOM 6064 N N . LEU B 1 219 ? 19.312 26.891 14.906 1 85.31 219 LEU B N 1
ATOM 6065 C CA . LEU B 1 219 ? 18.703 28 15.625 1 85.31 219 LEU B CA 1
ATOM 6066 C C . LEU B 1 219 ? 19.5 29.281 15.398 1 85.31 219 LEU B C 1
ATOM 6068 O O . LEU B 1 219 ? 18.922 30.344 15.148 1 85.31 219 LEU B O 1
ATOM 6072 N N . VAL B 1 220 ? 20.766 29.156 15.477 1 83.5 220 VAL B N 1
ATOM 6073 C CA . VAL B 1 220 ? 21.609 30.328 15.281 1 83.5 220 VAL B CA 1
ATOM 6074 C C . VAL B 1 220 ? 21.469 30.844 13.852 1 83.5 220 VAL B C 1
ATOM 6076 O O . VAL B 1 220 ? 21.344 32.062 13.625 1 83.5 220 VAL B O 1
ATOM 6079 N N . ARG B 1 221 ? 21.453 29.953 12.977 1 86.38 221 ARG B N 1
ATOM 6080 C CA . ARG B 1 221 ? 21.281 30.344 11.578 1 86.38 221 ARG B CA 1
ATOM 6081 C C . ARG B 1 221 ? 19.922 31.016 11.367 1 86.38 221 ARG B C 1
ATOM 6083 O O . ARG B 1 221 ? 19.797 31.938 10.555 1 86.38 221 ARG B O 1
ATOM 6090 N N . THR B 1 222 ? 18.969 30.578 12.102 1 90.38 222 THR B N 1
ATOM 6091 C CA . THR B 1 222 ? 17.641 31.172 12.023 1 90.38 222 THR B CA 1
ATOM 6092 C C . THR B 1 222 ? 17.656 32.625 12.508 1 90.38 222 THR B C 1
ATOM 6094 O O . THR B 1 222 ? 17.031 33.5 11.906 1 90.38 222 THR B O 1
ATOM 6097 N N . ILE B 1 223 ? 18.375 32.844 13.516 1 88.25 223 ILE B N 1
ATOM 6098 C CA . ILE B 1 223 ? 18.484 34.188 14.07 1 88.25 223 ILE B CA 1
ATOM 6099 C C . ILE B 1 223 ? 19.234 35.094 13.094 1 88.25 223 ILE B C 1
ATOM 6101 O O . ILE B 1 223 ? 18.875 36.25 12.906 1 88.25 223 ILE B O 1
ATOM 6105 N N . VAL B 1 224 ? 20.25 34.531 12.484 1 87.12 224 VAL B N 1
ATOM 6106 C CA . VAL B 1 224 ? 21 35.281 11.492 1 87.12 224 VAL B CA 1
ATOM 6107 C C . VAL B 1 224 ? 20.078 35.656 10.32 1 87.12 224 VAL B C 1
ATOM 6109 O O . VAL B 1 224 ? 20.109 36.781 9.82 1 87.12 224 VAL B O 1
ATOM 6112 N N . THR B 1 225 ? 19.328 34.719 9.961 1 91.75 225 THR B N 1
ATOM 6113 C CA . THR B 1 225 ? 18.375 34.969 8.875 1 91.75 225 THR B CA 1
ATOM 6114 C C . THR B 1 225 ? 17.359 36.031 9.258 1 91.75 225 THR B C 1
ATOM 6116 O O . THR B 1 225 ? 17 36.875 8.438 1 91.75 225 THR B O 1
ATOM 6119 N N . ALA B 1 226 ? 16.984 36.031 10.5 1 93.56 226 ALA B N 1
ATOM 6120 C CA . ALA B 1 226 ? 16.047 37.062 10.984 1 93.56 226 ALA B CA 1
ATOM 6121 C C . ALA B 1 226 ? 16.656 38.469 10.867 1 93.56 226 ALA B C 1
ATOM 6123 O O . ALA B 1 226 ? 15.953 39.406 10.516 1 93.56 226 ALA B O 1
ATOM 6124 N N . GLU B 1 227 ? 17.906 38.562 11.07 1 90.19 227 GLU B N 1
ATOM 6125 C CA . GLU B 1 227 ? 18.594 39.844 10.961 1 90.19 227 GLU B CA 1
ATOM 6126 C C . GLU B 1 227 ? 18.594 40.344 9.516 1 90.19 227 GLU B C 1
ATOM 6128 O O . GLU B 1 227 ? 18.531 41.562 9.281 1 90.19 227 GLU B O 1
ATOM 6133 N N . HIS B 1 228 ? 18.672 39.438 8.664 1 91.38 228 HIS B N 1
ATOM 6134 C CA . HIS B 1 228 ? 18.609 39.781 7.258 1 91.38 228 HIS B CA 1
ATOM 6135 C C . HIS B 1 228 ? 17.203 40.219 6.859 1 91.38 228 HIS B C 1
ATOM 6137 O O . HIS B 1 228 ? 17.016 41.156 6.09 1 91.38 228 HIS B O 1
ATOM 6143 N N . LEU B 1 229 ? 16.234 39.562 7.402 1 95.19 229 LEU B N 1
ATOM 6144 C CA . LEU B 1 229 ? 14.836 39.781 7.02 1 95.19 229 LEU B CA 1
ATOM 6145 C C . LEU B 1 229 ? 14.32 41.125 7.527 1 95.19 229 LEU B C 1
ATOM 6147 O O . LEU B 1 229 ? 13.438 41.719 6.914 1 95.19 229 LEU B O 1
ATOM 6151 N N . VAL B 1 230 ? 14.891 41.562 8.602 1 93.5 230 VAL B N 1
ATOM 6152 C CA . VAL B 1 230 ? 14.477 42.812 9.188 1 93.5 230 VAL B CA 1
ATOM 6153 C C . VAL B 1 230 ? 14.789 43.969 8.227 1 93.5 230 VAL B C 1
ATOM 6155 O O . VAL B 1 230 ? 14.148 45 8.281 1 93.5 230 VAL B O 1
ATOM 6158 N N . LYS B 1 231 ? 15.664 43.75 7.27 1 93.44 231 LYS B N 1
ATOM 6159 C CA . LYS B 1 231 ? 16.094 44.781 6.34 1 93.44 231 LYS B CA 1
ATOM 6160 C C . LYS B 1 231 ? 15.164 44.844 5.129 1 93.44 231 LYS B C 1
ATOM 6162 O O . LYS B 1 231 ? 15.234 45.812 4.336 1 93.44 231 LYS B O 1
ATOM 6167 N N . ILE B 1 232 ? 14.328 43.906 5.047 1 94.94 232 ILE B N 1
ATOM 6168 C CA . ILE B 1 232 ? 13.406 43.844 3.916 1 94.94 232 ILE B CA 1
ATOM 6169 C C . ILE B 1 232 ? 12.086 44.531 4.293 1 94.94 232 ILE B C 1
ATOM 6171 O O . ILE B 1 232 ? 11.5 44.219 5.336 1 94.94 232 ILE B O 1
ATOM 6175 N N . GLN B 1 233 ? 11.586 45.344 3.438 1 93.38 233 GLN B N 1
ATOM 6176 C CA . GLN B 1 233 ? 10.352 46.062 3.713 1 93.38 233 GLN B CA 1
ATOM 6177 C C . GLN B 1 233 ? 9.133 45.156 3.543 1 93.38 233 GLN B C 1
ATOM 6179 O O . GLN B 1 233 ? 8.898 44.625 2.459 1 93.38 233 GLN B O 1
ATOM 6184 N N . GLN B 1 234 ? 8.406 45 4.625 1 92.06 234 GLN B N 1
ATOM 6185 C CA . GLN B 1 234 ? 7.172 44.219 4.641 1 92.06 234 GLN B CA 1
ATOM 6186 C C . GLN B 1 234 ? 6.301 44.625 5.836 1 92.06 234 GLN B C 1
ATOM 6188 O O . GLN B 1 234 ? 6.754 45.312 6.742 1 92.06 234 GLN B O 1
ATOM 6193 N N . PRO B 1 235 ? 5.062 44.281 5.836 1 93.44 235 PRO B N 1
ATOM 6194 C CA . PRO B 1 235 ? 4.082 44.781 6.801 1 93.44 235 PRO B CA 1
ATOM 6195 C C . PRO B 1 235 ? 4.461 44.469 8.25 1 93.44 235 PRO B C 1
ATOM 6197 O O . PRO B 1 235 ? 4.156 45.25 9.156 1 93.44 235 PRO B O 1
ATOM 6200 N N . THR B 1 236 ? 5.148 43.344 8.516 1 94.06 236 THR B N 1
ATOM 6201 C CA . THR B 1 236 ? 5.445 42.969 9.883 1 94.06 236 THR B CA 1
ATOM 6202 C C . THR B 1 236 ? 6.902 43.25 10.234 1 94.06 236 THR B C 1
ATOM 6204 O O . THR B 1 236 ? 7.449 42.688 11.172 1 94.06 236 THR B O 1
ATOM 6207 N N . GLN B 1 237 ? 7.512 44.062 9.547 1 94.25 237 GLN B N 1
ATOM 6208 C CA . GLN B 1 237 ? 8.93 44.375 9.695 1 94.25 237 GLN B CA 1
ATOM 6209 C C . GLN B 1 237 ? 9.227 44.906 11.094 1 94.25 237 GLN B C 1
ATOM 6211 O O . GLN B 1 237 ? 10.203 44.5 11.727 1 94.25 237 GLN B O 1
ATOM 6216 N N . ASP B 1 238 ? 8.398 45.781 11.602 1 92.62 238 ASP B N 1
ATOM 6217 C CA . ASP B 1 238 ? 8.633 46.406 12.898 1 92.62 238 ASP B CA 1
ATOM 6218 C C . ASP B 1 238 ? 8.539 45.406 14.023 1 92.62 238 ASP B C 1
ATOM 6220 O O . ASP B 1 238 ? 9.352 45.406 14.953 1 92.62 238 ASP B O 1
ATOM 6224 N N . ALA B 1 239 ? 7.559 44.625 13.867 1 91.12 239 ALA B N 1
ATOM 6225 C CA . ALA B 1 239 ? 7.406 43.562 14.875 1 91.12 239 ALA B CA 1
ATOM 6226 C C . ALA B 1 239 ? 8.602 42.625 14.859 1 91.12 239 ALA B C 1
ATOM 6228 O O . ALA B 1 239 ? 9.062 42.188 15.906 1 91.12 239 ALA B O 1
ATOM 6229 N N . LEU B 1 240 ? 9.094 42.312 13.703 1 92.69 240 LEU B N 1
ATOM 6230 C CA . LEU B 1 240 ? 10.25 41.438 13.555 1 92.69 240 LEU B CA 1
ATOM 6231 C C . LEU B 1 240 ? 11.5 42.094 14.141 1 92.69 240 LEU B C 1
ATOM 6233 O O . LEU B 1 240 ? 12.297 41.438 14.812 1 92.69 240 LEU B O 1
ATOM 6237 N N . ARG B 1 241 ? 11.617 43.312 13.938 1 92.38 241 ARG B N 1
ATOM 6238 C CA . ARG B 1 241 ? 12.758 44.062 14.469 1 92.38 241 ARG B CA 1
ATOM 6239 C C . ARG B 1 241 ? 12.758 44.062 15.992 1 92.38 241 ARG B C 1
ATOM 6241 O O . ARG B 1 241 ? 13.805 43.906 16.609 1 92.38 241 ARG B O 1
ATOM 6248 N N . ALA B 1 242 ? 11.648 44.219 16.516 1 90.94 242 ALA B N 1
ATOM 6249 C CA . ALA B 1 242 ? 11.516 44.188 17.969 1 90.94 242 ALA B CA 1
ATOM 6250 C C . ALA B 1 242 ? 11.859 42.844 18.547 1 90.94 242 ALA B C 1
ATOM 6252 O O . ALA B 1 242 ? 12.445 42.75 19.625 1 90.94 242 ALA B O 1
ATOM 6253 N N . ALA B 1 243 ? 11.586 41.844 17.844 1 88.88 243 ALA B N 1
ATOM 6254 C CA . ALA B 1 243 ? 11.812 40.469 18.328 1 88.88 243 ALA B CA 1
ATOM 6255 C C . ALA B 1 243 ? 13.281 40.094 18.188 1 88.88 243 ALA B C 1
ATOM 6257 O O . ALA B 1 243 ? 13.789 39.281 18.969 1 88.88 243 ALA B O 1
ATOM 6258 N N . VAL B 1 244 ? 13.984 40.625 17.219 1 90.44 244 VAL B N 1
ATOM 6259 C CA . VAL B 1 244 ? 15.352 40.219 16.906 1 90.44 244 VAL B CA 1
ATOM 6260 C C . VAL B 1 244 ? 16.328 40.969 17.828 1 90.44 244 VAL B C 1
ATOM 6262 O O . VAL B 1 244 ? 17.422 40.5 18.109 1 90.44 244 VAL B O 1
ATOM 6265 N N . ARG B 1 245 ? 16.016 42.062 18.344 1 88.5 245 ARG B N 1
ATOM 6266 C CA . ARG B 1 245 ? 16.891 43 19.062 1 88.5 245 ARG B CA 1
ATOM 6267 C C . ARG B 1 245 ? 17.547 42.281 20.25 1 88.5 245 ARG B C 1
ATOM 6269 O O . ARG B 1 245 ? 18.766 42.375 20.422 1 88.5 245 ARG B O 1
ATOM 6276 N N . PRO B 1 246 ? 16.797 41.531 20.953 1 85.38 246 PRO B N 1
ATOM 6277 C CA . PRO B 1 246 ? 17.422 40.906 22.109 1 85.38 246 PRO B CA 1
ATOM 6278 C C . PRO B 1 246 ? 18.391 39.781 21.719 1 85.38 246 PRO B C 1
ATOM 6280 O O . PRO B 1 246 ? 19.219 39.375 22.531 1 85.38 246 PRO B O 1
ATOM 6283 N N . MET B 1 247 ? 18.359 39.375 20.5 1 84.25 247 MET B N 1
ATOM 6284 C CA . MET B 1 247 ? 19.125 38.219 20.078 1 84.25 247 MET B CA 1
ATOM 6285 C C . MET B 1 247 ? 20.391 38.625 19.328 1 84.25 247 MET B C 1
ATOM 6287 O O . MET B 1 247 ? 21.172 37.781 18.875 1 84.25 247 MET B O 1
ATOM 6291 N N . ARG B 1 248 ? 20.719 39.75 19.094 1 80.5 248 ARG B N 1
ATOM 6292 C CA . ARG B 1 248 ? 21.812 40.25 18.266 1 80.5 248 ARG B CA 1
ATOM 6293 C C . ARG B 1 248 ? 23.156 39.781 18.781 1 80.5 248 ARG B C 1
ATOM 6295 O O . ARG B 1 248 ? 24.094 39.562 18 1 80.5 248 ARG B O 1
ATOM 6302 N N . GLY B 1 249 ? 23.297 39.531 20 1 75.31 249 GLY B N 1
ATOM 6303 C CA . GLY B 1 249 ? 24.562 39.062 20.562 1 75.31 249 GLY B CA 1
ATOM 6304 C C . GLY B 1 249 ? 24.922 37.656 20.109 1 75.31 249 GLY B C 1
ATOM 6305 O O . GLY B 1 249 ? 26.094 37.312 20.094 1 75.31 249 GLY B O 1
ATOM 6306 N N . ILE B 1 250 ? 23.969 36.906 19.625 1 77.44 250 ILE B N 1
ATOM 6307 C CA . ILE B 1 250 ? 24.172 35.5 19.25 1 77.44 250 ILE B CA 1
ATOM 6308 C C . ILE B 1 250 ? 24.812 35.438 17.859 1 77.44 250 ILE B C 1
ATOM 6310 O O . ILE B 1 250 ? 25.578 34.5 17.562 1 77.44 250 ILE B O 1
ATOM 6314 N N . THR B 1 251 ? 24.75 36.375 17.016 1 74 251 THR B N 1
ATOM 6315 C CA . THR B 1 251 ? 25.172 36.344 15.617 1 74 251 THR B CA 1
ATOM 6316 C C . THR B 1 251 ? 26.672 36.469 15.5 1 74 251 THR B C 1
ATOM 6318 O O . THR B 1 251 ? 27.266 36.094 14.492 1 74 251 THR B O 1
ATOM 6321 N N . ARG B 1 252 ? 27.312 36.875 16.469 1 69.31 252 ARG B N 1
ATOM 6322 C CA . ARG B 1 252 ? 28.766 37.094 16.422 1 69.31 252 ARG B CA 1
ATOM 6323 C C . ARG B 1 252 ? 29.5 35.75 16.312 1 69.31 252 ARG B C 1
ATOM 6325 O O . ARG B 1 252 ? 30.609 35.688 15.789 1 69.31 252 ARG B O 1
ATOM 6332 N N . LEU B 1 253 ? 28.922 34.719 16.797 1 64.62 253 LEU B N 1
ATOM 6333 C CA . LEU B 1 253 ? 29.562 33.438 16.75 1 64.62 253 LEU B CA 1
ATOM 6334 C C . LEU B 1 253 ? 28.891 32.5 15.734 1 64.62 253 LEU B C 1
ATOM 6336 O O . LEU B 1 253 ? 29.109 31.297 15.758 1 64.62 253 LEU B O 1
ATOM 6340 N N . ALA B 1 254 ? 28.125 33.062 14.852 1 65.5 254 ALA B N 1
ATOM 6341 C CA . ALA B 1 254 ? 27.312 32.281 13.906 1 65.5 254 ALA B CA 1
ATOM 6342 C C . ALA B 1 254 ? 28.188 31.547 12.914 1 65.5 254 ALA B C 1
ATOM 6344 O O . ALA B 1 254 ? 27.812 30.5 12.398 1 65.5 254 ALA B O 1
ATOM 6345 N N . PHE B 1 255 ? 29.406 32.031 12.68 1 64.12 255 PHE B N 1
ATOM 6346 C CA . PHE B 1 255 ? 30.297 31.469 11.68 1 64.12 255 PHE B CA 1
ATOM 6347 C C . PHE B 1 255 ? 30.719 30.062 12.07 1 64.12 255 PHE B C 1
ATOM 6349 O O . PHE B 1 255 ? 31.047 29.234 11.211 1 64.12 255 PHE B O 1
ATOM 6356 N N . VAL B 1 256 ? 30.547 29.828 13.344 1 63.59 256 VAL B N 1
ATOM 6357 C CA . VAL B 1 256 ? 30.938 28.516 13.844 1 63.59 256 VAL B CA 1
ATOM 6358 C C . VAL B 1 256 ? 29.906 27.469 13.43 1 63.59 256 VAL B C 1
ATOM 6360 O O . VAL B 1 256 ? 30.219 26.281 13.289 1 63.59 256 VAL B O 1
ATOM 6363 N N . PHE B 1 257 ? 28.797 27.969 13.266 1 61.72 257 PHE B N 1
ATOM 6364 C CA . PHE B 1 257 ? 27.688 27.031 13.016 1 61.72 257 PHE B CA 1
ATOM 6365 C C . PHE B 1 257 ? 27.359 26.984 11.531 1 61.72 257 PHE B C 1
ATOM 6367 O O . PHE B 1 257 ? 26.281 26.5 11.148 1 61.72 257 PHE B O 1
ATOM 6374 N N . ARG B 1 258 ? 28.203 27.484 10.672 1 55.44 258 ARG B N 1
ATOM 6375 C CA . ARG B 1 258 ? 27.922 27.531 9.234 1 55.44 258 ARG B CA 1
ATOM 6376 C C . ARG B 1 258 ? 27.531 26.156 8.711 1 55.44 258 ARG B C 1
ATOM 6378 O O . ARG B 1 258 ? 28.016 25.141 9.211 1 55.44 258 ARG B O 1
ATOM 6385 N N . SER B 1 259 ? 26.719 26.094 7.668 1 53.16 259 SER B N 1
ATOM 6386 C CA . SER B 1 259 ? 25.875 25.078 7.059 1 53.16 259 SER B CA 1
ATOM 6387 C C . SER B 1 259 ? 26.672 23.844 6.691 1 53.16 259 SER B C 1
ATOM 6389 O O . SER B 1 259 ? 27.828 23.938 6.246 1 53.16 259 SER B O 1
ATOM 6391 N N . ARG B 1 260 ? 26.328 22.781 7.293 1 49.69 260 ARG B N 1
ATOM 6392 C CA . ARG B 1 260 ? 26.734 21.438 6.934 1 49.69 260 ARG B CA 1
ATOM 6393 C C . ARG B 1 260 ? 26.234 21.062 5.539 1 49.69 260 ARG B C 1
ATOM 6395 O O . ARG B 1 260 ? 25.125 20.578 5.383 1 49.69 260 ARG B O 1
ATOM 6402 N N . ASP B 1 261 ? 26.656 21.875 4.566 1 45.25 261 ASP B N 1
ATOM 6403 C CA . ASP B 1 261 ? 26.391 21.109 3.35 1 45.25 261 ASP B CA 1
ATOM 6404 C C . ASP B 1 261 ? 27.328 19.906 3.242 1 45.25 261 ASP B C 1
ATOM 6406 O O . ASP B 1 261 ? 28.469 19.969 3.725 1 45.25 261 ASP B O 1
ATOM 6410 N N . ASN B 1 262 ? 26.969 18.844 3.438 1 44.41 262 ASN B N 1
ATOM 6411 C CA . ASN B 1 262 ? 27.75 17.609 3.283 1 44.41 262 ASN B CA 1
ATOM 6412 C C . ASN B 1 262 ? 28.922 17.797 2.322 1 44.41 262 ASN B C 1
ATOM 6414 O O . ASN B 1 262 ? 29.375 16.844 1.702 1 44.41 262 ASN B O 1
ATOM 6418 N N . SER B 1 263 ? 29.375 19.031 2.238 1 45.44 263 SER B N 1
ATOM 6419 C CA . SER B 1 263 ? 30.516 19.234 1.352 1 45.44 263 SER B CA 1
ATOM 6420 C C . SER B 1 263 ? 31.828 19.078 2.104 1 45.44 263 SER B C 1
ATOM 6422 O O . SER B 1 263 ? 31.859 19.141 3.334 1 45.44 263 SER B O 1
ATOM 6424 N N . SER B 1 264 ? 32.781 18.641 1.474 1 48.38 264 SER B N 1
ATOM 6425 C CA . SER B 1 264 ? 34.156 18.469 1.949 1 48.38 264 SER B CA 1
ATOM 6426 C C . SER B 1 264 ? 34.656 19.719 2.686 1 48.38 264 SER B C 1
ATOM 6428 O O . SER B 1 264 ? 35.406 19.609 3.662 1 48.38 264 SER B O 1
ATOM 6430 N N . SER B 1 265 ? 34.219 20.781 2.357 1 50.75 265 SER B N 1
ATOM 6431 C CA . SER B 1 265 ? 34.656 22.016 2.992 1 50.75 265 SER B CA 1
ATOM 6432 C C . SER B 1 265 ? 34.094 22.141 4.406 1 50.75 265 SER B C 1
ATOM 6434 O O . SER B 1 265 ? 34.75 22.656 5.305 1 50.75 265 SER B O 1
ATOM 6436 N N . ASP B 1 266 ? 33 21.5 4.625 1 58.09 266 ASP B N 1
ATOM 6437 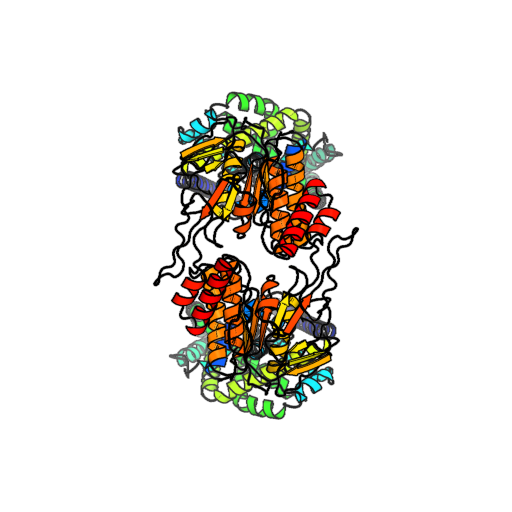C CA . ASP B 1 266 ? 32.375 21.547 5.938 1 58.09 266 ASP B CA 1
ATOM 6438 C C . ASP B 1 266 ? 33.156 20.719 6.953 1 58.09 266 ASP B C 1
ATOM 6440 O O . ASP B 1 266 ? 33.25 21.109 8.117 1 58.09 266 ASP B O 1
ATOM 6444 N N . MET B 1 267 ? 33.719 19.844 6.348 1 55.72 267 MET B N 1
ATOM 6445 C CA . MET B 1 267 ? 34.5 18.984 7.234 1 55.72 267 MET B CA 1
ATOM 6446 C C . MET B 1 267 ? 35.719 19.703 7.746 1 55.72 267 MET B C 1
ATOM 6448 O O . MET B 1 267 ? 36.094 19.578 8.914 1 55.72 267 MET B O 1
ATOM 6452 N N . ILE B 1 268 ? 36.312 20.469 6.914 1 54.53 268 ILE B N 1
ATOM 6453 C CA . ILE B 1 268 ? 37.531 21.188 7.281 1 54.53 268 ILE B CA 1
ATOM 6454 C C . ILE B 1 268 ? 37.219 22.219 8.352 1 54.53 268 ILE B C 1
ATOM 6456 O O . ILE B 1 268 ? 37.938 22.344 9.352 1 54.53 268 ILE B O 1
ATOM 6460 N N . THR B 1 269 ? 36.188 22.828 8.195 1 60.25 269 THR B N 1
ATOM 6461 C CA . THR B 1 269 ? 35.812 23.875 9.156 1 60.25 269 THR B CA 1
ATOM 6462 C C . THR B 1 269 ? 35.438 23.25 10.5 1 60.25 269 THR B C 1
ATOM 6464 O O . THR B 1 269 ? 35.75 23.812 11.555 1 60.25 269 THR B O 1
ATOM 6467 N N . GLU B 1 270 ? 34.844 22.156 10.367 1 63.31 270 GLU B N 1
ATOM 6468 C CA . GLU B 1 270 ? 34.469 21.469 11.594 1 63.31 270 GLU B CA 1
ATOM 6469 C C . GLU B 1 270 ? 35.688 21.078 12.406 1 63.31 270 GLU B C 1
ATOM 6471 O O . GLU B 1 270 ? 35.75 21.266 13.625 1 63.31 270 GLU B O 1
ATOM 6476 N N . TYR B 1 271 ? 36.625 20.609 11.68 1 59.97 271 TYR B N 1
ATOM 6477 C CA . TYR B 1 271 ? 37.844 20.172 12.375 1 59.97 271 TYR B CA 1
ATOM 6478 C C . TYR B 1 271 ? 38.625 21.359 12.906 1 59.97 271 TYR B C 1
ATOM 6480 O O . TYR B 1 271 ? 39.156 21.312 14.016 1 59.97 271 TYR B O 1
ATOM 6488 N N . PHE B 1 272 ? 38.594 22.422 12.172 1 62.25 272 PHE B N 1
ATOM 6489 C CA . PHE B 1 272 ? 39.25 23.641 12.625 1 62.25 272 PHE B CA 1
ATOM 6490 C C . PHE B 1 272 ? 38.594 24.188 13.875 1 62.25 272 PHE B C 1
ATOM 6492 O O . PHE B 1 272 ? 39.25 24.531 14.844 1 62.25 272 PHE B O 1
ATOM 6499 N N . SER B 1 273 ? 37.312 24.141 13.867 1 66.94 273 SER B N 1
ATOM 6500 C CA . SER B 1 273 ? 36.562 24.641 15.016 1 66.94 273 SER B CA 1
ATOM 6501 C C . SER B 1 273 ? 36.719 23.734 16.234 1 66.94 273 SER B C 1
ATOM 6503 O O . SER B 1 273 ? 36.812 24.219 17.359 1 66.94 273 SER B O 1
ATOM 6505 N N . SER B 1 274 ? 36.844 22.516 15.891 1 68.44 274 SER B N 1
ATOM 6506 C CA . SER B 1 274 ? 37 21.562 16.984 1 68.44 274 SER B CA 1
ATOM 6507 C C . SER B 1 274 ? 38.344 21.703 17.672 1 68.44 274 SER B C 1
ATOM 6509 O O . SER B 1 274 ? 38.469 21.484 18.875 1 68.44 274 SER B O 1
ATOM 6511 N N . MET B 1 275 ? 39.312 22.156 16.891 1 67.25 275 MET B N 1
ATOM 6512 C CA . MET B 1 275 ? 40.656 22.328 17.422 1 67.25 275 MET B CA 1
ATOM 6513 C C . MET B 1 275 ? 40.719 23.453 18.453 1 67.25 275 MET B C 1
ATOM 6515 O O . MET B 1 275 ? 41.531 23.422 19.375 1 67.25 275 MET B O 1
ATOM 6519 N N . PHE B 1 276 ? 39.75 24.375 18.344 1 72.81 276 PHE B N 1
ATOM 6520 C CA . PHE B 1 276 ? 39.719 25.516 19.25 1 72.81 276 PHE B CA 1
ATOM 6521 C C . PHE B 1 276 ? 38.469 25.5 20.094 1 72.81 276 PHE B C 1
ATOM 6523 O O . PHE B 1 276 ? 38.156 26.469 20.781 1 72.81 276 PHE B O 1
ATOM 6530 N N . MET B 1 277 ? 37.812 24.438 20.109 1 72.38 277 MET B N 1
ATOM 6531 C CA . MET B 1 277 ? 36.594 24.219 20.875 1 72.38 277 MET B CA 1
ATOM 6532 C C . MET B 1 277 ? 35.594 25.328 20.609 1 72.38 277 MET B C 1
ATOM 6534 O O . MET B 1 277 ? 34.844 25.719 21.5 1 72.38 277 MET B O 1
ATOM 6538 N N . LEU B 1 278 ? 35.688 25.906 19.484 1 71.56 278 LEU B N 1
ATOM 6539 C CA . LEU B 1 278 ? 34.812 27.047 19.156 1 71.56 278 LEU B CA 1
ATOM 6540 C C . LEU B 1 278 ? 33.344 26.625 19.141 1 71.56 278 LEU B C 1
ATOM 6542 O O . LEU B 1 278 ? 32.469 27.391 19.547 1 71.56 278 LEU B O 1
ATOM 6546 N N . GLY B 1 279 ? 33.156 25.438 18.766 1 69.69 279 GLY B N 1
ATOM 6547 C CA . GLY B 1 279 ? 31.781 24.938 18.719 1 69.69 279 GLY B CA 1
ATOM 6548 C C . GLY B 1 279 ? 31.125 24.906 20.094 1 69.69 279 GLY B C 1
ATOM 6549 O O . GLY B 1 279 ? 29.984 25.312 20.25 1 69.69 279 GLY B O 1
ATOM 6550 N N . PHE B 1 280 ? 31.938 24.594 21.078 1 71.38 280 PHE B N 1
ATOM 6551 C CA . PHE B 1 280 ? 31.391 24.469 22.422 1 71.38 280 PHE B CA 1
ATOM 6552 C C . PHE B 1 280 ? 31.25 25.828 23.078 1 71.38 280 PHE B C 1
ATOM 6554 O O . PHE B 1 280 ? 30.281 26.062 23.812 1 71.38 280 PHE B O 1
ATOM 6561 N N . ILE B 1 281 ? 32.156 26.641 22.781 1 73.25 281 ILE B N 1
ATOM 6562 C CA . ILE B 1 281 ? 32.094 27.984 23.328 1 73.25 281 ILE B CA 1
ATOM 6563 C C . ILE B 1 281 ? 30.891 28.734 22.75 1 73.25 281 ILE B C 1
ATOM 6565 O O . ILE B 1 281 ? 30.125 29.359 23.484 1 73.25 281 ILE B O 1
ATOM 6569 N N . ALA B 1 282 ? 30.875 28.578 21.484 1 73.88 282 ALA B N 1
ATOM 6570 C CA . ALA B 1 282 ? 29.734 29.203 20.812 1 73.88 282 ALA B CA 1
ATOM 6571 C C . ALA B 1 282 ? 28.406 28.641 21.312 1 73.88 282 ALA B C 1
ATOM 6573 O O . ALA B 1 282 ? 27.453 29.375 21.547 1 73.88 282 ALA B O 1
ATOM 6574 N N . TYR B 1 283 ? 28.406 27.438 21.578 1 74.94 283 TYR B N 1
ATOM 6575 C CA . TYR B 1 283 ? 27.219 26.75 22.078 1 74.94 283 TYR B CA 1
ATOM 6576 C C . TYR B 1 283 ? 26.797 27.312 23.438 1 74.94 283 TYR B C 1
ATOM 6578 O O . TYR B 1 283 ? 25.625 27.609 23.641 1 74.94 283 TYR B O 1
ATOM 6586 N N . ASN B 1 284 ? 27.734 27.438 24.234 1 74.81 284 ASN B N 1
ATOM 6587 C CA . ASN B 1 284 ? 27.422 27.938 25.562 1 74.81 284 ASN B CA 1
ATOM 6588 C C . ASN B 1 284 ? 26.938 29.375 25.531 1 74.81 284 ASN B C 1
ATOM 6590 O O . ASN B 1 284 ? 26.047 29.766 26.297 1 74.81 284 ASN B O 1
ATOM 6594 N N . ASN B 1 285 ? 27.547 30.125 24.734 1 76.38 285 ASN B N 1
ATOM 6595 C CA . ASN B 1 285 ? 27.125 31.516 24.594 1 76.38 285 ASN B CA 1
ATOM 6596 C C . ASN B 1 285 ? 25.688 31.625 24.109 1 76.38 285 ASN B C 1
ATOM 6598 O O . ASN B 1 285 ? 24.906 32.406 24.625 1 76.38 285 ASN B O 1
ATOM 6602 N N . VAL B 1 286 ? 25.375 30.859 23.172 1 78.44 286 VAL B N 1
ATOM 6603 C CA . VAL B 1 286 ? 24.031 30.859 22.609 1 78.44 286 VAL B CA 1
ATOM 6604 C C . VAL B 1 286 ? 23.031 30.359 23.641 1 78.44 286 VAL B C 1
ATOM 6606 O O . VAL B 1 286 ? 21.953 30.938 23.812 1 78.44 286 VAL B O 1
ATOM 6609 N N . LEU B 1 287 ? 23.422 29.391 24.359 1 78.06 287 LEU B N 1
ATOM 6610 C CA . LEU B 1 287 ? 22.562 28.797 25.375 1 78.06 287 LEU B CA 1
ATOM 6611 C C . LEU B 1 287 ? 22.219 29.812 26.453 1 78.06 287 LEU B C 1
ATOM 6613 O O . LEU B 1 287 ? 21.062 29.922 26.875 1 78.06 287 LEU B O 1
ATOM 6617 N N . THR B 1 288 ? 23.172 30.5 26.891 1 77.75 288 THR B N 1
ATOM 6618 C CA . THR B 1 288 ? 22.984 31.484 27.953 1 77.75 288 THR B CA 1
ATOM 6619 C C . THR B 1 288 ? 22.047 32.594 27.484 1 77.75 288 THR B C 1
ATOM 6621 O O . THR B 1 288 ? 21.172 33.031 28.234 1 77.75 288 THR B O 1
ATOM 6624 N N . ARG B 1 289 ? 22.219 32.969 26.359 1 78.94 289 ARG B N 1
ATOM 6625 C CA . ARG B 1 289 ? 21.406 34.062 25.812 1 78.94 289 ARG B CA 1
ATOM 6626 C C . ARG B 1 289 ? 19.969 33.594 25.578 1 78.94 289 ARG B C 1
ATOM 6628 O O . ARG B 1 289 ? 19.031 34.375 25.828 1 78.94 289 ARG B O 1
ATOM 6635 N N . LEU B 1 290 ? 19.797 32.469 25.125 1 79.75 290 LEU B N 1
ATOM 6636 C CA . LEU B 1 290 ? 18.469 31.922 24.891 1 79.75 290 LEU B CA 1
ATOM 6637 C C . LEU B 1 290 ? 17.719 31.766 26.219 1 79.75 290 LEU B C 1
ATOM 6639 O O . LEU B 1 290 ? 16.5 31.984 26.266 1 79.75 290 LEU B O 1
ATOM 6643 N N . TYR B 1 291 ? 18.5 31.406 27.125 1 78.31 291 TYR B N 1
ATOM 6644 C CA . TYR B 1 291 ? 17.906 31.234 28.453 1 78.31 291 TYR B CA 1
ATOM 6645 C C . TYR B 1 291 ? 17.359 32.531 28.984 1 78.31 291 TYR B C 1
ATOM 6647 O O . TYR B 1 291 ? 16.266 32.594 29.547 1 78.31 291 TYR B O 1
ATOM 6655 N N . HIS B 1 292 ? 18.016 33.594 28.781 1 81.69 292 HIS B N 1
ATOM 6656 C CA . HIS B 1 292 ? 17.625 34.906 29.312 1 81.69 292 HIS B CA 1
ATOM 6657 C C . HIS B 1 292 ? 16.562 35.531 28.438 1 81.69 292 HIS B C 1
ATOM 6659 O O . HIS B 1 292 ? 15.812 36.406 28.906 1 81.69 292 HIS B O 1
ATOM 6665 N N . ASN B 1 293 ? 16.438 35.188 27.188 1 85.38 293 ASN B N 1
ATOM 6666 C CA . ASN B 1 293 ? 15.484 35.75 26.25 1 85.38 293 ASN B CA 1
ATOM 6667 C C . ASN B 1 293 ? 14.625 34.688 25.594 1 85.38 293 ASN B C 1
ATOM 6669 O O . ASN B 1 293 ? 14.445 34.656 24.375 1 85.38 293 ASN B O 1
ATOM 6673 N N . HIS B 1 294 ? 14.156 33.906 26.438 1 84.69 294 HIS B N 1
ATOM 6674 C CA . HIS B 1 294 ? 13.438 32.719 25.969 1 84.69 294 HIS B CA 1
ATOM 6675 C C . HIS B 1 294 ? 12.156 33.125 25.234 1 84.69 294 HIS B C 1
ATOM 6677 O O . HIS B 1 294 ? 11.898 32.656 24.125 1 84.69 294 HIS B O 1
ATOM 6683 N N . ASP B 1 295 ? 11.375 33.906 25.812 1 85.19 295 ASP B N 1
ATOM 6684 C CA . ASP B 1 295 ? 10.094 34.312 25.25 1 85.19 295 ASP B CA 1
ATOM 6685 C C . ASP B 1 295 ? 10.289 35.062 23.922 1 85.19 295 ASP B C 1
ATOM 6687 O O . ASP B 1 295 ? 9.531 34.844 22.969 1 85.19 295 ASP B O 1
ATOM 6691 N N . GLU B 1 296 ? 11.281 35.812 23.953 1 86.62 296 GLU B N 1
ATOM 6692 C CA . GLU B 1 296 ? 11.586 36.594 22.734 1 86.62 296 GLU B CA 1
ATOM 6693 C C . GLU B 1 296 ? 12.039 35.656 21.609 1 86.62 296 GLU B C 1
ATOM 6695 O O . GLU B 1 296 ? 11.695 35.875 20.438 1 86.62 296 GLU B O 1
ATOM 6700 N N . ALA B 1 297 ? 12.719 34.688 21.984 1 87.31 297 ALA B N 1
ATOM 6701 C CA . ALA B 1 297 ? 13.188 33.75 20.984 1 87.31 297 ALA B CA 1
ATOM 6702 C C . ALA B 1 297 ? 12.016 32.969 20.375 1 87.31 297 ALA B C 1
ATOM 6704 O O . ALA B 1 297 ? 11.984 32.719 19.172 1 87.31 297 ALA B O 1
ATOM 6705 N N . LEU B 1 298 ? 11.117 32.656 21.219 1 87.81 298 LEU B N 1
ATOM 6706 C CA . LEU B 1 298 ? 9.945 31.953 20.75 1 87.81 298 LEU B CA 1
ATOM 6707 C C . LEU B 1 298 ? 9.094 32.844 19.844 1 87.81 298 LEU B C 1
ATOM 6709 O O . LEU B 1 298 ? 8.586 32.375 18.812 1 87.81 298 LEU B O 1
ATOM 6713 N N . THR B 1 299 ? 8.961 34 20.219 1 89.75 299 THR B N 1
ATOM 6714 C CA . THR B 1 299 ? 8.211 34.938 19.422 1 89.75 299 THR B CA 1
ATOM 6715 C C . THR B 1 299 ? 8.867 35.125 18.047 1 89.75 299 THR B C 1
ATOM 6717 O O . THR B 1 299 ? 8.18 35.25 17.031 1 89.75 299 THR B O 1
ATOM 6720 N N . LEU B 1 300 ? 10.133 35.219 18.109 1 91.5 300 LEU B N 1
ATOM 6721 C CA . LEU B 1 300 ? 10.867 35.344 16.859 1 91.5 300 LEU B CA 1
ATOM 6722 C C . LEU B 1 300 ? 10.648 34.125 15.961 1 91.5 300 LEU B C 1
ATOM 6724 O O . LEU B 1 300 ? 10.414 34.281 14.758 1 91.5 300 LEU B O 1
ATOM 6728 N N . TRP B 1 301 ? 10.742 33.031 16.578 1 91.56 301 TRP B N 1
ATOM 6729 C CA . TRP B 1 301 ? 10.523 31.797 15.828 1 91.56 301 TRP B CA 1
ATOM 6730 C C . TRP B 1 301 ? 9.148 31.797 15.164 1 91.56 301 TRP B C 1
ATOM 6732 O O . TRP B 1 301 ? 9.023 31.469 13.984 1 91.56 301 TRP B O 1
ATOM 6742 N N . GLN B 1 302 ? 8.195 32.156 15.859 1 92.25 302 GLN B N 1
ATOM 6743 C CA . GLN B 1 302 ? 6.828 32.219 15.359 1 92.25 302 GLN B CA 1
ATOM 6744 C C . GLN B 1 302 ? 6.695 33.25 14.242 1 92.25 302 GLN B C 1
ATOM 6746 O O . GLN B 1 302 ? 6.035 33 13.234 1 92.25 302 GLN B O 1
ATOM 6751 N N . ALA B 1 303 ? 7.281 34.344 14.469 1 94.5 303 ALA B N 1
ATOM 6752 C CA . ALA B 1 303 ? 7.211 35.438 13.484 1 94.5 303 ALA B CA 1
ATOM 6753 C C . ALA B 1 303 ? 7.824 35 12.156 1 94.5 303 ALA B C 1
ATOM 6755 O O . ALA B 1 303 ? 7.281 35.281 11.086 1 94.5 303 ALA B O 1
ATOM 6756 N N . LEU B 1 304 ? 8.906 34.344 12.258 1 96.19 304 LEU B N 1
ATOM 6757 C CA . LEU B 1 304 ? 9.562 33.844 11.047 1 96.19 304 LEU B CA 1
ATOM 6758 C C . LEU B 1 304 ? 8.695 32.812 10.344 1 96.19 304 LEU B C 1
ATOM 6760 O O . LEU B 1 304 ? 8.57 32.812 9.117 1 96.19 304 LEU B O 1
ATOM 6764 N N . GLY B 1 305 ? 8.164 31.953 11.141 1 96.12 305 GLY B N 1
ATOM 6765 C CA . GLY B 1 305 ? 7.238 30.984 10.586 1 96.12 305 GLY B CA 1
ATOM 6766 C C . GLY B 1 305 ? 6.043 31.625 9.898 1 96.12 305 GLY B C 1
ATOM 6767 O O . GLY B 1 305 ? 5.617 31.172 8.836 1 96.12 305 GLY B O 1
ATOM 6768 N N . ASP B 1 306 ? 5.594 32.656 10.484 1 96.81 306 ASP B N 1
ATOM 6769 C CA . ASP B 1 306 ? 4.434 33.375 9.945 1 96.81 306 ASP B CA 1
ATOM 6770 C C . ASP B 1 306 ? 4.75 34 8.586 1 96.81 306 ASP B C 1
ATOM 6772 O O . ASP B 1 306 ? 3.887 34.062 7.711 1 96.81 306 ASP B O 1
ATOM 6776 N N . LEU B 1 307 ? 5.906 34.469 8.422 1 97.19 307 LEU B N 1
ATOM 6777 C CA . LEU B 1 307 ? 6.324 35.031 7.141 1 97.19 307 LEU B CA 1
ATOM 6778 C C . LEU B 1 307 ? 6.246 33.969 6.039 1 97.19 307 LEU B C 1
ATOM 6780 O O . LEU B 1 307 ? 5.656 34.219 4.984 1 97.19 307 LEU B O 1
ATOM 6784 N N . GLU B 1 308 ? 6.758 32.844 6.332 1 97.62 308 GLU B N 1
ATOM 6785 C CA . GLU B 1 308 ? 6.758 31.812 5.316 1 97.62 308 GLU B CA 1
ATOM 6786 C C . GLU B 1 308 ? 5.363 31.219 5.121 1 97.62 308 GLU B C 1
ATOM 6788 O O . GLU B 1 308 ? 5.004 30.812 4.016 1 97.62 308 GLU B O 1
ATOM 6793 N N . LEU B 1 309 ? 4.645 31.172 6.199 1 97.94 309 LEU B N 1
ATOM 6794 C CA . LEU B 1 309 ? 3.26 30.734 6.062 1 97.94 309 LEU B CA 1
ATOM 6795 C C . LEU B 1 309 ? 2.498 31.641 5.098 1 97.94 309 LEU B C 1
ATOM 6797 O O . LEU B 1 309 ? 1.766 31.141 4.23 1 97.94 309 LEU B O 1
ATOM 6801 N N . ALA B 1 310 ? 2.674 32.906 5.266 1 98.31 310 ALA B N 1
ATOM 6802 C CA . ALA B 1 310 ? 2.004 33.875 4.391 1 98.31 310 ALA B CA 1
ATOM 6803 C C . ALA B 1 310 ? 2.406 33.656 2.932 1 98.31 310 ALA B C 1
ATOM 6805 O O . ALA B 1 310 ? 1.562 33.688 2.035 1 98.31 310 ALA B O 1
ATOM 6806 N N . ILE B 1 311 ? 3.629 33.406 2.715 1 98.12 311 ILE B N 1
ATOM 6807 C CA . ILE B 1 311 ? 4.117 33.188 1.362 1 98.12 311 ILE B CA 1
ATOM 6808 C C . ILE B 1 311 ? 3.529 31.875 0.822 1 98.12 311 ILE B C 1
ATOM 6810 O O . ILE B 1 311 ? 3.139 31.812 -0.346 1 98.12 311 ILE B O 1
ATOM 6814 N N . ALA B 1 312 ? 3.512 30.891 1.659 1 97.81 312 ALA B N 1
ATOM 6815 C CA . ALA B 1 312 ? 2.965 29.594 1.266 1 97.81 312 ALA B CA 1
ATOM 6816 C C . ALA B 1 312 ? 1.502 29.719 0.847 1 97.81 312 ALA B C 1
ATOM 6818 O O . ALA B 1 312 ? 1.098 29.172 -0.186 1 97.81 312 ALA B O 1
ATOM 6819 N N . ILE B 1 313 ? 0.701 30.422 1.676 1 98.19 313 ILE B N 1
ATOM 6820 C CA . ILE B 1 313 ? -0.712 30.609 1.369 1 98.19 313 ILE B CA 1
ATOM 6821 C C . ILE B 1 313 ? -0.855 31.422 0.084 1 98.19 313 ILE B C 1
ATOM 6823 O O . ILE B 1 313 ? -1.688 31.109 -0.769 1 98.19 313 ILE B O 1
ATOM 6827 N N . ALA B 1 314 ? -0.04 32.469 -0.054 1 97.81 314 ALA B N 1
ATOM 6828 C CA . ALA B 1 314 ? -0.058 33.281 -1.263 1 97.81 314 ALA B CA 1
ATOM 6829 C C . ALA B 1 314 ? 0.219 32.438 -2.502 1 97.81 314 ALA B C 1
ATOM 6831 O O . ALA B 1 314 ? -0.467 32.562 -3.52 1 97.81 314 ALA B O 1
ATOM 6832 N N . ASN B 1 315 ? 1.192 31.641 -2.398 1 97.69 315 ASN B N 1
ATOM 6833 C CA . ASN B 1 315 ? 1.525 30.766 -3.516 1 97.69 315 ASN B CA 1
ATOM 6834 C C . ASN B 1 315 ? 0.387 29.797 -3.826 1 97.69 315 ASN B C 1
ATOM 6836 O O . ASN B 1 315 ? 0.071 29.547 -4.992 1 97.69 315 ASN B O 1
ATOM 6840 N N . PHE B 1 316 ? -0.18 29.234 -2.797 1 97.12 316 PHE B N 1
ATOM 6841 C CA . PHE B 1 316 ? -1.286 28.297 -2.938 1 97.12 316 PHE B CA 1
ATOM 6842 C C . PHE B 1 316 ? -2.459 28.953 -3.66 1 97.12 316 PHE B C 1
ATOM 6844 O O . PHE B 1 316 ? -3.033 28.359 -4.578 1 97.12 316 PHE B O 1
ATOM 6851 N N . ARG B 1 317 ? -2.773 30.156 -3.23 1 96.94 317 ARG B N 1
ATOM 6852 C CA . ARG B 1 317 ? -3.854 30.922 -3.852 1 96.94 317 ARG B CA 1
ATOM 6853 C C . ARG B 1 317 ? -3.543 31.219 -5.312 1 96.94 317 ARG B C 1
ATOM 6855 O O . ARG B 1 317 ? -4.43 31.156 -6.168 1 96.94 317 ARG B O 1
ATOM 6862 N N . THR B 1 318 ? -2.326 31.469 -5.574 1 95.62 318 THR B N 1
ATOM 6863 C CA . THR B 1 318 ? -1.903 31.812 -6.926 1 95.62 318 THR B CA 1
ATOM 6864 C C . THR B 1 318 ? -1.887 30.562 -7.812 1 95.62 318 THR B C 1
ATOM 6866 O O . THR B 1 318 ? -2.203 30.641 -9 1 95.62 318 THR B O 1
ATOM 6869 N N . ALA B 1 319 ? -1.516 29.484 -7.266 1 95 319 ALA B N 1
ATOM 6870 C CA . ALA B 1 319 ? -1.37 28.234 -8.008 1 95 319 ALA B CA 1
ATOM 6871 C C . ALA B 1 319 ? -2.73 27.688 -8.43 1 95 319 ALA B C 1
ATOM 6873 O O . ALA B 1 319 ? -2.838 26.984 -9.438 1 95 319 ALA B O 1
ATOM 6874 N N . HIS B 1 320 ? -3.701 27.922 -7.629 1 93.31 320 HIS B N 1
ATOM 6875 C CA . HIS B 1 320 ? -5.043 27.453 -7.949 1 93.31 320 HIS B CA 1
ATOM 6876 C C . HIS B 1 320 ? -5.855 28.531 -8.664 1 93.31 320 HIS B C 1
ATOM 6878 O O . HIS B 1 320 ? -5.898 29.672 -8.219 1 93.31 320 HIS B O 1
ATOM 6884 N N . SER B 1 321 ? -6.414 28.188 -9.773 1 83.44 321 SER B N 1
ATOM 6885 C CA . SER B 1 321 ? -7.172 29.141 -10.586 1 83.44 321 SER B CA 1
ATOM 6886 C C . SER B 1 321 ? -8.43 29.594 -9.859 1 83.44 321 SER B C 1
ATOM 6888 O O . SER B 1 321 ? -8.883 30.734 -10.047 1 83.44 321 SER B O 1
ATOM 6890 N N . GLN B 1 322 ? -8.938 28.656 -9.109 1 89.25 322 GLN B N 1
ATOM 6891 C CA . GLN B 1 322 ? -10.164 29 -8.391 1 89.25 322 GLN B CA 1
ATOM 6892 C C . GLN B 1 322 ? -9.977 28.828 -6.887 1 89.25 322 GLN B C 1
ATOM 6894 O O . GLN B 1 322 ? -10.031 27.719 -6.367 1 89.25 322 GLN B O 1
ATOM 6899 N N . SER B 1 323 ? -9.711 29.875 -6.184 1 95.12 323 SER B N 1
ATOM 6900 C CA . SER B 1 323 ? -9.633 29.938 -4.73 1 95.12 323 SER B CA 1
ATOM 6901 C C . SER B 1 323 ? -10.352 31.172 -4.188 1 95.12 323 SER B C 1
ATOM 6903 O O . SER B 1 323 ? -10.484 32.188 -4.891 1 95.12 323 SER B O 1
ATOM 6905 N N . SER B 1 324 ? -10.891 31.047 -3.033 1 97.44 324 SER B N 1
ATOM 6906 C CA . SER B 1 324 ? -11.578 32.156 -2.4 1 97.44 324 SER B CA 1
ATOM 6907 C C . SER B 1 324 ? -11.445 32.125 -0.883 1 97.44 324 SER B C 1
ATOM 6909 O O . SER B 1 324 ? -10.969 31.109 -0.331 1 97.44 324 SER B O 1
ATOM 6911 N N . GLN B 1 325 ? -11.711 33.188 -0.258 1 97.44 325 GLN B N 1
ATOM 6912 C CA . GLN B 1 325 ? -11.773 33.219 1.199 1 97.44 325 GLN B CA 1
ATOM 6913 C C . GLN B 1 325 ? -13.156 32.844 1.7 1 97.44 325 GLN B C 1
ATOM 6915 O O . GLN B 1 325 ? -14.172 33.281 1.146 1 97.44 325 GLN B O 1
ATOM 6920 N N . PRO B 1 326 ? -13.242 32.031 2.66 1 97.88 326 PRO B N 1
ATOM 6921 C CA . PRO B 1 326 ? -14.539 31.578 3.182 1 97.88 326 PRO B CA 1
ATOM 6922 C C . PRO B 1 326 ? -15.25 32.656 3.986 1 97.88 326 PRO B C 1
ATOM 6924 O O . PRO B 1 326 ? -14.609 33.625 4.441 1 97.88 326 PRO B O 1
ATOM 6927 N N . ALA B 1 327 ? -16.516 32.531 4.07 1 97.56 327 ALA B N 1
ATOM 6928 C CA . ALA B 1 327 ? -17.328 33.312 5.004 1 97.56 327 ALA B CA 1
ATOM 6929 C C . ALA B 1 327 ? -17.828 32.438 6.145 1 97.56 327 ALA B C 1
ATOM 6931 O O . ALA B 1 327 ? -18.203 31.281 5.93 1 97.56 327 ALA B O 1
ATOM 6932 N N . PHE B 1 328 ? -17.812 32.969 7.371 1 97.38 328 PHE B N 1
ATOM 6933 C CA . PHE B 1 328 ? -18.281 32.219 8.516 1 97.38 328 PHE B CA 1
ATOM 6934 C C . PHE B 1 328 ? -19.625 32.75 9.008 1 97.38 328 PHE B C 1
ATOM 6936 O O . PHE B 1 328 ? -19.781 33.938 9.234 1 97.38 328 PHE B O 1
ATOM 6943 N N . ALA B 1 329 ? -20.516 31.859 8.984 1 95.94 329 ALA B N 1
ATOM 6944 C CA . ALA B 1 329 ? -21.875 32.188 9.43 1 95.94 329 ALA B CA 1
ATOM 6945 C C . ALA B 1 329 ? -22.562 30.969 10.023 1 95.94 329 ALA B C 1
ATOM 6947 O O . ALA B 1 329 ? -22.109 29.828 9.828 1 95.94 329 ALA B O 1
ATOM 6948 N N . ALA B 1 330 ? -23.656 31.172 10.695 1 93.38 330 ALA B N 1
ATOM 6949 C CA . ALA B 1 330 ? -24.422 30.078 11.297 1 93.38 330 ALA B CA 1
ATOM 6950 C C . ALA B 1 330 ? -25.219 29.328 10.242 1 93.38 330 ALA B C 1
ATOM 6952 O O . ALA B 1 330 ? -25.547 29.875 9.188 1 93.38 330 ALA B O 1
ATOM 6953 N N . GLY B 1 331 ? -25.594 27.969 10.453 1 90.25 331 GLY B N 1
ATOM 6954 C CA . GLY B 1 331 ? -26.562 27.281 9.602 1 90.25 331 GLY B CA 1
ATOM 6955 C C . GLY B 1 331 ? -25.969 26.109 8.867 1 90.25 331 GLY B C 1
ATOM 6956 O O . GLY B 1 331 ? -26.625 25.484 8.039 1 90.25 331 GLY B O 1
ATOM 6957 N N . GLY B 1 332 ? -24.766 25.875 8.898 1 95.12 332 GLY B N 1
ATOM 6958 C CA . GLY B 1 332 ? -24.172 24.734 8.211 1 95.12 332 GLY B CA 1
ATOM 6959 C C . GLY B 1 332 ? -23.094 25.125 7.215 1 95.12 332 GLY B C 1
ATOM 6960 O O . GLY B 1 332 ? -22.188 25.906 7.543 1 95.12 332 GLY B O 1
ATOM 6961 N N . MET B 1 333 ? -23.234 24.5 5.949 1 97.31 333 MET B N 1
ATOM 6962 C CA . MET B 1 333 ? -22.219 24.766 4.941 1 97.31 333 MET B CA 1
ATOM 6963 C C . MET B 1 333 ? -22.844 24.875 3.553 1 97.31 333 MET B C 1
ATOM 6965 O O . MET B 1 333 ? -23.672 24.047 3.176 1 97.31 333 MET B O 1
ATOM 6969 N N . THR B 1 334 ? -22.516 25.891 2.855 1 97.69 334 THR B N 1
ATOM 6970 C CA . THR B 1 334 ? -22.891 26.078 1.458 1 97.69 334 THR B CA 1
ATOM 6971 C C . THR B 1 334 ? -21.656 26.422 0.612 1 97.69 334 THR B C 1
ATOM 6973 O O . THR B 1 334 ? -20.797 27.172 1.049 1 97.69 334 THR B O 1
ATOM 6976 N N . ALA B 1 335 ? -21.531 25.812 -0.516 1 97.56 335 ALA B N 1
ATOM 6977 C CA . ALA B 1 335 ? -20.406 26.109 -1.407 1 97.56 335 ALA B CA 1
ATOM 6978 C C . ALA B 1 335 ? -20.828 25.969 -2.869 1 97.56 335 ALA B C 1
ATOM 6980 O O . ALA B 1 335 ? -21.703 25.156 -3.201 1 97.56 335 ALA B O 1
ATOM 6981 N N . THR B 1 336 ? -20.25 26.797 -3.646 1 97.12 336 THR B N 1
ATOM 6982 C CA . THR B 1 336 ? -20.406 26.719 -5.094 1 97.12 336 THR B CA 1
ATOM 6983 C C . THR B 1 336 ? -19.109 26.266 -5.758 1 97.12 336 THR B C 1
ATOM 6985 O O . THR B 1 336 ? -18.047 26.859 -5.523 1 97.12 336 THR B O 1
ATOM 6988 N N . LYS B 1 337 ? -19.109 25.25 -6.535 1 96.31 337 LYS B N 1
ATOM 6989 C CA . LYS B 1 337 ? -18 24.734 -7.34 1 96.31 337 LYS B CA 1
ATOM 6990 C C . LYS B 1 337 ? -16.812 24.359 -6.457 1 96.31 337 LYS B C 1
ATOM 6992 O O . LYS B 1 337 ? -15.695 24.797 -6.707 1 96.31 337 LYS B O 1
ATOM 6997 N N . ILE B 1 338 ? -17.062 23.516 -5.504 1 96.56 338 ILE B N 1
ATOM 6998 C CA . ILE B 1 338 ? -15.992 23.031 -4.625 1 96.56 338 ILE B CA 1
ATOM 6999 C C . ILE B 1 338 ? -15.18 21.953 -5.336 1 96.56 338 ILE B C 1
ATOM 7001 O O . ILE B 1 338 ? -15.734 21.141 -6.07 1 96.56 338 ILE B O 1
ATOM 7005 N N . VAL B 1 339 ? -13.922 21.969 -5.203 1 95.56 339 VAL B N 1
ATOM 7006 C CA . VAL B 1 339 ? -13.07 20.969 -5.836 1 95.56 339 VAL B CA 1
ATOM 7007 C C . VAL B 1 339 ? -12.102 20.391 -4.809 1 95.56 339 VAL B C 1
ATOM 7009 O O . VAL B 1 339 ? -11.836 21.016 -3.773 1 95.56 339 VAL B O 1
ATOM 7012 N N . HIS B 1 340 ? -11.648 19.188 -5.031 1 94.38 340 HIS B N 1
ATOM 7013 C CA . HIS B 1 340 ? -10.648 18.547 -4.188 1 94.38 340 HIS B CA 1
ATOM 7014 C C . HIS B 1 340 ? -9.234 19 -4.562 1 94.38 340 HIS B C 1
ATOM 7016 O O . HIS B 1 340 ? -8.844 18.906 -5.727 1 94.38 340 HIS B O 1
ATOM 7022 N N . PRO B 1 341 ? -8.43 19.422 -3.652 1 93.44 341 PRO B N 1
ATOM 7023 C CA . PRO B 1 341 ? -7.125 20.016 -3.971 1 93.44 341 PRO B CA 1
ATOM 7024 C C . PRO B 1 341 ? -6.141 19 -4.551 1 93.44 341 PRO B C 1
ATOM 7026 O O . PRO B 1 341 ? -5.238 19.375 -5.305 1 93.44 341 PRO B O 1
ATOM 7029 N N . LEU B 1 342 ? -6.246 17.75 -4.246 1 92.31 342 LEU B N 1
ATOM 7030 C CA . LEU B 1 342 ? -5.246 16.75 -4.621 1 92.31 342 LEU B CA 1
ATOM 7031 C C . LEU B 1 342 ? -5.535 16.188 -6.008 1 92.31 342 LEU B C 1
ATOM 7033 O O . LEU B 1 342 ? -4.758 15.375 -6.527 1 92.31 342 LEU B O 1
ATOM 7037 N N . LEU B 1 343 ? -6.648 16.578 -6.613 1 89.44 343 LEU B N 1
ATOM 7038 C CA . LEU B 1 343 ? -6.98 16.062 -7.938 1 89.44 343 LEU B CA 1
ATOM 7039 C C . LEU B 1 343 ? -6.438 16.984 -9.031 1 89.44 343 LEU B C 1
ATOM 7041 O O . LEU B 1 343 ? -6.527 18.203 -8.914 1 89.44 343 LEU B O 1
ATOM 7045 N N . LYS B 1 344 ? -5.832 16.484 -10.078 1 84.62 344 LYS B N 1
ATOM 7046 C CA . LYS B 1 344 ? -5.289 17.25 -11.188 1 84.62 344 LYS B CA 1
ATOM 7047 C C . LYS B 1 344 ? -6.402 17.875 -12.023 1 84.62 344 LYS B C 1
ATOM 7049 O O . LYS B 1 344 ? -6.305 19.031 -12.438 1 84.62 344 LYS B O 1
ATOM 7054 N N . HIS B 1 345 ? -7.477 17.078 -12.25 1 86 345 HIS B N 1
ATOM 7055 C CA . HIS B 1 345 ? -8.633 17.547 -13.008 1 86 345 HIS B CA 1
ATOM 7056 C C . HIS B 1 345 ? -9.922 17.344 -12.227 1 86 345 HIS B C 1
ATOM 7058 O O . HIS B 1 345 ? -10.766 16.531 -12.609 1 86 345 HIS B O 1
ATOM 7064 N N . PRO B 1 346 ? -10.031 18.156 -11.266 1 88.12 346 PRO B N 1
ATOM 7065 C CA . PRO B 1 346 ? -11.195 17.953 -10.406 1 88.12 346 PRO B CA 1
ATOM 7066 C C . PRO B 1 346 ? -12.492 18.453 -11.039 1 88.12 346 PRO B C 1
ATOM 7068 O O . PRO B 1 346 ? -12.477 19.453 -11.766 1 88.12 346 PRO B O 1
ATOM 7071 N N . VAL B 1 347 ? -13.562 17.75 -10.852 1 90.12 347 VAL B N 1
ATOM 7072 C CA . VAL B 1 347 ? -14.906 18.188 -11.234 1 90.12 347 VAL B CA 1
ATOM 7073 C C . VAL B 1 347 ? -15.547 18.953 -10.086 1 90.12 347 VAL B C 1
ATOM 7075 O O . VAL B 1 347 ? -15.578 18.484 -8.953 1 90.12 347 VAL B O 1
ATOM 7078 N N . ALA B 1 348 ? -15.992 20.172 -10.367 1 94.62 348 ALA B N 1
ATOM 7079 C CA . ALA B 1 348 ? -16.562 21.047 -9.344 1 94.62 348 ALA B CA 1
ATOM 7080 C C . ALA B 1 348 ? -18 20.641 -9.023 1 94.62 348 ALA B C 1
ATOM 7082 O O . ALA B 1 348 ? -18.766 20.281 -9.914 1 94.62 348 ALA B O 1
ATOM 7083 N N . ASN B 1 349 ? -18.344 20.594 -7.754 1 96.06 349 ASN B N 1
ATOM 7084 C CA . ASN B 1 349 ? -19.688 20.266 -7.301 1 96.06 349 ASN B CA 1
ATOM 7085 C C . ASN B 1 349 ? -20.188 21.25 -6.254 1 96.06 349 ASN B C 1
ATOM 7087 O O . ASN B 1 349 ? -19.391 21.906 -5.578 1 96.06 349 ASN B O 1
ATOM 7091 N N . PRO B 1 350 ? -21.453 21.438 -6.074 1 96.5 350 PRO B N 1
ATOM 7092 C CA . PRO B 1 350 ? -22.016 22.312 -5.047 1 96.5 350 PRO B CA 1
ATOM 7093 C C . PRO B 1 350 ? -22.188 21.625 -3.699 1 96.5 350 PRO B C 1
ATOM 7095 O O . PRO B 1 350 ? -22.047 20.391 -3.611 1 96.5 350 PRO B O 1
ATOM 7098 N N . VAL B 1 351 ? -22.359 22.375 -2.723 1 96.38 351 VAL B N 1
ATOM 7099 C CA . VAL B 1 351 ? -22.656 21.859 -1.391 1 96.38 351 VAL B CA 1
ATOM 7100 C C . VAL B 1 351 ? -23.812 22.656 -0.79 1 96.38 351 VAL B C 1
ATOM 7102 O O . VAL B 1 351 ? -23.797 23.891 -0.769 1 96.38 351 VAL B O 1
ATOM 7105 N N . ALA B 1 352 ? -24.828 22.094 -0.455 1 94.88 352 ALA B N 1
ATOM 7106 C CA . ALA B 1 352 ? -25.938 22.609 0.357 1 94.88 352 ALA B CA 1
ATOM 7107 C C . ALA B 1 352 ? -26.25 21.672 1.518 1 94.88 352 ALA B C 1
ATOM 7109 O O . ALA B 1 352 ? -27.047 20.734 1.372 1 94.88 352 ALA B O 1
ATOM 7110 N N . TRP B 1 353 ? -25.641 21.922 2.646 1 95.12 353 TRP B N 1
ATOM 7111 C CA . TRP B 1 353 ? -25.594 20.969 3.752 1 95.12 353 TRP B CA 1
ATOM 7112 C C . TRP B 1 353 ? -26.109 21.594 5.043 1 95.12 353 TRP B C 1
ATOM 7114 O O . TRP B 1 353 ? -25.375 22.328 5.715 1 95.12 353 TRP B O 1
ATOM 7124 N N . ASN B 1 354 ? -27.328 21.344 5.426 1 93.19 354 ASN B N 1
ATOM 7125 C CA . ASN B 1 354 ? -27.922 21.938 6.621 1 93.19 354 ASN B CA 1
ATOM 7126 C C . ASN B 1 354 ? -28.5 20.875 7.555 1 93.19 354 ASN B C 1
ATOM 7128 O O . ASN B 1 354 ? -28.984 21.203 8.641 1 93.19 354 ASN B O 1
ATOM 7132 N N . LYS B 1 355 ? -28.562 19.672 7.113 1 93.12 355 LYS B N 1
ATOM 7133 C CA . LYS B 1 355 ? -28.906 18.5 7.918 1 93.12 355 LYS B CA 1
ATOM 7134 C C . LYS B 1 355 ? -28.062 17.281 7.516 1 93.12 355 LYS B C 1
ATOM 7136 O O . LYS B 1 355 ? -27.328 17.328 6.523 1 93.12 355 LYS B O 1
ATOM 7141 N N . ASN B 1 356 ? -28.141 16.25 8.312 1 95.38 356 ASN B N 1
ATOM 7142 C CA . ASN B 1 356 ? -27.375 15.07 7.965 1 95.38 356 ASN B CA 1
ATOM 7143 C C . ASN B 1 356 ? -27.672 14.594 6.543 1 95.38 356 ASN B C 1
ATOM 7145 O O . ASN B 1 356 ? -28.812 14.734 6.07 1 95.38 356 ASN B O 1
ATOM 7149 N N . ALA B 1 357 ? -26.688 14.109 5.898 1 95.69 357 ALA B N 1
ATOM 7150 C CA . ALA B 1 357 ? -26.844 13.766 4.488 1 95.69 357 ALA B CA 1
ATOM 7151 C C . ALA B 1 357 ? -26.422 12.328 4.227 1 95.69 357 ALA B C 1
ATOM 7153 O O . ALA B 1 357 ? -25.531 11.797 4.906 1 95.69 357 ALA B O 1
ATOM 7154 N N . LEU B 1 358 ? -27.109 11.711 3.279 1 95 358 LEU B N 1
ATOM 7155 C CA . LEU B 1 358 ? -26.75 10.414 2.734 1 95 358 LEU B CA 1
ATOM 7156 C C . LEU B 1 358 ? -26.297 10.539 1.283 1 95 358 LEU B C 1
ATOM 7158 O O . LEU B 1 358 ? -26.969 11.188 0.476 1 95 358 LEU B O 1
ATOM 7162 N N . ILE B 1 359 ? -25.156 10.031 1.051 1 93 359 ILE B N 1
ATOM 7163 C CA . ILE B 1 359 ? -24.656 10.031 -0.32 1 93 359 ILE B CA 1
ATOM 7164 C C . ILE B 1 359 ? -24.578 8.602 -0.842 1 93 359 ILE B C 1
ATOM 7166 O O . ILE B 1 359 ? -23.906 7.75 -0.249 1 93 359 ILE B O 1
ATOM 7170 N N . THR B 1 360 ? -25.297 8.336 -1.934 1 88.25 360 THR B N 1
ATOM 7171 C CA . THR B 1 360 ? -25.359 6.996 -2.516 1 88.25 360 THR B CA 1
ATOM 7172 C C . THR B 1 360 ? -24.75 6.992 -3.918 1 88.25 360 THR B C 1
ATOM 7174 O O . THR B 1 360 ? -24.562 8.055 -4.52 1 88.25 360 THR B O 1
ATOM 7177 N N . GLY B 1 361 ? -24.422 5.855 -4.359 1 79.5 361 GLY B N 1
ATOM 7178 C CA . GLY B 1 361 ? -23.797 5.684 -5.664 1 79.5 361 GLY B CA 1
ATOM 7179 C C . GLY B 1 361 ? -22.859 4.496 -5.727 1 79.5 361 GLY B C 1
ATOM 7180 O O . GLY B 1 361 ? -22.516 3.906 -4.695 1 79.5 361 GLY B O 1
ATOM 7181 N N . ALA B 1 362 ? -22.453 4.254 -6.945 1 73.94 362 ALA B N 1
ATOM 7182 C CA . ALA B 1 362 ? -21.562 3.121 -7.164 1 73.94 362 ALA B CA 1
ATOM 7183 C C . ALA B 1 362 ? -20.141 3.441 -6.691 1 73.94 362 ALA B C 1
ATOM 7185 O O . ALA B 1 362 ? -19.828 4.602 -6.418 1 73.94 362 ALA B O 1
ATOM 7186 N N . ASN B 1 363 ? -19.312 2.383 -6.555 1 69 363 ASN B N 1
ATOM 7187 C CA . ASN B 1 363 ? -17.906 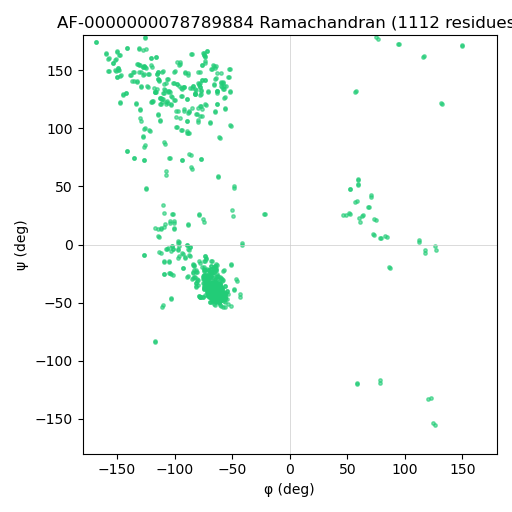2.602 -6.238 1 69 363 ASN B CA 1
ATOM 7188 C C . ASN B 1 363 ? -17.188 3.334 -7.363 1 69 363 ASN B C 1
ATOM 7190 O O . ASN B 1 363 ? -17.5 3.129 -8.539 1 69 363 ASN B O 1
ATOM 7194 N N . ALA B 1 364 ? -16.328 4.184 -7.066 1 69.38 364 ALA B N 1
ATOM 7195 C CA . ALA B 1 364 ? -15.492 4.945 -7.988 1 69.38 364 ALA B CA 1
ATOM 7196 C C . ALA B 1 364 ? -16.297 6.023 -8.703 1 69.38 364 ALA B C 1
ATOM 7198 O O . ALA B 1 364 ? -15.836 6.613 -9.68 1 69.38 364 ALA B O 1
ATOM 7199 N N . SER B 1 365 ? -17.516 6.176 -8.234 1 76.31 365 SER B N 1
ATOM 7200 C CA . SER B 1 365 ? -18.359 7.184 -8.859 1 76.31 365 SER B CA 1
ATOM 7201 C C . SER B 1 365 ? -17.938 8.594 -8.461 1 76.31 365 SER B C 1
ATOM 7203 O O . SER B 1 365 ? -18.359 9.57 -9.078 1 76.31 365 SER B O 1
ATOM 7205 N N . GLY B 1 366 ? -17.109 8.68 -7.43 1 80.12 366 GLY B N 1
ATOM 7206 C CA . GLY B 1 366 ? -16.656 9.984 -6.961 1 80.12 366 GLY B CA 1
ATOM 7207 C C . GLY B 1 366 ? -17.188 10.336 -5.586 1 80.12 366 GLY B C 1
ATOM 7208 O O . GLY B 1 366 ? -16.891 11.414 -5.059 1 80.12 366 GLY B O 1
ATOM 7209 N N . LYS B 1 367 ? -17.938 9.422 -4.973 1 85.5 367 LYS B N 1
ATOM 7210 C CA . LYS B 1 367 ? -18.547 9.672 -3.67 1 85.5 367 LYS B CA 1
ATOM 7211 C C . LYS B 1 367 ? -17.484 10.047 -2.635 1 85.5 367 LYS B C 1
ATOM 7213 O O . LYS B 1 367 ? -17.594 11.086 -1.979 1 85.5 367 LYS B O 1
ATOM 7218 N N . SER B 1 368 ? -16.516 9.227 -2.527 1 85.25 368 SER B N 1
ATOM 7219 C CA . SER B 1 368 ? -15.477 9.453 -1.522 1 85.25 368 SER B CA 1
ATOM 7220 C C . SER B 1 368 ? -14.688 10.719 -1.818 1 85.25 368 SER B C 1
ATOM 7222 O O . SER B 1 368 ? -14.336 11.469 -0.903 1 85.25 368 SER B O 1
ATOM 7224 N N . THR B 1 369 ? -14.391 11.008 -3.066 1 88.19 369 THR B N 1
ATOM 7225 C CA . THR B 1 369 ? -13.664 12.203 -3.463 1 88.19 369 THR B CA 1
ATOM 7226 C C . THR B 1 369 ? -14.445 13.461 -3.105 1 88.19 369 THR B C 1
ATOM 7228 O O . THR B 1 369 ? -13.883 14.438 -2.607 1 88.19 369 THR B O 1
ATOM 7231 N N . TYR B 1 370 ? -15.742 13.414 -3.385 1 92.25 370 TYR B N 1
ATOM 7232 C CA . TYR B 1 370 ? -16.594 14.555 -3.082 1 92.25 370 TYR B CA 1
ATOM 7233 C C . TYR B 1 370 ? -16.656 14.805 -1.579 1 92.25 370 TYR B C 1
ATOM 7235 O O . TYR B 1 370 ? -16.484 15.938 -1.127 1 92.25 370 TYR B O 1
ATOM 7243 N N . VAL B 1 371 ? -16.891 13.773 -0.858 1 94.06 371 VAL B N 1
ATOM 7244 C CA . VAL B 1 371 ? -16.984 13.891 0.593 1 94.06 371 VAL B CA 1
ATOM 7245 C C . VAL B 1 371 ? -15.664 14.438 1.145 1 94.06 371 VAL B C 1
ATOM 7247 O O . VAL B 1 371 ? -15.664 15.328 1.995 1 94.06 371 VAL B O 1
ATOM 7250 N N . LYS B 1 372 ? -14.578 13.953 0.656 1 95.44 372 LYS B N 1
ATOM 7251 C CA . LYS B 1 372 ? -13.266 14.43 1.095 1 95.44 372 LYS B CA 1
ATOM 7252 C C . LYS B 1 372 ? -13.047 15.883 0.703 1 95.44 372 LYS B C 1
ATOM 7254 O O . LYS B 1 372 ? -12.398 16.641 1.435 1 95.44 372 LYS B O 1
ATOM 7259 N N . SER B 1 373 ? -13.539 16.234 -0.478 1 96.56 373 SER B N 1
ATOM 7260 C CA . SER B 1 373 ? -13.398 17.625 -0.907 1 96.56 373 SER B CA 1
ATOM 7261 C C . SER B 1 373 ? -14.07 18.578 0.072 1 96.56 373 SER B C 1
ATOM 7263 O O . SER B 1 373 ? -13.539 19.656 0.37 1 96.56 373 SER B O 1
ATOM 7265 N N . ILE B 1 374 ? -15.227 18.188 0.565 1 97.62 374 ILE B N 1
ATOM 7266 C CA . ILE B 1 374 ? -15.938 19 1.539 1 97.62 374 ILE B CA 1
ATOM 7267 C C . ILE B 1 374 ? -15.141 19.078 2.838 1 97.62 374 ILE B C 1
ATOM 7269 O O . ILE B 1 374 ? -14.93 20.156 3.387 1 97.62 374 ILE B O 1
ATOM 7273 N N . ALA B 1 375 ? -14.688 17.938 3.279 1 98.06 375 ALA B N 1
ATOM 7274 C CA . ALA B 1 375 ? -13.961 17.859 4.543 1 98.06 375 ALA B CA 1
ATOM 7275 C C . ALA B 1 375 ? -12.672 18.672 4.496 1 98.06 375 ALA B C 1
ATOM 7277 O O . ALA B 1 375 ? -12.414 19.484 5.398 1 98.06 375 ALA B O 1
ATOM 7278 N N . VAL B 1 376 ? -11.875 18.516 3.455 1 98.31 376 VAL B N 1
ATOM 7279 C CA . VAL B 1 376 ? -10.594 19.188 3.322 1 98.31 376 VAL B CA 1
ATOM 7280 C C . VAL B 1 376 ? -10.812 20.703 3.238 1 98.31 376 VAL B C 1
ATOM 7282 O O . VAL B 1 376 ? -10.117 21.469 3.896 1 98.31 376 VAL B O 1
ATOM 7285 N N . ASN B 1 377 ? -11.766 21.156 2.475 1 98.44 377 ASN B N 1
ATOM 7286 C CA . ASN B 1 377 ? -12.023 22.578 2.355 1 98.44 377 ASN B CA 1
ATOM 7287 C C . ASN B 1 377 ? -12.562 23.156 3.658 1 98.44 377 ASN B C 1
ATOM 7289 O O . ASN B 1 377 ? -12.312 24.328 3.975 1 98.44 377 ASN B O 1
ATOM 7293 N N . ALA B 1 378 ? -13.328 22.344 4.363 1 98.31 378 ALA B N 1
ATOM 7294 C CA . ALA B 1 378 ? -13.758 22.797 5.688 1 98.31 378 ALA B CA 1
ATOM 7295 C C . ALA B 1 378 ? -12.555 23.078 6.586 1 98.31 378 ALA B C 1
ATOM 7297 O O . ALA B 1 378 ? -12.547 24.062 7.328 1 98.31 378 ALA B O 1
ATOM 7298 N N . ILE B 1 379 ? -11.57 22.219 6.512 1 98.44 379 ILE B N 1
ATOM 7299 C CA . ILE B 1 379 ? -10.344 22.391 7.293 1 98.44 379 ILE B CA 1
ATOM 7300 C C . ILE B 1 379 ? -9.578 23.609 6.781 1 98.44 379 ILE B C 1
ATOM 7302 O O . ILE B 1 379 ? -9.18 24.469 7.566 1 98.44 379 ILE B O 1
ATOM 7306 N N . LEU B 1 380 ? -9.391 23.688 5.488 1 98.5 380 LEU B N 1
ATOM 7307 C CA . LEU B 1 380 ? -8.664 24.812 4.891 1 98.5 380 LEU B CA 1
ATOM 7308 C C . LEU B 1 380 ? -9.32 26.141 5.242 1 98.5 380 LEU B C 1
ATOM 7310 O O . LEU B 1 380 ? -8.633 27.109 5.539 1 98.5 380 LEU B O 1
ATOM 7314 N N . ALA B 1 381 ? -10.641 26.203 5.211 1 98.38 381 ALA B N 1
ATOM 7315 C CA . ALA B 1 381 ? -11.391 27.422 5.547 1 98.38 381 ALA B CA 1
ATOM 7316 C C . ALA B 1 381 ? -11.031 27.906 6.945 1 98.38 381 ALA B C 1
ATOM 7318 O O . ALA B 1 381 ? -10.828 29.109 7.156 1 98.38 381 ALA B O 1
ATOM 7319 N N . GLN B 1 382 ? -10.922 26.969 7.793 1 98.06 382 GLN B N 1
ATOM 7320 C CA . GLN B 1 382 ? -10.797 27.328 9.203 1 98.06 382 GLN B CA 1
ATOM 7321 C C . GLN B 1 382 ? -9.328 27.422 9.617 1 98.06 382 GLN B C 1
ATOM 7323 O O . GLN B 1 382 ? -9.023 27.859 10.727 1 98.06 382 GLN B O 1
ATOM 7328 N N . THR B 1 383 ? -8.359 27.047 8.75 1 98 383 THR B N 1
ATOM 7329 C CA . THR B 1 383 ? -6.945 27.047 9.102 1 98 383 THR B CA 1
ATOM 7330 C C . THR B 1 383 ? -6.203 28.141 8.328 1 98 383 THR B C 1
ATOM 7332 O O . THR B 1 383 ? -5.594 29.031 8.922 1 98 383 THR B O 1
ATOM 7335 N N . ILE B 1 384 ? -6.336 28.125 6.992 1 98.12 384 ILE B N 1
ATOM 7336 C CA . ILE B 1 384 ? -5.527 29.062 6.215 1 98.12 384 ILE B CA 1
ATOM 7337 C C . ILE B 1 384 ? -6.434 30.094 5.547 1 98.12 384 ILE B C 1
ATOM 7339 O O . ILE B 1 384 ? -5.98 30.875 4.703 1 98.12 384 ILE B O 1
ATOM 7343 N N . ASN B 1 385 ? -7.707 30.094 5.836 1 98 385 ASN B N 1
ATOM 7344 C CA . ASN B 1 385 ? -8.672 31.078 5.34 1 98 385 ASN B CA 1
ATOM 7345 C C . ASN B 1 385 ? -8.711 31.094 3.816 1 98 385 ASN B C 1
ATOM 7347 O O . ASN B 1 385 ? -8.75 32.188 3.209 1 98 385 ASN B O 1
ATOM 7351 N N . THR B 1 386 ? -8.594 30.016 3.25 1 98.25 386 THR B N 1
ATOM 7352 C CA . THR B 1 386 ? -8.602 29.812 1.804 1 98.25 386 THR B CA 1
ATOM 7353 C C . THR B 1 386 ? -9.266 28.5 1.437 1 98.25 386 THR B C 1
ATOM 7355 O O . THR B 1 386 ? -8.984 27.469 2.047 1 98.25 386 THR B O 1
ATOM 7358 N N . VAL B 1 387 ? -10.211 28.547 0.544 1 98.19 387 VAL B N 1
ATOM 7359 C CA . VAL B 1 387 ? -10.883 27.344 0.091 1 98.19 387 VAL B CA 1
ATOM 7360 C C . VAL B 1 387 ? -10.797 27.234 -1.431 1 98.19 387 VAL B C 1
ATOM 7362 O O . VAL B 1 387 ? -10.586 28.25 -2.113 1 98.19 387 VAL B O 1
ATOM 7365 N N . LEU B 1 388 ? -10.828 26.094 -1.923 1 97.94 388 LEU B N 1
ATOM 7366 C CA . LEU B 1 388 ? -10.891 25.859 -3.361 1 97.94 388 LEU B CA 1
ATOM 7367 C C . LEU B 1 388 ? -12.328 25.688 -3.828 1 97.94 388 LEU B C 1
ATOM 7369 O O . LEU B 1 388 ? -12.766 24.578 -4.145 1 97.94 388 LEU B O 1
ATOM 7373 N N . ALA B 1 389 ? -13.023 26.703 -3.863 1 97.88 389 ALA B N 1
ATOM 7374 C CA . ALA B 1 389 ? -14.406 26.875 -4.297 1 97.88 389 ALA B CA 1
ATOM 7375 C C . ALA B 1 389 ? -14.648 28.312 -4.785 1 97.88 389 ALA B C 1
ATOM 7377 O O . ALA B 1 389 ? -13.852 29.203 -4.5 1 97.88 389 ALA B O 1
ATOM 7378 N N . GLU B 1 390 ? -15.609 28.469 -5.602 1 97.56 390 GLU B N 1
ATOM 7379 C CA . GLU B 1 390 ? -15.984 29.812 -5.992 1 97.56 390 GLU B CA 1
ATOM 7380 C C . GLU B 1 390 ? -16.469 30.625 -4.793 1 97.56 390 GLU B C 1
ATOM 7382 O O . GLU B 1 390 ? -16.109 31.797 -4.637 1 97.56 390 GLU B O 1
ATOM 7387 N N . LYS B 1 391 ? -17.234 29.984 -4.047 1 97.62 391 LYS B N 1
ATOM 7388 C CA . LYS B 1 391 ? -17.734 30.547 -2.791 1 97.62 391 LYS B CA 1
ATOM 7389 C C . LYS B 1 391 ? -18 29.453 -1.766 1 97.62 391 LYS B C 1
ATOM 7391 O O . LYS B 1 391 ? -18.469 28.359 -2.117 1 97.62 391 LYS B O 1
ATOM 7396 N N . LEU B 1 392 ? -17.734 29.75 -0.478 1 98.19 392 LEU B N 1
ATOM 7397 C CA . LEU B 1 392 ? -18.016 28.812 0.599 1 98.19 392 LEU B CA 1
ATOM 7398 C C . LEU B 1 392 ? -18.391 29.547 1.881 1 98.19 392 LEU B C 1
ATOM 7400 O O . LEU B 1 392 ? -17.688 30.469 2.299 1 98.19 392 LEU B O 1
ATOM 7404 N N . THR B 1 393 ? -19.484 29.297 2.4 1 98.38 393 THR B N 1
ATOM 7405 C CA . THR B 1 393 ? -19.938 29.781 3.699 1 98.38 393 THR B CA 1
ATOM 7406 C C . THR B 1 393 ? -20.172 28.625 4.66 1 98.38 393 THR B C 1
ATOM 7408 O O . THR B 1 393 ? -20.812 27.641 4.301 1 98.38 393 THR B O 1
ATOM 7411 N N . MET B 1 394 ? -19.672 28.703 5.82 1 97.88 394 MET B N 1
ATOM 7412 C CA . MET B 1 394 ? -19.859 27.609 6.758 1 97.88 394 MET B CA 1
ATOM 7413 C C . MET B 1 394 ? -19.891 28.109 8.195 1 97.88 394 MET B C 1
ATOM 7415 O O . MET B 1 394 ? -19.328 29.172 8.5 1 97.88 394 MET B O 1
ATOM 7419 N N . GLN B 1 395 ? -20.547 27.453 9.055 1 97.75 395 GLN B N 1
ATOM 7420 C CA . GLN B 1 395 ? -20.406 27.625 10.5 1 97.75 395 GLN B CA 1
ATOM 7421 C C . GLN B 1 395 ? -19.156 26.938 11.016 1 97.75 395 GLN B C 1
ATOM 7423 O O . GLN B 1 395 ? -18.906 25.766 10.695 1 97.75 395 GLN B O 1
ATOM 7428 N N . PRO B 1 396 ? -18.328 27.609 11.758 1 97.38 396 PRO B N 1
ATOM 7429 C CA . PRO B 1 396 ? -17.109 26.953 12.266 1 97.38 396 PRO B CA 1
ATOM 7430 C C . PRO B 1 396 ? -17.422 25.734 13.125 1 97.38 396 PRO B C 1
ATOM 7432 O O . PRO B 1 396 ? -18.406 25.719 13.867 1 97.38 396 PRO B O 1
ATOM 7435 N N . GLY B 1 397 ? -16.688 24.703 12.992 1 97 397 GLY B N 1
ATOM 7436 C CA . GLY B 1 397 ? -16.875 23.469 13.742 1 97 397 GLY B CA 1
ATOM 7437 C C . GLY B 1 397 ? -15.719 22.5 13.602 1 97 397 GLY B C 1
ATOM 7438 O O . GLY B 1 397 ? -14.766 22.766 12.867 1 97 397 GLY B O 1
ATOM 7439 N N . LEU B 1 398 ? -15.828 21.453 14.352 1 97.19 398 LEU B N 1
ATOM 7440 C CA . LEU B 1 398 ? -14.805 20.406 14.32 1 97.19 398 LEU B CA 1
ATOM 7441 C C . LEU B 1 398 ? -15.039 19.469 13.141 1 97.19 398 LEU B C 1
ATOM 7443 O O . LEU B 1 398 ? -16.188 19.078 12.867 1 97.19 398 LEU B O 1
ATOM 7447 N N . VAL B 1 399 ? -14.039 19.156 12.398 1 98 399 VAL B N 1
ATOM 7448 C CA . VAL B 1 399 ? -14.117 18.203 11.289 1 98 399 VAL B CA 1
ATOM 7449 C C . VAL B 1 399 ? -13.586 16.844 11.727 1 98 399 VAL B C 1
ATOM 7451 O O . VAL B 1 399 ? -12.477 16.75 12.25 1 98 399 VAL B O 1
ATOM 7454 N N . MET B 1 400 ? -14.367 15.828 11.586 1 97.38 400 MET B N 1
ATOM 7455 C CA . MET B 1 400 ? -13.984 14.477 11.984 1 97.38 400 MET B CA 1
ATOM 7456 C C . MET B 1 400 ? -14.422 13.453 10.938 1 97.38 400 MET B C 1
ATOM 7458 O O . MET B 1 400 ? -15.477 13.609 10.32 1 97.38 400 MET B O 1
ATOM 7462 N N . THR B 1 401 ? -13.609 12.406 10.766 1 96.25 401 THR B N 1
ATOM 7463 C CA . THR B 1 401 ? -13.914 11.398 9.758 1 96.25 401 THR B CA 1
ATOM 7464 C C . THR B 1 401 ? -13.922 10 10.375 1 96.25 401 THR B C 1
ATOM 7466 O O . THR B 1 401 ? -13.344 9.789 11.445 1 96.25 401 THR B O 1
ATOM 7469 N N . ALA B 1 402 ? -14.633 9.078 9.828 1 93.25 402 ALA B N 1
ATOM 7470 C CA . ALA B 1 402 ? -14.594 7.633 10.031 1 93.25 402 ALA B CA 1
ATOM 7471 C C . ALA B 1 402 ? -14.648 6.887 8.703 1 93.25 402 ALA B C 1
ATOM 7473 O O . ALA B 1 402 ? -15.711 6.395 8.297 1 93.25 402 ALA B O 1
ATOM 7474 N N . MET B 1 403 ? -13.586 6.836 7.887 1 86.12 403 MET B N 1
ATOM 7475 C CA . MET B 1 403 ? -13.57 6.316 6.523 1 86.12 403 MET B CA 1
ATOM 7476 C C . MET B 1 403 ? -12.648 5.109 6.41 1 86.12 403 MET B C 1
ATOM 7478 O O . MET B 1 403 ? -13.07 4.035 5.98 1 86.12 403 MET B O 1
ATOM 7482 N N . ALA B 1 404 ? -11.266 5.297 6.219 1 62.66 404 ALA B N 1
ATOM 7483 C CA . ALA B 1 404 ? -10.305 4.238 5.902 1 62.66 404 ALA B CA 1
ATOM 7484 C C . ALA B 1 404 ? -9.742 3.615 7.176 1 62.66 404 ALA B C 1
ATOM 7486 O O . ALA B 1 404 ? -9.328 4.328 8.094 1 62.66 404 ALA B O 1
ATOM 7487 N N . VAL B 1 405 ? -10.336 2.516 7.566 1 54.22 405 VAL B N 1
ATOM 7488 C CA . VAL B 1 405 ? -9.602 1.903 8.664 1 54.22 405 VAL B CA 1
ATOM 7489 C C . VAL B 1 405 ? -8.5 1.003 8.117 1 54.22 405 VAL B C 1
ATOM 7491 O O . VAL B 1 405 ? -8.773 0.086 7.336 1 54.22 405 VAL B O 1
ATOM 7494 N N . ARG B 1 406 ? -7.34 1.639 7.629 1 48.59 406 ARG B N 1
ATOM 7495 C CA . ARG B 1 406 ? -6.195 0.87 7.152 1 48.59 406 ARG B CA 1
ATOM 7496 C C . ARG B 1 406 ? -5.766 -0.166 8.188 1 48.59 406 ARG B C 1
ATOM 7498 O O . ARG B 1 406 ? -5.973 0.024 9.391 1 48.59 406 ARG B O 1
ATOM 7505 N N . ASP B 1 407 ? -5.582 -1.297 7.797 1 45.59 407 ASP B N 1
ATOM 7506 C CA . ASP B 1 407 ? -5.059 -2.447 8.523 1 45.59 407 ASP B CA 1
ATOM 7507 C C . ASP B 1 407 ? -3.877 -2.049 9.406 1 45.59 407 ASP B C 1
ATOM 7509 O O . ASP B 1 407 ? -3.078 -2.898 9.805 1 45.59 407 ASP B O 1
ATOM 7513 N N . ASP B 1 408 ? -3.455 -0.802 9.438 1 43.38 408 ASP B N 1
ATOM 7514 C CA . ASP B 1 408 ? -2.311 -0.799 10.344 1 43.38 408 ASP B CA 1
ATOM 7515 C C . ASP B 1 408 ? -2.635 -1.525 11.648 1 43.38 408 ASP B C 1
ATOM 7517 O O . ASP B 1 408 ? -3.006 -0.895 12.641 1 43.38 408 ASP B O 1
ATOM 7521 N N . LEU B 1 409 ? -3.154 -2.635 11.453 1 42.59 409 LEU B N 1
ATOM 7522 C CA . LEU B 1 409 ? -3.455 -3.51 12.586 1 42.59 409 LEU B CA 1
ATOM 7523 C C . LEU B 1 409 ? -2.24 -3.66 13.492 1 42.59 409 LEU B C 1
ATOM 7525 O O . LEU B 1 409 ? -1.638 -4.734 13.555 1 42.59 409 LEU B O 1
ATOM 7529 N N . SER B 1 410 ? -1.487 -2.66 13.484 1 38.88 410 SER B N 1
ATOM 7530 C CA . SER B 1 410 ? -0.426 -2.865 14.469 1 38.88 410 SER B CA 1
ATOM 7531 C C . SER B 1 410 ? -0.997 -3.25 15.828 1 38.88 410 SER B C 1
ATOM 7533 O O . SER B 1 410 ? -0.375 -4.008 16.578 1 38.88 410 SER B O 1
ATOM 7535 N N . GLU B 1 411 ? -1.961 -2.42 16.344 1 44.62 411 GLU B N 1
ATOM 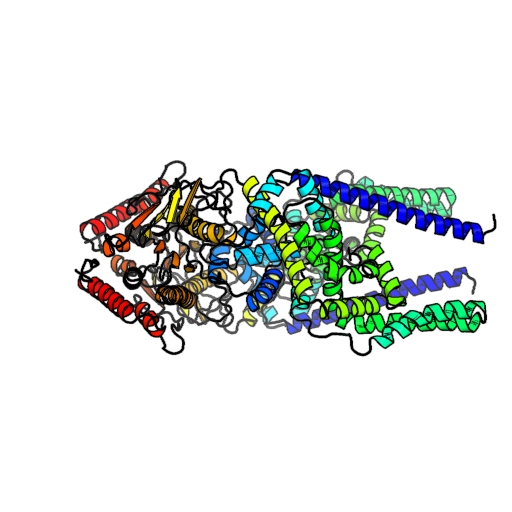7536 C CA . GLU B 1 411 ? -2.297 -2.588 17.75 1 44.62 411 GLU B CA 1
ATOM 7537 C C . GLU B 1 411 ? -3.229 -3.779 17.953 1 44.62 411 GLU B C 1
ATOM 7539 O O . GLU B 1 411 ? -3.945 -3.846 18.953 1 44.62 411 GLU B O 1
ATOM 7544 N N . GLY B 1 412 ? -3.191 -4.633 17.188 1 52.66 412 GLY B N 1
ATOM 7545 C CA . GLY B 1 412 ? -3.865 -5.863 17.562 1 52.66 412 GLY B CA 1
ATOM 7546 C C . GLY B 1 412 ? -5.344 -5.863 17.219 1 52.66 412 GLY B C 1
ATOM 7547 O O . GLY B 1 412 ? -6.008 -6.895 17.312 1 52.66 412 GLY B O 1
ATOM 7548 N N . ASP B 1 413 ? -5.957 -4.602 17 1 59.12 413 ASP B N 1
ATOM 7549 C CA . ASP B 1 413 ? -7.395 -4.645 16.734 1 59.12 413 ASP B CA 1
ATOM 7550 C C . ASP B 1 413 ? -7.688 -5.172 15.336 1 59.12 413 ASP B C 1
ATOM 7552 O O . ASP B 1 413 ? -6.91 -4.949 14.406 1 59.12 413 ASP B O 1
ATOM 7556 N N . SER B 1 414 ? -8.734 -5.93 15.359 1 63.47 414 SER B N 1
ATOM 7557 C CA . SER B 1 414 ? -9.258 -6.336 14.055 1 63.47 414 SER B CA 1
ATOM 7558 C C . SER B 1 414 ? -9.789 -5.137 13.273 1 63.47 414 SER B C 1
ATOM 7560 O O . SER B 1 414 ? -10.023 -4.07 13.844 1 63.47 414 SER B O 1
ATOM 7562 N N . TYR B 1 415 ? -9.836 -5.113 11.992 1 66.06 415 TYR B N 1
ATOM 7563 C CA . TYR B 1 415 ? -10.391 -4.094 11.109 1 66.06 415 TYR B CA 1
ATOM 7564 C C . TYR B 1 415 ? -11.789 -3.684 11.562 1 66.06 415 TYR B C 1
ATOM 7566 O O . TYR B 1 415 ? -12.117 -2.494 11.586 1 66.06 415 TYR B O 1
ATOM 7574 N N . PHE B 1 416 ? -12.547 -4.531 11.992 1 71 416 PHE B N 1
ATOM 7575 C CA . PHE B 1 416 ? -13.93 -4.281 12.375 1 71 416 PHE B CA 1
ATOM 7576 C C . PHE B 1 416 ? -13.992 -3.461 13.656 1 71 416 PHE B C 1
ATOM 7578 O O . PHE B 1 416 ? -14.758 -2.496 13.75 1 71 416 PHE B O 1
ATOM 7585 N N . VAL B 1 417 ? -13.18 -3.842 14.57 1 75.19 417 VAL B N 1
ATOM 7586 C CA . VAL B 1 417 ? -13.156 -3.117 15.836 1 75.19 417 VAL B CA 1
ATOM 7587 C C . VAL B 1 417 ? -12.648 -1.694 15.609 1 75.19 417 VAL B C 1
ATOM 7589 O O . VAL B 1 417 ? -13.164 -0.745 16.219 1 75.19 417 VAL B O 1
ATOM 7592 N N . ALA B 1 418 ? -11.656 -1.619 14.758 1 80.12 418 ALA B N 1
ATOM 7593 C CA . ALA B 1 418 ? -11.117 -0.297 14.453 1 80.12 418 ALA B CA 1
ATOM 7594 C C . ALA B 1 418 ? -12.18 0.599 13.828 1 80.12 418 ALA B C 1
ATOM 7596 O O . ALA B 1 418 ? -12.258 1.793 14.125 1 80.12 418 ALA B O 1
ATOM 7597 N N . GLU B 1 419 ? -12.992 0.044 13.008 1 83.31 419 GLU B N 1
ATOM 7598 C CA . GLU B 1 419 ? -14.078 0.789 12.383 1 83.31 419 GLU B CA 1
ATOM 7599 C C . GLU B 1 419 ? -15.094 1.262 13.414 1 83.31 419 GLU B C 1
ATOM 7601 O O . GLU B 1 419 ? -15.523 2.418 13.391 1 83.31 419 GLU B O 1
ATOM 7606 N N . ILE B 1 420 ? -15.422 0.391 14.312 1 85.56 420 ILE B N 1
ATOM 7607 C CA . ILE B 1 420 ? -16.406 0.701 15.344 1 85.56 420 ILE B CA 1
ATOM 7608 C C . ILE B 1 420 ? -15.859 1.783 16.266 1 85.56 420 ILE B C 1
ATOM 7610 O O . ILE B 1 420 ? -16.594 2.699 16.656 1 85.56 420 ILE B O 1
ATOM 7614 N N . LYS B 1 421 ? -14.633 1.618 16.516 1 87.5 421 LYS B N 1
ATOM 7615 C CA . LYS B 1 421 ? -14 2.619 17.375 1 87.5 421 LYS B CA 1
ATOM 7616 C C . LYS B 1 421 ? -13.969 3.986 16.703 1 87.5 421 LYS B C 1
ATOM 7618 O O . LYS B 1 421 ? -14.141 5.016 17.359 1 87.5 421 LYS B O 1
ATOM 7623 N N . ALA B 1 422 ? -13.695 3.988 15.422 1 91.12 422 ALA B N 1
ATOM 7624 C CA . ALA B 1 422 ? -13.664 5.238 14.664 1 91.12 422 ALA B CA 1
ATOM 7625 C C . ALA B 1 422 ? -15.023 5.941 14.711 1 91.12 422 ALA B C 1
ATOM 7627 O O . ALA B 1 422 ? -15.094 7.152 14.93 1 91.12 422 ALA B O 1
ATOM 7628 N N . ILE B 1 423 ? -16.062 5.238 14.555 1 93 423 ILE B N 1
ATOM 7629 C CA . ILE B 1 423 ? -17.406 5.801 14.586 1 93 423 ILE B CA 1
ATOM 7630 C C . ILE B 1 423 ? -17.75 6.254 16 1 93 423 ILE B C 1
ATOM 7632 O O . ILE B 1 423 ? -18.328 7.316 16.203 1 93 423 ILE B O 1
ATOM 7636 N N . HIS B 1 424 ? -17.391 5.445 16.984 1 93.25 424 HIS B N 1
ATOM 7637 C CA . HIS B 1 424 ? -17.625 5.789 18.391 1 93.25 424 HIS B CA 1
ATOM 7638 C C . HIS B 1 424 ? -16.953 7.105 18.75 1 93.25 424 HIS B C 1
ATOM 7640 O O . HIS B 1 424 ? -17.531 7.926 19.469 1 93.25 424 HIS B O 1
ATOM 7646 N N . ARG B 1 425 ? -15.758 7.238 18.281 1 93.69 425 ARG B N 1
ATOM 7647 C CA . ARG B 1 425 ? -15.023 8.477 18.5 1 93.69 425 ARG B CA 1
ATOM 7648 C C . ARG B 1 425 ? -15.805 9.68 17.969 1 93.69 425 ARG B C 1
ATOM 7650 O O . ARG B 1 425 ? -15.867 10.719 18.625 1 93.69 425 ARG B O 1
ATOM 7657 N N . LEU B 1 426 ? -16.359 9.57 16.844 1 95 426 LEU B N 1
ATOM 7658 C CA . LEU B 1 426 ? -17.156 10.633 16.25 1 95 426 LEU B CA 1
ATOM 7659 C C . LEU B 1 426 ? -18.406 10.898 17.078 1 95 426 LEU B C 1
ATOM 7661 O O . LEU B 1 426 ? -18.766 12.055 17.344 1 95 426 LEU B O 1
ATOM 7665 N N . LEU B 1 427 ? -19.078 9.836 17.547 1 95.88 427 LEU B N 1
ATOM 7666 C CA . LEU B 1 427 ? -20.281 9.969 18.359 1 95.88 427 LEU B CA 1
ATOM 7667 C C . LEU B 1 427 ? -19.984 10.688 19.672 1 95.88 427 LEU B C 1
ATOM 7669 O O . LEU B 1 427 ? -20.766 11.516 20.125 1 95.88 427 LEU B O 1
ATOM 7673 N N . ARG B 1 428 ? -18.875 10.375 20.203 1 95 428 ARG B N 1
ATOM 7674 C CA . ARG B 1 428 ? -18.469 11.031 21.453 1 95 428 ARG B CA 1
ATOM 7675 C C . ARG B 1 428 ? -18.266 12.523 21.25 1 95 428 ARG B C 1
ATOM 7677 O O . ARG B 1 428 ? -18.672 13.336 22.094 1 95 428 ARG B O 1
ATOM 7684 N N . ALA B 1 429 ? -17.641 12.852 20.188 1 95.56 429 ALA B N 1
ATOM 7685 C CA . ALA B 1 429 ? -17.438 14.266 19.875 1 95.56 429 ALA B CA 1
ATOM 7686 C C . ALA B 1 429 ? -18.766 14.992 19.672 1 95.56 429 ALA B C 1
ATOM 7688 O O . ALA B 1 429 ? -18.953 16.109 20.172 1 95.56 429 ALA B O 1
ATOM 7689 N N . VAL B 1 430 ? -19.656 14.398 18.984 1 95.62 430 VAL B N 1
ATOM 7690 C CA . VAL B 1 430 ? -20.953 14.984 18.703 1 95.62 430 VAL B CA 1
ATOM 7691 C C . VAL B 1 430 ? -21.734 15.172 20 1 95.62 430 VAL B C 1
ATOM 7693 O O . VAL B 1 430 ? -22.438 16.172 20.172 1 95.62 430 VAL B O 1
ATOM 7696 N N . ALA B 1 431 ? -21.562 14.25 20.891 1 94.75 431 ALA B N 1
ATOM 7697 C CA . ALA B 1 431 ? -22.281 14.266 22.172 1 94.75 431 ALA B CA 1
ATOM 7698 C C . ALA B 1 431 ? -21.891 15.477 23 1 94.75 431 ALA B C 1
ATOM 7700 O O . ALA B 1 431 ? -22.609 15.859 23.922 1 94.75 431 ALA B O 1
ATOM 7701 N N . SER B 1 432 ? -20.812 16.109 22.688 1 92.62 432 SER B N 1
ATOM 7702 C CA . SER B 1 432 ? -20.375 17.297 23.406 1 92.62 432 SER B CA 1
ATOM 7703 C C . SER B 1 432 ? -21.234 18.5 23.047 1 92.62 432 SER B C 1
ATOM 7705 O O . SER B 1 432 ? -21.109 19.562 23.656 1 92.62 432 SER B O 1
ATOM 7707 N N . ASN B 1 433 ? -22.094 18.406 22.047 1 92.06 433 ASN B N 1
ATOM 7708 C CA . ASN B 1 433 ? -23.062 19.406 21.641 1 92.06 433 ASN B CA 1
ATOM 7709 C C . ASN B 1 433 ? -22.391 20.594 20.938 1 92.06 433 ASN B C 1
ATOM 7711 O O . ASN B 1 433 ? -22.906 21.719 20.969 1 92.06 433 ASN B O 1
ATOM 7715 N N . LYS B 1 434 ? -21.203 20.328 20.422 1 91 434 LYS B N 1
ATOM 7716 C CA . LYS B 1 434 ? -20.531 21.297 19.562 1 91 434 LYS B CA 1
ATOM 7717 C C . LYS B 1 434 ? -20.75 20.969 18.078 1 91 434 LYS B C 1
ATOM 7719 O O . LYS B 1 434 ? -21.203 19.875 17.75 1 91 434 LYS B O 1
ATOM 7724 N N . ARG B 1 435 ? -20.594 22.047 17.25 1 94.5 435 ARG B N 1
ATOM 7725 C CA . ARG B 1 435 ? -20.734 21.797 15.812 1 94.5 435 ARG B CA 1
ATOM 7726 C C . ARG B 1 435 ? -19.625 20.875 15.305 1 94.5 435 ARG B C 1
ATOM 7728 O O . ARG B 1 435 ? -18.453 21.219 15.375 1 94.5 435 ARG B O 1
ATOM 7735 N N . VAL B 1 436 ? -20.078 19.734 14.891 1 96.94 436 VAL B N 1
ATOM 7736 C CA . VAL B 1 436 ? -19.156 18.75 14.352 1 96.94 436 VAL B CA 1
ATOM 7737 C C . VAL B 1 436 ? -19.531 18.422 12.906 1 96.94 436 VAL B C 1
ATOM 7739 O O . VAL B 1 436 ? -20.703 18.141 12.617 1 96.94 436 VAL B O 1
ATOM 7742 N N . TYR B 1 437 ? -18.656 18.609 12.031 1 98.06 437 TYR B N 1
ATOM 7743 C CA . TYR B 1 437 ? -18.781 18.094 10.672 1 98.06 437 TYR B CA 1
ATOM 7744 C C . TYR B 1 437 ? -18.203 16.703 10.555 1 98.06 437 TYR B C 1
ATOM 7746 O O . TYR B 1 437 ? -16.984 16.516 10.602 1 98.06 437 TYR B O 1
ATOM 7754 N N . GLY B 1 438 ? -19.109 15.727 10.445 1 97.44 438 GLY B N 1
ATOM 7755 C CA . GLY B 1 438 ? -18.688 14.336 10.406 1 97.44 438 GLY B CA 1
ATOM 7756 C C . GLY B 1 438 ? -18.797 13.719 9.023 1 97.44 438 GLY B C 1
ATOM 7757 O O . GLY B 1 438 ? -19.734 14.008 8.281 1 97.44 438 GLY B O 1
ATOM 7758 N N . PHE B 1 439 ? -17.875 12.914 8.719 1 97.31 439 PHE B N 1
ATOM 7759 C CA . PHE B 1 439 ? -17.844 12.203 7.449 1 97.31 439 PHE B CA 1
ATOM 7760 C C . PHE B 1 439 ? -17.625 10.711 7.664 1 97.31 439 PHE B C 1
ATOM 7762 O O . PHE B 1 439 ? -16.594 10.305 8.188 1 97.31 439 PHE B O 1
ATOM 7769 N N . ILE B 1 440 ? -18.578 9.891 7.309 1 94.88 440 ILE B N 1
ATOM 7770 C CA . ILE B 1 440 ? -18.5 8.445 7.496 1 94.88 440 ILE B CA 1
ATOM 7771 C C . ILE B 1 440 ? -18.578 7.75 6.141 1 94.88 440 ILE B C 1
ATOM 7773 O O . ILE B 1 440 ? -19.469 8.039 5.336 1 94.88 440 ILE B O 1
ATOM 7777 N N . ASP B 1 441 ? -17.578 6.953 5.867 1 89.31 441 ASP B N 1
ATOM 7778 C CA . ASP B 1 441 ? -17.609 6.125 4.664 1 89.31 441 ASP B CA 1
ATOM 7779 C C . ASP B 1 441 ? -18.062 4.699 4.988 1 89.31 441 ASP B C 1
ATOM 7781 O O . ASP B 1 441 ? -17.25 3.879 5.426 1 89.31 441 ASP B O 1
ATOM 7785 N N . GLU B 1 442 ? -19.297 4.406 4.711 1 83.06 442 GLU B N 1
ATOM 7786 C CA . GLU B 1 442 ? -19.922 3.121 4.996 1 83.06 442 GLU B CA 1
ATOM 7787 C C . GLU B 1 442 ? -19.828 2.775 6.477 1 83.06 442 GLU B C 1
ATOM 7789 O O . GLU B 1 442 ? -18.781 2.994 7.102 1 83.06 442 GLU B O 1
ATOM 7794 N N . ILE B 1 443 ? -20.891 2.406 7 1 85.5 443 ILE B N 1
ATOM 7795 C CA . ILE B 1 443 ? -20.969 1.997 8.398 1 85.5 443 ILE B CA 1
ATOM 7796 C C . ILE B 1 443 ? -21.031 0.474 8.492 1 85.5 443 ILE B C 1
ATOM 7798 O O . ILE B 1 443 ? -21.906 -0.155 7.891 1 85.5 443 ILE B O 1
ATOM 7802 N N . LEU B 1 444 ? -20.078 -0.14 9.156 1 80.25 444 LEU B N 1
ATOM 7803 C CA . LEU B 1 444 ? -20.031 -1.565 9.461 1 80.25 444 LEU B CA 1
ATOM 7804 C C . LEU B 1 444 ? -20.047 -2.396 8.188 1 80.25 444 LEU B C 1
ATOM 7806 O O . LEU B 1 444 ? -20.875 -3.301 8.039 1 80.25 444 LEU B O 1
ATOM 7810 N N . LYS B 1 445 ? -19.219 -2.182 7.176 1 70.06 445 LYS B N 1
ATOM 7811 C CA . LYS B 1 445 ? -19.156 -2.787 5.852 1 70.06 445 LYS B CA 1
ATOM 7812 C C . LYS B 1 445 ? -18.891 -4.285 5.941 1 70.06 445 LYS B C 1
ATOM 7814 O O . LYS B 1 445 ? -19.297 -5.051 5.066 1 70.06 445 LYS B O 1
ATOM 7819 N N . GLY B 1 446 ? -18.297 -4.766 6.895 1 66.44 446 GLY B N 1
ATOM 7820 C CA . GLY B 1 446 ? -17.844 -6.148 6.93 1 66.44 446 GLY B CA 1
ATOM 7821 C C . GLY B 1 446 ? -18.75 -7.043 7.754 1 66.44 446 GLY B C 1
ATOM 7822 O O . GLY B 1 446 ? -18.344 -8.133 8.164 1 66.44 446 GLY B O 1
ATOM 7823 N N . THR B 1 447 ? -20.125 -6.637 7.887 1 73.75 447 THR B N 1
ATOM 7824 C CA . THR B 1 447 ? -21.047 -7.402 8.719 1 73.75 447 THR B CA 1
ATOM 7825 C C . THR B 1 447 ? -22.281 -7.801 7.922 1 73.75 447 THR B C 1
ATOM 7827 O O . THR B 1 447 ? -22.359 -7.535 6.719 1 73.75 447 THR B O 1
ATOM 7830 N N . ASN B 1 448 ? -23.156 -8.531 8.602 1 72.75 448 ASN B N 1
ATOM 7831 C CA . ASN B 1 448 ? -24.422 -8.938 7.996 1 72.75 448 ASN B CA 1
ATOM 7832 C C . ASN B 1 448 ? -25.234 -7.734 7.547 1 72.75 448 ASN B C 1
ATOM 7834 O O . ASN B 1 448 ? -25.297 -6.723 8.25 1 72.75 448 ASN B O 1
ATOM 7838 N N . THR B 1 449 ? -25.859 -7.844 6.371 1 74.94 449 THR B N 1
ATOM 7839 C CA . THR B 1 449 ? -26.547 -6.738 5.715 1 74.94 449 THR B CA 1
ATOM 7840 C C . THR B 1 449 ? -27.641 -6.164 6.617 1 74.94 449 THR B C 1
ATOM 7842 O O . THR B 1 449 ? -27.766 -4.945 6.754 1 74.94 449 THR B O 1
ATOM 7845 N N . VAL B 1 450 ? -28.406 -7.023 7.191 1 79.44 450 VAL B N 1
ATOM 7846 C CA . VAL B 1 450 ? -29.547 -6.578 7.992 1 79.44 450 VAL B CA 1
ATOM 7847 C C . VAL B 1 450 ? -29.047 -5.789 9.203 1 79.44 450 VAL B C 1
ATOM 7849 O O . VAL B 1 450 ? -29.547 -4.695 9.477 1 79.44 450 VAL B O 1
ATOM 7852 N N . GLU B 1 451 ? -28.125 -6.301 9.859 1 83.69 451 GLU B N 1
ATOM 7853 C CA . GLU B 1 451 ? -27.562 -5.613 11.016 1 83.69 451 GLU B CA 1
ATOM 7854 C C . GLU B 1 451 ? -26.859 -4.328 10.609 1 83.69 451 GLU B C 1
ATOM 7856 O O . GLU B 1 451 ? -26.906 -3.328 11.328 1 83.69 451 GLU B O 1
ATOM 7861 N N . ARG B 1 452 ? -26.219 -4.418 9.516 1 84 452 ARG B N 1
ATOM 7862 C CA . ARG B 1 452 ? -25.516 -3.242 9.008 1 84 452 ARG B CA 1
ATOM 7863 C C . ARG B 1 452 ? -26.5 -2.094 8.75 1 84 452 ARG B C 1
ATOM 7865 O O . ARG B 1 452 ? -26.266 -0.973 9.219 1 84 452 ARG B O 1
ATOM 7872 N N . ILE B 1 453 ? -27.516 -2.361 8.023 1 87.81 453 ILE B N 1
ATOM 7873 C CA . ILE B 1 453 ? -28.484 -1.332 7.676 1 87.81 453 ILE B CA 1
ATOM 7874 C C . ILE B 1 453 ? -29.188 -0.827 8.938 1 87.81 453 ILE B C 1
ATOM 7876 O O . ILE B 1 453 ? -29.359 0.381 9.117 1 87.81 453 ILE B O 1
ATOM 7880 N N . ALA B 1 454 ? -29.547 -1.785 9.82 1 90.12 454 ALA B N 1
ATOM 7881 C CA . ALA B 1 454 ? -30.203 -1.415 11.07 1 90.12 454 ALA B CA 1
ATOM 7882 C C . ALA B 1 454 ? -29.297 -0.523 11.922 1 90.12 454 ALA B C 1
ATOM 7884 O O . ALA B 1 454 ? -29.734 0.524 12.406 1 90.12 454 ALA B O 1
ATOM 7885 N N . ALA B 1 455 ? -28.141 -0.949 12.07 1 91.19 455 ALA B N 1
ATOM 7886 C CA . ALA B 1 455 ? -27.172 -0.189 12.859 1 91.19 455 ALA B CA 1
ATOM 7887 C C . ALA B 1 455 ? -26.891 1.173 12.227 1 91.19 455 ALA B C 1
ATOM 7889 O O . ALA B 1 455 ? -26.812 2.186 12.93 1 91.19 455 ALA B O 1
ATOM 7890 N N . SER B 1 456 ? -26.719 1.192 10.93 1 92.94 456 SER B N 1
ATOM 7891 C CA . SER B 1 456 ? -26.469 2.439 10.219 1 92.94 456 SER B CA 1
ATOM 7892 C C . SER B 1 456 ? -27.609 3.434 10.414 1 92.94 456 SER B C 1
ATOM 7894 O O . SER B 1 456 ? -27.375 4.602 10.727 1 92.94 456 SER B O 1
ATOM 7896 N N . ALA B 1 457 ? -28.797 2.934 10.25 1 93.81 457 ALA B N 1
ATOM 7897 C CA . ALA B 1 457 ? -29.969 3.785 10.422 1 93.81 457 ALA B CA 1
ATOM 7898 C C . ALA B 1 457 ? -30.047 4.344 11.844 1 93.81 457 ALA B C 1
ATOM 7900 O O . ALA B 1 457 ? -30.359 5.52 12.039 1 93.81 457 ALA B O 1
ATOM 7901 N N . SER B 1 458 ? -29.75 3.494 12.758 1 94.62 458 SER B N 1
ATOM 7902 C CA . SER B 1 458 ? -29.812 3.906 14.156 1 94.62 458 SER B CA 1
ATOM 7903 C C . SER B 1 458 ? -28.75 4.965 14.461 1 94.62 458 SER B C 1
ATOM 7905 O O . SER B 1 458 ? -29.016 5.922 15.195 1 94.62 458 SER B O 1
ATOM 7907 N N . VAL B 1 459 ? -27.594 4.809 13.953 1 94.56 459 VAL B N 1
ATOM 7908 C CA . VAL B 1 459 ? -26.516 5.773 14.125 1 94.56 459 VAL B CA 1
ATOM 7909 C C . VAL B 1 459 ? -26.938 7.121 13.539 1 94.56 459 VAL B C 1
ATOM 7911 O O . VAL B 1 459 ? -26.797 8.156 14.195 1 94.56 459 VAL B O 1
ATOM 7914 N N . ILE B 1 460 ? -27.438 7.098 12.375 1 94.5 460 ILE B N 1
ATOM 7915 C CA . ILE B 1 460 ? -27.828 8.32 11.68 1 94.5 460 ILE B CA 1
ATOM 7916 C C . ILE B 1 460 ? -28.938 9.023 12.461 1 94.5 460 ILE B C 1
ATOM 7918 O O . ILE B 1 460 ? -28.906 10.25 12.617 1 94.5 460 ILE B O 1
ATOM 7922 N N . ASN B 1 461 ? -29.875 8.273 12.914 1 94.06 461 ASN B N 1
ATOM 7923 C CA . ASN B 1 461 ? -30.953 8.852 13.719 1 94.06 461 ASN B CA 1
ATOM 7924 C C . ASN B 1 461 ? -30.422 9.492 14.992 1 94.06 461 ASN B C 1
ATOM 7926 O O . ASN B 1 461 ? -30.844 10.586 15.367 1 94.06 461 ASN B O 1
ATOM 7930 N N . TRP B 1 462 ? -29.562 8.773 15.633 1 94.31 462 TRP B N 1
ATOM 7931 C CA . TRP B 1 462 ? -28.969 9.305 16.859 1 94.31 462 TRP B CA 1
ATOM 7932 C C . TRP B 1 462 ? -28.266 10.633 16.578 1 94.31 462 TRP B C 1
ATOM 7934 O O . TRP B 1 462 ? -28.391 11.578 17.359 1 94.31 462 TRP B O 1
ATOM 7944 N N . LEU B 1 463 ? -27.578 10.758 15.547 1 94.5 463 LEU B N 1
ATOM 7945 C CA . LEU B 1 463 ? -26.828 11.945 15.172 1 94.5 463 LEU B CA 1
ATOM 7946 C C . LEU B 1 463 ? -27.766 13.125 14.906 1 94.5 463 LEU B C 1
ATOM 7948 O O . LEU B 1 463 ? -27.391 14.281 15.109 1 94.5 463 LEU B O 1
ATOM 7952 N N . SER B 1 464 ? -28.938 12.867 14.469 1 92.12 464 SER B N 1
ATOM 7953 C CA . SER B 1 464 ? -29.875 13.906 14.094 1 92.12 464 SER B CA 1
ATOM 7954 C C . SER B 1 464 ? -30.344 14.703 15.305 1 92.12 464 SER B C 1
ATOM 7956 O O . SER B 1 464 ? -30.906 15.797 15.156 1 92.12 464 SER B O 1
ATOM 7958 N N . HIS B 1 465 ? -30.078 14.18 16.484 1 92 465 HIS B N 1
ATOM 7959 C CA . HIS B 1 465 ? -30.516 14.852 17.703 1 92 465 HIS B CA 1
ATOM 7960 C C . HIS B 1 465 ? -29.484 15.875 18.156 1 92 465 HIS B C 1
ATOM 7962 O O . HIS B 1 465 ? -29.703 16.578 19.141 1 92 465 HIS B O 1
ATOM 7968 N N . TYR B 1 466 ? -28.453 16 17.531 1 93.81 466 TYR B N 1
ATOM 7969 C CA . TYR B 1 466 ? -27.375 16.922 17.875 1 93.81 466 TYR B CA 1
ATOM 7970 C C . TYR B 1 466 ? -27.125 17.906 16.75 1 93.81 466 TYR B C 1
ATOM 7972 O O . TYR B 1 466 ? -27.578 17.703 15.625 1 93.81 466 TYR B O 1
ATOM 7980 N N . PRO B 1 467 ? -26.5 18.984 17.047 1 92.31 467 PRO B N 1
ATOM 7981 C CA . PRO B 1 467 ? -26.266 20 16 1 92.31 467 PRO B CA 1
ATOM 7982 C C . PRO B 1 467 ? -25.156 19.609 15.031 1 92.31 467 PRO B C 1
ATOM 7984 O O . PRO B 1 467 ? -24.578 20.469 14.367 1 92.31 467 PRO B O 1
ATOM 7987 N N . SER B 1 468 ? -24.875 18.375 14.945 1 93.88 468 SER B N 1
ATOM 7988 C CA . SER B 1 468 ? -23.844 17.875 14.031 1 93.88 468 SER B CA 1
ATOM 7989 C C . SER B 1 468 ? -24.375 17.781 12.609 1 93.88 468 SER B C 1
ATOM 7991 O O . SER B 1 468 ? -25.578 17.719 12.391 1 93.88 468 SER B O 1
ATOM 7993 N N . LEU B 1 469 ? -23.516 17.984 11.656 1 96.75 469 LEU B N 1
ATOM 7994 C CA . LEU B 1 469 ? -23.766 17.703 10.25 1 96.75 469 LEU B CA 1
ATOM 7995 C C . LEU B 1 469 ? -22.891 16.547 9.766 1 96.75 469 LEU B C 1
ATOM 7997 O O . LEU B 1 469 ? -21.688 16.719 9.562 1 96.75 469 LEU B O 1
ATOM 8001 N N . VAL B 1 470 ? -23.516 15.445 9.594 1 97.06 470 VAL B N 1
ATOM 8002 C CA . VAL B 1 470 ? -22.766 14.258 9.227 1 97.06 470 VAL B CA 1
ATOM 8003 C C . VAL B 1 470 ? -23.203 13.773 7.844 1 97.06 470 VAL B C 1
ATOM 8005 O O . VAL B 1 470 ? -24.391 13.734 7.543 1 97.06 470 VAL B O 1
ATOM 8008 N N . VAL B 1 471 ? -22.266 13.523 7.016 1 96.38 471 VAL B N 1
ATOM 8009 C CA . VAL B 1 471 ? -22.5 12.891 5.723 1 96.38 471 VAL B CA 1
ATOM 8010 C C . VAL B 1 471 ? -22.094 11.422 5.789 1 96.38 471 VAL B C 1
ATOM 8012 O O . VAL B 1 471 ? -20.984 11.094 6.223 1 96.38 471 VAL B O 1
ATOM 8015 N N . VAL B 1 472 ? -23 10.555 5.398 1 94.56 472 VAL B N 1
ATOM 8016 C CA . VAL B 1 472 ? -22.719 9.117 5.352 1 94.56 472 VAL B CA 1
ATOM 8017 C C . VAL B 1 472 ? -22.75 8.633 3.904 1 94.56 472 VAL B C 1
ATOM 8019 O O . VAL B 1 472 ? -23.781 8.719 3.232 1 94.56 472 VAL B O 1
ATOM 8022 N N . ALA B 1 473 ? -21.594 8.258 3.459 1 91.06 473 ALA B N 1
ATOM 8023 C CA . ALA B 1 473 ? -21.531 7.594 2.16 1 91.06 473 ALA B CA 1
ATOM 8024 C C . ALA B 1 473 ? -21.859 6.109 2.283 1 91.06 473 ALA B C 1
ATOM 8026 O O . ALA B 1 473 ? -21.328 5.414 3.146 1 91.06 473 ALA B O 1
ATOM 8027 N N . THR B 1 474 ? -22.766 5.641 1.469 1 86.62 474 THR B N 1
ATOM 8028 C CA . THR B 1 474 ? -23.203 4.254 1.585 1 86.62 474 THR B CA 1
ATOM 8029 C C . THR B 1 474 ? -23.656 3.711 0.231 1 86.62 474 THR B C 1
ATOM 8031 O O . THR B 1 474 ? -23.984 4.48 -0.675 1 86.62 474 THR B O 1
ATOM 8034 N N . HIS B 1 475 ? -23.656 2.436 0.139 1 78.62 475 HIS B N 1
ATOM 8035 C CA . HIS B 1 475 ? -24.219 1.75 -1.021 1 78.62 475 HIS B CA 1
ATOM 8036 C C . HIS B 1 475 ? -25.609 1.202 -0.722 1 78.62 475 HIS B C 1
ATOM 8038 O O . HIS B 1 475 ? -26.281 0.67 -1.611 1 78.62 475 HIS B O 1
ATOM 8044 N N . ASP B 1 476 ? -26.031 1.351 0.488 1 80.94 476 ASP B N 1
ATOM 8045 C CA . ASP B 1 476 ? -27.328 0.818 0.919 1 80.94 476 ASP B CA 1
ATOM 8046 C C . ASP B 1 476 ? -28.453 1.821 0.659 1 80.94 476 ASP B C 1
ATOM 8048 O O . ASP B 1 476 ? -28.75 2.654 1.515 1 80.94 476 ASP B O 1
ATOM 8052 N N . ASN B 1 477 ? -29.094 1.674 -0.401 1 82.31 477 ASN B N 1
ATOM 8053 C CA . ASN B 1 477 ? -30.172 2.59 -0.769 1 82.31 477 ASN B CA 1
ATOM 8054 C C . ASN B 1 477 ? -31.328 2.514 0.215 1 82.31 477 ASN B C 1
ATOM 8056 O O . ASN B 1 477 ? -32.156 3.438 0.296 1 82.31 477 ASN B O 1
ATOM 8060 N N . GLU B 1 478 ? -31.438 1.421 0.933 1 83.25 478 GLU B N 1
ATOM 8061 C CA . GLU B 1 478 ? -32.5 1.229 1.927 1 83.25 478 GLU B CA 1
ATOM 8062 C C . GLU B 1 478 ? -32.438 2.318 2.994 1 83.25 478 GLU B C 1
ATOM 8064 O O . GLU B 1 478 ? -33.5 2.693 3.547 1 83.25 478 GLU B O 1
ATOM 8069 N N . LEU B 1 479 ? -31.297 2.789 3.221 1 89.56 479 LEU B N 1
ATOM 8070 C CA . LEU B 1 479 ? -31.125 3.809 4.25 1 89.56 479 LEU B CA 1
ATOM 8071 C C . LEU B 1 479 ? -31.859 5.09 3.875 1 89.56 479 LEU B C 1
ATOM 8073 O O . LEU B 1 479 ? -32.375 5.793 4.746 1 89.56 479 LEU B O 1
ATOM 8077 N N . THR B 1 480 ? -31.859 5.391 2.549 1 89.06 480 THR B N 1
ATOM 8078 C CA . THR B 1 480 ? -32.562 6.594 2.104 1 89.06 480 THR B CA 1
ATOM 8079 C C . THR B 1 480 ? -34.062 6.484 2.383 1 89.06 480 THR B C 1
ATOM 8081 O O . THR B 1 480 ? -34.688 7.473 2.742 1 89.06 480 THR B O 1
ATOM 8084 N N . ASP B 1 481 ? -34.531 5.305 2.271 1 86.19 481 ASP B N 1
ATOM 8085 C CA . ASP B 1 481 ? -35.938 5.07 2.525 1 86.19 481 ASP B CA 1
ATOM 8086 C C . ASP B 1 481 ? -36.25 5.102 4.023 1 86.19 481 ASP B C 1
ATOM 8088 O O . ASP B 1 481 ? -37.25 5.691 4.449 1 86.19 481 ASP B O 1
ATOM 8092 N N . ILE B 1 482 ? -35.438 4.457 4.766 1 90.56 482 ILE B N 1
ATOM 8093 C CA . ILE B 1 482 ? -35.625 4.348 6.207 1 90.56 482 ILE B CA 1
ATOM 8094 C C . ILE B 1 482 ? -35.594 5.738 6.84 1 90.56 482 ILE B C 1
ATOM 8096 O O . ILE B 1 482 ? -36.438 6.059 7.688 1 90.56 482 ILE B O 1
ATOM 8100 N N . MET B 1 483 ? -34.688 6.598 6.398 1 91.88 483 MET B N 1
ATOM 8101 C CA . MET B 1 483 ? -34.469 7.898 7.023 1 91.88 483 MET B CA 1
ATOM 8102 C C . MET B 1 483 ? -35.469 8.93 6.469 1 91.88 483 MET B C 1
ATOM 8104 O O . MET B 1 483 ? -35.812 9.898 7.152 1 91.88 483 MET B O 1
ATOM 8108 N N . GLY B 1 484 ? -35.875 8.766 5.273 1 86.19 484 GLY B N 1
ATOM 8109 C CA . GLY B 1 484 ? -36.844 9.672 4.66 1 86.19 484 GLY B CA 1
ATOM 8110 C C . GLY B 1 484 ? -36.375 11.117 4.641 1 86.19 484 GLY B C 1
ATOM 8111 O O . GLY B 1 484 ? -35.25 11.406 4.184 1 86.19 484 GLY B O 1
ATOM 8112 N N . ASP B 1 485 ? -37.125 11.992 5.27 1 86.81 485 ASP B N 1
ATOM 8113 C CA . ASP B 1 485 ? -36.875 13.43 5.195 1 86.81 485 ASP B CA 1
ATOM 8114 C C . ASP B 1 485 ? -35.906 13.875 6.293 1 86.81 485 ASP B C 1
ATOM 8116 O O . ASP B 1 485 ? -35.531 15.047 6.355 1 86.81 485 ASP B O 1
ATOM 8120 N N . GLN B 1 486 ? -35.5 12.961 7.066 1 89.69 486 GLN B N 1
ATOM 8121 C CA . GLN B 1 486 ? -34.562 13.312 8.133 1 89.69 486 GLN B CA 1
ATOM 8122 C C . GLN B 1 486 ? -33.188 13.641 7.582 1 89.69 486 GLN B C 1
ATOM 8124 O O . GLN B 1 486 ? -32.406 14.328 8.234 1 89.69 486 GLN B O 1
ATOM 8129 N N . CYS B 1 487 ? -32.969 13.141 6.406 1 93 487 CYS B N 1
ATOM 8130 C CA . CYS B 1 487 ? -31.672 13.367 5.785 1 93 487 CYS B CA 1
ATOM 8131 C C . CYS B 1 487 ? -31.828 13.938 4.383 1 93 487 CYS B C 1
ATOM 8133 O O . CYS B 1 487 ? -32.875 13.773 3.752 1 93 487 CYS B O 1
ATOM 8135 N N . ILE B 1 488 ? -30.797 14.672 3.998 1 93.75 488 ILE B N 1
ATOM 8136 C CA . ILE B 1 488 ? -30.688 15.039 2.592 1 93.75 488 ILE B CA 1
ATOM 8137 C C . ILE B 1 488 ? -30.016 13.914 1.813 1 93.75 488 ILE B C 1
ATOM 8139 O O . ILE B 1 488 ? -29.062 13.297 2.295 1 93.75 488 ILE B O 1
ATOM 8143 N N . ASN B 1 489 ? -30.594 13.641 0.634 1 93.69 489 ASN B N 1
ATOM 8144 C CA . ASN B 1 489 ? -30.047 12.57 -0.19 1 93.69 489 ASN B CA 1
ATOM 8145 C C . ASN B 1 489 ? -29.312 13.117 -1.405 1 93.69 489 ASN B C 1
ATOM 8147 O O . ASN B 1 489 ? -29.844 13.953 -2.137 1 93.69 489 ASN B O 1
ATOM 8151 N N . TRP B 1 490 ? -28.109 12.75 -1.483 1 93.31 490 TRP B N 1
ATOM 8152 C CA . TRP B 1 490 ? -27.266 13.016 -2.639 1 93.31 490 TRP B CA 1
ATOM 8153 C C . TRP B 1 490 ? -26.875 11.719 -3.338 1 93.31 490 TRP B C 1
ATOM 8155 O O . TRP B 1 490 ? -26.875 10.648 -2.721 1 93.31 490 TRP B O 1
ATOM 8165 N N . HIS B 1 491 ? -26.688 11.773 -4.664 1 90.44 491 HIS B N 1
ATOM 8166 C CA . HIS B 1 491 ? -26.188 10.562 -5.312 1 90.44 491 HIS B CA 1
ATOM 8167 C C . HIS B 1 491 ? -25.344 10.898 -6.527 1 90.44 491 HIS B C 1
ATOM 8169 O O . HIS B 1 491 ? -25.406 12.016 -7.051 1 90.44 491 HIS B O 1
ATOM 8175 N N . PHE B 1 492 ? -24.422 10.062 -6.801 1 86.81 492 PHE B N 1
ATOM 8176 C CA . PHE B 1 492 ? -23.656 10.078 -8.047 1 86.81 492 PHE B CA 1
ATOM 8177 C C . PHE B 1 492 ? -24.188 9.023 -9.016 1 86.81 492 PHE B C 1
ATOM 8179 O O . PHE B 1 492 ? -24.734 7.996 -8.594 1 86.81 492 PHE B O 1
ATOM 8186 N N . GLN B 1 493 ? -24.062 9.367 -10.25 1 81.38 493 GLN B N 1
ATOM 8187 C CA . GLN B 1 493 ? -24.641 8.477 -11.242 1 81.38 493 GLN B CA 1
ATOM 8188 C C . GLN B 1 493 ? -23.594 7.988 -12.234 1 81.38 493 GLN B C 1
ATOM 8190 O O . GLN B 1 493 ? -22.562 8.625 -12.414 1 81.38 493 GLN B O 1
ATOM 8195 N N . GLU B 1 494 ? -23.812 6.805 -12.656 1 76.19 494 GLU B N 1
ATOM 8196 C CA . GLU B 1 494 ? -23 6.219 -13.711 1 76.19 494 GLU B CA 1
ATOM 8197 C C . GLU B 1 494 ? -23.812 5.984 -14.977 1 76.19 494 GLU B C 1
ATOM 8199 O O . GLU B 1 494 ? -25.047 5.828 -14.914 1 76.19 494 GLU B O 1
ATOM 8204 N N . LYS B 1 495 ? -23.156 6.23 -16.094 1 74.31 495 LYS B N 1
ATOM 8205 C CA . LYS B 1 495 ? -23.766 5.887 -17.375 1 74.31 495 LYS B CA 1
ATOM 8206 C C . LYS B 1 495 ? -23.047 4.707 -18.016 1 74.31 495 LYS B C 1
ATOM 8208 O O . LYS B 1 495 ? -21.828 4.586 -17.922 1 74.31 495 LYS B O 1
ATOM 8213 N N . VAL B 1 496 ? -23.828 3.779 -18.406 1 72.69 496 VAL B N 1
ATOM 8214 C CA . VAL B 1 496 ? -23.266 2.629 -19.109 1 72.69 496 VAL B CA 1
ATOM 8215 C C . VAL B 1 496 ? -23.281 2.875 -20.609 1 72.69 496 VAL B C 1
ATOM 8217 O O . VAL B 1 496 ? -24.312 3.229 -21.172 1 72.69 496 VAL B O 1
ATOM 8220 N N . THR B 1 497 ? -22.047 2.938 -21.109 1 71.25 497 THR B N 1
ATOM 8221 C CA . THR B 1 497 ? -21.953 3.074 -22.562 1 71.25 497 THR B CA 1
ATOM 8222 C C . THR B 1 497 ? -21.422 1.793 -23.188 1 71.25 497 THR B C 1
ATOM 8224 O O . THR B 1 497 ? -20.719 1.015 -22.531 1 71.25 497 THR B O 1
ATOM 8227 N N . GLN B 1 498 ? -21.797 1.43 -24.422 1 63.91 498 GLN B N 1
ATOM 8228 C CA . GLN B 1 498 ? -21.328 0.238 -25.125 1 63.91 498 GLN B CA 1
ATOM 8229 C C . GLN B 1 498 ? -19.812 0.261 -25.312 1 63.91 498 GLN B C 1
ATOM 8231 O O . GLN B 1 498 ? -19.156 -0.778 -25.234 1 63.91 498 GLN B O 1
ATOM 8236 N N . LYS B 1 499 ? -19.375 1.446 -25.609 1 61.91 499 LYS B N 1
ATOM 8237 C CA . LYS B 1 499 ? -17.984 1.575 -25.984 1 61.91 499 LYS B CA 1
ATOM 8238 C C . LYS B 1 499 ? -17.062 1.531 -24.766 1 61.91 499 LYS B C 1
ATOM 8240 O O . LYS B 1 499 ? -16.078 0.801 -24.75 1 61.91 499 LYS B O 1
ATOM 8245 N N . ASP B 1 500 ? -17.484 2.311 -23.672 1 63.59 500 ASP B N 1
ATOM 8246 C CA . ASP B 1 500 ? -16.562 2.555 -22.562 1 63.59 500 ASP B CA 1
ATOM 8247 C C . ASP B 1 500 ? -16.969 1.754 -21.328 1 63.59 500 ASP B C 1
ATOM 8249 O O . ASP B 1 500 ? -16.234 1.719 -20.328 1 63.59 500 ASP B O 1
ATOM 8253 N N . GLY B 1 501 ? -18.125 1.079 -21.516 1 66.69 501 GLY B N 1
ATOM 8254 C CA . GLY B 1 501 ? -18.625 0.406 -20.328 1 66.69 501 GLY B CA 1
ATOM 8255 C C . GLY B 1 501 ? -19.312 1.346 -19.359 1 66.69 501 GLY B C 1
ATOM 8256 O O . GLY B 1 501 ? -20.297 2.012 -19.719 1 66.69 501 GLY B O 1
ATOM 8257 N N . VAL B 1 502 ? -18.797 1.445 -18.172 1 68.94 502 VAL B N 1
ATOM 8258 C CA . VAL B 1 502 ? -19.375 2.322 -17.172 1 68.94 502 VAL B CA 1
ATOM 8259 C C . VAL B 1 502 ? -18.625 3.65 -17.141 1 68.94 502 VAL B C 1
ATOM 8261 O O . VAL B 1 502 ? -17.391 3.674 -17.031 1 68.94 502 VAL B O 1
ATOM 8264 N N . VAL B 1 503 ? -19.344 4.699 -17.516 1 74.12 503 VAL B N 1
ATOM 8265 C CA . VAL B 1 503 ? -18.781 6.043 -17.469 1 74.12 503 VAL B CA 1
ATOM 8266 C C . VAL B 1 503 ? -19.422 6.844 -16.344 1 74.12 503 VAL B C 1
ATOM 8268 O O . VAL B 1 503 ? -20.641 6.809 -16.172 1 74.12 503 VAL B O 1
ATOM 8271 N N . PHE B 1 504 ? -18.609 7.496 -15.586 1 75.69 504 PHE B N 1
ATOM 8272 C CA . PHE B 1 504 ? -19.078 8.328 -14.484 1 75.69 504 PHE B CA 1
ATOM 8273 C C . PHE B 1 504 ? -18.953 9.805 -14.836 1 75.69 504 PHE B C 1
ATOM 8275 O O . PHE B 1 504 ? -17.953 10.234 -15.398 1 75.69 504 PHE B O 1
ATOM 8282 N N . ASP B 1 505 ? -19.953 10.602 -14.641 1 78.75 505 ASP B N 1
ATOM 8283 C CA . ASP B 1 505 ? -19.875 12.039 -14.891 1 78.75 505 ASP B CA 1
ATOM 8284 C C . ASP B 1 505 ? -19.281 12.766 -13.688 1 78.75 505 ASP B C 1
ATOM 8286 O O . ASP B 1 505 ? -18.891 13.93 -13.789 1 78.75 505 ASP B O 1
ATOM 8290 N N . TYR B 1 506 ? -19.25 12.148 -12.578 1 84.56 506 TYR B N 1
ATOM 8291 C CA . TYR B 1 506 ? -18.688 12.648 -11.328 1 84.56 506 TYR B CA 1
ATOM 8292 C C . TYR B 1 506 ? -19.438 13.891 -10.844 1 84.56 506 TYR B C 1
ATOM 8294 O O . TYR B 1 506 ? -18.859 14.727 -10.141 1 84.56 506 TYR B O 1
ATOM 8302 N N . LEU B 1 507 ? -20.688 14.055 -11.242 1 89 507 LEU B N 1
ATOM 8303 C CA . LEU B 1 507 ? -21.531 15.164 -10.812 1 89 507 LEU B CA 1
ATOM 8304 C C . LEU B 1 507 ? -22.484 14.727 -9.711 1 89 507 LEU B C 1
ATOM 8306 O O . LEU B 1 507 ? -23.031 13.617 -9.758 1 89 507 LEU B O 1
ATOM 8310 N N . LEU B 1 508 ? -22.578 15.656 -8.773 1 91.44 508 LEU B N 1
ATOM 8311 C CA . LEU B 1 508 ? -23.5 15.406 -7.668 1 91.44 508 LEU B CA 1
ATOM 8312 C C . LEU B 1 508 ? -24.953 15.641 -8.102 1 91.44 508 LEU B C 1
ATOM 8314 O O . LEU B 1 508 ? -25.25 16.625 -8.781 1 91.44 508 LEU B O 1
ATOM 8318 N N . HIS B 1 509 ? -25.828 14.695 -7.773 1 90.19 509 HIS B N 1
ATOM 8319 C CA . HIS B 1 509 ? -27.25 14.812 -8.023 1 90.19 509 HIS B CA 1
ATOM 8320 C C . HIS B 1 509 ? -28.047 14.75 -6.73 1 90.19 509 HIS B C 1
ATOM 8322 O O . HIS B 1 509 ? -27.625 14.133 -5.758 1 90.19 509 HIS B O 1
ATOM 8328 N N . GLN B 1 510 ? -29.188 15.375 -6.793 1 90 510 GLN B N 1
ATOM 8329 C CA . GLN B 1 510 ? -30.062 15.359 -5.621 1 90 510 GLN B CA 1
ATOM 8330 C C . GLN B 1 510 ? -30.984 14.141 -5.637 1 90 510 GLN B C 1
ATOM 8332 O O . GLN B 1 510 ? -31.391 13.68 -6.703 1 90 510 GLN B O 1
ATOM 8337 N N . GLY B 1 511 ? -31.266 13.648 -4.461 1 85.81 511 GLY B N 1
ATOM 8338 C CA . GLY B 1 511 ? -32.125 12.484 -4.34 1 85.81 511 GLY B CA 1
ATOM 8339 C C . GLY B 1 511 ? -31.375 11.18 -4.258 1 85.81 511 GLY B C 1
ATOM 8340 O O . GLY B 1 511 ? -30.141 11.164 -4.297 1 85.81 511 GLY B O 1
ATOM 8341 N N . PRO B 1 512 ? -32.094 10.102 -3.992 1 80.69 512 PRO B N 1
ATOM 8342 C CA . PRO B 1 512 ? -31.453 8.789 -3.945 1 80.69 512 PRO B CA 1
ATOM 8343 C C . PRO B 1 512 ? -30.953 8.32 -5.312 1 80.69 512 PRO B C 1
ATOM 8345 O O . PRO B 1 512 ? -31.438 8.812 -6.344 1 80.69 512 PRO B O 1
ATOM 8348 N N . ALA B 1 513 ? -29.875 7.5 -5.273 1 78.25 513 ALA B N 1
ATOM 8349 C CA . ALA B 1 513 ? -29.375 6.945 -6.527 1 78.25 513 ALA B CA 1
ATOM 8350 C C . ALA B 1 513 ? -30.453 6.156 -7.254 1 78.25 513 ALA B C 1
ATOM 8352 O O . ALA B 1 513 ? -31.234 5.441 -6.625 1 78.25 513 ALA B O 1
ATOM 8353 N N . THR B 1 514 ? -30.547 6.438 -8.562 1 66.75 514 THR B N 1
ATOM 8354 C CA . THR B 1 514 ? -31.562 5.758 -9.344 1 66.75 514 THR B CA 1
ATOM 8355 C C . THR B 1 514 ? -30.938 4.754 -10.305 1 66.75 514 THR B C 1
ATOM 8357 O O . THR B 1 514 ? -31.641 3.928 -10.891 1 66.75 514 THR B O 1
ATOM 8360 N N . SER B 1 515 ? -29.672 4.906 -10.445 1 62.38 515 SER B N 1
ATOM 8361 C CA . SER B 1 515 ? -29.078 4.113 -11.516 1 62.38 515 SER B CA 1
ATOM 8362 C C . SER B 1 515 ? -28.672 2.732 -11.016 1 62.38 515 SER B C 1
ATOM 8364 O O . SER B 1 515 ? -28.062 2.609 -9.953 1 62.38 515 SER B O 1
ATOM 8366 N N . HIS B 1 516 ? -29.344 1.627 -11.516 1 66.31 516 HIS B N 1
ATOM 8367 C CA . HIS B 1 516 ? -29.109 0.197 -11.344 1 66.31 516 HIS B CA 1
ATOM 8368 C C . HIS B 1 516 ? -28.484 -0.413 -12.594 1 66.31 516 HIS B C 1
ATOM 8370 O O . HIS B 1 516 ? -29.188 -1.036 -13.398 1 66.31 516 HIS B O 1
ATOM 8376 N N . ASN B 1 517 ? -27.172 -0.112 -12.781 1 73.69 517 ASN B N 1
ATOM 8377 C CA . ASN B 1 517 ? -26.672 -0.446 -14.109 1 73.69 517 ASN B CA 1
ATOM 8378 C C . ASN B 1 517 ? -25.672 -1.598 -14.062 1 73.69 517 ASN B C 1
ATOM 8380 O O . ASN B 1 517 ? -24.969 -1.857 -15.039 1 73.69 517 ASN B O 1
ATOM 8384 N N . ALA B 1 518 ? -25.656 -2.246 -12.969 1 78.94 518 ALA B N 1
ATOM 8385 C CA . ALA B 1 518 ? -24.656 -3.307 -12.883 1 78.94 518 ALA B CA 1
ATOM 8386 C C . ALA B 1 518 ? -24.969 -4.445 -13.844 1 78.94 518 ALA B C 1
ATOM 8388 O O . ALA B 1 518 ? -24.078 -4.941 -14.547 1 78.94 518 ALA B O 1
ATOM 8389 N N . ILE B 1 519 ? -26.234 -4.832 -13.938 1 86.5 519 ILE B N 1
ATOM 8390 C CA . ILE B 1 519 ? -26.641 -5.938 -14.797 1 86.5 519 ILE B CA 1
ATOM 8391 C C . ILE B 1 519 ? -26.516 -5.52 -16.266 1 86.5 519 ILE B C 1
ATOM 8393 O O . ILE B 1 519 ? -26.094 -6.316 -17.109 1 86.5 519 ILE B O 1
ATOM 8397 N N . ALA B 1 520 ? -26.844 -4.27 -16.484 1 82.5 520 ALA B N 1
ATOM 8398 C CA . ALA B 1 520 ? -26.703 -3.744 -17.844 1 82.5 520 ALA B CA 1
ATOM 8399 C C . ALA B 1 520 ? -25.234 -3.762 -18.281 1 82.5 520 ALA B C 1
ATOM 8401 O O . ALA B 1 520 ? -24.938 -4.051 -19.438 1 82.5 520 ALA B O 1
ATOM 8402 N N . LEU B 1 521 ? -24.438 -3.475 -17.453 1 81.06 521 LEU B N 1
ATOM 8403 C CA . LEU B 1 521 ? -23.016 -3.488 -17.734 1 81.06 521 LEU B CA 1
ATOM 8404 C C . LEU B 1 521 ? -22.531 -4.902 -18.047 1 81.06 521 LEU B C 1
ATOM 8406 O O . LEU B 1 521 ? -21.719 -5.098 -18.953 1 81.06 521 LEU B O 1
ATOM 8410 N N . LEU B 1 522 ? -22.953 -5.855 -17.266 1 88 522 LEU B N 1
ATOM 8411 C CA . LEU B 1 522 ? -22.609 -7.242 -17.562 1 88 522 LEU B CA 1
ATOM 8412 C C . LEU B 1 522 ? -23.016 -7.617 -18.984 1 88 522 LEU B C 1
ATOM 8414 O O . LEU B 1 522 ? -22.266 -8.305 -19.688 1 88 522 LEU B O 1
ATOM 8418 N N . ALA B 1 523 ? -24.172 -7.109 -19.328 1 87.19 523 ALA B N 1
ATOM 8419 C CA . ALA B 1 523 ? -24.672 -7.406 -20.672 1 87.19 523 ALA B CA 1
ATOM 8420 C C . ALA B 1 523 ? -23.781 -6.816 -21.75 1 87.19 523 ALA B C 1
ATOM 8422 O O . ALA B 1 523 ? -23.562 -7.434 -22.797 1 87.19 523 ALA B O 1
ATOM 8423 N N . THR B 1 524 ? -23.219 -5.711 -21.5 1 83.31 524 THR B N 1
ATOM 8424 C CA . THR B 1 524 ? -22.359 -5.027 -22.469 1 83.31 524 THR B CA 1
ATOM 8425 C C . THR B 1 524 ? -21 -5.707 -22.547 1 83.31 524 THR B C 1
ATOM 8427 O O . THR B 1 524 ? -20.297 -5.578 -23.562 1 83.31 524 THR B O 1
ATOM 8430 N N . MET B 1 525 ? -20.656 -6.441 -21.609 1 83.81 525 MET B N 1
ATOM 8431 C CA . MET B 1 525 ? -19.344 -7.055 -21.547 1 83.81 525 MET B CA 1
ATOM 8432 C C . MET B 1 525 ? -19.391 -8.508 -21.984 1 83.81 525 MET B C 1
ATOM 8434 O O . MET B 1 525 ? -18.5 -9.305 -21.656 1 83.81 525 MET B O 1
ATOM 8438 N N . ALA B 1 526 ? -20.359 -8.898 -22.672 1 83.69 526 ALA B N 1
ATOM 8439 C CA . ALA B 1 526 ? -20.484 -10.195 -23.328 1 83.69 526 ALA B CA 1
ATOM 8440 C C . ALA B 1 526 ? -20.625 -11.32 -22.312 1 83.69 526 ALA B C 1
ATOM 8442 O O . ALA B 1 526 ? -20.031 -12.391 -22.453 1 83.69 526 ALA B O 1
ATOM 8443 N N . TYR B 1 527 ? -21.234 -11.016 -21.219 1 92.56 527 TYR B N 1
ATOM 8444 C CA . TYR B 1 527 ? -21.641 -12.094 -20.328 1 92.56 527 TYR B CA 1
ATOM 8445 C C . TYR B 1 527 ? -22.672 -12.992 -21 1 92.56 527 TYR B C 1
ATOM 8447 O O . TYR B 1 527 ? -23.375 -12.562 -21.906 1 92.56 527 TYR B O 1
ATOM 8455 N N . PRO B 1 528 ? -22.719 -14.25 -20.578 1 93.38 528 PRO B N 1
ATOM 8456 C CA . PRO B 1 528 ? -23.688 -15.156 -21.203 1 93.38 528 PRO B CA 1
ATOM 8457 C C . PRO B 1 528 ? -25.125 -14.648 -21.094 1 93.38 528 PRO B C 1
ATOM 8459 O O . PRO B 1 528 ? -25.547 -14.211 -20.016 1 93.38 528 PRO B O 1
ATOM 8462 N N . GLU B 1 529 ? -25.844 -14.742 -22.125 1 93.31 529 GLU B N 1
ATOM 8463 C CA . GLU B 1 529 ? -27.188 -14.18 -22.219 1 93.31 529 GLU B CA 1
ATOM 8464 C C . GLU B 1 529 ? -28.109 -14.789 -21.172 1 93.31 529 GLU B C 1
ATOM 8466 O O . GLU B 1 529 ? -28.875 -14.078 -20.516 1 93.31 529 GLU B O 1
ATOM 8471 N N . PRO B 1 530 ? -28.047 -16.125 -21 1 93.06 530 PRO B N 1
ATOM 8472 C CA . PRO B 1 530 ? -28.922 -16.719 -19.984 1 93.06 530 PRO B CA 1
ATOM 8473 C C . PRO B 1 530 ? -28.656 -16.156 -18.594 1 93.06 530 PRO B C 1
ATOM 8475 O O . PRO B 1 530 ? -29.594 -15.984 -17.797 1 93.06 530 PRO B O 1
ATOM 8478 N N . LEU B 1 531 ? -27.438 -15.906 -18.312 1 94.38 531 LEU B N 1
ATOM 8479 C CA . LEU B 1 531 ? -27.062 -15.328 -17.031 1 94.38 531 LEU B CA 1
ATOM 8480 C C . LEU B 1 531 ? -27.672 -13.945 -16.844 1 94.38 531 LEU B C 1
ATOM 8482 O O . LEU B 1 531 ? -28.203 -13.633 -15.781 1 94.38 531 LEU B O 1
ATOM 8486 N N . ILE B 1 532 ? -27.625 -13.148 -17.859 1 94.06 532 ILE B N 1
ATOM 8487 C CA . ILE B 1 532 ? -28.156 -11.797 -17.812 1 94.06 532 ILE B CA 1
ATOM 8488 C C . ILE B 1 532 ? -29.672 -11.844 -17.641 1 94.06 532 ILE B C 1
ATOM 8490 O O . ILE B 1 532 ? -30.234 -11.078 -16.844 1 94.06 532 ILE B O 1
ATOM 8494 N N . LYS B 1 533 ? -30.266 -12.688 -18.359 1 93.88 533 LYS B N 1
ATOM 8495 C CA . LYS B 1 533 ? -31.703 -12.844 -18.266 1 93.88 533 LYS B CA 1
ATOM 8496 C C . LYS B 1 533 ? -32.125 -13.219 -16.844 1 93.88 533 LYS B C 1
ATOM 8498 O O . LYS B 1 533 ? -33.062 -12.633 -16.297 1 93.88 533 LYS B O 1
ATOM 8503 N N . ASP B 1 534 ? -31.438 -14.172 -16.281 1 94 534 ASP B N 1
ATOM 8504 C CA . ASP B 1 534 ? -31.719 -14.594 -14.914 1 94 534 ASP B CA 1
ATOM 8505 C C . ASP B 1 534 ? -31.531 -13.445 -13.922 1 94 534 ASP B C 1
ATOM 8507 O O . ASP B 1 534 ? -32.375 -13.234 -13.039 1 94 534 ASP B O 1
ATOM 8511 N N . ALA B 1 535 ? -30.453 -12.781 -14.07 1 93.12 535 ALA B N 1
ATOM 8512 C CA . ALA B 1 535 ? -30.156 -11.68 -13.164 1 93.12 535 ALA B CA 1
ATOM 8513 C C . ALA B 1 535 ? -31.25 -10.609 -13.219 1 93.12 535 ALA B C 1
ATOM 8515 O O . ALA B 1 535 ? -31.688 -10.109 -12.18 1 93.12 535 ALA B O 1
ATOM 8516 N N . ARG B 1 536 ? -31.641 -10.289 -14.438 1 92.44 536 ARG B N 1
ATOM 8517 C CA . ARG B 1 536 ? -32.719 -9.305 -14.609 1 92.44 536 ARG B CA 1
ATOM 8518 C C . ARG B 1 536 ? -34 -9.773 -13.969 1 92.44 536 ARG B C 1
ATOM 8520 O O . ARG B 1 536 ? -34.688 -9 -13.305 1 92.44 536 ARG B O 1
ATOM 8527 N N . GLN B 1 537 ? -34.312 -10.969 -14.148 1 92.88 537 GLN B N 1
ATOM 8528 C CA . GLN B 1 537 ? -35.531 -11.539 -13.586 1 92.88 537 GLN B CA 1
ATOM 8529 C C . GLN B 1 537 ? -35.5 -11.523 -12.062 1 92.88 537 GLN B C 1
ATOM 8531 O O . GLN B 1 537 ? -36.469 -11.148 -11.414 1 92.88 537 GLN B O 1
ATOM 8536 N N . LEU B 1 538 ? -34.438 -11.984 -11.516 1 91.38 538 LEU B N 1
ATOM 8537 C CA . LEU B 1 538 ? -34.281 -12.008 -10.062 1 91.38 538 LEU B CA 1
ATOM 8538 C C . LEU B 1 538 ? -34.438 -10.609 -9.477 1 91.38 538 LEU B C 1
ATOM 8540 O O . LEU B 1 538 ? -35.156 -10.43 -8.484 1 91.38 538 LEU B O 1
ATOM 8544 N N . ALA B 1 539 ? -33.75 -9.648 -10.062 1 88.44 539 ALA B N 1
ATOM 8545 C CA . ALA B 1 539 ? -33.812 -8.266 -9.586 1 88.44 539 ALA B CA 1
ATOM 8546 C C . ALA B 1 539 ? -35.25 -7.727 -9.68 1 88.44 539 ALA B C 1
ATOM 8548 O O . ALA B 1 539 ? -35.719 -7.09 -8.742 1 88.44 539 ALA B O 1
ATOM 8549 N N . ALA B 1 540 ? -35.844 -7.98 -10.82 1 88.25 540 ALA B N 1
ATOM 8550 C CA . ALA B 1 540 ? -37.219 -7.512 -11.047 1 88.25 540 ALA B CA 1
ATOM 8551 C C . ALA B 1 540 ? -38.188 -8.133 -10.047 1 88.25 540 ALA B C 1
ATOM 8553 O O . ALA B 1 540 ? -39.062 -7.457 -9.523 1 88.25 540 ALA B O 1
ATOM 8554 N N . ASP B 1 541 ? -38.031 -9.391 -9.812 1 88.25 541 ASP B N 1
ATOM 8555 C CA . ASP B 1 541 ? -38.906 -10.102 -8.875 1 88.25 541 ASP B CA 1
ATOM 8556 C C . ASP B 1 541 ? -38.75 -9.547 -7.465 1 88.25 541 ASP B C 1
ATOM 8558 O O . ASP B 1 541 ? -39.75 -9.398 -6.742 1 88.25 541 ASP B O 1
ATOM 8562 N N . PHE B 1 542 ? -37.562 -9.336 -7.113 1 84.06 542 PHE B N 1
ATOM 8563 C CA . PHE B 1 542 ? -37.344 -8.766 -5.789 1 84.06 542 PHE B CA 1
ATOM 8564 C C . PHE B 1 542 ? -38 -7.391 -5.676 1 84.06 542 PHE B C 1
ATOM 8566 O O . PHE B 1 542 ? -38.594 -7.062 -4.648 1 84.06 542 PHE B O 1
ATOM 8573 N N . GLU B 1 543 ? -37.812 -6.617 -6.727 1 79 543 GLU B N 1
ATOM 8574 C CA . GLU B 1 543 ? -38.406 -5.27 -6.707 1 79 543 GLU B CA 1
ATOM 8575 C C . GLU B 1 543 ? -39.906 -5.312 -6.598 1 79 543 GLU B C 1
ATOM 8577 O O . GLU B 1 543 ? -40.531 -4.461 -5.941 1 79 543 GLU B O 1
ATOM 8582 N N . ARG B 1 544 ? -40.438 -6.258 -7.195 1 81.06 544 ARG B N 1
ATOM 8583 C CA . ARG B 1 544 ? -41.906 -6.387 -7.219 1 81.06 544 ARG B CA 1
ATOM 8584 C C . ARG B 1 544 ? -42.406 -6.953 -5.906 1 81.06 544 ARG B C 1
ATOM 8586 O O . ARG B 1 544 ? -43.406 -6.445 -5.348 1 81.06 544 ARG B O 1
ATOM 8593 N N . ASN B 1 545 ? -41.781 -7.996 -5.371 1 77.69 545 ASN B N 1
ATOM 8594 C CA . ASN B 1 545 ? -42.312 -8.766 -4.258 1 77.69 545 ASN B CA 1
ATOM 8595 C C . ASN B 1 545 ? -41.594 -8.453 -2.953 1 77.69 545 ASN B C 1
ATOM 8597 O O . ASN B 1 545 ? -42.031 -8.859 -1.876 1 77.69 545 ASN B O 1
ATOM 8601 N N . LYS B 1 546 ? -40.438 -7.797 -3.084 1 73.94 546 LYS B N 1
ATOM 8602 C CA . LYS B 1 546 ? -39.562 -7.477 -1.953 1 73.94 546 LYS B CA 1
ATOM 8603 C C . LYS B 1 546 ? -39.094 -8.742 -1.244 1 73.94 546 LYS B C 1
ATOM 8605 O O . LYS B 1 546 ? -38.969 -8.766 -0.018 1 73.94 546 LYS B O 1
ATOM 8610 N N . ALA B 1 547 ? -39.125 -9.828 -1.941 1 78.5 547 ALA B N 1
ATOM 8611 C CA . ALA B 1 547 ? -38.625 -11.125 -1.515 1 78.5 547 ALA B CA 1
ATOM 8612 C C . ALA B 1 547 ? -37.844 -11.812 -2.646 1 78.5 547 ALA B C 1
ATOM 8614 O O . ALA B 1 547 ? -38.281 -11.75 -3.807 1 78.5 547 ALA B O 1
ATOM 8615 N N . TRP B 1 548 ? -36.812 -12.422 -2.254 1 84.56 548 TRP B N 1
ATOM 8616 C CA . TRP B 1 548 ? -36 -13.07 -3.275 1 84.56 548 TRP B CA 1
ATOM 8617 C C . TRP B 1 548 ? -36.625 -14.406 -3.695 1 84.56 548 TRP B C 1
ATOM 8619 O O . TRP B 1 548 ? -37.031 -15.195 -2.848 1 84.56 548 TRP B O 1
ATOM 8629 N N . PRO B 1 549 ? -36.625 -14.672 -4.996 1 87.12 549 PRO B N 1
ATOM 8630 C CA . PRO B 1 549 ? -36.969 -16.016 -5.449 1 87.12 549 PRO B CA 1
ATOM 8631 C C . PRO B 1 549 ? -35.875 -17.031 -5.207 1 87.12 549 PRO B C 1
ATOM 8633 O O . PRO B 1 549 ? -34.75 -16.672 -4.824 1 87.12 549 PRO B O 1
ATOM 8636 N N . LYS B 1 550 ? -36.25 -18.312 -5.273 1 88.81 550 LYS B N 1
ATOM 8637 C CA . LYS B 1 550 ? -35.25 -19.375 -5.066 1 88.81 550 LYS B CA 1
ATOM 8638 C C . LYS B 1 550 ? -35.031 -20.188 -6.34 1 88.81 550 LYS B C 1
ATOM 8640 O O . LYS B 1 550 ? -35.969 -20.328 -7.152 1 88.81 550 LYS B O 1
ATOM 8645 N N . TYR B 1 551 ? -33.812 -20.531 -6.527 1 88.25 551 TYR B N 1
ATOM 8646 C CA . TYR B 1 551 ? -33.531 -21.484 -7.598 1 88.25 551 TYR B CA 1
ATOM 8647 C C . TYR B 1 551 ? -33.969 -22.891 -7.207 1 88.25 551 TYR B C 1
ATOM 8649 O O . TYR B 1 551 ? -33.656 -23.359 -6.105 1 88.25 551 TYR B O 1
ATOM 8657 N N . ARG B 1 552 ? -34.812 -23.531 -7.887 1 79.31 552 ARG B N 1
ATOM 8658 C CA . ARG B 1 552 ? -35.25 -24.922 -7.715 1 79.31 552 ARG B CA 1
ATOM 8659 C C . ARG B 1 552 ? -35.125 -25.703 -9.008 1 79.31 552 ARG B C 1
ATOM 8661 O O . ARG B 1 552 ? -34.75 -25.141 -10.047 1 79.31 552 ARG B O 1
ATOM 8668 N N . GLN B 1 553 ? -35.281 -27.109 -8.695 1 73 553 GLN B N 1
ATOM 8669 C CA . GLN B 1 553 ? -35.25 -27.938 -9.898 1 73 553 GLN B CA 1
ATOM 8670 C C . GLN B 1 553 ? -36.219 -27.422 -10.945 1 73 553 GLN B C 1
ATOM 8672 O O . GLN B 1 553 ? -37.438 -27.297 -10.68 1 73 553 GLN B O 1
ATOM 8677 N N . GLY B 1 554 ? -35.812 -26.734 -11.961 1 65.5 554 GLY B N 1
ATOM 8678 C CA . GLY B 1 554 ? -36.688 -26.25 -13.016 1 65.5 554 GLY B CA 1
ATOM 8679 C C . GLY B 1 554 ? -36.531 -24.75 -13.25 1 65.5 554 GLY B C 1
ATOM 8680 O O . GLY B 1 554 ? -37.25 -24.172 -14.07 1 65.5 554 GLY B O 1
ATOM 8681 N N . GLY B 1 555 ? -35.75 -24.062 -12.477 1 76.19 555 GLY B N 1
ATOM 8682 C CA . GLY B 1 555 ? -35.5 -22.656 -12.75 1 76.19 555 GLY B CA 1
ATOM 8683 C C . GLY B 1 555 ? -35.781 -21.766 -11.555 1 76.19 555 GLY B C 1
ATOM 8684 O O . GLY B 1 555 ? -35.594 -22.188 -10.406 1 76.19 555 GLY B O 1
ATOM 8685 N N . ILE B 1 556 ? -36.094 -20.469 -11.688 1 82.12 556 ILE B N 1
ATOM 8686 C CA . ILE B 1 556 ? -36.344 -19.469 -10.656 1 82.12 556 ILE B CA 1
ATOM 8687 C C . ILE B 1 556 ? -37.812 -19.531 -10.211 1 82.12 556 ILE B C 1
ATOM 8689 O O . ILE B 1 556 ? -38.719 -19.406 -11.031 1 82.12 556 ILE B O 1
ATOM 8693 N N . GLN B 1 557 ? -38.031 -19.844 -8.984 1 74.56 557 GLN B N 1
ATOM 8694 C CA . GLN B 1 557 ? -39.406 -19.906 -8.453 1 74.56 557 GLN B CA 1
ATOM 8695 C C . GLN B 1 557 ? -39.594 -18.891 -7.332 1 74.56 557 GLN B C 1
ATOM 8697 O O . GLN B 1 557 ? -38.75 -18.797 -6.426 1 74.56 557 GLN B O 1
ATOM 8702 N N . ALA B 1 558 ? -40.656 -18.141 -7.297 1 69.5 558 ALA B N 1
ATOM 8703 C CA . ALA B 1 558 ? -41 -17.125 -6.312 1 69.5 558 ALA B CA 1
ATOM 8704 C C . ALA B 1 558 ? -41.562 -17.75 -5.039 1 69.5 558 ALA B C 1
ATOM 8706 O O . ALA B 1 558 ? -42.25 -18.781 -5.098 1 69.5 558 ALA B O 1
#

InterPro domains:
  IPR000432 DNA mismatch repair protein MutS, C-terminal [PF00488] (358-542)
  IPR000432 DNA mismatch repair protein MutS, C-terminal [SM00534] (354-540)
  IPR027417 P-loop containing nucleoside triphosphate hydrolase [G3DSA:3.40.50.300] (325-554)
  IPR027417 P-loop containing nucleoside triphosphate hydrolase [SSF52540] (334-544)
  IPR045076 DNA mismatch repair MutS [PTHR11361] (283-546)

Solvent-accessible surface area (backbone atoms only — not comparable to full-atom values): 58036 Å² total; per-residue (Å²): 131,57,69,70,54,52,51,49,48,49,52,48,46,47,52,50,47,50,52,50,50,48,50,50,50,51,50,50,51,50,49,50,48,51,51,48,55,62,69,44,58,44,46,69,45,82,71,86,79,76,64,64,64,48,45,51,52,50,31,53,58,50,50,73,76,44,88,59,79,35,66,53,49,69,66,35,39,56,61,61,45,41,64,61,53,45,45,41,38,50,61,40,45,22,43,58,17,42,39,39,46,54,38,38,71,38,36,30,37,76,77,47,40,86,62,58,65,67,52,19,54,44,45,64,72,36,60,67,56,37,48,55,53,49,51,47,35,44,69,64,30,68,52,82,80,30,58,33,66,54,46,66,73,60,55,78,62,49,62,59,88,68,55,67,54,36,54,51,50,24,43,38,37,56,52,11,56,59,36,27,74,79,41,47,70,62,9,48,50,37,27,53,50,32,34,50,51,30,42,50,49,44,62,68,43,37,74,76,39,44,63,56,50,46,11,48,27,50,45,46,46,50,52,48,41,49,62,57,50,47,74,44,84,55,91,60,27,66,63,47,42,64,35,45,60,83,50,58,78,52,54,79,49,38,74,71,42,57,72,77,54,94,44,75,66,38,53,54,50,49,53,55,31,34,40,34,28,42,54,58,44,42,45,36,53,42,35,38,50,43,50,77,37,42,68,43,50,51,51,36,51,49,51,53,11,49,54,32,35,28,46,14,52,31,32,42,48,57,39,36,90,58,52,31,62,52,44,78,41,85,73,37,38,38,31,40,46,34,35,37,87,88,47,93,80,54,64,59,36,71,42,82,42,73,50,29,29,36,37,28,39,45,63,90,25,41,62,70,56,52,54,43,22,53,53,52,35,55,50,30,31,37,22,67,43,38,26,44,15,73,39,42,38,29,38,61,56,43,69,45,49,33,57,70,66,68,69,77,48,72,80,71,51,53,64,66,55,48,44,52,48,36,48,49,53,51,50,55,54,34,69,70,66,42,47,28,42,35,39,34,44,45,59,63,78,50,42,50,59,60,50,24,53,18,41,41,48,21,51,54,55,56,46,68,76,37,74,35,38,37,38,38,36,38,52,61,66,63,50,57,60,26,39,43,83,69,36,46,42,30,14,30,50,66,43,76,40,82,88,76,36,73,42,58,79,50,48,80,39,80,37,70,56,80,73,79,54,65,62,58,44,42,55,63,68,70,47,59,64,69,37,47,52,45,14,52,48,43,33,50,43,22,70,72,66,61,45,78,43,29,54,46,99,87,45,82,41,120,132,57,70,68,56,52,50,48,48,48,52,49,48,48,52,49,48,51,50,50,50,48,50,50,49,50,50,49,50,51,50,50,48,51,51,48,54,62,69,44,60,44,46,71,44,81,73,87,80,75,63,65,63,49,45,50,53,50,32,53,58,51,48,73,76,46,87,59,79,34,68,54,50,67,67,36,40,56,60,62,44,40,64,60,51,45,45,42,38,51,61,41,44,23,42,58,17,43,40,38,46,52,38,38,72,37,37,30,35,75,78,47,39,85,59,58,65,68,53,19,52,44,45,65,71,36,59,67,56,38,48,53,52,49,51,49,36,45,70,63,30,68,52,83,78,28,59,35,66,54,46,66,73,60,58,77,60,50,62,60,85,68,56,65,54,37,56,52,50,24,43,38,37,56,52,12,55,59,35,28,74,79,42,47,70,62,8,48,49,37,27,53,49,32,35,48,50,30,42,51,48,43,61,68,44,37,74,75,40,43,62,57,50,44,12,49,26,50,46,46,47,49,54,48,43,48,62,56,49,45,74,44,83,55,90,60,26,66,63,48,44,65,36,46,60,84,50,58,79,52,54,80,50,39,77,69,43,58,72,77,51,93,43,75,66,38,52,53,52,48,51,54,32,34,40,36,29,42,56,58,46,42,46,37,54,43,35,37,50,42,51,76,39,43,68,42,50,52,51,36,52,50,52,54,10,48,55,31,33,26,45,14,51,32,33,43,49,56,41,36,92,56,52,30,63,51,43,77,42,86,75,38,38,38,31,40,46,34,35,38,85,90,46,92,81,56,64,60,36,70,43,82,42,72,49,30,30,38,36,27,41,44,63,89,25,41,61,68,56,50,55,43,22,52,53,52,34,54,49,30,31,36,21,69,43,38,26,44,15,73,40,42,37,30,40,61,57,43,69,44,50,33,55,70,67,68,68,76,46,71,81,70,50,52,64,64,55,48,44,50,48,37,47,49,53,51,52,57,54,36,69,69,67,41,47,27,40,35,38,34,47,45,59,63,79,49,42,50,60,60,51,23,53,19,42,42,49,19,50,53,56,56,47,67,77,36,73,35,40,36,38,38,36,37,52,60,66,63,51,56,60,25,40,44,85,70,35,46,42,28,14,30,49,66,43,75,40,82,87,75,35,74,42,59,78,51,47,81,38,81,37,71,54,80,72,79,53,64,60,56,44,43,54,63,67,70,48,60,64,70,37,48,53,43,15,52,49,42,32,50,43,22,69,72,67,60,45,78,43,29,54,47,99,90,45,83,43,122

Foldseek 3Di:
DDPVVVVVCVVVVVVVVVVVVVVVVVVVVLVVVLVVLVVCFLAFDDDDDADVVLLVVLLVLVCVVPPFPFFADPVNCVLLVVVVVLSRLQPAFEQLQSSLSSNLLGGFHFPDAPADPQQLVCCLVPVVLVSQLRSLRNQLGYDRLLCLSVCLRPLLDQFPPPLVVLQVLLCQLVVLVVVCVVVVVSSVVSNVVSLVVLLVVCVVCCVVCVSVLSNVLSLLSLLVSLVSSLPGDGDCSVVSVVLSVLVVVLNVLNVLSRDPPVDPVVVVSPSVCSSNSSSSNSSRVNSNSCNVSSVSSVVNSNVSNNSRSSSSLSSSVSNAPAKDFAAEDPQFKWFAQQFAPVDPDTGGAIDDFRAAAEEAEDPPLQRSVVLSSVLSQLSCNRRVRMGRGNYMYGHTFYEAEQEDLPCPCVPVDDSQVSSVVRLVVQVVVQVVQTEYEYEYEQARVPDDPVCRLVVVLVSSVSSLVGSYHYYYYDHDLVSCVSCPPNHWYKYWDWDADLVPGIHHPSYIDGDGYDDPCPLVSCVSVPNDPVVSVLVVVQVVVCVVVVDGFDQDDPGTGD/DDPVVVVVCVVVVVVVVVVVVVVVVVVVVLVVVLVVLVVCFLAFDDDDDADVVLLVVLLVLVCVVPPFPFFADPVNCVLLVVVVVLSRLQPAFEQLQSSLSSNLLGGFHFPDAPADPQQLVCCLVPVVLVSQLRSLRNQLGYDNLLCLSVCLRPLLDQFPPPLVVLQVLLCQLVVLVVVCVVVVVSSVVSNVVSLVVLLVVCVVCCVVCVSVLSNLLSLLSLLVSLVSSLPRDGDCSVVSVVLSVLVVVLNVLNVLSRDPPVDPVVVVSPSVCSSNSSSSNSSRVNSNSCNVSSVSSVVNSNVSNSSRSSSSLSSSVSNAPAKDFAAEDPQFKWFAQQFAPSDPDTGGAIDDFRAAAEEAEDPPLCRSVVLSSVLSQLSCNRRVRMGRGNYMYGHTFYEAEQEDLPCPVVPVDDSQVSSVVRLVVQVVVQVVQTEYEYEYEQARVPDDPVCRLVVVLVSSVSSLVGSYHYYYYDHDLVSCVSCPPNHWYKYWDWDADLVPGIHHPSYIDGDGDDDPCPLVSCVSVPNDPVVSVLVVVQVVVCVVVVDGFDQDDPGTGD

Organism: Lacticaseibacillus rhamnosus (strain LMS2-1) (NCBI:txid525361)

Sequence (1116 aa):
MTQPVMILLGVGGFVVAVVLLNLILTGQRQLRLKRDLIANWGKLPVKRGGSERYLKAAYLDHEAQVNHDCQIDDLTWQDLDMFDVFKQLNATQSSVGAERVYAQLRAYNLGKPDVNEALISFFQTHAEERLKVQLAFAGLGEDVANNSQHYLRTTTQSALPHAWRFKVLGSLPLVGLVLALVLPAVGVSIIVLSLMVNLFYYVLKREALDAEVTAMGYLVRTIVTAEHLVKIQQPTQDALRAAVRPMRGITRLAFVFRSRDNSSSDMITEYFSSMFMLGFIAYNNVLTRLYHNHDEALTLWQALGDLELAIAIANFRTAHSQSSQPAFAAGGMTATKIVHPLLKHPVANPVAWNKNALITGANASGKSTYVKSIAVNAILAQTINTVLAEKLTMQPGLVMTAMAVRDDLSEGDSYFVAEIKAIHRLLRAVASNKRVYGFIDEILKGTNTVERIAASASVINWLSHYPSLVVVATHDNELTDIMGDQCINWHFQEKVTQKDGVVFDYLLHQGPATSHNAIALLATMAYPEPLIKDARQLAADFERNKAWPKYRQGGIQAMTQPVMILLGVGGFVVAVVLLNLILTGQRQLRLKRDLIANWGKLPVKRGGSERYLKAAYLDHEAQVNHDCQIDDLTWQDLDMFDVFKQLNATQSSVGAERVYAQLRAYNLGKPDVNEALISFFQTHAEERLKVQLAFAGLGEDVANNSQHYLRTTTQSALPHAWRFKVLGSLPLVGLVLALVLPAVGVSIIVLSLMVNLFYYVLKREALDAEVTAMGYLVRTIVTAEHLVKIQQPTQDALRAAVRPMRGITRLAFVFRSRDNSSSDMITEYFSSMFMLGFIAYNNVLTRLYHNHDEALTLWQALGDLELAIAIANFRTAHSQSSQPAFAAGGMTATKIVHPLLKHPVANPVAWNKNALITGANASGKSTYVKSIAVNAILAQTINTVLAEKLTMQPGLVMTAMAVRDDLSEGDSYFVAEIKAIHRLLRAVASNKRVYGFIDEILKGTNTVERIAASASVINWLSHYPSLVVVATHDNELTDIMGDQCINWHFQEKVTQKDGVVFDYLLHQGPATSHNAIALLATMAYPEPLIKDARQLAADFERNKAWPKYRQGGIQA

Secondary structure (DSSP, 8-state):
--HHHHHHHHHHHHHHHHHHHHHHHHHHHHHHHHHHHHHHTTS--------HHHHHHHHHHHHTTS--SEE--HHHHHHTTHHHHHHHH---SSHHHHHHHHHHHHEE-TT-----HHHHHHHHH-HHHHHHHHHHHHHH---TT--HHHHHHH----S-TTHHHHHHHHHHHHHHHHHHHHSHHHHHHHHHHHHHHHHHHHHHHHHHHHHHHHHHHHHHHHHHHHHHHTTS--TTHHHHHHHHGGGGGGGGGGGGG----SSHHHHHHHHHHHHTTHHHHHHHHHHHHHHHTHHHHHHHHHHHHHHHHHHHHHHHHHHSSS-B--EE-SSSEEEEEE--TT-SSPPPEEEEESS-EEEE--TTSSHHHHHHHHHHHHHHHHHTS-BSSSEEEE---EEEEE------TTSS--HHHHHHHHHHHHHHHHHTTS-EEEEEE-SSTTS-HHHHHHHHHHHHHHHTTSS-EEEEEES-THHHHHHGGGSEEEEEEEEEETTTEEEEEEEEEESS-----HHHHHHHTT--HHHHHHHHHHHHHHHHHSS--EEETTEEE-/--HHHHHHHHHHHHHHHHHHHHHHHHHHHHHHHHHHHHHHTTS--------HHHHHHHHHHHHTTS--SEE--HHHHHHTTHHHHHHHH---SSHHHHHHHHHHHHEE-TT-----HHHHHHHHH-HHHHHHHHHHHHHH---TT--HHHHHHH----S-TTHHHHHHHHHHHHHHHHHHHHSHHHHHHHHHHHHHHHHHHHHHHHHHHHHHHHHHHHHHHHHHHHHHHTTS--TTHHHHHHHHGGGGGGGGGGGGG----SSHHHHHHHHHHHHTTHHHHHHHHHHHHHHHTHHHHHHHHHHHHHHHHHHHHHHHHHHSSS-B--EE-SSSEEEEEE--TT-SSPPPEEEEESS-EEEE--TTSSHHHHHHHHHHHHHHHHHTS-BSSSEEEE---EEEEE------TTSS--HHHHHHHHHHHHHHHHHTTS-EEEEEE-SSTTS-HHHHHHHHHHHHHHHTTSS-EEEEEES-THHHHHHGGGSEEEEEEEEEETTTEEEEEEEEEESS-----HHHHHHHTT--HHHHHHHHHHHHHHHHHSS--EEETTEEE-

Radius of gyration: 37.47 Å; Cα contacts (8 Å, |Δi|>4): 1830; chains: 2; bounding box: 114×87×70 Å

Nearest PDB structures (foldseek):
  1nne-assembly1_B  TM=6.299E-01  e=2.337E-16  Thermus aquaticus
  8oma-assembly1_A  TM=6.384E-01  e=9.479E-16  Homo sapiens
  8rz9-assembly1_A  TM=5.559E-01  e=3.647E-14  Homo sapiens
  7qv3-assembly1_w  TM=5.150E-01  e=8.972E-14  Bacillus subtilis subsp. subtilis str. 168
  7qv3-assembly1_v  TM=5.108E-01  e=1.807E-13  Bacillus subtilis subsp. subtilis str. 168

=== Feature glossary ===
Legend for the data blocks above and below:

— What the protein is —

The amino-acid sequence is the protein's primary structure: the linear order of residues from the N-terminus to the C-terminus, written in one-letter code. Everything else here — the 3D coordinates, the secondary structure, the domain annotations — is ultimately a consequence of this string.

Functional annotations link the protein to curated databases. InterPro entries identify conserved domains and families by matching the sequence against member-database signatures (Pfam, PROSITE, CDD, …). Gene Ontology (GO) terms describe molecular function, biological process, and cellular component in a controlled vocabulary. CATH places the structure in a hierarchical fold classification (Class/Architecture/Topology/Homologous-superfamily). The organism is the source species.

— Where its atoms are —

Atomic coordinates in PDBx/mmCIF format — the same representation the Protein Data Bank distributes. Each line of the _atom_site loop places one backbone atom in Cartesian space (units: ångströms, origin: arbitrary).

The six renders are orthographic views along the three Cartesian axes in both directions. Representation (cartoon, sticks, or surface) and color scheme (sequence-rainbow or by-chain) vary across proteins so the training set covers all the common visualization conventions.

— Local backbone conformation —

Eight-state secondary structure (DSSP): H is the canonical α-helix, G the tighter 3₁₀-helix, I the wider π-helix; E/B are β-structure, T and S are turns and bends, and '-' is everything else. DSSP derives these from the pattern of main-chain N–H···O=C hydrogen bonds, not from the sequence.

Three-state secondary structure (P-SEA) collapses the eight DSSP classes into helix (a), strand (b), and coil (c). P-SEA assigns these from Cα geometry alone — distances and angles — without requiring backbone oxygens, so it works on any Cα trace.

φ (phi) and ψ (psi) are the two rotatable backbone dihedrals per residue: φ is the C(i-1)–N–Cα–C torsion, ψ is the N–Cα–C–N(i+1) torsion, both in degrees on (−180°, 180°]. α-helical residues cluster near (−60°, −45°); β-strand residues near (−120°, +130°). A Ramachandran plot is simply a scatter of (φ, ψ) for every residue.

— Global shape and packing —

The geometric summary reports three shape descriptors. Rg (radius of gyration) measures how spread out the Cα atoms are about their centre of mass; compact globular proteins have small Rg, elongated or unfolded ones large. Cα contacts (<8 Å, |i−j|>4) count long-range residue pairs in spatial proximity — high for tightly packed folds, near zero for rods or random coil. The bounding-box extents give the protein's footprint along x, y, z in Å.

SASA measures how much of the protein is reachable by solvent. It is computed by rolling a water-sized probe over the atomic surface and summing the exposed area (Å²). Per-residue SASA distinguishes core (buried, low SASA) from surface (exposed, high SASA) residues; total SASA is a whole-molecule size measure.

Plot images: a contact map (which residues are close in 3D, as an N×N binary image), a Ramachandran scatter (backbone torsion angles, revealing secondary-structure composition at a glance), and — for AlphaFold structures — a PAE heatmap (pairwise prediction confidence).

— Structural neighborhood —

A 3Di character summarizes, for each residue, the relative orientation of the Cα frame of its nearest spatial neighbor. Because it encodes fold topology rather than chemistry, 3Di alignments detect remote structural similarity that sequence alignment misses.

The Foldseek neighbor list gives the closest experimentally determined structures in the PDB, ranked by structural alignment. TM-score near 1 means near-identical fold; near 0.3 means only rough topology match. This is how one finds what a novel AlphaFold prediction most resembles in the solved-structure universe.

— Confidence and disorder —

For AlphaFold models, the B-factor field carries pLDDT — the model's own estimate of local accuracy on a 0–100 scale. Regions with pLDDT<50 should be treated as essentially unmodeled; they often correspond to intrinsically disordered segments.

Crystallographic B-factors measure how much each atom's electron density is smeared out, in Å². They rise in mobile loops and surface residues and fall in the buried interior. In AlphaFold models this column is repurposed to hold pLDDT instead.

Predicted Aligned Error (PAE) is an AlphaFold confidence matrix: entry (i, j) is the expected error in the position of residue j, in ångströms, when the prediction is superimposed on the true structure at residue i. Low PAE within a block of residues means that block is internally rigid and well-predicted; high PAE between two blocks means their relative placement is uncertain even if each block individually is confident.